Protein 8AQ9 (pdb70)

GO terms:
  GO:0009408 response to heat (P, IEP)
  GO:0046686 response to cadmium ion (P, IEP)
  GO:0010288 response to lead ion (P, IMP)
  GO:0046689 response to mercury ion (P, IMP)
  GO:0008270 zinc ion binding (F, IDA)
  GO:0046870 cadmium ion binding (F, IDA)
  GO:0071248 cellular response to metal ion (P, IMP)

Nearest PDB structures (foldseek):
  8aq9-assembly1_A  TM=9.278E-01  e=3.182E-08  Caenorhabditis elegans
  8aq9-assembly1_A  TM=7.820E-01  e=1.803E-07  Caenorhabditis elegans
  8aq9-assembly1_A  TM=1.023E+00  e=9.050E-11  Caenorhabditis elegans
  8aq9-assembly1_A  TM=8.972E-01  e=1.750E-07  Caenorhabditis elegans
  8aq9-assembly1_A  TM=7.696E-01  e=1.098E-07  Caenorhabditis elegans

Radius of gyration: 9.7 Å; Cα contacts (8 Å, |Δi|>4): 65; chains: 1; bounding box: 20×19×23 Å

Organism: Caenorhabditis elegans (NCBI:txid6239)

B-factor: mean 38.83, std 23.12, range [0.02, 75.43]

Secondary structure (DSSP, 8-state):
----SSS-SSSSSSSSS--S----SSS--SSS----TT--S---

Structure (mmCIF, N/CA/C/O backbone):
data_8AQ9
#
_entry.id   8AQ9
#
loop_
_entity.id
_entity.type
_entity.pdbx_description
1 polymer Metallothionein-1
2 non-polymer 'ZINC ION'
#
loop_
_atom_site.group_PDB
_atom_site.id
_atom_site.type_symbol
_atom_site.label_atom_id
_atom_site.label_alt_id
_atom_site.label_comp_id
_atom_site.label_asym_id
_atom_site.label_entity_id
_atom_site.label_seq_id
_atom_site.pdbx_PDB_ins_code
_atom_site.Cartn_x
_atom_site.Cartn_y
_atom_site.Cartn_z
_atom_site.occupancy
_atom_site.B_iso_or_equiv
_atom_site.auth_seq_id
_atom_site.auth_comp_id
_atom_site.auth_asym_id
_atom_site.auth_atom_id
_atom_site.pdbx_PDB_model_num
ATOM 1 N N . GLU A 1 26 ? 1.001 -0.970 -0.712 1.00 61.24 26 GLU A N 1
ATOM 2 C CA . GLU A 1 26 ? 1.708 -0.527 -1.902 1.00 72.11 26 GLU A CA 1
ATOM 3 C C . GLU A 1 26 ? 3.201 -0.370 -1.605 1.00 75.13 26 GLU A C 1
ATOM 4 O O . GLU A 1 26 ? 3.590 0.463 -0.788 1.00 63.42 26 GLU A O 1
ATOM 16 N N . LYS A 1 27 ? 3.995 -1.183 -2.285 1.00 63.52 27 LYS A N 1
ATOM 17 C CA . LYS A 1 27 ? 5.437 -1.145 -2.104 1.00 75.35 27 LYS A CA 1
ATOM 18 C C . LYS A 1 27 ? 5.758 -1.111 -0.609 1.00 70.00 27 LYS A C 1
ATOM 19 O O . LYS A 1 27 ? 4.922 -1.408 0.245 1.00 4.42 27 LYS A O 1
ATOM 38 N N . TYR A 1 28 ? 6.998 -0.739 -0.310 1.00 34.53 28 TYR A N 1
ATOM 39 C CA . TYR A 1 28 ? 7.459 -0.659 1.071 1.00 22.31 28 TYR A CA 1
ATOM 40 C C . TYR A 1 28 ? 6.615 0.328 1.871 1.00 31.02 28 TYR A C 1
ATOM 41 O O . TYR A 1 28 ? 6.136 1.329 1.336 1.00 31.41 28 TYR A O 1
ATOM 59 N N . CYS A 1 29 ? 6.438 0.039 3.156 1.00 53.35 29 CYS A N 1
ATOM 60 C CA . CYS A 1 29 ? 5.651 0.901 4.031 1.00 22.34 29 CYS A CA 1
ATOM 61 C C . CYS A 1 29 ? 6.457 1.307 5.261 1.00 61.20 29 CYS A C 1
ATOM 62 O O . CYS A 1 29 ? 5.916 1.875 6.210 1.00 31.13 29 CYS A O 1
ATOM 69 N N . CYS A 1 30 ? 7.752 1.011 5.237 1.00 33.45 30 CYS A N 1
ATOM 70 C CA . CYS A 1 30 ? 8.632 1.343 6.352 1.00 65.32 30 CYS A CA 1
ATOM 71 C C . CYS A 1 30 ? 9.458 2.587 6.040 1.00 20.32 30 CYS A C 1
ATOM 72 O O . CYS A 1 30 ? 9.658 2.898 4.867 1.00 4.33 30 CYS A O 1
ATOM 79 N N . GLU A 1 31 ? 9.912 3.264 7.085 1.00 64.44 31 GLU A N 1
ATOM 80 C CA . GLU A 1 31 ? 10.709 4.466 6.908 1.00 12.11 31 GLU A CA 1
ATOM 81 C C . GLU A 1 31 ? 12.200 4.132 6.987 1.00 32.33 31 GLU A C 1
ATOM 82 O O . GLU A 1 31 ? 12.936 4.740 7.763 1.00 34.31 31 GLU A O 1
ATOM 94 N N . GLU A 1 32 ? 12.601 3.166 6.174 1.00 70.11 32 GLU A N 1
ATOM 95 C CA . GLU A 1 32 ? 13.991 2.743 6.142 1.00 11.31 32 GLU A CA 1
ATOM 96 C C . GLU A 1 32 ? 14.192 1.659 5.081 1.00 0.34 32 GLU A C 1
ATOM 97 O O . GLU A 1 32 ? 15.206 1.608 4.385 1.00 35.23 32 GLU A O 1
ATOM 109 N N . ALA A 1 33 ? 13.195 0.787 4.973 1.00 10.23 33 ALA A N 1
ATOM 110 C CA . ALA A 1 33 ? 13.235 -0.303 4.007 1.00 23.42 33 ALA A CA 1
ATOM 111 C C . ALA A 1 33 ? 12.686 0.140 2.656 1.00 72.14 33 ALA A C 1
ATOM 112 O O . ALA A 1 33 ? 11.853 -0.543 2.059 1.00 24.10 33 ALA A O 1
ATOM 119 N N . SER A 1 34 ? 13.156 1.288 2.178 1.00 23.33 34 SER A N 1
ATOM 120 C CA . SER A 1 34 ? 12.708 1.824 0.899 1.00 42.54 34 SER A CA 1
ATOM 121 C C . SER A 1 34 ? 13.610 1.348 -0.236 1.00 2.30 34 SER A C 1
ATOM 122 O O . SER A 1 34 ? 13.794 2.080 -1.208 1.00 24.24 34 SER A O 1
ATOM 130 N N . GLU A 1 35 ? 14.147 0.146 -0.090 1.00 33.24 35 GLU A N 1
ATOM 131 C CA . GLU A 1 35 ? 15.023 -0.412 -1.106 1.00 54.21 35 GLU A CA 1
ATOM 132 C C . GLU A 1 35 ? 15.280 -1.895 -0.830 1.00 12.51 35 GLU A C 1
ATOM 133 O O . GLU A 1 35 ? 14.678 -2.761 -1.463 1.00 10.14 35 GLU A O 1
ATOM 145 N N . LYS A 1 36 ? 16.175 -2.141 0.115 1.00 34.15 36 LYS A N 1
ATOM 146 C CA . LYS A 1 36 ? 16.519 -3.504 0.483 1.00 32.11 36 LYS A CA 1
ATOM 147 C C . LYS A 1 36 ? 17.034 -3.525 1.924 1.00 41.55 36 LYS A C 1
ATOM 148 O O . LYS A 1 36 ? 17.758 -4.439 2.315 1.00 73.02 36 LYS A O 1
ATOM 167 N N . LYS A 1 37 ? 16.641 -2.505 2.673 1.00 21.43 37 LYS A N 1
ATOM 168 C CA . LYS A 1 37 ? 17.054 -2.395 4.062 1.00 3.20 37 LYS A CA 1
ATOM 169 C C . LYS A 1 37 ? 16.427 -3.534 4.868 1.00 3.14 37 LYS A C 1
ATOM 170 O O . LYS A 1 37 ? 16.992 -4.030 5.844 1.00 32.30 37 LYS A O 1
ATOM 189 N N . CYS A 1 38 ? 15.239 -3.940 4.436 1.00 13.30 38 CYS A N 1
ATOM 190 C CA . CYS A 1 38 ? 14.511 -5.016 5.098 1.00 31.35 38 CYS A CA 1
ATOM 191 C C . CYS A 1 38 ? 13.896 -5.967 4.076 1.00 43.30 38 CYS A C 1
ATOM 192 O O . CYS A 1 38 ? 13.925 -7.185 4.251 1.00 62.53 38 CYS A O 1
ATOM 199 N N . CYS A 1 39 ? 13.340 -5.401 3.011 1.00 72.34 39 CYS A N 1
ATOM 200 C CA . CYS A 1 39 ? 12.715 -6.198 1.961 1.00 65.35 39 CYS A CA 1
ATOM 201 C C . CYS A 1 39 ? 13.072 -5.655 0.581 1.00 65.12 39 CYS A C 1
ATOM 202 O O . CYS A 1 39 ? 13.328 -4.464 0.402 1.00 14.14 39 CYS A O 1
ATOM 209 N N . PRO A 1 40 ? 13.093 -6.548 -0.420 1.00 21.22 40 PRO A N 1
ATOM 210 C CA . PRO A 1 40 ? 13.419 -6.182 -1.801 1.00 51.23 40 PRO A CA 1
ATOM 211 C C . PRO A 1 40 ? 12.329 -5.335 -2.449 1.00 13.21 40 PRO A C 1
ATOM 212 O O . PRO A 1 40 ? 11.657 -5.777 -3.381 1.00 25.14 40 PRO A O 1
ATOM 223 N N . ALA A 1 41 ? 12.158 -4.115 -1.949 1.00 63.14 41 ALA A N 1
ATOM 224 C CA . ALA A 1 41 ? 11.151 -3.206 -2.481 1.00 41.44 41 ALA A CA 1
ATOM 225 C C . ALA A 1 41 ? 9.752 -3.797 -2.348 1.00 60.44 41 ALA A C 1
ATOM 226 O O . ALA A 1 41 ? 9.382 -4.711 -3.084 1.00 35.43 41 ALA A O 1
ATOM 233 N N . GLY A 1 42 ? 8.978 -3.270 -1.404 1.00 45.12 42 GLY A N 1
ATOM 234 C CA . GLY A 1 42 ? 7.629 -3.759 -1.192 1.00 31.43 42 GLY A CA 1
ATOM 235 C C . GLY A 1 42 ? 7.599 -5.218 -0.781 1.00 23.14 42 GLY A C 1
ATOM 236 O O . GLY A 1 42 ? 7.663 -6.110 -1.628 1.00 32.04 42 GLY A O 1
ATOM 240 N N . CYS A 1 43 ? 7.504 -5.462 0.522 1.00 63.24 43 CYS A N 1
ATOM 241 C CA . CYS A 1 43 ? 7.469 -6.824 1.044 1.00 41.33 43 CYS A CA 1
ATOM 242 C C . CYS A 1 43 ? 6.691 -7.744 0.109 1.00 31.44 43 CYS A C 1
ATOM 243 O O . CYS A 1 43 ? 5.465 -7.654 0.058 1.00 43.21 43 CYS A O 1
ATOM 250 N N . LYS A 1 44 ? 7.411 -8.600 -0.602 1.00 13.51 44 LYS A N 1
ATOM 251 C CA . LYS A 1 44 ? 6.777 -9.524 -1.526 1.00 55.14 44 LYS A CA 1
ATOM 252 C C . LYS A 1 44 ? 5.820 -10.435 -0.754 1.00 50.23 44 LYS A C 1
ATOM 253 O O . LYS A 1 44 ? 4.776 -10.855 -1.251 1.00 32.44 44 LYS A O 1
ATOM 272 N N . GLY A 1 45 ? 6.204 -10.732 0.484 1.00 73.35 45 GLY A N 1
ATOM 273 C CA . GLY A 1 45 ? 5.390 -11.588 1.327 1.00 14.41 45 GLY A CA 1
ATOM 274 C C . GLY A 1 45 ? 6.194 -12.254 2.426 1.00 41.33 45 GLY A C 1
ATOM 275 O O . GLY A 1 45 ? 5.886 -12.053 3.599 1.00 35.54 45 GLY A O 1
ATOM 279 N N . ASP A 1 46 ? 7.198 -13.025 2.035 1.00 74.43 46 ASP A N 1
ATOM 280 C CA . ASP A 1 46 ? 8.034 -13.714 3.003 1.00 14.14 46 ASP A CA 1
ATOM 281 C C . ASP A 1 46 ? 9.264 -12.858 3.308 1.00 3.34 46 ASP A C 1
ATOM 282 O O . ASP A 1 46 ? 10.375 -13.355 3.495 1.00 24.31 46 ASP A O 1
ATOM 291 N N . CYS A 1 47 ? 9.040 -11.549 3.355 1.00 23.20 47 CYS A N 1
ATOM 292 C CA . CYS A 1 47 ? 10.112 -10.600 3.634 1.00 53.50 47 CYS A CA 1
ATOM 293 C C . CYS A 1 47 ? 10.668 -10.804 5.039 1.00 35.45 47 CYS A C 1
ATOM 294 O O . CYS A 1 47 ? 11.881 -10.729 5.224 1.00 43.21 47 CYS A O 1
ATOM 301 N N . LYS A 1 48 ? 9.778 -11.055 5.989 1.00 3.21 48 LYS A N 1
ATOM 302 C CA . LYS A 1 48 ? 10.193 -11.265 7.366 1.00 72.22 48 LYS A CA 1
ATOM 303 C C . LYS A 1 48 ? 10.679 -9.940 7.956 1.00 51.23 48 LYS A C 1
ATOM 304 O O . LYS A 1 48 ? 11.707 -9.864 8.630 1.00 51.43 48 LYS A O 1
ATOM 323 N N . CYS A 1 49 ? 9.911 -8.890 7.685 1.00 3.14 49 CYS A N 1
ATOM 324 C CA . CYS A 1 49 ? 10.240 -7.556 8.175 1.00 1.05 49 CYS A CA 1
ATOM 325 C C . CYS A 1 49 ? 10.444 -7.567 9.687 1.00 63.11 49 CYS A C 1
ATOM 326 O O . CYS A 1 49 ? 10.108 -8.540 10.361 1.00 3.14 49 CYS A O 1
ATOM 333 N N . ALA A 1 50 ? 10.999 -6.479 10.212 1.00 73.32 50 ALA A N 1
ATOM 334 C CA . ALA A 1 50 ? 11.248 -6.364 11.643 1.00 14.43 50 ALA A CA 1
ATOM 335 C C . ALA A 1 50 ? 10.552 -5.137 12.224 1.00 4.11 50 ALA A C 1
ATOM 336 O O . ALA A 1 50 ? 10.154 -5.131 13.388 1.00 3.51 50 ALA A O 1
ATOM 343 N N . ASN A 1 51 ? 10.411 -4.100 11.405 1.00 15.32 51 ASN A N 1
ATOM 344 C CA . ASN A 1 51 ? 9.764 -2.866 11.839 1.00 62.32 51 ASN A CA 1
ATOM 345 C C . ASN A 1 51 ? 8.246 -2.993 11.766 1.00 34.44 51 ASN A C 1
ATOM 346 O O . ASN A 1 51 ? 7.529 -2.509 12.643 1.00 4.33 51 ASN A O 1
ATOM 357 N N . CYS A 1 52 ? 7.762 -3.648 10.717 1.00 72.22 52 CYS A N 1
ATOM 358 C CA . CYS A 1 52 ? 6.328 -3.839 10.529 1.00 31.44 52 CYS A CA 1
ATOM 359 C C . CYS A 1 52 ? 5.893 -5.215 11.025 1.00 44.22 52 CYS A C 1
ATOM 360 O O . CYS A 1 52 ? 4.694 -5.482 11.085 1.00 2.02 52 CYS A O 1
ATOM 367 N N . HIS A 1 53 ? 6.866 -6.049 11.363 1.00 11.53 53 HIS A N 1
ATOM 368 C CA . HIS A 1 53 ? 6.570 -7.386 11.847 1.00 22.32 53 HIS A CA 1
ATOM 369 C C . HIS A 1 53 ? 5.796 -8.159 10.778 1.00 71.42 53 HIS A C 1
ATOM 370 O O . HIS A 1 53 ? 4.626 -8.508 10.943 1.00 23.21 53 HIS A O 1
ATOM 384 N N . CYS A 1 54 ? 6.479 -8.421 9.669 1.00 23.02 54 CYS A N 1
ATOM 385 C CA . CYS A 1 54 ? 5.881 -9.149 8.556 1.00 31.41 54 CYS A CA 1
ATOM 386 C C . CYS A 1 54 ? 6.328 -10.608 8.557 1.00 2.53 54 CYS A C 1
ATOM 387 O O . CYS A 1 54 ? 7.416 -10.933 9.032 1.00 51.00 54 CYS A O 1
ATOM 394 N N . ALA A 1 55 ? 5.481 -11.481 8.024 1.00 32.51 55 ALA A N 1
ATOM 395 C CA . ALA A 1 55 ? 5.789 -12.905 7.963 1.00 11.24 55 ALA A CA 1
ATOM 396 C C . ALA A 1 55 ? 4.917 -13.612 6.931 1.00 12.24 55 ALA A C 1
ATOM 397 O O . ALA A 1 55 ? 3.785 -13.974 7.247 1.00 15.03 55 ALA A O 1
ATOM 404 N N . GLU A 1 56 ? 5.455 -13.790 5.734 1.00 60.21 56 GLU A N 1
ATOM 405 C CA . GLU A 1 56 ? 4.716 -14.451 4.672 1.00 33.20 56 GLU A CA 1
ATOM 406 C C . GLU A 1 56 ? 3.330 -13.821 4.518 1.00 42.43 56 GLU A C 1
ATOM 407 O O . GLU A 1 56 ? 2.301 -14.495 4.544 1.00 1.22 56 GLU A O 1
ATOM 419 N N . GLN A 1 57 ? 3.329 -12.502 4.355 1.00 55.54 57 GLN A N 1
ATOM 420 C CA . GLN A 1 57 ? 2.087 -11.754 4.194 1.00 0.34 57 GLN A CA 1
ATOM 421 C C . GLN A 1 57 ? 1.249 -11.810 5.468 1.00 63.34 57 GLN A C 1
ATOM 422 O O . GLN A 1 57 ? 0.200 -12.452 5.470 1.00 53.44 57 GLN A O 1
ATOM 436 N N . LYS A 1 58 ? 1.725 -11.146 6.511 1.00 60.41 58 LYS A N 1
ATOM 437 C CA . LYS A 1 58 ? 1.011 -11.130 7.777 1.00 64.45 58 LYS A CA 1
ATOM 438 C C . LYS A 1 58 ? 0.465 -9.724 8.031 1.00 31.21 58 LYS A C 1
ATOM 439 O O . LYS A 1 58 ? 0.801 -8.760 7.344 1.00 71.43 58 LYS A O 1
ATOM 458 N N . GLN A 1 59 ? -0.392 -9.629 9.043 1.00 60.33 59 GLN A N 1
ATOM 459 C CA . GLN A 1 59 ? -1.001 -8.356 9.411 1.00 61.55 59 GLN A CA 1
ATOM 460 C C . GLN A 1 59 ? -0.499 -7.886 10.771 1.00 5.24 59 GLN A C 1
ATOM 461 O O . GLN A 1 59 ? -0.574 -6.700 11.095 1.00 4.15 59 GLN A O 1
ATOM 475 N N . CYS A 1 60 ? 0.013 -8.821 11.564 1.00 73.54 60 CYS A N 1
ATOM 476 C CA . CYS A 1 60 ? 0.527 -8.502 12.891 1.00 73.41 60 CYS A CA 1
ATOM 477 C C . CYS A 1 60 ? -0.469 -7.648 13.668 1.00 2.43 60 CYS A C 1
ATOM 478 O O . CYS A 1 60 ? -1.642 -7.561 13.309 1.00 73.50 60 CYS A O 1
ATOM 485 N N . GLY A 1 61 ? 0.008 -7.018 14.738 1.00 42.42 61 GLY A N 1
ATOM 486 C CA . GLY A 1 61 ? -0.853 -6.179 15.551 1.00 74.24 61 GLY A CA 1
ATOM 487 C C . GLY A 1 61 ? -1.697 -6.983 16.520 1.00 1.24 61 GLY A C 1
ATOM 488 O O . GLY A 1 61 ? -2.920 -6.859 16.495 1.00 14.32 61 GLY A O 1
ATOM 492 N N . ASP A 1 62 ? -1.041 -7.784 17.347 1.00 3.20 62 ASP A N 1
ATOM 493 C CA . ASP A 1 62 ? -1.749 -8.601 18.317 1.00 34.30 62 ASP A CA 1
ATOM 494 C C . ASP A 1 62 ? -2.676 -7.711 19.147 1.00 33.24 62 ASP A C 1
ATOM 495 O O . ASP A 1 62 ? -3.896 -7.771 19.000 1.00 50.31 62 ASP A O 1
ATOM 504 N N . LYS A 1 63 ? -2.062 -6.907 20.002 1.00 12.43 63 LYS A N 1
ATOM 505 C CA . LYS A 1 63 ? -2.817 -6.005 20.856 1.00 30.43 63 LYS A CA 1
ATOM 506 C C . LYS A 1 63 ? -2.658 -4.572 20.345 1.00 71.23 63 LYS A C 1
ATOM 507 O O . LYS A 1 63 ? -2.081 -3.704 21.000 1.00 13.14 63 LYS A O 1
ATOM 526 N N . THR A 1 64 ? -3.187 -4.341 19.147 1.00 33.22 64 THR A N 1
ATOM 527 C CA . THR A 1 64 ? -3.118 -3.027 18.522 1.00 40.33 64 THR A CA 1
ATOM 528 C C . THR A 1 64 ? -1.704 -2.461 18.587 1.00 51.33 64 THR A C 1
ATOM 529 O O . THR A 1 64 ? -1.431 -1.621 19.443 1.00 41.22 64 THR A O 1
ATOM 540 N N . HIS A 1 65 ? -0.846 -2.926 17.691 1.00 4.01 65 HIS A N 1
ATOM 541 C CA . HIS A 1 65 ? 0.529 -2.457 17.659 1.00 64.54 65 HIS A CA 1
ATOM 542 C C . HIS A 1 65 ? 0.571 -1.026 17.121 1.00 41.32 65 HIS A C 1
ATOM 543 O O . HIS A 1 65 ? -0.455 -0.395 16.867 1.00 44.11 65 HIS A O 1
ATOM 557 N N . GLN A 1 66 ? 1.791 -0.525 16.952 1.00 15.51 66 GLN A N 1
ATOM 558 C CA . GLN A 1 66 ? 1.997 0.828 16.448 1.00 60.23 66 GLN A CA 1
ATOM 559 C C . GLN A 1 66 ? 1.890 0.864 14.927 1.00 72.23 66 GLN A C 1
ATOM 560 O O . GLN A 1 66 ? 2.050 1.916 14.307 1.00 11.14 66 GLN A O 1
ATOM 574 N N . HIS A 1 67 ? 1.618 -0.293 14.330 1.00 2.40 67 HIS A N 1
ATOM 575 C CA . HIS A 1 67 ? 1.489 -0.393 12.881 1.00 63.24 67 HIS A CA 1
ATOM 576 C C . HIS A 1 67 ? 0.521 0.658 12.347 1.00 43.50 67 HIS A C 1
ATOM 577 O O . HIS A 1 67 ? -0.675 0.616 12.634 1.00 4.32 67 HIS A O 1
ATOM 591 N N . GLN A 1 68 ? 1.047 1.600 11.570 1.00 3.13 68 GLN A N 1
ATOM 592 C CA . GLN A 1 68 ? 0.229 2.663 10.998 1.00 22.04 68 GLN A CA 1
ATOM 593 C C . GLN A 1 68 ? 0.153 2.535 9.481 1.00 64.24 68 GLN A C 1
ATOM 594 O O . GLN A 1 68 ? 1.051 2.977 8.765 1.00 54.23 68 GLN A O 1
ATOM 608 N N . GLY A 1 69 ? -0.925 1.925 8.996 1.00 44.50 69 GLY A N 1
ATOM 609 C CA . GLY A 1 69 ? -1.097 1.750 7.566 1.00 72.51 69 GLY A CA 1
ATOM 610 C C . GLY A 1 69 ? -2.554 1.788 7.149 1.00 60.43 69 GLY A C 1
ATOM 611 O O . GLY A 1 69 ? -3.379 2.305 7.900 1.00 22.03 69 GLY A O 1
ATOM 619 N N . GLU A 1 26 ? 1.325 0.000 0.000 1.00 11.00 26 GLU A N 2
ATOM 620 C CA . GLU A 1 26 ? 2.073 0.000 -1.246 1.00 3.05 26 GLU A CA 2
ATOM 621 C C . GLU A 1 26 ? 3.571 -0.137 -0.965 1.00 21.32 26 GLU A C 2
ATOM 622 O O . GLU A 1 26 ? 4.163 0.714 -0.303 1.00 52.21 26 GLU A O 2
ATOM 634 N N . LYS A 1 27 ? 4.141 -1.216 -1.482 1.00 2.40 27 LYS A N 2
ATOM 635 C CA . LYS A 1 27 ? 5.559 -1.475 -1.295 1.00 74.33 27 LYS A CA 2
ATOM 636 C C . LYS A 1 27 ? 5.923 -1.257 0.175 1.00 63.15 27 LYS A C 2
ATOM 637 O O . LYS A 1 27 ? 5.067 -1.196 1.057 1.00 23.45 27 LYS A O 2
ATOM 656 N N . TYR A 1 28 ? 7.224 -1.140 0.419 1.00 53.43 28 TYR A N 2
ATOM 657 C CA . TYR A 1 28 ? 7.732 -0.930 1.769 1.00 31.33 28 TYR A CA 2
ATOM 658 C C . TYR A 1 28 ? 7.070 0.281 2.419 1.00 41.44 28 TYR A C 2
ATOM 659 O O . TYR A 1 28 ? 6.882 1.317 1.779 1.00 10.01 28 TYR A O 2
ATOM 677 N N . CYS A 1 29 ? 6.720 0.144 3.693 1.00 61.24 29 CYS A N 2
ATOM 678 C CA . CYS A 1 29 ? 6.079 1.226 4.431 1.00 51.45 29 CYS A CA 2
ATOM 679 C C . CYS A 1 29 ? 6.913 1.626 5.643 1.00 10.23 29 CYS A C 2
ATOM 680 O O . CYS A 1 29 ? 6.412 2.261 6.572 1.00 54.11 29 CYS A O 2
ATOM 687 N N . CYS A 1 30 ? 8.187 1.249 5.629 1.00 54.42 30 CYS A N 2
ATOM 688 C CA . CYS A 1 30 ? 9.090 1.566 6.729 1.00 3.50 30 CYS A CA 2
ATOM 689 C C . CYS A 1 30 ? 9.971 2.762 6.382 1.00 42.14 30 CYS A C 2
ATOM 690 O O . CYS A 1 30 ? 10.206 3.015 5.201 1.00 74.52 30 CYS A O 2
ATOM 697 N N . GLU A 1 31 ? 10.433 3.465 7.405 1.00 23.03 31 GLU A N 2
ATOM 698 C CA . GLU A 1 31 ? 11.281 4.626 7.194 1.00 11.21 31 GLU A CA 2
ATOM 699 C C . GLU A 1 31 ? 12.755 4.237 7.318 1.00 23.30 31 GLU A C 2
ATOM 700 O O . GLU A 1 31 ? 13.489 4.817 8.117 1.00 61.22 31 GLU A O 2
ATOM 712 N N . GLU A 1 32 ? 13.145 3.257 6.516 1.00 40.13 32 GLU A N 2
ATOM 713 C CA . GLU A 1 32 ? 14.519 2.783 6.526 1.00 53.44 32 GLU A CA 2
ATOM 714 C C . GLU A 1 32 ? 14.713 1.696 5.467 1.00 33.43 32 GLU A C 2
ATOM 715 O O . GLU A 1 32 ? 15.754 1.594 4.819 1.00 10.24 32 GLU A O 2
ATOM 727 N N . ALA A 1 33 ? 13.677 0.878 5.306 1.00 44.13 33 ALA A N 2
ATOM 728 C CA . ALA A 1 33 ? 13.706 -0.208 4.334 1.00 22.22 33 ALA A CA 2
ATOM 729 C C . ALA A 1 33 ? 13.283 0.279 2.953 1.00 55.31 33 ALA A C 2
ATOM 730 O O . ALA A 1 33 ? 12.454 -0.346 2.291 1.00 45.15 33 ALA A O 2
ATOM 737 N N . SER A 1 34 ? 13.855 1.400 2.524 1.00 22.44 34 SER A N 2
ATOM 738 C CA . SER A 1 34 ? 13.533 1.974 1.223 1.00 21.51 34 SER A CA 2
ATOM 739 C C . SER A 1 34 ? 14.487 1.457 0.151 1.00 45.45 34 SER A C 2
ATOM 740 O O . SER A 1 34 ? 14.774 2.182 -0.801 1.00 50.12 34 SER A O 2
ATOM 748 N N . GLU A 1 35 ? 14.953 0.230 0.326 1.00 63.42 35 GLU A N 2
ATOM 749 C CA . GLU A 1 35 ? 15.870 -0.367 -0.631 1.00 54.13 35 GLU A CA 2
ATOM 750 C C . GLU A 1 35 ? 16.047 -1.858 -0.338 1.00 73.12 35 GLU A C 2
ATOM 751 O O . GLU A 1 35 ? 15.463 -2.701 -1.017 1.00 60.52 35 GLU A O 2
ATOM 763 N N . LYS A 1 36 ? 16.855 -2.138 0.674 1.00 52.32 36 LYS A N 2
ATOM 764 C CA . LYS A 1 36 ? 17.116 -3.513 1.065 1.00 1.51 36 LYS A CA 2
ATOM 765 C C . LYS A 1 36 ? 17.517 -3.551 2.541 1.00 13.32 36 LYS A C 2
ATOM 766 O O . LYS A 1 36 ? 18.169 -4.494 2.987 1.00 50.51 36 LYS A O 2
ATOM 785 N N . LYS A 1 37 ? 17.109 -2.514 3.259 1.00 63.21 37 LYS A N 2
ATOM 786 C CA . LYS A 1 37 ? 17.418 -2.417 4.676 1.00 74.44 37 LYS A CA 2
ATOM 787 C C . LYS A 1 37 ? 16.692 -3.535 5.428 1.00 4.34 37 LYS A C 2
ATOM 788 O O . LYS A 1 37 ? 17.170 -4.060 6.434 1.00 22.45 37 LYS A O 2
ATOM 807 N N . CYS A 1 38 ? 15.519 -3.888 4.915 1.00 2.21 38 CYS A N 2
ATOM 808 C CA . CYS A 1 38 ? 14.706 -4.937 5.518 1.00 35.43 38 CYS A CA 2
ATOM 809 C C . CYS A 1 38 ? 14.089 -5.831 4.447 1.00 52.42 38 CYS A C 2
ATOM 810 O O . CYS A 1 38 ? 14.052 -7.053 4.590 1.00 70.44 38 CYS A O 2
ATOM 817 N N . CYS A 1 39 ? 13.604 -5.212 3.376 1.00 65.23 39 CYS A N 2
ATOM 818 C CA . CYS A 1 39 ? 12.986 -5.951 2.280 1.00 24.14 39 CYS A CA 2
ATOM 819 C C . CYS A 1 39 ? 13.291 -5.292 0.939 1.00 4.33 39 CYS A C 2
ATOM 820 O O . CYS A 1 39 ? 13.543 -4.089 0.854 1.00 74.53 39 CYS A O 2
ATOM 827 N N . PRO A 1 40 ? 13.271 -6.096 -0.134 1.00 2.10 40 PRO A N 2
ATOM 828 C CA . PRO A 1 40 ? 13.544 -5.612 -1.491 1.00 25.54 40 PRO A CA 2
ATOM 829 C C . PRO A 1 40 ? 12.432 -4.714 -2.021 1.00 24.01 40 PRO A C 2
ATOM 830 O O . PRO A 1 40 ? 11.410 -4.522 -1.363 1.00 71.55 40 PRO A O 2
ATOM 841 N N . ALA A 1 41 ? 12.639 -4.166 -3.214 1.00 10.12 41 ALA A N 2
ATOM 842 C CA . ALA A 1 41 ? 11.652 -3.290 -3.833 1.00 44.31 41 ALA A CA 2
ATOM 843 C C . ALA A 1 41 ? 10.265 -3.923 -3.811 1.00 1.55 41 ALA A C 2
ATOM 844 O O . ALA A 1 41 ? 10.060 -5.010 -4.347 1.00 75.24 41 ALA A O 2
ATOM 851 N N . GLY A 1 42 ? 9.315 -3.234 -3.184 1.00 44.15 42 GLY A N 2
ATOM 852 C CA . GLY A 1 42 ? 7.960 -3.745 -3.103 1.00 73.21 42 GLY A CA 2
ATOM 853 C C . GLY A 1 42 ? 7.883 -5.070 -2.371 1.00 32.14 42 GLY A C 2
ATOM 854 O O . GLY A 1 42 ? 8.160 -6.123 -2.947 1.00 53.31 42 GLY A O 2
ATOM 858 N N . CYS A 1 43 ? 7.508 -5.019 -1.097 1.00 73.34 43 CYS A N 2
ATOM 859 C CA . CYS A 1 43 ? 7.398 -6.225 -0.284 1.00 73.10 43 CYS A CA 2
ATOM 860 C C . CYS A 1 43 ? 6.882 -7.396 -1.115 1.00 24.05 43 CYS A C 2
ATOM 861 O O . CYS A 1 43 ? 5.698 -7.426 -1.444 1.00 14.44 43 CYS A O 2
ATOM 868 N N . LYS A 1 44 ? 7.773 -8.324 -1.433 1.00 1.30 44 LYS A N 2
ATOM 869 C CA . LYS A 1 44 ? 7.396 -9.484 -2.223 1.00 11.51 44 LYS A CA 2
ATOM 870 C C . LYS A 1 44 ? 6.413 -10.342 -1.424 1.00 2.32 44 LYS A C 2
ATOM 871 O O . LYS A 1 44 ? 5.520 -10.990 -1.968 1.00 1.50 44 LYS A O 2
ATOM 890 N N . GLY A 1 45 ? 6.600 -10.331 -0.107 1.00 71.53 45 GLY A N 2
ATOM 891 C CA . GLY A 1 45 ? 5.739 -11.102 0.770 1.00 35.32 45 GLY A CA 2
ATOM 892 C C . GLY A 1 45 ? 6.482 -11.662 1.967 1.00 73.12 45 GLY A C 2
ATOM 893 O O . GLY A 1 45 ? 6.025 -11.480 3.094 1.00 32.03 45 GLY A O 2
ATOM 897 N N . ASP A 1 46 ? 7.598 -12.326 1.708 1.00 64.21 46 ASP A N 2
ATOM 898 C CA . ASP A 1 46 ? 8.389 -12.907 2.780 1.00 45.14 46 ASP A CA 2
ATOM 899 C C . ASP A 1 46 ? 9.452 -11.900 3.227 1.00 74.35 46 ASP A C 2
ATOM 900 O O . ASP A 1 46 ? 10.585 -12.251 3.557 1.00 61.24 46 ASP A O 2
ATOM 909 N N . CYS A 1 47 ? 9.057 -10.632 3.230 1.00 71.03 47 CYS A N 2
ATOM 910 C CA . CYS A 1 47 ? 9.954 -9.553 3.630 1.00 75.31 47 CYS A CA 2
ATOM 911 C C . CYS A 1 47 ? 10.581 -9.844 4.989 1.00 10.13 47 CYS A C 2
ATOM 912 O O . CYS A 1 47 ? 11.780 -9.625 5.158 1.00 34.24 47 CYS A O 2
ATOM 919 N N . LYS A 1 48 ? 9.767 -10.323 5.918 1.00 22.34 48 LYS A N 2
ATOM 920 C CA . LYS A 1 48 ? 10.254 -10.635 7.251 1.00 24.23 48 LYS A CA 2
ATOM 921 C C . LYS A 1 48 ? 10.594 -9.335 7.983 1.00 62.03 48 LYS A C 2
ATOM 922 O O . LYS A 1 48 ? 11.569 -9.242 8.730 1.00 60.23 48 LYS A O 2
ATOM 941 N N . CYS A 1 49 ? 9.762 -8.326 7.750 1.00 44.04 49 CYS A N 2
ATOM 942 C CA . CYS A 1 49 ? 9.951 -7.020 8.372 1.00 61.24 49 CYS A CA 2
ATOM 943 C C . CYS A 1 49 ? 10.054 -7.150 9.888 1.00 42.02 49 CYS A C 2
ATOM 944 O O . CYS A 1 49 ? 9.576 -8.122 10.471 1.00 32.04 49 CYS A O 2
ATOM 951 N N . ALA A 1 50 ? 10.683 -6.164 10.519 1.00 23.34 50 ALA A N 2
ATOM 952 C CA . ALA A 1 50 ? 10.849 -6.168 11.968 1.00 61.15 50 ALA A CA 2
ATOM 953 C C . ALA A 1 50 ? 10.145 -4.975 12.604 1.00 52.41 50 ALA A C 2
ATOM 954 O O . ALA A 1 50 ? 9.774 -5.014 13.776 1.00 10.32 50 ALA A O 2
ATOM 961 N N . ASN A 1 51 ? 9.965 -3.914 11.823 1.00 74.41 51 ASN A N 2
ATOM 962 C CA . ASN A 1 51 ? 9.306 -2.709 12.311 1.00 14.53 51 ASN A CA 2
ATOM 963 C C . ASN A 1 51 ? 7.794 -2.804 12.132 1.00 35.32 51 ASN A C 2
ATOM 964 O O . ASN A 1 51 ? 7.027 -2.367 12.992 1.00 44.45 51 ASN A O 2
ATOM 975 N N . CYS A 1 52 ? 7.372 -3.380 11.012 1.00 55.42 52 CYS A N 2
ATOM 976 C CA . CYS A 1 52 ? 5.951 -3.533 10.719 1.00 32.02 52 CYS A CA 2
ATOM 977 C C . CYS A 1 52 ? 5.466 -4.930 11.094 1.00 3.21 52 CYS A C 2
ATOM 978 O O . CYS A 1 52 ? 4.268 -5.194 11.012 1.00 53.31 52 CYS A O 2
ATOM 985 N N . HIS A 1 53 ? 6.397 -5.785 11.492 1.00 43.54 53 HIS A N 2
ATOM 986 C CA . HIS A 1 53 ? 6.052 -7.144 11.872 1.00 42.22 53 HIS A CA 2
ATOM 987 C C . HIS A 1 53 ? 5.380 -7.851 10.693 1.00 31.35 53 HIS A C 2
ATOM 988 O O . HIS A 1 53 ? 4.181 -8.133 10.699 1.00 11.22 53 HIS A O 2
ATOM 1002 N N . CYS A 1 54 ? 6.185 -8.134 9.675 1.00 32.24 54 CYS A N 2
ATOM 1003 C CA . CYS A 1 54 ? 5.695 -8.807 8.477 1.00 10.34 54 CYS A CA 2
ATOM 1004 C C . CYS A 1 54 ? 6.268 -10.216 8.372 1.00 23.22 54 CYS A C 2
ATOM 1005 O O . CYS A 1 54 ? 7.395 -10.472 8.796 1.00 12.15 54 CYS A O 2
ATOM 1012 N N . ALA A 1 55 ? 5.484 -11.127 7.805 1.00 24.55 55 ALA A N 2
ATOM 1013 C CA . ALA A 1 55 ? 5.914 -12.511 7.644 1.00 1.04 55 ALA A CA 2
ATOM 1014 C C . ALA A 1 55 ? 5.110 -13.212 6.555 1.00 34.43 55 ALA A C 2
ATOM 1015 O O . ALA A 1 55 ? 3.997 -13.662 6.824 1.00 13.14 55 ALA A O 2
ATOM 1022 N N . GLU A 1 56 ? 5.682 -13.290 5.363 1.00 51.42 56 GLU A N 2
ATOM 1023 C CA . GLU A 1 56 ? 5.008 -13.935 4.249 1.00 35.45 56 GLU A CA 2
ATOM 1024 C C . GLU A 1 56 ? 3.594 -13.374 4.087 1.00 15.15 56 GLU A C 2
ATOM 1025 O O . GLU A 1 56 ? 2.601 -14.102 4.076 1.00 1.53 56 GLU A O 2
ATOM 1037 N N . GLN A 1 57 ? 3.525 -12.053 3.961 1.00 12.43 57 GLN A N 2
ATOM 1038 C CA . GLN A 1 57 ? 2.248 -11.367 3.799 1.00 4.54 57 GLN A CA 2
ATOM 1039 C C . GLN A 1 57 ? 1.414 -11.461 5.073 1.00 43.12 57 GLN A C 2
ATOM 1040 O O . GLN A 1 57 ? 0.305 -11.991 5.028 1.00 43.10 57 GLN A O 2
ATOM 1054 N N . LYS A 1 58 ? 1.959 -10.951 6.168 1.00 72.31 58 LYS A N 2
ATOM 1055 C CA . LYS A 1 58 ? 1.256 -10.985 7.439 1.00 75.51 58 LYS A CA 2
ATOM 1056 C C . LYS A 1 58 ? 1.505 -9.676 8.190 1.00 22.34 58 LYS A C 2
ATOM 1057 O O . LYS A 1 58 ? 2.412 -8.907 7.875 1.00 42.24 58 LYS A O 2
ATOM 1076 N N . GLN A 1 59 ? 0.673 -9.440 9.200 1.00 62.54 59 GLN A N 2
ATOM 1077 C CA . GLN A 1 59 ? 0.781 -8.235 10.012 1.00 2.42 59 GLN A CA 2
ATOM 1078 C C . GLN A 1 59 ? 0.278 -8.487 11.430 1.00 44.32 59 GLN A C 2
ATOM 1079 O O . GLN A 1 59 ? -0.687 -9.224 11.635 1.00 64.03 59 GLN A O 2
ATOM 1093 N N . CYS A 1 60 ? 0.938 -7.871 12.404 1.00 3.33 60 CYS A N 2
ATOM 1094 C CA . CYS A 1 60 ? 0.559 -8.029 13.804 1.00 72.42 60 CYS A CA 2
ATOM 1095 C C . CYS A 1 60 ? -0.901 -7.642 14.019 1.00 44.13 60 CYS A C 2
ATOM 1096 O O . CYS A 1 60 ? -1.726 -8.474 14.391 1.00 32.41 60 CYS A O 2
ATOM 1103 N N . GLY A 1 61 ? -1.211 -6.371 13.783 1.00 51.34 61 GLY A N 2
ATOM 1104 C CA . GLY A 1 61 ? -2.571 -5.894 13.958 1.00 63.45 61 GLY A CA 2
ATOM 1105 C C . GLY A 1 61 ? -3.140 -6.252 15.316 1.00 1.42 61 GLY A C 2
ATOM 1106 O O . GLY A 1 61 ? -4.355 -6.402 15.436 1.00 41.02 61 GLY A O 2
ATOM 1110 N N . ASP A 1 62 ? -2.267 -6.382 16.304 1.00 2.42 62 ASP A N 2
ATOM 1111 C CA . ASP A 1 62 ? -2.702 -6.724 17.648 1.00 53.24 62 ASP A CA 2
ATOM 1112 C C . ASP A 1 62 ? -3.471 -5.544 18.246 1.00 41.01 62 ASP A C 2
ATOM 1113 O O . ASP A 1 62 ? -4.136 -5.687 19.270 1.00 32.55 62 ASP A O 2
ATOM 1122 N N . LYS A 1 63 ? -3.354 -4.404 17.581 1.00 63.23 63 LYS A N 2
ATOM 1123 C CA . LYS A 1 63 ? -4.029 -3.200 18.034 1.00 33.20 63 LYS A CA 2
ATOM 1124 C C . LYS A 1 63 ? -3.390 -2.723 19.339 1.00 1.44 63 LYS A C 2
ATOM 1125 O O . LYS A 1 63 ? -4.025 -2.655 20.392 1.00 0.14 63 LYS A O 2
ATOM 1144 N N . THR A 1 64 ? -2.106 -2.390 19.247 1.00 10.42 64 THR A N 2
ATOM 1145 C CA . THR A 1 64 ? -1.354 -1.917 20.403 1.00 53.22 64 THR A CA 2
ATOM 1146 C C . THR A 1 64 ? -0.081 -1.196 19.973 1.00 35.23 64 THR A C 2
ATOM 1147 O O . THR A 1 64 ? 0.208 -0.122 20.498 1.00 52.13 64 THR A O 2
ATOM 1158 N N . HIS A 1 65 ? 0.643 -1.794 19.039 1.00 30.41 65 HIS A N 2
ATOM 1159 C CA . HIS A 1 65 ? 1.876 -1.199 18.552 1.00 14.21 65 HIS A CA 2
ATOM 1160 C C . HIS A 1 65 ? 1.548 -0.071 17.571 1.00 22.21 65 HIS A C 2
ATOM 1161 O O . HIS A 1 65 ? 0.404 0.360 17.433 1.00 40.14 65 HIS A O 2
ATOM 1175 N N . GLN A 1 66 ? 2.587 0.399 16.889 1.00 65.11 66 GLN A N 2
ATOM 1176 C CA . GLN A 1 66 ? 2.438 1.475 15.916 1.00 65.30 66 GLN A CA 2
ATOM 1177 C C . GLN A 1 66 ? 2.034 0.923 14.553 1.00 51.53 66 GLN A C 2
ATOM 1178 O O . GLN A 1 66 ? 2.684 1.196 13.543 1.00 5.23 66 GLN A O 2
ATOM 1192 N N . HIS A 1 67 ? 0.956 0.146 14.530 1.00 12.23 67 HIS A N 2
ATOM 1193 C CA . HIS A 1 67 ? 0.464 -0.444 13.290 1.00 2.42 67 HIS A CA 2
ATOM 1194 C C . HIS A 1 67 ? -0.683 0.381 12.714 1.00 33.41 67 HIS A C 2
ATOM 1195 O O . HIS A 1 67 ? -1.801 -0.113 12.567 1.00 22.20 67 HIS A O 2
ATOM 1209 N N . GLN A 1 68 ? -0.398 1.638 12.391 1.00 14.13 68 GLN A N 2
ATOM 1210 C CA . GLN A 1 68 ? -1.408 2.530 11.833 1.00 4.30 68 GLN A CA 2
ATOM 1211 C C . GLN A 1 68 ? -2.039 1.924 10.584 1.00 12.12 68 GLN A C 2
ATOM 1212 O O . GLN A 1 68 ? -3.219 2.137 10.307 1.00 2.01 68 GLN A O 2
ATOM 1226 N N . GLY A 1 69 ? -1.245 1.167 9.833 1.00 40.32 69 GLY A N 2
ATOM 1227 C CA . GLY A 1 69 ? -1.744 0.542 8.622 1.00 51.41 69 GLY A CA 2
ATOM 1228 C C . GLY A 1 69 ? -1.900 -0.958 8.766 1.00 70.51 69 GLY A C 2
ATOM 1229 O O . GLY A 1 69 ? -2.804 -1.402 9.472 1.00 13.42 69 GLY A O 2
ATOM 1237 N N . GLU A 1 26 ? 3.634 1.630 -3.838 1.00 12.11 26 GLU A N 3
ATOM 1238 C CA . GLU A 1 26 ? 4.963 1.957 -4.327 1.00 33.14 26 GLU A CA 3
ATOM 1239 C C . GLU A 1 26 ? 5.988 0.961 -3.781 1.00 44.24 26 GLU A C 3
ATOM 1240 O O . GLU A 1 26 ? 5.627 0.003 -3.100 1.00 3.23 26 GLU A O 3
ATOM 1252 N N . LYS A 1 27 ? 7.247 1.222 -4.102 1.00 62.23 27 LYS A N 3
ATOM 1253 C CA . LYS A 1 27 ? 8.328 0.360 -3.653 1.00 52.43 27 LYS A CA 3
ATOM 1254 C C . LYS A 1 27 ? 8.354 0.338 -2.124 1.00 3.13 27 LYS A C 3
ATOM 1255 O O . LYS A 1 27 ? 7.405 0.737 -1.448 1.00 61.14 27 LYS A O 3
ATOM 1274 N N . TYR A 1 28 ? 9.472 -0.141 -1.589 1.00 13.05 28 TYR A N 3
ATOM 1275 C CA . TYR A 1 28 ? 9.650 -0.230 -0.144 1.00 63.02 28 TYR A CA 3
ATOM 1276 C C . TYR A 1 28 ? 9.166 1.042 0.544 1.00 13.32 28 TYR A C 3
ATOM 1277 O O . TYR A 1 28 ? 9.514 2.152 0.139 1.00 70.12 28 TYR A O 3
ATOM 1295 N N . CYS A 1 29 ? 8.361 0.873 1.587 1.00 21.33 29 CYS A N 3
ATOM 1296 C CA . CYS A 1 29 ? 7.827 2.007 2.334 1.00 63.44 29 CYS A CA 3
ATOM 1297 C C . CYS A 1 29 ? 8.382 2.033 3.754 1.00 64.50 29 CYS A C 3
ATOM 1298 O O . CYS A 1 29 ? 7.837 2.702 4.632 1.00 32.22 29 CYS A O 3
ATOM 1305 N N . CYS A 1 30 ? 9.468 1.299 3.972 1.00 2.25 30 CYS A N 3
ATOM 1306 C CA . CYS A 1 30 ? 10.096 1.236 5.287 1.00 22.15 30 CYS A CA 3
ATOM 1307 C C . CYS A 1 30 ? 11.385 2.051 5.314 1.00 23.51 30 CYS A C 3
ATOM 1308 O O . CYS A 1 30 ? 11.996 2.246 4.264 1.00 11.14 30 CYS A O 3
ATOM 1315 N N . GLU A 1 31 ? 11.766 2.504 6.499 1.00 21.14 31 GLU A N 3
ATOM 1316 C CA . GLU A 1 31 ? 12.977 3.293 6.645 1.00 44.21 31 GLU A CA 3
ATOM 1317 C C . GLU A 1 31 ? 14.147 2.399 7.060 1.00 21.25 31 GLU A C 3
ATOM 1318 O O . GLU A 1 31 ? 14.821 2.673 8.052 1.00 44.52 31 GLU A O 3
ATOM 1330 N N . GLU A 1 32 ? 14.352 1.347 6.282 1.00 72.25 32 GLU A N 3
ATOM 1331 C CA . GLU A 1 32 ? 15.428 0.410 6.556 1.00 4.43 32 GLU A CA 3
ATOM 1332 C C . GLU A 1 32 ? 15.471 -0.679 5.483 1.00 33.53 32 GLU A C 3
ATOM 1333 O O . GLU A 1 32 ? 16.531 -1.143 5.066 1.00 24.42 32 GLU A O 3
ATOM 1345 N N . ALA A 1 33 ? 14.283 -1.080 5.043 1.00 74.42 33 ALA A N 3
ATOM 1346 C CA . ALA A 1 33 ? 14.155 -2.110 4.019 1.00 21.54 33 ALA A CA 3
ATOM 1347 C C . ALA A 1 33 ? 14.216 -1.505 2.621 1.00 65.50 33 ALA A C 3
ATOM 1348 O O . ALA A 1 33 ? 13.378 -1.800 1.769 1.00 32.25 33 ALA A O 3
ATOM 1355 N N . SER A 1 34 ? 15.214 -0.658 2.391 1.00 1.42 34 SER A N 3
ATOM 1356 C CA . SER A 1 34 ? 15.382 -0.007 1.097 1.00 72.52 34 SER A CA 3
ATOM 1357 C C . SER A 1 34 ? 16.248 -0.856 0.171 1.00 74.23 34 SER A C 3
ATOM 1358 O O . SER A 1 34 ? 17.040 -0.302 -0.590 1.00 74.42 34 SER A O 3
ATOM 1366 N N . GLU A 1 35 ? 16.080 -2.168 0.254 1.00 13.25 35 GLU A N 3
ATOM 1367 C CA . GLU A 1 35 ? 16.850 -3.076 -0.579 1.00 13.41 35 GLU A CA 3
ATOM 1368 C C . GLU A 1 35 ? 16.442 -4.524 -0.304 1.00 35.24 35 GLU A C 3
ATOM 1369 O O . GLU A 1 35 ? 15.722 -5.131 -1.096 1.00 24.45 35 GLU A O 3
ATOM 1381 N N . LYS A 1 36 ? 16.918 -5.036 0.822 1.00 61.03 36 LYS A N 3
ATOM 1382 C CA . LYS A 1 36 ? 16.612 -6.402 1.211 1.00 12.13 36 LYS A CA 3
ATOM 1383 C C . LYS A 1 36 ? 16.804 -6.552 2.722 1.00 74.02 36 LYS A C 3
ATOM 1384 O O . LYS A 1 36 ? 17.049 -7.652 3.214 1.00 72.43 36 LYS A O 3
ATOM 1403 N N . LYS A 1 37 ? 16.685 -5.430 3.416 1.00 54.45 37 LYS A N 3
ATOM 1404 C CA . LYS A 1 37 ? 16.842 -5.422 4.860 1.00 32.31 37 LYS A CA 3
ATOM 1405 C C . LYS A 1 37 ? 15.700 -6.218 5.497 1.00 44.41 37 LYS A C 3
ATOM 1406 O O . LYS A 1 37 ? 15.853 -6.859 6.537 1.00 1.13 37 LYS A O 3
ATOM 1425 N N . CYS A 1 38 ? 14.545 -6.161 4.845 1.00 73.14 38 CYS A N 3
ATOM 1426 C CA . CYS A 1 38 ? 13.361 -6.865 5.325 1.00 73.15 38 CYS A CA 3
ATOM 1427 C C . CYS A 1 38 ? 12.574 -7.461 4.162 1.00 61.32 38 CYS A C 3
ATOM 1428 O O . CYS A 1 38 ? 12.093 -8.592 4.240 1.00 61.50 38 CYS A O 3
ATOM 1435 N N . CYS A 1 39 ? 12.446 -6.693 3.086 1.00 72.23 39 CYS A N 3
ATOM 1436 C CA . CYS A 1 39 ? 11.715 -7.145 1.907 1.00 51.41 39 CYS A CA 3
ATOM 1437 C C . CYS A 1 39 ? 12.181 -6.400 0.660 1.00 14.51 39 CYS A C 3
ATOM 1438 O O . CYS A 1 39 ? 12.743 -5.307 0.734 1.00 54.42 39 CYS A O 3
ATOM 1445 N N . PRO A 1 40 ? 11.944 -7.004 -0.514 1.00 12.14 40 PRO A N 3
ATOM 1446 C CA . PRO A 1 40 ? 12.332 -6.416 -1.799 1.00 61.12 40 PRO A CA 3
ATOM 1447 C C . PRO A 1 40 ? 11.498 -5.189 -2.151 1.00 72.11 40 PRO A C 3
ATOM 1448 O O . PRO A 1 40 ? 10.571 -4.829 -1.427 1.00 13.23 40 PRO A O 3
ATOM 1459 N N . ALA A 1 41 ? 11.833 -4.552 -3.268 1.00 3.30 41 ALA A N 3
ATOM 1460 C CA . ALA A 1 41 ? 11.113 -3.367 -3.717 1.00 1.41 41 ALA A CA 3
ATOM 1461 C C . ALA A 1 41 ? 9.610 -3.621 -3.761 1.00 23.24 41 ALA A C 3
ATOM 1462 O O . ALA A 1 41 ? 9.148 -4.556 -4.414 1.00 12.34 41 ALA A O 3
ATOM 1469 N N . GLY A 1 42 ? 8.852 -2.783 -3.060 1.00 31.41 42 GLY A N 3
ATOM 1470 C CA . GLY A 1 42 ? 7.409 -2.936 -3.032 1.00 10.43 42 GLY A CA 3
ATOM 1471 C C . GLY A 1 42 ? 6.977 -4.258 -2.429 1.00 2.31 42 GLY A C 3
ATOM 1472 O O . GLY A 1 42 ? 7.019 -5.294 -3.094 1.00 13.35 42 GLY A O 3
ATOM 1476 N N . CYS A 1 43 ? 6.563 -4.223 -1.167 1.00 63.42 43 CYS A N 3
ATOM 1477 C CA . CYS A 1 43 ? 6.124 -5.429 -0.473 1.00 63.25 43 CYS A CA 3
ATOM 1478 C C . CYS A 1 43 ? 5.377 -6.361 -1.422 1.00 41.33 43 CYS A C 3
ATOM 1479 O O . CYS A 1 43 ? 4.240 -6.064 -1.786 1.00 31.55 43 CYS A O 3
ATOM 1486 N N . LYS A 1 44 ? 6.025 -7.453 -1.800 1.00 31.12 44 LYS A N 3
ATOM 1487 C CA . LYS A 1 44 ? 5.412 -8.412 -2.703 1.00 50.13 44 LYS A CA 3
ATOM 1488 C C . LYS A 1 44 ? 4.277 -9.137 -1.977 1.00 51.23 44 LYS A C 3
ATOM 1489 O O . LYS A 1 44 ? 3.243 -9.474 -2.554 1.00 5.44 44 LYS A O 3
ATOM 1508 N N . GLY A 1 45 ? 4.495 -9.371 -0.687 1.00 34.23 45 GLY A N 3
ATOM 1509 C CA . GLY A 1 45 ? 3.500 -10.052 0.122 1.00 51.52 45 GLY A CA 3
ATOM 1510 C C . GLY A 1 45 ? 4.121 -10.879 1.230 1.00 75.12 45 GLY A C 3
ATOM 1511 O O . GLY A 1 45 ? 3.726 -10.726 2.385 1.00 50.33 45 GLY A O 3
ATOM 1515 N N . ASP A 1 46 ? 5.067 -11.732 0.867 1.00 23.12 46 ASP A N 3
ATOM 1516 C CA . ASP A 1 46 ? 5.729 -12.577 1.847 1.00 11.32 46 ASP A CA 3
ATOM 1517 C C . ASP A 1 46 ? 6.958 -11.848 2.395 1.00 32.21 46 ASP A C 3
ATOM 1518 O O . ASP A 1 46 ? 8.009 -12.439 2.646 1.00 34.54 46 ASP A O 3
ATOM 1527 N N . CYS A 1 47 ? 6.802 -10.542 2.576 1.00 54.42 47 CYS A N 3
ATOM 1528 C CA . CYS A 1 47 ? 7.881 -9.707 3.091 1.00 12.41 47 CYS A CA 3
ATOM 1529 C C . CYS A 1 47 ? 8.456 -10.294 4.376 1.00 44.42 47 CYS A C 3
ATOM 1530 O O . CYS A 1 47 ? 9.675 -10.420 4.487 1.00 11.21 47 CYS A O 3
ATOM 1537 N N . LYS A 1 48 ? 7.578 -10.634 5.308 1.00 65.23 48 LYS A N 3
ATOM 1538 C CA . LYS A 1 48 ? 8.012 -11.202 6.573 1.00 3.30 48 LYS A CA 3
ATOM 1539 C C . LYS A 1 48 ? 8.729 -10.125 7.391 1.00 61.33 48 LYS A C 3
ATOM 1540 O O . LYS A 1 48 ? 9.620 -10.402 8.195 1.00 71.01 48 LYS A O 3
ATOM 1559 N N . CYS A 1 49 ? 8.318 -8.883 7.166 1.00 53.53 49 CYS A N 3
ATOM 1560 C CA . CYS A 1 49 ? 8.903 -7.745 7.866 1.00 11.23 49 CYS A CA 3
ATOM 1561 C C . CYS A 1 49 ? 8.810 -7.930 9.377 1.00 33.23 49 CYS A C 3
ATOM 1562 O O . CYS A 1 49 ? 7.987 -8.702 9.868 1.00 31.53 49 CYS A O 3
ATOM 1569 N N . ALA A 1 50 ? 9.660 -7.218 10.109 1.00 11.32 50 ALA A N 3
ATOM 1570 C CA . ALA A 1 50 ? 9.673 -7.303 11.564 1.00 23.42 50 ALA A CA 3
ATOM 1571 C C . ALA A 1 50 ? 9.325 -5.960 12.196 1.00 21.15 50 ALA A C 3
ATOM 1572 O O . ALA A 1 50 ? 8.946 -5.893 13.365 1.00 75.33 50 ALA A O 3
ATOM 1579 N N . ASN A 1 51 ? 9.458 -4.892 11.417 1.00 71.14 51 ASN A N 3
ATOM 1580 C CA . ASN A 1 51 ? 9.158 -3.550 11.901 1.00 3.34 51 ASN A CA 3
ATOM 1581 C C . ASN A 1 51 ? 7.670 -3.242 11.765 1.00 2.34 51 ASN A C 3
ATOM 1582 O O . ASN A 1 51 ? 7.073 -2.615 12.642 1.00 71.25 51 ASN A O 3
ATOM 1593 N N . CYS A 1 52 ? 7.078 -3.686 10.663 1.00 63.45 52 CYS A N 3
ATOM 1594 C CA . CYS A 1 52 ? 5.660 -3.458 10.411 1.00 33.31 52 CYS A CA 3
ATOM 1595 C C . CYS A 1 52 ? 4.847 -4.715 10.705 1.00 54.10 52 CYS A C 3
ATOM 1596 O O . CYS A 1 52 ? 3.621 -4.675 10.609 1.00 70.35 52 CYS A O 3
ATOM 1603 N N . HIS A 1 53 ? 5.538 -5.791 11.052 1.00 53.25 53 HIS A N 3
ATOM 1604 C CA . HIS A 1 53 ? 4.869 -7.045 11.353 1.00 72.03 53 HIS A CA 3
ATOM 1605 C C . HIS A 1 53 ? 4.115 -7.535 10.115 1.00 54.42 53 HIS A C 3
ATOM 1606 O O . HIS A 1 53 ? 2.889 -7.650 10.101 1.00 55.02 53 HIS A O 3
ATOM 1620 N N . CYS A 1 54 ? 4.881 -7.822 9.068 1.00 15.03 54 CYS A N 3
ATOM 1621 C CA . CYS A 1 54 ? 4.312 -8.300 7.813 1.00 51.01 54 CYS A CA 3
ATOM 1622 C C . CYS A 1 54 ? 4.492 -9.808 7.674 1.00 71.11 54 CYS A C 3
ATOM 1623 O O . CYS A 1 54 ? 5.442 -10.381 8.206 1.00 60.52 54 CYS A O 3
ATOM 1630 N N . ALA A 1 55 ? 3.572 -10.445 6.957 1.00 50.13 55 ALA A N 3
ATOM 1631 C CA . ALA A 1 55 ? 3.629 -11.886 6.748 1.00 62.35 55 ALA A CA 3
ATOM 1632 C C . ALA A 1 55 ? 2.608 -12.331 5.706 1.00 43.13 55 ALA A C 3
ATOM 1633 O O . ALA A 1 55 ? 1.437 -12.496 6.043 1.00 1.22 55 ALA A O 3
ATOM 1640 N N . GLU A 1 56 ? 3.068 -12.512 4.476 1.00 33.33 56 GLU A N 3
ATOM 1641 C CA . GLU A 1 56 ? 2.185 -12.935 3.402 1.00 11.23 56 GLU A CA 3
ATOM 1642 C C . GLU A 1 56 ? 0.935 -12.053 3.365 1.00 61.05 56 GLU A C 3
ATOM 1643 O O . GLU A 1 56 ? -0.198 -12.526 3.439 1.00 74.33 56 GLU A O 3
ATOM 1655 N N . GLN A 1 57 ? 1.170 -10.750 3.247 1.00 62.25 57 GLN A N 3
ATOM 1656 C CA . GLN A 1 57 ? 0.083 -9.780 3.197 1.00 1.31 57 GLN A CA 3
ATOM 1657 C C . GLN A 1 57 ? -0.652 -9.717 4.532 1.00 60.21 57 GLN A C 3
ATOM 1658 O O . GLN A 1 57 ? -1.808 -10.132 4.603 1.00 64.43 57 GLN A O 3
ATOM 1672 N N . LYS A 1 58 ? 0.025 -9.206 5.549 1.00 25.14 58 LYS A N 3
ATOM 1673 C CA . LYS A 1 58 ? -0.574 -9.097 6.868 1.00 31.35 58 LYS A CA 3
ATOM 1674 C C . LYS A 1 58 ? -0.584 -7.629 7.300 1.00 71.41 58 LYS A C 3
ATOM 1675 O O . LYS A 1 58 ? -0.045 -6.750 6.629 1.00 12.32 58 LYS A O 3
ATOM 1694 N N . GLN A 1 59 ? -1.215 -7.385 8.444 1.00 5.41 59 GLN A N 3
ATOM 1695 C CA . GLN A 1 59 ? -1.311 -6.036 8.989 1.00 54.52 59 GLN A CA 3
ATOM 1696 C C . GLN A 1 59 ? -0.594 -5.937 10.331 1.00 64.42 59 GLN A C 3
ATOM 1697 O O . GLN A 1 59 ? -0.262 -4.844 10.790 1.00 14.32 59 GLN A O 3
ATOM 1711 N N . CYS A 1 60 ? -0.357 -7.086 10.955 1.00 63.04 60 CYS A N 3
ATOM 1712 C CA . CYS A 1 60 ? 0.321 -7.129 12.245 1.00 22.54 60 CYS A CA 3
ATOM 1713 C C . CYS A 1 60 ? 0.450 -8.565 12.744 1.00 62.23 60 CYS A C 3
ATOM 1714 O O . CYS A 1 60 ? -0.285 -9.452 12.311 1.00 44.23 60 CYS A O 3
ATOM 1721 N N . GLY A 1 61 ? 1.391 -8.787 13.656 1.00 24.33 61 GLY A N 3
ATOM 1722 C CA . GLY A 1 61 ? 1.601 -10.118 14.197 1.00 1.52 61 GLY A CA 3
ATOM 1723 C C . GLY A 1 61 ? 0.760 -10.381 15.430 1.00 22.15 61 GLY A C 3
ATOM 1724 O O . GLY A 1 61 ? 0.260 -11.494 15.587 1.00 14.45 61 GLY A O 3
ATOM 1728 N N . ASP A 1 62 ? 0.621 -9.370 16.275 1.00 41.31 62 ASP A N 3
ATOM 1729 C CA . ASP A 1 62 ? -0.162 -9.512 17.490 1.00 13.24 62 ASP A CA 3
ATOM 1730 C C . ASP A 1 62 ? -1.651 -9.460 17.141 1.00 31.44 62 ASP A C 3
ATOM 1731 O O . ASP A 1 62 ? -2.354 -10.464 17.254 1.00 2.43 62 ASP A O 3
ATOM 1740 N N . LYS A 1 63 ? -2.088 -8.281 16.724 1.00 20.23 63 LYS A N 3
ATOM 1741 C CA . LYS A 1 63 ? -3.480 -8.086 16.358 1.00 55.20 63 LYS A CA 3
ATOM 1742 C C . LYS A 1 63 ? -3.659 -6.681 15.780 1.00 42.43 63 LYS A C 3
ATOM 1743 O O . LYS A 1 63 ? -4.133 -6.490 14.659 1.00 5.30 63 LYS A O 3
ATOM 1762 N N . THR A 1 64 ? -3.265 -5.691 16.576 1.00 75.31 64 THR A N 3
ATOM 1763 C CA . THR A 1 64 ? -3.371 -4.296 16.170 1.00 12.51 64 THR A CA 3
ATOM 1764 C C . THR A 1 64 ? -2.604 -3.386 17.123 1.00 33.13 64 THR A C 3
ATOM 1765 O O . THR A 1 64 ? -3.122 -3.059 18.190 1.00 21.42 64 THR A O 3
ATOM 1776 N N . HIS A 1 65 ? -1.401 -3.001 16.724 1.00 52.23 65 HIS A N 3
ATOM 1777 C CA . HIS A 1 65 ? -0.580 -2.133 17.551 1.00 54.22 65 HIS A CA 3
ATOM 1778 C C . HIS A 1 65 ? -0.731 -0.684 17.081 1.00 23.34 65 HIS A C 3
ATOM 1779 O O . HIS A 1 65 ? -1.471 0.113 17.656 1.00 11.30 65 HIS A O 3
ATOM 1793 N N . GLN A 1 66 ? -0.006 -0.361 16.015 1.00 24.44 66 GLN A N 3
ATOM 1794 C CA . GLN A 1 66 ? -0.039 0.981 15.447 1.00 11.15 66 GLN A CA 3
ATOM 1795 C C . GLN A 1 66 ? 0.405 0.966 13.989 1.00 40.35 66 GLN A C 3
ATOM 1796 O O . GLN A 1 66 ? 0.850 1.982 13.454 1.00 42.41 66 GLN A O 3
ATOM 1810 N N . HIS A 1 67 ? 0.282 -0.193 13.349 1.00 15.42 67 HIS A N 3
ATOM 1811 C CA . HIS A 1 67 ? 0.670 -0.340 11.951 1.00 2.41 67 HIS A CA 3
ATOM 1812 C C . HIS A 1 67 ? -0.355 0.315 11.030 1.00 33.23 67 HIS A C 3
ATOM 1813 O O . HIS A 1 67 ? -1.135 -0.370 10.369 1.00 62.31 67 HIS A O 3
ATOM 1827 N N . GLN A 1 68 ? -0.348 1.643 10.994 1.00 14.44 68 GLN A N 3
ATOM 1828 C CA . GLN A 1 68 ? -1.279 2.389 10.156 1.00 54.22 68 GLN A CA 3
ATOM 1829 C C . GLN A 1 68 ? -0.762 2.490 8.725 1.00 52.13 68 GLN A C 3
ATOM 1830 O O . GLN A 1 68 ? 0.443 2.585 8.495 1.00 73.14 68 GLN A O 3
ATOM 1844 N N . GLY A 1 69 ? -1.682 2.468 7.765 1.00 53.50 69 GLY A N 3
ATOM 1845 C CA . GLY A 1 69 ? -1.299 2.558 6.368 1.00 33.20 69 GLY A CA 3
ATOM 1846 C C . GLY A 1 69 ? -1.472 3.956 5.808 1.00 72.53 69 GLY A C 3
ATOM 1847 O O . GLY A 1 69 ? -2.394 4.657 6.221 1.00 32.23 69 GLY A O 3
ATOM 1855 N N . GLU A 1 26 ? 1.816 3.369 -1.418 1.00 61.13 26 GLU A N 4
ATOM 1856 C CA . GLU A 1 26 ? 2.660 3.143 -2.579 1.00 61.13 26 GLU A CA 4
ATOM 1857 C C . GLU A 1 26 ? 3.974 2.481 -2.160 1.00 2.15 26 GLU A C 4
ATOM 1858 O O . GLU A 1 26 ? 4.662 2.972 -1.266 1.00 25.52 26 GLU A O 4
ATOM 1870 N N . LYS A 1 27 ? 4.283 1.377 -2.824 1.00 53.43 27 LYS A N 4
ATOM 1871 C CA . LYS A 1 27 ? 5.502 0.643 -2.531 1.00 50.43 27 LYS A CA 4
ATOM 1872 C C . LYS A 1 27 ? 5.673 0.531 -1.015 1.00 52.40 27 LYS A C 4
ATOM 1873 O O . LYS A 1 27 ? 4.731 0.692 -0.238 1.00 70.14 27 LYS A O 4
ATOM 1892 N N . TYR A 1 28 ? 6.906 0.250 -0.608 1.00 53.23 28 TYR A N 4
ATOM 1893 C CA . TYR A 1 28 ? 7.230 0.108 0.806 1.00 1.41 28 TYR A CA 4
ATOM 1894 C C . TYR A 1 28 ? 6.706 1.296 1.607 1.00 3.51 28 TYR A C 4
ATOM 1895 O O . TYR A 1 28 ? 6.816 2.446 1.178 1.00 72.43 28 TYR A O 4
ATOM 1913 N N . CYS A 1 29 ? 6.138 1.011 2.773 1.00 33.30 29 CYS A N 4
ATOM 1914 C CA . CYS A 1 29 ? 5.596 2.055 3.636 1.00 70.32 29 CYS A CA 4
ATOM 1915 C C . CYS A 1 29 ? 6.366 2.128 4.950 1.00 21.43 29 CYS A C 4
ATOM 1916 O O . CYS A 1 29 ? 5.918 2.757 5.910 1.00 61.14 29 CYS A O 4
ATOM 1923 N N . CYS A 1 30 ? 7.525 1.479 4.988 1.00 52.24 30 CYS A N 4
ATOM 1924 C CA . CYS A 1 30 ? 8.357 1.468 6.186 1.00 54.32 30 CYS A CA 4
ATOM 1925 C C . CYS A 1 30 ? 9.442 2.537 6.104 1.00 33.01 30 CYS A C 4
ATOM 1926 O O . CYS A 1 30 ? 9.827 2.920 5.001 1.00 44.42 30 CYS A O 4
ATOM 1933 N N . GLU A 1 31 ? 9.904 2.991 7.260 1.00 72.40 31 GLU A N 4
ATOM 1934 C CA . GLU A 1 31 ? 10.937 4.011 7.304 1.00 24.12 31 GLU A CA 4
ATOM 1935 C C . GLU A 1 31 ? 12.319 3.363 7.414 1.00 31.45 31 GLU A C 4
ATOM 1936 O O . GLU A 1 31 ? 13.278 4.005 7.838 1.00 1.53 31 GLU A O 4
ATOM 1948 N N . GLU A 1 32 ? 12.376 2.097 7.026 1.00 44.43 32 GLU A N 4
ATOM 1949 C CA . GLU A 1 32 ? 13.624 1.355 7.076 1.00 45.04 32 GLU A CA 4
ATOM 1950 C C . GLU A 1 32 ? 13.571 0.162 6.119 1.00 20.23 32 GLU A C 4
ATOM 1951 O O . GLU A 1 32 ? 14.267 -0.839 6.286 1.00 61.22 32 GLU A O 4
ATOM 1963 N N . ALA A 1 33 ? 12.722 0.292 5.106 1.00 54.14 33 ALA A N 4
ATOM 1964 C CA . ALA A 1 33 ? 12.557 -0.757 4.107 1.00 21.12 33 ALA A CA 4
ATOM 1965 C C . ALA A 1 33 ? 12.568 -0.179 2.696 1.00 1.12 33 ALA A C 4
ATOM 1966 O O . ALA A 1 33 ? 11.822 -0.627 1.825 1.00 25.55 33 ALA A O 4
ATOM 1973 N N . SER A 1 34 ? 13.418 0.820 2.477 1.00 33.54 34 SER A N 4
ATOM 1974 C CA . SER A 1 34 ? 13.522 1.462 1.173 1.00 42.33 34 SER A CA 4
ATOM 1975 C C . SER A 1 34 ? 14.572 0.771 0.309 1.00 65.51 34 SER A C 4
ATOM 1976 O O . SER A 1 34 ? 15.157 1.414 -0.561 1.00 52.14 34 SER A O 4
ATOM 1984 N N . GLU A 1 35 ? 14.787 -0.512 0.565 1.00 13.52 35 GLU A N 4
ATOM 1985 C CA . GLU A 1 35 ? 15.764 -1.273 -0.194 1.00 30.44 35 GLU A CA 4
ATOM 1986 C C . GLU A 1 35 ? 15.517 -2.774 -0.022 1.00 53.43 35 GLU A C 4
ATOM 1987 O O . GLU A 1 35 ? 14.866 -3.398 -0.858 1.00 73.42 35 GLU A O 4
ATOM 1999 N N . LYS A 1 36 ? 16.050 -3.308 1.067 1.00 74.24 36 LYS A N 4
ATOM 2000 C CA . LYS A 1 36 ? 15.895 -4.723 1.358 1.00 31.21 36 LYS A CA 4
ATOM 2001 C C . LYS A 1 36 ? 16.234 -4.977 2.828 1.00 0.44 36 LYS A C 4
ATOM 2002 O O . LYS A 1 36 ? 16.649 -6.076 3.193 1.00 44.51 36 LYS A O 4
ATOM 2021 N N . LYS A 1 37 ? 16.044 -3.941 3.633 1.00 23.42 37 LYS A N 4
ATOM 2022 C CA . LYS A 1 37 ? 16.325 -4.038 5.056 1.00 70.04 37 LYS A CA 4
ATOM 2023 C C . LYS A 1 37 ? 15.283 -4.943 5.716 1.00 12.54 37 LYS A C 4
ATOM 2024 O O . LYS A 1 37 ? 15.565 -5.682 6.660 1.00 61.43 37 LYS A O 4
ATOM 2043 N N . CYS A 1 38 ? 14.063 -4.866 5.196 1.00 31.34 38 CYS A N 4
ATOM 2044 C CA . CYS A 1 38 ? 12.959 -5.665 5.716 1.00 32.43 38 CYS A CA 4
ATOM 2045 C C . CYS A 1 38 ? 12.212 -6.363 4.584 1.00 50.31 38 CYS A C 4
ATOM 2046 O O . CYS A 1 38 ? 11.819 -7.523 4.708 1.00 23.42 38 CYS A O 4
ATOM 2053 N N . CYS A 1 39 ? 12.018 -5.647 3.482 1.00 61.24 39 CYS A N 4
ATOM 2054 C CA . CYS A 1 39 ? 11.316 -6.196 2.327 1.00 34.53 39 CYS A CA 4
ATOM 2055 C C . CYS A 1 39 ? 11.713 -5.464 1.050 1.00 61.01 39 CYS A C 4
ATOM 2056 O O . CYS A 1 39 ? 12.192 -4.330 1.079 1.00 61.24 39 CYS A O 4
ATOM 2063 N N . PRO A 1 40 ? 11.512 -6.126 -0.099 1.00 61.21 40 PRO A N 4
ATOM 2064 C CA . PRO A 1 40 ? 11.844 -5.558 -1.409 1.00 12.41 40 PRO A CA 4
ATOM 2065 C C . PRO A 1 40 ? 10.917 -4.410 -1.794 1.00 53.12 40 PRO A C 4
ATOM 2066 O O . PRO A 1 40 ? 9.998 -4.066 -1.051 1.00 50.35 40 PRO A O 4
ATOM 2077 N N . ALA A 1 41 ? 11.164 -3.822 -2.960 1.00 53.31 41 ALA A N 4
ATOM 2078 C CA . ALA A 1 41 ? 10.349 -2.714 -3.445 1.00 21.42 41 ALA A CA 4
ATOM 2079 C C . ALA A 1 41 ? 8.864 -3.057 -3.383 1.00 45.12 41 ALA A C 4
ATOM 2080 O O . ALA A 1 41 ? 8.405 -3.990 -4.040 1.00 30.20 41 ALA A O 4
ATOM 2087 N N . GLY A 1 42 ? 8.118 -2.295 -2.589 1.00 24.34 42 GLY A N 4
ATOM 2088 C CA . GLY A 1 42 ? 6.693 -2.535 -2.456 1.00 23.15 42 GLY A CA 4
ATOM 2089 C C . GLY A 1 42 ? 6.388 -3.886 -1.840 1.00 33.04 42 GLY A C 4
ATOM 2090 O O . GLY A 1 42 ? 6.405 -4.907 -2.527 1.00 73.55 42 GLY A O 4
ATOM 2094 N N . CYS A 1 43 ? 6.109 -3.893 -0.541 1.00 4.32 43 CYS A N 4
ATOM 2095 C CA . CYS A 1 43 ? 5.801 -5.129 0.169 1.00 61.43 43 CYS A CA 4
ATOM 2096 C C . CYS A 1 43 ? 4.983 -6.071 -0.710 1.00 5.24 43 CYS A C 4
ATOM 2097 O O . CYS A 1 43 ? 3.803 -5.810 -0.936 1.00 50.21 43 CYS A O 4
ATOM 2104 N N . LYS A 1 44 ? 5.621 -7.132 -1.181 1.00 21.21 44 LYS A N 4
ATOM 2105 C CA . LYS A 1 44 ? 4.943 -8.097 -2.030 1.00 11.20 44 LYS A CA 4
ATOM 2106 C C . LYS A 1 44 ? 3.947 -8.898 -1.189 1.00 72.13 44 LYS A C 4
ATOM 2107 O O . LYS A 1 44 ? 2.902 -9.343 -1.663 1.00 43.00 44 LYS A O 4
ATOM 2126 N N . GLY A 1 45 ? 4.297 -9.073 0.081 1.00 21.44 45 GLY A N 4
ATOM 2127 C CA . GLY A 1 45 ? 3.443 -9.815 0.991 1.00 64.34 45 GLY A CA 4
ATOM 2128 C C . GLY A 1 45 ? 4.230 -10.733 1.905 1.00 32.42 45 GLY A C 4
ATOM 2129 O O . GLY A 1 45 ? 3.911 -10.814 3.091 1.00 62.25 45 GLY A O 4
ATOM 2133 N N . ASP A 1 46 ? 5.229 -11.402 1.349 1.00 22.44 46 ASP A N 4
ATOM 2134 C CA . ASP A 1 46 ? 6.048 -12.312 2.133 1.00 42.22 46 ASP A CA 4
ATOM 2135 C C . ASP A 1 46 ? 7.276 -11.564 2.656 1.00 41.34 46 ASP A C 4
ATOM 2136 O O . ASP A 1 46 ? 8.381 -12.102 2.740 1.00 51.51 46 ASP A O 4
ATOM 2145 N N . CYS A 1 47 ? 7.057 -10.302 3.007 1.00 11.32 47 CYS A N 4
ATOM 2146 C CA . CYS A 1 47 ? 8.127 -9.455 3.524 1.00 75.11 47 CYS A CA 4
ATOM 2147 C C . CYS A 1 47 ? 8.856 -10.142 4.674 1.00 40.12 47 CYS A C 4
ATOM 2148 O O . CYS A 1 47 ? 10.084 -10.213 4.651 1.00 32.12 47 CYS A O 4
ATOM 2155 N N . LYS A 1 48 ? 8.094 -10.626 5.644 1.00 41.41 48 LYS A N 4
ATOM 2156 C CA . LYS A 1 48 ? 8.680 -11.299 6.791 1.00 50.34 48 LYS A CA 4
ATOM 2157 C C . LYS A 1 48 ? 9.436 -10.278 7.644 1.00 32.31 48 LYS A C 4
ATOM 2158 O O . LYS A 1 48 ? 10.403 -10.596 8.337 1.00 31.24 48 LYS A O 4
ATOM 2177 N N . CYS A 1 49 ? 8.970 -9.036 7.578 1.00 61.13 49 CYS A N 4
ATOM 2178 C CA . CYS A 1 49 ? 9.583 -7.948 8.332 1.00 34.54 49 CYS A CA 4
ATOM 2179 C C . CYS A 1 49 ? 9.197 -8.025 9.806 1.00 2.11 49 CYS A C 4
ATOM 2180 O O . CYS A 1 49 ? 8.238 -8.703 10.173 1.00 70.03 49 CYS A O 4
ATOM 2187 N N . ALA A 1 50 ? 9.953 -7.326 10.647 1.00 54.10 50 ALA A N 4
ATOM 2188 C CA . ALA A 1 50 ? 9.690 -7.314 12.081 1.00 71.23 50 ALA A CA 4
ATOM 2189 C C . ALA A 1 50 ? 9.441 -5.896 12.582 1.00 51.44 50 ALA A C 4
ATOM 2190 O O . ALA A 1 50 ? 9.076 -5.691 13.739 1.00 61.15 50 ALA A O 4
ATOM 2197 N N . ASN A 1 51 ? 9.641 -4.919 11.703 1.00 43.12 51 ASN A N 4
ATOM 2198 C CA . ASN A 1 51 ? 9.439 -3.519 12.057 1.00 4.40 51 ASN A CA 4
ATOM 2199 C C . ASN A 1 51 ? 7.961 -3.148 11.988 1.00 2.30 51 ASN A C 4
ATOM 2200 O O . ASN A 1 51 ? 7.459 -2.400 12.828 1.00 55.34 51 ASN A O 4
ATOM 2211 N N . CYS A 1 52 ? 7.271 -3.676 10.984 1.00 52.35 52 CYS A N 4
ATOM 2212 C CA . CYS A 1 52 ? 5.850 -3.400 10.804 1.00 33.24 52 CYS A CA 4
ATOM 2213 C C . CYS A 1 52 ? 5.010 -4.625 11.152 1.00 24.32 52 CYS A C 4
ATOM 2214 O O . CYS A 1 52 ? 3.784 -4.553 11.088 1.00 21.11 52 CYS A O 4
ATOM 2221 N N . HIS A 1 53 ? 5.681 -5.712 11.507 1.00 14.42 53 HIS A N 4
ATOM 2222 C CA . HIS A 1 53 ? 4.986 -6.938 11.859 1.00 75.45 53 HIS A CA 4
ATOM 2223 C C . HIS A 1 53 ? 4.231 -7.469 10.637 1.00 3.55 53 HIS A C 4
ATOM 2224 O O . HIS A 1 53 ? 3.018 -7.307 10.499 1.00 21.42 53 HIS A O 4
ATOM 2238 N N . CYS A 1 54 ? 4.982 -8.109 9.749 1.00 62.33 54 CYS A N 4
ATOM 2239 C CA . CYS A 1 54 ? 4.412 -8.673 8.530 1.00 34.03 54 CYS A CA 4
ATOM 2240 C C . CYS A 1 54 ? 4.893 -10.105 8.317 1.00 55.55 54 CYS A C 4
ATOM 2241 O O . CYS A 1 54 ? 5.951 -10.494 8.809 1.00 33.41 54 CYS A O 4
ATOM 2248 N N . ALA A 1 55 ? 4.107 -10.883 7.580 1.00 71.40 55 ALA A N 4
ATOM 2249 C CA . ALA A 1 55 ? 4.453 -12.272 7.301 1.00 53.42 55 ALA A CA 4
ATOM 2250 C C . ALA A 1 55 ? 3.486 -12.886 6.294 1.00 21.32 55 ALA A C 4
ATOM 2251 O O . ALA A 1 55 ? 2.436 -13.385 6.696 1.00 61.41 55 ALA A O 4
ATOM 2258 N N . GLU A 1 56 ? 3.856 -12.837 5.023 1.00 74.32 56 GLU A N 4
ATOM 2259 C CA . GLU A 1 56 ? 3.013 -13.391 3.977 1.00 71.33 56 GLU A CA 4
ATOM 2260 C C . GLU A 1 56 ? 1.588 -12.848 4.100 1.00 72.22 56 GLU A C 4
ATOM 2261 O O . GLU A 1 56 ? 0.608 -13.592 4.131 1.00 12.10 56 GLU A O 4
ATOM 2273 N N . GLN A 1 57 ? 1.495 -11.524 4.169 1.00 22.24 57 GLN A N 4
ATOM 2274 C CA . GLN A 1 57 ? 0.206 -10.854 4.290 1.00 33.31 57 GLN A CA 4
ATOM 2275 C C . GLN A 1 57 ? -0.453 -11.178 5.627 1.00 3.21 57 GLN A C 4
ATOM 2276 O O . GLN A 1 57 ? -1.476 -11.861 5.645 1.00 43.42 57 GLN A O 4
ATOM 2290 N N . LYS A 1 58 ? 0.141 -10.687 6.705 1.00 14.13 58 LYS A N 4
ATOM 2291 C CA . LYS A 1 58 ? -0.398 -10.931 8.033 1.00 62.54 58 LYS A CA 4
ATOM 2292 C C . LYS A 1 58 ? -0.690 -9.593 8.714 1.00 31.22 58 LYS A C 4
ATOM 2293 O O . LYS A 1 58 ? -0.297 -8.525 8.247 1.00 1.31 58 LYS A O 4
ATOM 2312 N N . GLN A 1 59 ? -1.395 -9.677 9.838 1.00 24.30 59 GLN A N 4
ATOM 2313 C CA . GLN A 1 59 ? -1.755 -8.490 10.604 1.00 23.00 59 GLN A CA 4
ATOM 2314 C C . GLN A 1 59 ? -0.640 -8.108 11.572 1.00 42.21 59 GLN A C 4
ATOM 2315 O O . GLN A 1 59 ? 0.357 -8.820 11.698 1.00 31.14 59 GLN A O 4
ATOM 2329 N N . CYS A 1 60 ? -0.814 -6.980 12.252 1.00 74.21 60 CYS A N 4
ATOM 2330 C CA . CYS A 1 60 ? 0.178 -6.502 13.208 1.00 21.41 60 CYS A CA 4
ATOM 2331 C C . CYS A 1 60 ? 0.362 -7.502 14.346 1.00 41.43 60 CYS A C 4
ATOM 2332 O O . CYS A 1 60 ? -0.520 -8.314 14.621 1.00 41.11 60 CYS A O 4
ATOM 2339 N N . GLY A 1 61 ? 1.516 -7.436 15.003 1.00 21.50 61 GLY A N 4
ATOM 2340 C CA . GLY A 1 61 ? 1.796 -8.342 16.102 1.00 60.00 61 GLY A CA 4
ATOM 2341 C C . GLY A 1 61 ? 0.694 -8.349 17.143 1.00 72.15 61 GLY A C 4
ATOM 2342 O O . GLY A 1 61 ? -0.111 -9.279 17.156 1.00 23.45 61 GLY A O 4
ATOM 2346 N N . ASP A 1 62 ? 0.675 -7.328 17.986 1.00 13.32 62 ASP A N 4
ATOM 2347 C CA . ASP A 1 62 ? -0.337 -7.234 19.025 1.00 0.01 62 ASP A CA 4
ATOM 2348 C C . ASP A 1 62 ? -1.714 -7.072 18.377 1.00 5.43 62 ASP A C 4
ATOM 2349 O O . ASP A 1 62 ? -2.512 -8.007 18.366 1.00 53.24 62 ASP A O 4
ATOM 2358 N N . LYS A 1 63 ? -1.949 -5.877 17.854 1.00 64.31 63 LYS A N 4
ATOM 2359 C CA . LYS A 1 63 ? -3.215 -5.580 17.206 1.00 62.32 63 LYS A CA 4
ATOM 2360 C C . LYS A 1 63 ? -3.169 -4.162 16.633 1.00 72.42 63 LYS A C 4
ATOM 2361 O O . LYS A 1 63 ? -3.427 -3.925 15.452 1.00 34.52 63 LYS A O 4
ATOM 2380 N N . THR A 1 64 ? -2.832 -3.215 17.503 1.00 63.42 64 THR A N 4
ATOM 2381 C CA . THR A 1 64 ? -2.745 -1.814 17.112 1.00 61.13 64 THR A CA 4
ATOM 2382 C C . THR A 1 64 ? -1.510 -1.152 17.711 1.00 43.41 64 THR A C 4
ATOM 2383 O O . THR A 1 64 ? -1.599 -0.585 18.799 1.00 51.42 64 THR A O 4
ATOM 2394 N N . HIS A 1 65 ? -0.396 -1.235 16.997 1.00 35.14 65 HIS A N 4
ATOM 2395 C CA . HIS A 1 65 ? 0.842 -0.640 17.470 1.00 12.41 65 HIS A CA 4
ATOM 2396 C C . HIS A 1 65 ? 1.091 0.678 16.734 1.00 1.31 65 HIS A C 4
ATOM 2397 O O . HIS A 1 65 ? 2.189 1.234 16.747 1.00 40.12 65 HIS A O 4
ATOM 2411 N N . GLN A 1 66 ? 0.038 1.168 16.088 1.00 42.33 66 GLN A N 4
ATOM 2412 C CA . GLN A 1 66 ? 0.116 2.417 15.338 1.00 33.41 66 GLN A CA 4
ATOM 2413 C C . GLN A 1 66 ? 1.090 2.291 14.171 1.00 0.54 66 GLN A C 4
ATOM 2414 O O . GLN A 1 66 ? 1.668 3.282 13.722 1.00 14.15 66 GLN A O 4
ATOM 2428 N N . HIS A 1 67 ? 1.269 1.067 13.685 1.00 54.54 67 HIS A N 4
ATOM 2429 C CA . HIS A 1 67 ? 2.173 0.813 12.569 1.00 24.23 67 HIS A CA 4
ATOM 2430 C C . HIS A 1 67 ? 1.878 1.753 11.405 1.00 44.33 67 HIS A C 4
ATOM 2431 O O . HIS A 1 67 ? 0.906 1.564 10.674 1.00 3.52 67 HIS A O 4
ATOM 2445 N N . GLN A 1 68 ? 2.723 2.766 11.239 1.00 24.23 68 GLN A N 4
ATOM 2446 C CA . GLN A 1 68 ? 2.551 3.736 10.164 1.00 24.14 68 GLN A CA 4
ATOM 2447 C C . GLN A 1 68 ? 2.429 3.037 8.815 1.00 71.35 68 GLN A C 4
ATOM 2448 O O . GLN A 1 68 ? 1.673 3.470 7.946 1.00 34.32 68 GLN A O 4
ATOM 2462 N N . GLY A 1 69 ? 3.179 1.952 8.645 1.00 43.11 69 GLY A N 4
ATOM 2463 C CA . GLY A 1 69 ? 3.140 1.211 7.398 1.00 63.30 69 GLY A CA 4
ATOM 2464 C C . GLY A 1 69 ? 3.591 -0.227 7.564 1.00 33.10 69 GLY A C 4
ATOM 2465 O O . GLY A 1 69 ? 4.728 -0.542 7.218 1.00 61.23 69 GLY A O 4
ATOM 2473 N N . GLU A 1 26 ? 1.722 0.095 -2.902 1.00 64.43 26 GLU A N 5
ATOM 2474 C CA . GLU A 1 26 ? 2.674 0.480 -3.930 1.00 43.22 26 GLU A CA 5
ATOM 2475 C C . GLU A 1 26 ? 4.106 0.321 -3.415 1.00 30.24 26 GLU A C 5
ATOM 2476 O O . GLU A 1 26 ? 4.564 1.111 -2.591 1.00 24.01 26 GLU A O 5
ATOM 2488 N N . LYS A 1 27 ? 4.772 -0.706 -3.921 1.00 24.33 27 LYS A N 5
ATOM 2489 C CA . LYS A 1 27 ? 6.143 -0.979 -3.522 1.00 34.44 27 LYS A CA 5
ATOM 2490 C C . LYS A 1 27 ? 6.253 -0.889 -1.998 1.00 42.43 27 LYS A C 5
ATOM 2491 O O . LYS A 1 27 ? 5.261 -0.914 -1.269 1.00 44.32 27 LYS A O 5
ATOM 2510 N N . TYR A 1 28 ? 7.492 -0.782 -1.531 1.00 11.32 28 TYR A N 5
ATOM 2511 C CA . TYR A 1 28 ? 7.764 -0.688 -0.101 1.00 71.04 28 TYR A CA 5
ATOM 2512 C C . TYR A 1 28 ? 6.902 0.391 0.548 1.00 71.44 28 TYR A C 5
ATOM 2513 O O . TYR A 1 28 ? 6.619 1.424 -0.060 1.00 3.02 28 TYR A O 5
ATOM 2531 N N . CYS A 1 29 ? 6.488 0.142 1.785 1.00 0.32 29 CYS A N 5
ATOM 2532 C CA . CYS A 1 29 ? 5.658 1.091 2.519 1.00 52.35 29 CYS A CA 5
ATOM 2533 C C . CYS A 1 29 ? 6.321 1.492 3.832 1.00 42.40 29 CYS A C 5
ATOM 2534 O O . CYS A 1 29 ? 5.698 2.124 4.686 1.00 30.33 29 CYS A O 5
ATOM 2541 N N . CYS A 1 30 ? 7.587 1.121 3.987 1.00 60.32 30 CYS A N 5
ATOM 2542 C CA . CYS A 1 30 ? 8.335 1.440 5.198 1.00 71.42 30 CYS A CA 5
ATOM 2543 C C . CYS A 1 30 ? 9.264 2.627 4.966 1.00 30.13 30 CYS A C 5
ATOM 2544 O O . CYS A 1 30 ? 9.655 2.872 3.826 1.00 23.13 30 CYS A O 5
ATOM 2551 N N . GLU A 1 31 ? 9.592 3.331 6.040 1.00 73.12 31 GLU A N 5
ATOM 2552 C CA . GLU A 1 31 ? 10.469 4.485 5.939 1.00 63.51 31 GLU A CA 5
ATOM 2553 C C . GLU A 1 31 ? 11.913 4.082 6.246 1.00 61.41 31 GLU A C 5
ATOM 2554 O O . GLU A 1 31 ? 12.564 4.690 7.093 1.00 3.34 31 GLU A O 5
ATOM 2566 N N . GLU A 1 32 ? 12.371 3.058 5.540 1.00 50.21 32 GLU A N 5
ATOM 2567 C CA . GLU A 1 32 ? 13.726 2.567 5.726 1.00 34.14 32 GLU A CA 5
ATOM 2568 C C . GLU A 1 32 ? 14.005 1.404 4.772 1.00 35.10 32 GLU A C 5
ATOM 2569 O O . GLU A 1 32 ? 15.104 1.244 4.243 1.00 71.42 32 GLU A O 5
ATOM 2581 N N . ALA A 1 33 ? 12.975 0.590 4.563 1.00 62.31 33 ALA A N 5
ATOM 2582 C CA . ALA A 1 33 ? 13.081 -0.564 3.678 1.00 51.42 33 ALA A CA 5
ATOM 2583 C C . ALA A 1 33 ? 12.774 -0.178 2.235 1.00 62.03 33 ALA A C 5
ATOM 2584 O O . ALA A 1 33 ? 11.998 -0.849 1.555 1.00 40.15 33 ALA A O 5
ATOM 2591 N N . SER A 1 34 ? 13.388 0.907 1.774 1.00 51.23 34 SER A N 5
ATOM 2592 C CA . SER A 1 34 ? 13.177 1.385 0.412 1.00 34.42 34 SER A CA 5
ATOM 2593 C C . SER A 1 34 ? 14.192 0.766 -0.544 1.00 74.11 34 SER A C 5
ATOM 2594 O O . SER A 1 34 ? 14.616 1.432 -1.487 1.00 72.02 34 SER A O 5
ATOM 2602 N N . GLU A 1 35 ? 14.555 -0.481 -0.283 1.00 34.30 35 GLU A N 5
ATOM 2603 C CA . GLU A 1 35 ? 15.515 -1.173 -1.125 1.00 64.15 35 GLU A CA 5
ATOM 2604 C C . GLU A 1 35 ? 15.521 -2.669 -0.806 1.00 23.34 35 GLU A C 5
ATOM 2605 O O . GLU A 1 35 ? 14.924 -3.465 -1.529 1.00 14.41 35 GLU A O 5
ATOM 2617 N N . LYS A 1 36 ? 16.203 -3.007 0.279 1.00 63.42 36 LYS A N 5
ATOM 2618 C CA . LYS A 1 36 ? 16.295 -4.394 0.703 1.00 32.03 36 LYS A CA 5
ATOM 2619 C C . LYS A 1 36 ? 16.586 -4.445 2.204 1.00 34.25 36 LYS A C 5
ATOM 2620 O O . LYS A 1 36 ? 17.127 -5.431 2.702 1.00 34.33 36 LYS A O 5
ATOM 2639 N N . LYS A 1 37 ? 16.214 -3.370 2.884 1.00 74.32 37 LYS A N 5
ATOM 2640 C CA . LYS A 1 37 ? 16.428 -3.280 4.318 1.00 33.22 37 LYS A CA 5
ATOM 2641 C C . LYS A 1 37 ? 15.493 -4.259 5.032 1.00 54.25 37 LYS A C 5
ATOM 2642 O O . LYS A 1 37 ? 15.813 -4.821 6.080 1.00 54.32 37 LYS A O 5
ATOM 2661 N N . CYS A 1 38 ? 14.321 -4.451 4.436 1.00 61.33 38 CYS A N 5
ATOM 2662 C CA . CYS A 1 38 ? 13.320 -5.354 4.992 1.00 34.20 38 CYS A CA 5
ATOM 2663 C C . CYS A 1 38 ? 12.753 -6.270 3.912 1.00 51.54 38 CYS A C 5
ATOM 2664 O O . CYS A 1 38 ? 12.539 -7.460 4.142 1.00 33.24 38 CYS A O 5
ATOM 2671 N N . CYS A 1 39 ? 12.511 -5.706 2.733 1.00 11.24 39 CYS A N 5
ATOM 2672 C CA . CYS A 1 39 ? 11.966 -6.471 1.617 1.00 1.23 39 CYS A CA 5
ATOM 2673 C C . CYS A 1 39 ? 12.664 -6.100 0.313 1.00 74.45 39 CYS A C 5
ATOM 2674 O O . CYS A 1 39 ? 13.078 -4.960 0.103 1.00 14.02 39 CYS A O 5
ATOM 2681 N N . PRO A 1 40 ? 12.799 -7.086 -0.587 1.00 24.43 40 PRO A N 5
ATOM 2682 C CA . PRO A 1 40 ? 13.448 -6.889 -1.886 1.00 50.44 40 PRO A CA 5
ATOM 2683 C C . PRO A 1 40 ? 12.617 -6.017 -2.822 1.00 44.10 40 PRO A C 5
ATOM 2684 O O . PRO A 1 40 ? 12.152 -6.477 -3.864 1.00 34.00 40 PRO A O 5
ATOM 2695 N N . ALA A 1 41 ? 12.436 -4.756 -2.443 1.00 42.13 41 ALA A N 5
ATOM 2696 C CA . ALA A 1 41 ? 11.664 -3.819 -3.250 1.00 72.42 41 ALA A CA 5
ATOM 2697 C C . ALA A 1 41 ? 10.212 -4.270 -3.375 1.00 2.42 41 ALA A C 5
ATOM 2698 O O . ALA A 1 41 ? 9.918 -5.282 -4.009 1.00 42.34 41 ALA A O 5
ATOM 2705 N N . GLY A 1 42 ? 9.307 -3.511 -2.764 1.00 3.42 42 GLY A N 5
ATOM 2706 C CA . GLY A 1 42 ? 7.897 -3.849 -2.818 1.00 1.30 42 GLY A CA 5
ATOM 2707 C C . GLY A 1 42 ? 7.603 -5.208 -2.214 1.00 41.34 42 GLY A C 5
ATOM 2708 O O . GLY A 1 42 ? 7.753 -6.235 -2.878 1.00 3.43 42 GLY A O 5
ATOM 2712 N N . CYS A 1 43 ? 7.185 -5.215 -0.954 1.00 31.33 43 CYS A N 5
ATOM 2713 C CA . CYS A 1 43 ? 6.872 -6.459 -0.260 1.00 35.35 43 CYS A CA 5
ATOM 2714 C C . CYS A 1 43 ? 6.203 -7.454 -1.202 1.00 70.53 43 CYS A C 5
ATOM 2715 O O . CYS A 1 43 ? 5.044 -7.256 -1.565 1.00 5.32 43 CYS A O 5
ATOM 2722 N N . LYS A 1 44 ? 6.939 -8.491 -1.576 1.00 33.02 44 LYS A N 5
ATOM 2723 C CA . LYS A 1 44 ? 6.406 -9.502 -2.474 1.00 24.05 44 LYS A CA 5
ATOM 2724 C C . LYS A 1 44 ? 5.271 -10.253 -1.774 1.00 5.52 44 LYS A C 5
ATOM 2725 O O . LYS A 1 44 ? 4.238 -10.568 -2.361 1.00 53.04 44 LYS A O 5
ATOM 2744 N N . GLY A 1 45 ? 5.490 -10.534 -0.493 1.00 12.44 45 GLY A N 5
ATOM 2745 C CA . GLY A 1 45 ? 4.495 -11.243 0.291 1.00 3.32 45 GLY A CA 5
ATOM 2746 C C . GLY A 1 45 ? 5.098 -11.951 1.488 1.00 13.14 45 GLY A C 5
ATOM 2747 O O . GLY A 1 45 ? 4.673 -11.692 2.613 1.00 33.44 45 GLY A O 5
ATOM 2751 N N . ASP A 1 46 ? 6.063 -12.822 1.233 1.00 52.35 46 ASP A N 5
ATOM 2752 C CA . ASP A 1 46 ? 6.710 -13.559 2.305 1.00 54.41 46 ASP A CA 5
ATOM 2753 C C . ASP A 1 46 ? 7.944 -12.787 2.775 1.00 23.35 46 ASP A C 5
ATOM 2754 O O . ASP A 1 46 ? 8.989 -13.358 3.090 1.00 64.00 46 ASP A O 5
ATOM 2763 N N . CYS A 1 47 ? 7.800 -11.468 2.817 1.00 53.41 47 CYS A N 5
ATOM 2764 C CA . CYS A 1 47 ? 8.886 -10.592 3.244 1.00 71.45 47 CYS A CA 5
ATOM 2765 C C . CYS A 1 47 ? 9.457 -11.048 4.582 1.00 10.35 47 CYS A C 5
ATOM 2766 O O . CYS A 1 47 ? 10.676 -11.138 4.718 1.00 42.13 47 CYS A O 5
ATOM 2773 N N . LYS A 1 48 ? 8.574 -11.320 5.532 1.00 4.14 48 LYS A N 5
ATOM 2774 C CA . LYS A 1 48 ? 9.004 -11.760 6.849 1.00 74.42 48 LYS A CA 5
ATOM 2775 C C . LYS A 1 48 ? 9.691 -10.600 7.571 1.00 15.24 48 LYS A C 5
ATOM 2776 O O . LYS A 1 48 ? 10.593 -10.783 8.389 1.00 10.03 48 LYS A O 5
ATOM 2795 N N . CYS A 1 49 ? 9.240 -9.393 7.249 1.00 1.50 49 CYS A N 5
ATOM 2796 C CA . CYS A 1 49 ? 9.793 -8.184 7.851 1.00 60.33 49 CYS A CA 5
ATOM 2797 C C . CYS A 1 49 ? 9.625 -8.206 9.366 1.00 13.35 49 CYS A C 5
ATOM 2798 O O . CYS A 1 49 ? 8.804 -8.952 9.899 1.00 12.22 49 CYS A O 5
ATOM 2805 N N . ALA A 1 50 ? 10.409 -7.383 10.055 1.00 30.24 50 ALA A N 5
ATOM 2806 C CA . ALA A 1 50 ? 10.347 -7.307 11.510 1.00 75.53 50 ALA A CA 5
ATOM 2807 C C . ALA A 1 50 ? 9.925 -5.916 11.969 1.00 0.13 50 ALA A C 5
ATOM 2808 O O . ALA A 1 50 ? 9.447 -5.740 13.089 1.00 74.40 50 ALA A O 5
ATOM 2815 N N . ASN A 1 51 ? 10.107 -4.929 11.097 1.00 31.44 51 ASN A N 5
ATOM 2816 C CA . ASN A 1 51 ? 9.746 -3.552 11.415 1.00 23.51 51 ASN A CA 5
ATOM 2817 C C . ASN A 1 51 ? 8.269 -3.297 11.130 1.00 24.31 51 ASN A C 5
ATOM 2818 O O . ASN A 1 51 ? 7.591 -2.606 11.890 1.00 15.41 51 ASN A O 5
ATOM 2829 N N . CYS A 1 52 ? 7.779 -3.860 10.032 1.00 72.43 52 CYS A N 5
ATOM 2830 C CA . CYS A 1 52 ? 6.382 -3.694 9.646 1.00 70.13 52 CYS A CA 5
ATOM 2831 C C . CYS A 1 52 ? 5.556 -4.908 10.059 1.00 15.50 52 CYS A C 5
ATOM 2832 O O . CYS A 1 52 ? 4.338 -4.895 9.884 1.00 1.10 52 CYS A O 5
ATOM 2839 N N . HIS A 1 53 ? 6.227 -5.918 10.591 1.00 73.51 53 HIS A N 5
ATOM 2840 C CA . HIS A 1 53 ? 5.544 -7.127 11.020 1.00 33.10 53 HIS A CA 5
ATOM 2841 C C . HIS A 1 53 ? 4.833 -7.767 9.825 1.00 1.54 53 HIS A C 5
ATOM 2842 O O . HIS A 1 53 ? 3.607 -7.868 9.773 1.00 32.35 53 HIS A O 5
ATOM 2856 N N . CYS A 1 54 ? 5.637 -8.198 8.860 1.00 74.22 54 CYS A N 5
ATOM 2857 C CA . CYS A 1 54 ? 5.112 -8.831 7.654 1.00 3.35 54 CYS A CA 5
ATOM 2858 C C . CYS A 1 54 ? 5.239 -10.348 7.738 1.00 72.32 54 CYS A C 5
ATOM 2859 O O . CYS A 1 54 ? 6.144 -10.871 8.388 1.00 54.10 54 CYS A O 5
ATOM 2866 N N . ALA A 1 55 ? 4.324 -11.050 7.076 1.00 25.34 55 ALA A N 5
ATOM 2867 C CA . ALA A 1 55 ? 4.334 -12.508 7.075 1.00 11.14 55 ALA A CA 5
ATOM 2868 C C . ALA A 1 55 ? 3.393 -13.062 6.011 1.00 63.22 55 ALA A C 5
ATOM 2869 O O . ALA A 1 55 ? 2.208 -13.240 6.289 1.00 64.33 55 ALA A O 5
ATOM 2876 N N . GLU A 1 56 ? 3.934 -13.319 4.829 1.00 72.32 56 GLU A N 5
ATOM 2877 C CA . GLU A 1 56 ? 3.132 -13.849 3.739 1.00 64.52 56 GLU A CA 5
ATOM 2878 C C . GLU A 1 56 ? 1.875 -13.000 3.542 1.00 21.15 56 GLU A C 5
ATOM 2879 O O . GLU A 1 56 ? 0.749 -13.497 3.528 1.00 43.24 56 GLU A O 5
ATOM 2891 N N . GLN A 1 57 ? 2.095 -11.698 3.391 1.00 32.01 57 GLN A N 5
ATOM 2892 C CA . GLN A 1 57 ? 0.999 -10.757 3.195 1.00 53.40 57 GLN A CA 5
ATOM 2893 C C . GLN A 1 57 ? 0.167 -10.617 4.466 1.00 44.51 57 GLN A C 5
ATOM 2894 O O . GLN A 1 57 ? -0.983 -11.052 4.484 1.00 62.02 57 GLN A O 5
ATOM 2908 N N . LYS A 1 58 ? 0.760 -10.019 5.490 1.00 73.35 58 LYS A N 5
ATOM 2909 C CA . LYS A 1 58 ? 0.064 -9.831 6.751 1.00 32.11 58 LYS A CA 5
ATOM 2910 C C . LYS A 1 58 ? -0.088 -8.334 7.026 1.00 10.34 58 LYS A C 5
ATOM 2911 O O . LYS A 1 58 ? 0.292 -7.482 6.223 1.00 33.04 58 LYS A O 5
ATOM 2930 N N . GLN A 1 59 ? -0.656 -8.031 8.189 1.00 34.21 59 GLN A N 5
ATOM 2931 C CA . GLN A 1 59 ? -0.872 -6.648 8.597 1.00 42.15 59 GLN A CA 5
ATOM 2932 C C . GLN A 1 59 ? -0.108 -6.333 9.879 1.00 55.22 59 GLN A C 5
ATOM 2933 O O . GLN A 1 59 ? 0.219 -5.177 10.150 1.00 52.22 59 GLN A O 5
ATOM 2947 N N . CYS A 1 60 ? 0.172 -7.367 10.664 1.00 75.12 60 CYS A N 5
ATOM 2948 C CA . CYS A 1 60 ? 0.896 -7.200 11.919 1.00 73.41 60 CYS A CA 5
ATOM 2949 C C . CYS A 1 60 ? 1.039 -8.534 12.645 1.00 45.00 60 CYS A C 5
ATOM 2950 O O . CYS A 1 60 ? 0.275 -9.468 12.406 1.00 2.03 60 CYS A O 5
ATOM 2957 N N . GLY A 1 61 ? 2.027 -8.616 13.532 1.00 15.32 61 GLY A N 5
ATOM 2958 C CA . GLY A 1 61 ? 2.254 -9.840 14.278 1.00 10.52 61 GLY A CA 5
ATOM 2959 C C . GLY A 1 61 ? 1.371 -9.942 15.506 1.00 24.43 61 GLY A C 5
ATOM 2960 O O . GLY A 1 61 ? 0.840 -11.019 15.773 1.00 31.13 61 GLY A O 5
ATOM 2964 N N . ASP A 1 62 ? 1.232 -8.838 16.225 1.00 62.11 62 ASP A N 5
ATOM 2965 C CA . ASP A 1 62 ? 0.410 -8.824 17.423 1.00 5.33 62 ASP A CA 5
ATOM 2966 C C . ASP A 1 62 ? -1.066 -8.774 17.024 1.00 64.13 62 ASP A C 5
ATOM 2967 O O . ASP A 1 62 ? -1.945 -9.007 17.852 1.00 63.01 62 ASP A O 5
ATOM 2976 N N . LYS A 1 63 ? -1.292 -8.469 15.754 1.00 31.24 63 LYS A N 5
ATOM 2977 C CA . LYS A 1 63 ? -2.647 -8.386 15.235 1.00 64.10 63 LYS A CA 5
ATOM 2978 C C . LYS A 1 63 ? -3.361 -7.194 15.875 1.00 74.22 63 LYS A C 5
ATOM 2979 O O . LYS A 1 63 ? -4.589 -7.135 15.957 1.00 43.52 63 LYS A O 5
ATOM 2998 N N . THR A 1 64 ? -2.559 -6.237 16.331 1.00 14.10 64 THR A N 5
ATOM 2999 C CA . THR A 1 64 ? -3.087 -5.037 16.968 1.00 20.24 64 THR A CA 5
ATOM 3000 C C . THR A 1 64 ? -1.963 -4.094 17.380 1.00 3.32 64 THR A C 5
ATOM 3001 O O . THR A 1 64 ? -1.375 -4.286 18.443 1.00 24.42 64 THR A O 5
ATOM 3012 N N . HIS A 1 65 ? -1.691 -3.105 16.541 1.00 34.00 65 HIS A N 5
ATOM 3013 C CA . HIS A 1 65 ? -0.640 -2.145 16.831 1.00 53.52 65 HIS A CA 5
ATOM 3014 C C . HIS A 1 65 ? -1.014 -0.782 16.244 1.00 14.24 65 HIS A C 5
ATOM 3015 O O . HIS A 1 65 ? -2.117 -0.570 15.741 1.00 50.32 65 HIS A O 5
ATOM 3029 N N . GLN A 1 66 ? -0.063 0.143 16.322 1.00 12.23 66 GLN A N 5
ATOM 3030 C CA . GLN A 1 66 ? -0.267 1.493 15.808 1.00 23.54 66 GLN A CA 5
ATOM 3031 C C . GLN A 1 66 ? 0.275 1.622 14.388 1.00 34.44 66 GLN A C 5
ATOM 3032 O O . GLN A 1 66 ? 0.610 2.718 13.938 1.00 22.40 66 GLN A O 5
ATOM 3046 N N . HIS A 1 67 ? 0.357 0.495 13.687 1.00 5.32 67 HIS A N 5
ATOM 3047 C CA . HIS A 1 67 ? 0.858 0.483 12.317 1.00 22.33 67 HIS A CA 5
ATOM 3048 C C . HIS A 1 67 ? 0.125 1.511 11.461 1.00 34.32 67 HIS A C 5
ATOM 3049 O O . HIS A 1 67 ? 0.749 2.316 10.772 1.00 63.05 67 HIS A O 5
ATOM 3063 N N . GLN A 1 68 ? -1.203 1.476 11.511 1.00 71.31 68 GLN A N 5
ATOM 3064 C CA . GLN A 1 68 ? -2.021 2.404 10.738 1.00 23.35 68 GLN A CA 5
ATOM 3065 C C . GLN A 1 68 ? -1.661 2.343 9.258 1.00 41.44 68 GLN A C 5
ATOM 3066 O O . GLN A 1 68 ? -0.817 3.102 8.782 1.00 14.21 68 GLN A O 5
ATOM 3080 N N . GLY A 1 69 ? -2.307 1.435 8.533 1.00 22.40 69 GLY A N 5
ATOM 3081 C CA . GLY A 1 69 ? -2.041 1.292 7.114 1.00 64.24 69 GLY A CA 5
ATOM 3082 C C . GLY A 1 69 ? -0.977 0.251 6.825 1.00 72.20 69 GLY A C 5
ATOM 3083 O O . GLY A 1 69 ? 0.195 0.499 7.102 1.00 1.43 69 GLY A O 5
ATOM 3091 N N . GLU A 1 26 ? 0.091 -3.130 -3.027 1.00 41.35 26 GLU A N 6
ATOM 3092 C CA . GLU A 1 26 ? 1.037 -2.239 -3.678 1.00 23.21 26 GLU A CA 6
ATOM 3093 C C . GLU A 1 26 ? 2.462 -2.546 -3.211 1.00 53.41 26 GLU A C 6
ATOM 3094 O O . GLU A 1 26 ? 2.680 -3.488 -2.451 1.00 5.30 26 GLU A O 6
ATOM 3106 N N . LYS A 1 27 ? 3.394 -1.732 -3.686 1.00 33.25 27 LYS A N 6
ATOM 3107 C CA . LYS A 1 27 ? 4.791 -1.905 -3.326 1.00 40.52 27 LYS A CA 6
ATOM 3108 C C . LYS A 1 27 ? 4.945 -1.763 -1.810 1.00 54.15 27 LYS A C 6
ATOM 3109 O O . LYS A 1 27 ? 3.979 -1.821 -1.048 1.00 43.13 27 LYS A O 6
ATOM 3128 N N . TYR A 1 28 ? 6.190 -1.574 -1.388 1.00 35.34 28 TYR A N 6
ATOM 3129 C CA . TYR A 1 28 ? 6.501 -1.424 0.029 1.00 40.52 28 TYR A CA 6
ATOM 3130 C C . TYR A 1 28 ? 5.502 -0.493 0.710 1.00 4.12 28 TYR A C 6
ATOM 3131 O O . TYR A 1 28 ? 5.224 0.603 0.221 1.00 23.30 28 TYR A O 6
ATOM 3149 N N . CYS A 1 29 ? 4.967 -0.937 1.842 1.00 62.01 29 CYS A N 6
ATOM 3150 C CA . CYS A 1 29 ? 3.999 -0.145 2.592 1.00 31.12 29 CYS A CA 6
ATOM 3151 C C . CYS A 1 29 ? 4.567 0.268 3.946 1.00 32.11 29 CYS A C 6
ATOM 3152 O O . CYS A 1 29 ? 3.825 0.658 4.849 1.00 60.52 29 CYS A O 6
ATOM 3159 N N . CYS A 1 30 ? 5.885 0.179 4.081 1.00 62.43 30 CYS A N 6
ATOM 3160 C CA . CYS A 1 30 ? 6.553 0.541 5.326 1.00 70.21 30 CYS A CA 6
ATOM 3161 C C . CYS A 1 30 ? 7.296 1.865 5.179 1.00 33.15 30 CYS A C 6
ATOM 3162 O O . CYS A 1 30 ? 7.644 2.240 4.061 1.00 75.43 30 CYS A O 6
ATOM 3169 N N . GLU A 1 31 ? 7.518 2.537 6.299 1.00 5.31 31 GLU A N 6
ATOM 3170 C CA . GLU A 1 31 ? 8.216 3.812 6.280 1.00 13.04 31 GLU A CA 6
ATOM 3171 C C . GLU A 1 31 ? 9.701 3.609 6.587 1.00 12.33 31 GLU A C 6
ATOM 3172 O O . GLU A 1 31 ? 10.240 4.233 7.500 1.00 45.22 31 GLU A O 6
ATOM 3184 N N . GLU A 1 32 ? 10.319 2.735 5.808 1.00 64.41 32 GLU A N 6
ATOM 3185 C CA . GLU A 1 32 ? 11.732 2.442 5.985 1.00 34.10 32 GLU A CA 6
ATOM 3186 C C . GLU A 1 32 ? 12.202 1.437 4.931 1.00 13.32 32 GLU A C 6
ATOM 3187 O O . GLU A 1 32 ? 13.315 1.509 4.412 1.00 1.40 32 GLU A O 6
ATOM 3199 N N . ALA A 1 33 ? 11.321 0.491 4.625 1.00 75.21 33 ALA A N 6
ATOM 3200 C CA . ALA A 1 33 ? 11.618 -0.539 3.637 1.00 30.23 33 ALA A CA 6
ATOM 3201 C C . ALA A 1 33 ? 11.266 -0.068 2.230 1.00 24.31 33 ALA A C 6
ATOM 3202 O O . ALA A 1 33 ? 10.609 -0.782 1.473 1.00 50.24 33 ALA A O 6
ATOM 3209 N N . SER A 1 34 ? 11.708 1.138 1.887 1.00 61.51 34 SER A N 6
ATOM 3210 C CA . SER A 1 34 ? 11.436 1.706 0.572 1.00 70.42 34 SER A CA 6
ATOM 3211 C C . SER A 1 34 ? 12.553 1.363 -0.410 1.00 35.43 34 SER A C 6
ATOM 3212 O O . SER A 1 34 ? 12.847 2.166 -1.293 1.00 3.52 34 SER A O 6
ATOM 3220 N N . GLU A 1 35 ? 13.142 0.189 -0.236 1.00 4.12 35 GLU A N 6
ATOM 3221 C CA . GLU A 1 35 ? 14.219 -0.244 -1.110 1.00 71.32 35 GLU A CA 6
ATOM 3222 C C . GLU A 1 35 ? 14.557 -1.713 -0.848 1.00 73.42 35 GLU A C 6
ATOM 3223 O O . GLU A 1 35 ? 14.154 -2.592 -1.609 1.00 44.14 35 GLU A O 6
ATOM 3235 N N . LYS A 1 36 ? 15.292 -1.935 0.231 1.00 4.12 36 LYS A N 6
ATOM 3236 C CA . LYS A 1 36 ? 15.689 -3.282 0.603 1.00 31.41 36 LYS A CA 6
ATOM 3237 C C . LYS A 1 36 ? 15.964 -3.332 2.107 1.00 12.34 36 LYS A C 6
ATOM 3238 O O . LYS A 1 36 ? 16.703 -4.195 2.579 1.00 13.51 36 LYS A O 6
ATOM 3257 N N . LYS A 1 37 ? 15.354 -2.395 2.819 1.00 43.11 37 LYS A N 6
ATOM 3258 C CA . LYS A 1 37 ? 15.524 -2.321 4.260 1.00 1.41 37 LYS A CA 6
ATOM 3259 C C . LYS A 1 37 ? 14.864 -3.538 4.910 1.00 22.24 37 LYS A C 6
ATOM 3260 O O . LYS A 1 37 ? 15.295 -4.035 5.952 1.00 71.22 37 LYS A O 6
ATOM 3279 N N . CYS A 1 38 ? 13.802 -4.011 4.269 1.00 54.55 38 CYS A N 6
ATOM 3280 C CA . CYS A 1 38 ? 13.062 -5.167 4.762 1.00 53.20 38 CYS A CA 6
ATOM 3281 C C . CYS A 1 38 ? 12.732 -6.127 3.624 1.00 74.10 38 CYS A C 6
ATOM 3282 O O . CYS A 1 38 ? 12.835 -7.345 3.777 1.00 54.15 38 CYS A O 6
ATOM 3289 N N . CYS A 1 39 ? 12.333 -5.572 2.485 1.00 4.40 39 CYS A N 6
ATOM 3290 C CA . CYS A 1 39 ? 11.985 -6.379 1.321 1.00 23.02 39 CYS A CA 6
ATOM 3291 C C . CYS A 1 39 ? 12.588 -5.789 0.050 1.00 33.03 39 CYS A C 6
ATOM 3292 O O . CYS A 1 39 ? 12.701 -4.573 -0.106 1.00 71.10 39 CYS A O 6
ATOM 3299 N N . PRO A 1 40 ? 12.986 -6.669 -0.880 1.00 72.41 40 PRO A N 6
ATOM 3300 C CA . PRO A 1 40 ? 13.585 -6.259 -2.154 1.00 12.25 40 PRO A CA 6
ATOM 3301 C C . PRO A 1 40 ? 12.576 -5.588 -3.079 1.00 73.02 40 PRO A C 6
ATOM 3302 O O . PRO A 1 40 ? 12.191 -6.150 -4.104 1.00 55.22 40 PRO A O 6
ATOM 3313 N N . ALA A 1 41 ? 12.152 -4.383 -2.711 1.00 73.43 41 ALA A N 6
ATOM 3314 C CA . ALA A 1 41 ? 11.189 -3.635 -3.510 1.00 62.35 41 ALA A CA 6
ATOM 3315 C C . ALA A 1 41 ? 9.845 -4.354 -3.566 1.00 65.02 41 ALA A C 6
ATOM 3316 O O . ALA A 1 41 ? 9.743 -5.459 -4.096 1.00 62.52 41 ALA A O 6
ATOM 3323 N N . GLY A 1 42 ? 8.816 -3.718 -3.014 1.00 60.44 42 GLY A N 6
ATOM 3324 C CA . GLY A 1 42 ? 7.492 -4.313 -3.011 1.00 63.15 42 GLY A CA 6
ATOM 3325 C C . GLY A 1 42 ? 7.460 -5.654 -2.305 1.00 5.31 42 GLY A C 6
ATOM 3326 O O . GLY A 1 42 ? 7.798 -6.682 -2.894 1.00 13.52 42 GLY A O 6
ATOM 3330 N N . CYS A 1 43 ? 7.056 -5.644 -1.040 1.00 22.24 43 CYS A N 6
ATOM 3331 C CA . CYS A 1 43 ? 6.984 -6.869 -0.251 1.00 22.03 43 CYS A CA 6
ATOM 3332 C C . CYS A 1 43 ? 6.516 -8.041 -1.107 1.00 52.33 43 CYS A C 6
ATOM 3333 O O . CYS A 1 43 ? 5.338 -8.099 -1.456 1.00 14.22 43 CYS A O 6
ATOM 3340 N N . LYS A 1 44 ? 7.438 -8.938 -1.426 1.00 14.43 44 LYS A N 6
ATOM 3341 C CA . LYS A 1 44 ? 7.106 -10.095 -2.239 1.00 42.04 44 LYS A CA 6
ATOM 3342 C C . LYS A 1 44 ? 6.148 -11.001 -1.464 1.00 12.24 44 LYS A C 6
ATOM 3343 O O . LYS A 1 44 ? 5.244 -11.624 -2.020 1.00 3.34 44 LYS A O 6
ATOM 3362 N N . GLY A 1 45 ? 6.367 -11.060 -0.153 1.00 65.35 45 GLY A N 6
ATOM 3363 C CA . GLY A 1 45 ? 5.532 -11.882 0.702 1.00 30.42 45 GLY A CA 6
ATOM 3364 C C . GLY A 1 45 ? 6.293 -12.450 1.883 1.00 25.34 45 GLY A C 6
ATOM 3365 O O . GLY A 1 45 ? 5.831 -12.315 3.015 1.00 31.11 45 GLY A O 6
ATOM 3369 N N . ASP A 1 46 ? 7.432 -13.069 1.607 1.00 73.40 46 ASP A N 6
ATOM 3370 C CA . ASP A 1 46 ? 8.242 -13.653 2.663 1.00 72.03 46 ASP A CA 6
ATOM 3371 C C . ASP A 1 46 ? 9.274 -12.627 3.134 1.00 42.22 46 ASP A C 6
ATOM 3372 O O . ASP A 1 46 ? 10.422 -12.950 3.443 1.00 34.32 46 ASP A O 6
ATOM 3381 N N . CYS A 1 47 ? 8.838 -11.373 3.182 1.00 60.13 47 CYS A N 6
ATOM 3382 C CA . CYS A 1 47 ? 9.702 -10.279 3.610 1.00 42.33 47 CYS A CA 6
ATOM 3383 C C . CYS A 1 47 ? 10.229 -10.522 5.020 1.00 10.42 47 CYS A C 6
ATOM 3384 O O . CYS A 1 47 ? 11.424 -10.349 5.255 1.00 61.43 47 CYS A O 6
ATOM 3391 N N . LYS A 1 48 ? 9.336 -10.911 5.919 1.00 44.52 48 LYS A N 6
ATOM 3392 C CA . LYS A 1 48 ? 9.724 -11.170 7.295 1.00 10.20 48 LYS A CA 6
ATOM 3393 C C . LYS A 1 48 ? 10.080 -9.848 7.978 1.00 45.24 48 LYS A C 6
ATOM 3394 O O . LYS A 1 48 ? 10.946 -9.777 8.851 1.00 34.14 48 LYS A O 6
ATOM 3413 N N . CYS A 1 49 ? 9.389 -8.794 7.557 1.00 65.45 49 CYS A N 6
ATOM 3414 C CA . CYS A 1 49 ? 9.613 -7.463 8.109 1.00 51.13 49 CYS A CA 6
ATOM 3415 C C . CYS A 1 49 ? 9.455 -7.470 9.626 1.00 43.02 49 CYS A C 6
ATOM 3416 O O . CYS A 1 49 ? 8.935 -8.425 10.201 1.00 32.12 49 CYS A O 6
ATOM 3423 N N . ALA A 1 50 ? 9.910 -6.399 10.268 1.00 41.13 50 ALA A N 6
ATOM 3424 C CA . ALA A 1 50 ? 9.819 -6.281 11.718 1.00 63.53 50 ALA A CA 6
ATOM 3425 C C . ALA A 1 50 ? 9.019 -5.047 12.120 1.00 61.24 50 ALA A C 6
ATOM 3426 O O . ALA A 1 50 ? 8.407 -5.013 13.186 1.00 2.12 50 ALA A O 6
ATOM 3433 N N . ASN A 1 51 ? 9.029 -4.035 11.258 1.00 2.13 51 ASN A N 6
ATOM 3434 C CA . ASN A 1 51 ? 8.305 -2.797 11.525 1.00 71.42 51 ASN A CA 6
ATOM 3435 C C . ASN A 1 51 ? 6.845 -2.919 11.098 1.00 1.23 51 ASN A C 6
ATOM 3436 O O . ASN A 1 51 ? 5.947 -2.407 11.769 1.00 63.35 51 ASN A O 6
ATOM 3447 N N . CYS A 1 52 ? 6.616 -3.599 9.981 1.00 71.14 52 CYS A N 6
ATOM 3448 C CA . CYS A 1 52 ? 5.265 -3.788 9.464 1.00 51.00 52 CYS A CA 6
ATOM 3449 C C . CYS A 1 52 ? 4.703 -5.140 9.892 1.00 1.44 52 CYS A C 6
ATOM 3450 O O . CYS A 1 52 ? 3.535 -5.418 9.627 1.00 53.42 52 CYS A O 6
ATOM 3457 N N . HIS A 1 53 ? 5.537 -5.942 10.537 1.00 4.12 53 HIS A N 6
ATOM 3458 C CA . HIS A 1 53 ? 5.112 -7.255 10.992 1.00 41.14 53 HIS A CA 6
ATOM 3459 C C . HIS A 1 53 ? 4.657 -8.090 9.793 1.00 32.13 53 HIS A C 6
ATOM 3460 O O . HIS A 1 53 ? 3.474 -8.382 9.613 1.00 30.42 53 HIS A O 6
ATOM 3474 N N . CYS A 1 54 ? 5.629 -8.470 8.972 1.00 23.23 54 CYS A N 6
ATOM 3475 C CA . CYS A 1 54 ? 5.357 -9.271 7.784 1.00 42.13 54 CYS A CA 6
ATOM 3476 C C . CYS A 1 54 ? 5.872 -10.696 7.958 1.00 2.25 54 CYS A C 6
ATOM 3477 O O . CYS A 1 54 ? 6.843 -10.932 8.676 1.00 5.33 54 CYS A O 6
ATOM 3484 N N . ALA A 1 55 ? 5.213 -11.643 7.298 1.00 3.44 55 ALA A N 6
ATOM 3485 C CA . ALA A 1 55 ? 5.605 -13.044 7.381 1.00 75.45 55 ALA A CA 6
ATOM 3486 C C . ALA A 1 55 ? 4.876 -13.880 6.334 1.00 53.04 55 ALA A C 6
ATOM 3487 O O . ALA A 1 55 ? 3.778 -14.364 6.607 1.00 5.24 55 ALA A O 6
ATOM 3494 N N . GLU A 1 56 ? 5.493 -14.029 5.171 1.00 73.33 56 GLU A N 6
ATOM 3495 C CA . GLU A 1 56 ? 4.892 -14.805 4.099 1.00 53.42 56 GLU A CA 6
ATOM 3496 C C . GLU A 1 56 ? 3.453 -14.344 3.853 1.00 65.33 56 GLU A C 6
ATOM 3497 O O . GLU A 1 56 ? 2.510 -15.135 3.837 1.00 3.43 56 GLU A O 6
ATOM 3509 N N . GLN A 1 57 ? 3.307 -13.038 3.659 1.00 2.52 57 GLN A N 6
ATOM 3510 C CA . GLN A 1 57 ? 1.998 -12.444 3.413 1.00 63.14 57 GLN A CA 6
ATOM 3511 C C . GLN A 1 57 ? 1.123 -12.519 4.659 1.00 20.23 57 GLN A C 6
ATOM 3512 O O . GLN A 1 57 ? 0.139 -13.258 4.661 1.00 43.45 57 GLN A O 6
ATOM 3526 N N . LYS A 1 58 ? 1.495 -11.763 5.682 1.00 52.35 58 LYS A N 6
ATOM 3527 C CA . LYS A 1 58 ? 0.736 -11.754 6.921 1.00 63.01 58 LYS A CA 6
ATOM 3528 C C . LYS A 1 58 ? 0.218 -10.339 7.187 1.00 70.24 58 LYS A C 6
ATOM 3529 O O . LYS A 1 58 ? 0.588 -9.374 6.519 1.00 4.25 58 LYS A O 6
ATOM 3548 N N . GLN A 1 59 ? -0.654 -10.239 8.184 1.00 13.23 59 GLN A N 6
ATOM 3549 C CA . GLN A 1 59 ? -1.240 -8.957 8.560 1.00 31.52 59 GLN A CA 6
ATOM 3550 C C . GLN A 1 59 ? -1.199 -8.763 10.072 1.00 3.42 59 GLN A C 6
ATOM 3551 O O . GLN A 1 59 ? -0.631 -9.580 10.798 1.00 50.11 59 GLN A O 6
ATOM 3565 N N . CYS A 1 60 ? -1.803 -7.676 10.540 1.00 23.13 60 CYS A N 6
ATOM 3566 C CA . CYS A 1 60 ? -1.834 -7.373 11.967 1.00 61.22 60 CYS A CA 6
ATOM 3567 C C . CYS A 1 60 ? -2.954 -6.390 12.289 1.00 34.05 60 CYS A C 6
ATOM 3568 O O . CYS A 1 60 ? -4.025 -6.783 12.751 1.00 2.24 60 CYS A O 6
ATOM 3575 N N . GLY A 1 61 ? -2.699 -5.108 12.044 1.00 33.31 61 GLY A N 6
ATOM 3576 C CA . GLY A 1 61 ? -3.695 -4.088 12.316 1.00 31.43 61 GLY A CA 6
ATOM 3577 C C . GLY A 1 61 ? -4.300 -4.223 13.700 1.00 45.22 61 GLY A C 6
ATOM 3578 O O . GLY A 1 61 ? -5.435 -3.794 13.902 1.00 44.02 61 GLY A O 6
ATOM 3582 N N . ASP A 1 62 ? -3.544 -4.809 14.617 1.00 15.13 62 ASP A N 6
ATOM 3583 C CA . ASP A 1 62 ? -4.025 -4.992 15.976 1.00 3.25 62 ASP A CA 6
ATOM 3584 C C . ASP A 1 62 ? -3.662 -3.762 16.811 1.00 44.21 62 ASP A C 6
ATOM 3585 O O . ASP A 1 62 ? -2.549 -3.247 16.713 1.00 63.23 62 ASP A O 6
ATOM 3594 N N . LYS A 1 63 ? -4.622 -3.326 17.613 1.00 23.22 63 LYS A N 6
ATOM 3595 C CA . LYS A 1 63 ? -4.417 -2.166 18.464 1.00 31.31 63 LYS A CA 6
ATOM 3596 C C . LYS A 1 63 ? -3.264 -2.445 19.430 1.00 2.01 63 LYS A C 6
ATOM 3597 O O . LYS A 1 63 ? -2.595 -1.539 19.929 1.00 65.25 63 LYS A O 6
ATOM 3616 N N . THR A 1 64 ? -3.044 -3.731 19.686 1.00 3.12 64 THR A N 6
ATOM 3617 C CA . THR A 1 64 ? -1.982 -4.160 20.587 1.00 4.14 64 THR A CA 6
ATOM 3618 C C . THR A 1 64 ? -0.652 -3.514 20.216 1.00 24.04 64 THR A C 6
ATOM 3619 O O . THR A 1 64 ? 0.183 -3.306 21.096 1.00 34.52 64 THR A O 6
ATOM 3630 N N . HIS A 1 65 ? -0.484 -3.213 18.937 1.00 23.01 65 HIS A N 6
ATOM 3631 C CA . HIS A 1 65 ? 0.744 -2.594 18.469 1.00 44.50 65 HIS A CA 6
ATOM 3632 C C . HIS A 1 65 ? 0.514 -1.097 18.252 1.00 11.43 65 HIS A C 6
ATOM 3633 O O . HIS A 1 65 ? -0.532 -0.543 18.591 1.00 44.34 65 HIS A O 6
ATOM 3647 N N . GLN A 1 66 ? 1.523 -0.451 17.676 1.00 15.20 66 GLN A N 6
ATOM 3648 C CA . GLN A 1 66 ? 1.456 0.980 17.403 1.00 62.04 66 GLN A CA 6
ATOM 3649 C C . GLN A 1 66 ? 1.042 1.239 15.958 1.00 44.52 66 GLN A C 6
ATOM 3650 O O . GLN A 1 66 ? 1.300 2.312 15.411 1.00 52.24 66 GLN A O 6
ATOM 3664 N N . HIS A 1 67 ? 0.400 0.250 15.345 1.00 41.45 67 HIS A N 6
ATOM 3665 C CA . HIS A 1 67 ? -0.050 0.372 13.962 1.00 3.04 67 HIS A CA 6
ATOM 3666 C C . HIS A 1 67 ? -0.965 1.581 13.793 1.00 30.13 67 HIS A C 6
ATOM 3667 O O . HIS A 1 67 ? -2.106 1.575 14.253 1.00 15.03 67 HIS A O 6
ATOM 3681 N N . GLN A 1 68 ? -0.456 2.615 13.132 1.00 64.02 68 GLN A N 6
ATOM 3682 C CA . GLN A 1 68 ? -1.228 3.831 12.904 1.00 24.12 68 GLN A CA 6
ATOM 3683 C C . GLN A 1 68 ? -0.883 4.449 11.553 1.00 11.44 68 GLN A C 6
ATOM 3684 O O . GLN A 1 68 ? 0.260 4.834 11.309 1.00 73.55 68 GLN A O 6
ATOM 3698 N N . GLY A 1 69 ? -1.880 4.542 10.679 1.00 54.33 69 GLY A N 6
ATOM 3699 C CA . GLY A 1 69 ? -1.662 5.115 9.363 1.00 33.41 69 GLY A CA 6
ATOM 3700 C C . GLY A 1 69 ? -1.458 4.056 8.297 1.00 11.41 69 GLY A C 6
ATOM 3701 O O . GLY A 1 69 ? -2.352 3.239 8.086 1.00 33.41 69 GLY A O 6
ATOM 3709 N N . GLU A 1 26 ? 1.537 -3.649 -2.940 1.00 34.42 26 GLU A N 7
ATOM 3710 C CA . GLU A 1 26 ? 2.452 -2.736 -3.602 1.00 41.12 26 GLU A CA 7
ATOM 3711 C C . GLU A 1 26 ? 3.881 -2.962 -3.104 1.00 12.23 26 GLU A C 7
ATOM 3712 O O . GLU A 1 26 ? 4.129 -3.867 -2.309 1.00 72.30 26 GLU A O 7
ATOM 3724 N N . LYS A 1 27 ? 4.783 -2.123 -3.591 1.00 1.10 27 LYS A N 7
ATOM 3725 C CA . LYS A 1 27 ? 6.181 -2.220 -3.205 1.00 14.32 27 LYS A CA 7
ATOM 3726 C C . LYS A 1 27 ? 6.302 -2.023 -1.692 1.00 60.04 27 LYS A C 7
ATOM 3727 O O . LYS A 1 27 ? 5.328 -2.101 -0.944 1.00 13.14 27 LYS A O 7
ATOM 3746 N N . TYR A 1 28 ? 7.530 -1.764 -1.257 1.00 31.22 28 TYR A N 7
ATOM 3747 C CA . TYR A 1 28 ? 7.810 -1.554 0.159 1.00 64.44 28 TYR A CA 7
ATOM 3748 C C . TYR A 1 28 ? 6.758 -0.651 0.794 1.00 1.04 28 TYR A C 7
ATOM 3749 O O . TYR A 1 28 ? 6.443 0.418 0.270 1.00 3.24 28 TYR A O 7
ATOM 3767 N N . CYS A 1 29 ? 6.219 -1.089 1.927 1.00 53.54 29 CYS A N 7
ATOM 3768 C CA . CYS A 1 29 ? 5.201 -0.321 2.636 1.00 42.43 29 CYS A CA 7
ATOM 3769 C C . CYS A 1 29 ? 5.730 0.174 3.978 1.00 64.01 29 CYS A C 7
ATOM 3770 O O . CYS A 1 29 ? 4.958 0.542 4.863 1.00 13.34 29 CYS A O 7
ATOM 3777 N N . CYS A 1 30 ? 7.051 0.178 4.122 1.00 71.11 30 CYS A N 7
ATOM 3778 C CA . CYS A 1 30 ? 7.684 0.625 5.358 1.00 71.13 30 CYS A CA 7
ATOM 3779 C C . CYS A 1 30 ? 8.347 1.985 5.168 1.00 43.03 30 CYS A C 7
ATOM 3780 O O . CYS A 1 30 ? 8.694 2.334 4.040 1.00 33.21 30 CYS A O 7
ATOM 3787 N N . GLU A 1 31 ? 8.507 2.716 6.261 1.00 33.23 31 GLU A N 7
ATOM 3788 C CA . GLU A 1 31 ? 9.125 4.029 6.200 1.00 2.22 31 GLU A CA 7
ATOM 3789 C C . GLU A 1 31 ? 10.613 3.932 6.544 1.00 32.15 31 GLU A C 7
ATOM 3790 O O . GLU A 1 31 ? 11.095 4.631 7.434 1.00 13.22 31 GLU A O 7
ATOM 3802 N N . GLU A 1 32 ? 11.299 3.059 5.822 1.00 70.14 32 GLU A N 7
ATOM 3803 C CA . GLU A 1 32 ? 12.722 2.861 6.039 1.00 11.14 32 GLU A CA 7
ATOM 3804 C C . GLU A 1 32 ? 13.269 1.821 5.059 1.00 4.55 32 GLU A C 7
ATOM 3805 O O . GLU A 1 32 ? 14.392 1.919 4.565 1.00 70.12 32 GLU A O 7
ATOM 3817 N N . ALA A 1 33 ? 12.444 0.816 4.789 1.00 61.45 33 ALA A N 7
ATOM 3818 C CA . ALA A 1 33 ? 12.819 -0.254 3.872 1.00 74.11 33 ALA A CA 7
ATOM 3819 C C . ALA A 1 33 ? 12.481 0.114 2.431 1.00 15.02 33 ALA A C 7
ATOM 3820 O O . ALA A 1 33 ? 11.885 -0.678 1.702 1.00 72.35 33 ALA A O 7
ATOM 3827 N N . SER A 1 34 ? 12.864 1.321 2.028 1.00 10.22 34 SER A N 7
ATOM 3828 C CA . SER A 1 34 ? 12.597 1.796 0.675 1.00 22.05 34 SER A CA 7
ATOM 3829 C C . SER A 1 34 ? 13.756 1.457 -0.258 1.00 35.33 34 SER A C 7
ATOM 3830 O O . SER A 1 34 ? 14.042 2.231 -1.169 1.00 63.14 34 SER A O 7
ATOM 3838 N N . GLU A 1 35 ? 14.389 0.319 -0.012 1.00 74.03 35 GLU A N 7
ATOM 3839 C CA . GLU A 1 35 ? 15.508 -0.107 -0.835 1.00 74.43 35 GLU A CA 7
ATOM 3840 C C . GLU A 1 35 ? 15.822 -1.583 -0.581 1.00 32.02 35 GLU A C 7
ATOM 3841 O O . GLU A 1 35 ? 15.429 -2.449 -1.362 1.00 5.52 35 GLU A O 7
ATOM 3853 N N . LYS A 1 36 ? 16.526 -1.825 0.515 1.00 44.41 36 LYS A N 7
ATOM 3854 C CA . LYS A 1 36 ? 16.898 -3.181 0.882 1.00 13.40 36 LYS A CA 7
ATOM 3855 C C . LYS A 1 36 ? 17.128 -3.250 2.393 1.00 60.30 36 LYS A C 7
ATOM 3856 O O . LYS A 1 36 ? 17.844 -4.126 2.876 1.00 64.04 36 LYS A O 7
ATOM 3875 N N . LYS A 1 37 ? 16.507 -2.316 3.098 1.00 42.23 37 LYS A N 7
ATOM 3876 C CA . LYS A 1 37 ? 16.635 -2.260 4.544 1.00 65.10 37 LYS A CA 7
ATOM 3877 C C . LYS A 1 37 ? 15.901 -3.451 5.163 1.00 14.30 37 LYS A C 7
ATOM 3878 O O . LYS A 1 37 ? 16.284 -3.984 6.205 1.00 71.11 37 LYS A O 7
ATOM 3897 N N . CYS A 1 38 ? 14.828 -3.858 4.494 1.00 71.03 38 CYS A N 7
ATOM 3898 C CA . CYS A 1 38 ? 14.019 -4.981 4.955 1.00 5.03 38 CYS A CA 7
ATOM 3899 C C . CYS A 1 38 ? 13.669 -5.910 3.798 1.00 74.31 38 CYS A C 7
ATOM 3900 O O . CYS A 1 38 ? 13.706 -7.133 3.938 1.00 61.44 38 CYS A O 7
ATOM 3907 N N . CYS A 1 39 ? 13.327 -5.322 2.657 1.00 74.40 39 CYS A N 7
ATOM 3908 C CA . CYS A 1 39 ? 12.966 -6.098 1.475 1.00 2.23 39 CYS A CA 7
ATOM 3909 C C . CYS A 1 39 ? 13.733 -5.610 0.250 1.00 15.22 39 CYS A C 7
ATOM 3910 O O . CYS A 1 39 ? 13.932 -4.412 0.049 1.00 51.32 39 CYS A O 7
ATOM 3917 N N . PRO A 1 40 ? 14.175 -6.559 -0.588 1.00 52.11 40 PRO A N 7
ATOM 3918 C CA . PRO A 1 40 ? 14.928 -6.250 -1.807 1.00 54.24 40 PRO A CA 7
ATOM 3919 C C . PRO A 1 40 ? 14.062 -5.578 -2.868 1.00 64.02 40 PRO A C 7
ATOM 3920 O O . PRO A 1 40 ? 13.731 -6.183 -3.887 1.00 64.42 40 PRO A O 7
ATOM 3931 N N . ALA A 1 41 ? 13.700 -4.323 -2.622 1.00 31.30 41 ALA A N 7
ATOM 3932 C CA . ALA A 1 41 ? 12.875 -3.569 -3.558 1.00 3.24 41 ALA A CA 7
ATOM 3933 C C . ALA A 1 41 ? 11.506 -4.217 -3.729 1.00 32.33 41 ALA A C 7
ATOM 3934 O O . ALA A 1 41 ? 11.386 -5.290 -4.318 1.00 74.41 41 ALA A O 7
ATOM 3941 N N . GLY A 1 42 ? 10.475 -3.558 -3.208 1.00 73.34 42 GLY A N 7
ATOM 3942 C CA . GLY A 1 42 ? 9.127 -4.087 -3.314 1.00 2.23 42 GLY A CA 7
ATOM 3943 C C . GLY A 1 42 ? 8.994 -5.463 -2.692 1.00 13.42 42 GLY A C 7
ATOM 3944 O O . GLY A 1 42 ? 9.291 -6.472 -3.332 1.00 23.03 42 GLY A O 7
ATOM 3948 N N . CYS A 1 43 ? 8.547 -5.504 -1.441 1.00 41.15 43 CYS A N 7
ATOM 3949 C CA . CYS A 1 43 ? 8.377 -6.767 -0.732 1.00 4.25 43 CYS A CA 7
ATOM 3950 C C . CYS A 1 43 ? 7.869 -7.855 -1.672 1.00 14.24 43 CYS A C 7
ATOM 3951 O O . CYS A 1 43 ? 6.704 -7.814 -2.065 1.00 61.24 43 CYS A O 7
ATOM 3958 N N . LYS A 1 44 ? 8.742 -8.792 -2.008 1.00 23.30 44 LYS A N 7
ATOM 3959 C CA . LYS A 1 44 ? 8.369 -9.878 -2.899 1.00 44.43 44 LYS A CA 7
ATOM 3960 C C . LYS A 1 44 ? 7.260 -10.707 -2.250 1.00 30.14 44 LYS A C 7
ATOM 3961 O O . LYS A 1 44 ? 6.232 -11.009 -2.854 1.00 31.31 44 LYS A O 7
ATOM 3980 N N . GLY A 1 45 ? 7.494 -11.071 -0.992 1.00 73.44 45 GLY A N 7
ATOM 3981 C CA . GLY A 1 45 ? 6.524 -11.861 -0.257 1.00 31.55 45 GLY A CA 7
ATOM 3982 C C . GLY A 1 45 ? 7.121 -12.513 0.975 1.00 44.20 45 GLY A C 7
ATOM 3983 O O . GLY A 1 45 ? 6.563 -12.365 2.061 1.00 3.11 45 GLY A O 7
ATOM 3987 N N . ASP A 1 46 ? 8.230 -13.215 0.790 1.00 12.32 46 ASP A N 7
ATOM 3988 C CA . ASP A 1 46 ? 8.886 -13.883 1.901 1.00 44.10 46 ASP A CA 7
ATOM 3989 C C . ASP A 1 46 ? 9.951 -12.956 2.491 1.00 41.12 46 ASP A C 7
ATOM 3990 O O . ASP A 1 46 ? 11.029 -13.382 2.907 1.00 31.04 46 ASP A O 7
ATOM 3999 N N . CYS A 1 47 ? 9.623 -11.669 2.517 1.00 51.02 47 CYS A N 7
ATOM 4000 C CA . CYS A 1 47 ? 10.531 -10.659 3.048 1.00 3.11 47 CYS A CA 7
ATOM 4001 C C . CYS A 1 47 ? 10.943 -10.996 4.477 1.00 24.03 47 CYS A C 7
ATOM 4002 O O . CYS A 1 47 ? 12.120 -10.866 4.811 1.00 21.33 47 CYS A O 7
ATOM 4009 N N . LYS A 1 48 ? 9.977 -11.415 5.281 1.00 21.20 48 LYS A N 7
ATOM 4010 C CA . LYS A 1 48 ? 10.253 -11.763 6.665 1.00 73.34 48 LYS A CA 7
ATOM 4011 C C . LYS A 1 48 ? 10.588 -10.493 7.449 1.00 51.05 48 LYS A C 7
ATOM 4012 O O . LYS A 1 48 ? 11.373 -10.500 8.397 1.00 2.13 4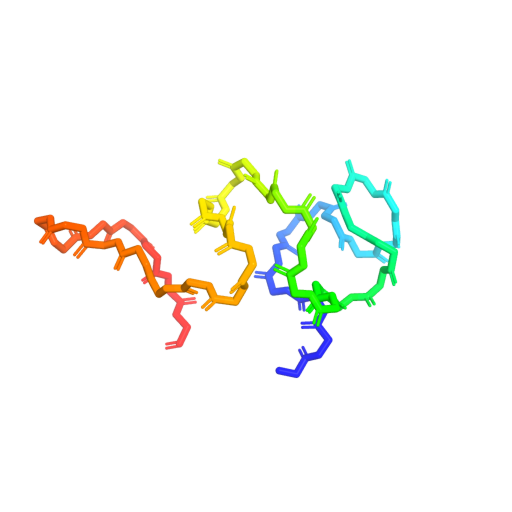8 LYS A O 7
ATOM 4031 N N . CYS A 1 49 ? 9.971 -9.395 7.028 1.00 14.50 49 CYS A N 7
ATOM 4032 C CA . CYS A 1 49 ? 10.185 -8.103 7.671 1.00 24.02 49 CYS A CA 7
ATOM 4033 C C . CYS A 1 49 ? 9.896 -8.186 9.166 1.00 5.45 49 CYS A C 7
ATOM 4034 O O . CYS A 1 49 ? 9.131 -9.039 9.615 1.00 43.23 49 CYS A O 7
ATOM 4041 N N . ALA A 1 50 ? 10.515 -7.294 9.933 1.00 4.05 50 ALA A N 7
ATOM 4042 C CA . ALA A 1 50 ? 10.324 -7.266 11.378 1.00 5.33 50 ALA A CA 7
ATOM 4043 C C . ALA A 1 50 ? 9.706 -5.945 11.825 1.00 62.14 50 ALA A C 7
ATOM 4044 O O . ALA A 1 50 ? 9.104 -5.861 12.894 1.00 71.20 50 ALA A O 7
ATOM 4051 N N . ASN A 1 51 ? 9.860 -4.916 10.998 1.00 3.32 51 ASN A N 7
ATOM 4052 C CA . ASN A 1 51 ? 9.318 -3.598 11.309 1.00 32.11 51 ASN A CA 7
ATOM 4053 C C . ASN A 1 51 ? 7.857 -3.496 10.880 1.00 23.12 51 ASN A C 7
ATOM 4054 O O . ASN A 1 51 ? 7.033 -2.909 11.582 1.00 1.22 51 ASN A O 7
ATOM 4065 N N . CYS A 1 52 ? 7.544 -4.072 9.725 1.00 44.23 52 CYS A N 7
ATOM 4066 C CA . CYS A 1 52 ? 6.183 -4.046 9.202 1.00 40.15 52 CYS A CA 7
ATOM 4067 C C . CYS A 1 52 ? 5.450 -5.343 9.528 1.00 65.35 52 CYS A C 7
ATOM 4068 O O . CYS A 1 52 ? 4.258 -5.449 9.244 1.00 22.22 52 CYS A O 7
ATOM 4075 N N . HIS A 1 53 ? 6.171 -6.292 10.108 1.00 40.41 53 HIS A N 7
ATOM 4076 C CA . HIS A 1 53 ? 5.579 -7.570 10.463 1.00 73.25 53 HIS A CA 7
ATOM 4077 C C . HIS A 1 53 ? 5.147 -8.306 9.192 1.00 13.43 53 HIS A C 7
ATOM 4078 O O . HIS A 1 53 ? 3.960 -8.482 8.912 1.00 45.35 53 HIS A O 7
ATOM 4092 N N . CYS A 1 54 ? 6.143 -8.734 8.425 1.00 1.14 54 CYS A N 7
ATOM 4093 C CA . CYS A 1 54 ? 5.895 -9.452 7.180 1.00 4.21 54 CYS A CA 7
ATOM 4094 C C . CYS A 1 54 ? 6.379 -10.895 7.279 1.00 32.00 54 CYS A C 7
ATOM 4095 O O . CYS A 1 54 ? 7.305 -11.200 8.030 1.00 51.30 54 CYS A O 7
ATOM 4102 N N . ALA A 1 55 ? 5.744 -11.780 6.517 1.00 1.30 55 ALA A N 7
ATOM 4103 C CA . ALA A 1 55 ? 6.110 -13.191 6.519 1.00 54.24 55 ALA A CA 7
ATOM 4104 C C . ALA A 1 55 ? 5.381 -13.948 5.414 1.00 55.12 55 ALA A C 7
ATOM 4105 O O . ALA A 1 55 ? 4.252 -14.387 5.629 1.00 30.11 55 ALA A O 7
ATOM 4112 N N . GLU A 1 56 ? 6.032 -14.082 4.268 1.00 21.30 56 GLU A N 7
ATOM 4113 C CA . GLU A 1 56 ? 5.434 -14.785 3.145 1.00 5.41 56 GLU A CA 7
ATOM 4114 C C . GLU A 1 56 ? 4.038 -14.230 2.855 1.00 63.34 56 GLU A C 7
ATOM 4115 O O . GLU A 1 56 ? 3.050 -14.960 2.780 1.00 23.10 56 GLU A O 7
ATOM 4127 N N . GLN A 1 57 ? 3.980 -12.913 2.691 1.00 11.43 57 GLN A N 7
ATOM 4128 C CA . GLN A 1 57 ? 2.721 -12.233 2.409 1.00 32.41 57 GLN A CA 7
ATOM 4129 C C . GLN A 1 57 ? 1.783 -12.305 3.610 1.00 52.25 57 GLN A C 7
ATOM 4130 O O . GLN A 1 57 ? 0.765 -12.991 3.538 1.00 75.03 57 GLN A O 7
ATOM 4144 N N . LYS A 1 58 ? 2.141 -11.603 4.675 1.00 64.23 58 LYS A N 7
ATOM 4145 C CA . LYS A 1 58 ? 1.325 -11.597 5.876 1.00 15.24 58 LYS A CA 7
ATOM 4146 C C . LYS A 1 58 ? 0.865 -10.167 6.167 1.00 15.15 58 LYS A C 7
ATOM 4147 O O . LYS A 1 58 ? 1.343 -9.197 5.581 1.00 2.43 58 LYS A O 7
ATOM 4166 N N . GLN A 1 59 ? -0.083 -10.059 7.094 1.00 63.24 59 GLN A N 7
ATOM 4167 C CA . GLN A 1 59 ? -0.627 -8.763 7.482 1.00 25.32 59 GLN A CA 7
ATOM 4168 C C . GLN A 1 59 ? -0.669 -8.624 9.000 1.00 32.04 59 GLN A C 7
ATOM 4169 O O . GLN A 1 59 ? -0.176 -9.488 9.727 1.00 41.42 59 GLN A O 7
ATOM 4183 N N . CYS A 1 60 ? -1.261 -7.533 9.473 1.00 41.43 60 CYS A N 7
ATOM 4184 C CA . CYS A 1 60 ? -1.367 -7.280 10.905 1.00 1.54 60 CYS A CA 7
ATOM 4185 C C . CYS A 1 60 ? -2.452 -6.248 11.196 1.00 2.24 60 CYS A C 7
ATOM 4186 O O . CYS A 1 60 ? -3.571 -6.597 11.570 1.00 62.13 60 CYS A O 7
ATOM 4193 N N . GLY A 1 61 ? -2.112 -4.974 11.024 1.00 5.04 61 GLY A N 7
ATOM 4194 C CA . GLY A 1 61 ? -3.067 -3.911 11.275 1.00 41.32 61 GLY A CA 7
ATOM 4195 C C . GLY A 1 61 ? -3.772 -4.067 12.607 1.00 12.04 61 GLY A C 7
ATOM 4196 O O . GLY A 1 61 ? -4.895 -3.585 12.751 1.00 4.41 61 GLY A O 7
ATOM 4200 N N . ASP A 1 62 ? -3.114 -4.730 13.547 1.00 75.20 62 ASP A N 7
ATOM 4201 C CA . ASP A 1 62 ? -3.697 -4.941 14.861 1.00 0.34 62 ASP A CA 7
ATOM 4202 C C . ASP A 1 62 ? -3.334 -3.764 15.770 1.00 73.04 62 ASP A C 7
ATOM 4203 O O . ASP A 1 62 ? -2.194 -3.302 15.768 1.00 31.51 62 ASP A O 7
ATOM 4212 N N . LYS A 1 63 ? -4.326 -3.312 16.524 1.00 63.35 63 LYS A N 7
ATOM 4213 C CA . LYS A 1 63 ? -4.125 -2.198 17.435 1.00 74.34 63 LYS A CA 7
ATOM 4214 C C . LYS A 1 63 ? -3.050 -2.569 18.458 1.00 41.22 63 LYS A C 7
ATOM 4215 O O . LYS A 1 63 ? -2.371 -1.716 19.031 1.00 63.12 63 LYS A O 7
ATOM 4234 N N . THR A 1 64 ? -2.908 -3.872 18.677 1.00 72.52 64 THR A N 7
ATOM 4235 C CA . THR A 1 64 ? -1.927 -4.386 19.624 1.00 63.12 64 THR A CA 7
ATOM 4236 C C . THR A 1 64 ? -0.546 -3.797 19.359 1.00 50.33 64 THR A C 7
ATOM 4237 O O . THR A 1 64 ? 0.243 -3.668 20.294 1.00 71.14 64 THR A O 7
ATOM 4248 N N . HIS A 1 65 ? -0.287 -3.455 18.105 1.00 5.33 65 HIS A N 7
ATOM 4249 C CA . HIS A 1 65 ? 0.997 -2.882 17.736 1.00 21.42 65 HIS A CA 7
ATOM 4250 C C . HIS A 1 65 ? 0.852 -1.370 17.557 1.00 41.20 65 HIS A C 7
ATOM 4251 O O . HIS A 1 65 ? -0.195 -0.780 17.821 1.00 10.22 65 HIS A O 7
ATOM 4265 N N . GLN A 1 66 ? 1.936 -0.752 17.098 1.00 30.32 66 GLN A N 7
ATOM 4266 C CA . GLN A 1 66 ? 1.957 0.688 16.875 1.00 53.43 66 GLN A CA 7
ATOM 4267 C C . GLN A 1 66 ? 1.658 1.017 15.416 1.00 44.24 66 GLN A C 7
ATOM 4268 O O . GLN A 1 66 ? 2.016 2.088 14.924 1.00 1.21 66 GLN A O 7
ATOM 4282 N N . HIS A 1 67 ? 1.001 0.089 14.727 1.00 3.13 67 HIS A N 7
ATOM 4283 C CA . HIS A 1 67 ? 0.655 0.281 13.323 1.00 34.35 67 HIS A CA 7
ATOM 4284 C C . HIS A 1 67 ? -0.187 1.540 13.139 1.00 61.13 67 HIS A C 7
ATOM 4285 O O . HIS A 1 67 ? 0.277 2.530 12.573 1.00 23.45 67 HIS A O 7
ATOM 4299 N N . GLN A 1 68 ? -1.426 1.494 13.618 1.00 24.33 68 GLN A N 7
ATOM 4300 C CA . GLN A 1 68 ? -2.331 2.631 13.504 1.00 34.41 68 GLN A CA 7
ATOM 4301 C C . GLN A 1 68 ? -2.530 3.024 12.044 1.00 61.10 68 GLN A C 7
ATOM 4302 O O . GLN A 1 68 ? -1.957 2.413 11.143 1.00 50.13 68 GLN A O 7
ATOM 4316 N N . GLY A 1 69 ? -3.346 4.049 11.818 1.00 73.22 69 GLY A N 7
ATOM 4317 C CA . GLY A 1 69 ? -3.606 4.506 10.465 1.00 32.41 69 GLY A CA 7
ATOM 4318 C C . GLY A 1 69 ? -2.791 5.730 10.100 1.00 42.20 69 GLY A C 7
ATOM 4319 O O . GLY A 1 69 ? -1.568 5.630 10.009 1.00 12.30 69 GLY A O 7
ATOM 4327 N N . GLU A 1 26 ? 1.758 -1.203 -3.773 1.00 11.22 26 GLU A N 8
ATOM 4328 C CA . GLU A 1 26 ? 2.716 -1.538 -4.813 1.00 53.50 26 GLU A CA 8
ATOM 4329 C C . GLU A 1 26 ? 4.144 -1.403 -4.282 1.00 64.03 26 GLU A C 8
ATOM 4330 O O . GLU A 1 26 ? 4.444 -0.484 -3.521 1.00 73.31 26 GLU A O 8
ATOM 4342 N N . LYS A 1 27 ? 4.989 -2.332 -4.705 1.00 73.51 27 LYS A N 8
ATOM 4343 C CA . LYS A 1 27 ? 6.379 -2.329 -4.282 1.00 33.22 27 LYS A CA 8
ATOM 4344 C C . LYS A 1 27 ? 6.446 -2.105 -2.770 1.00 24.02 27 LYS A C 8
ATOM 4345 O O . LYS A 1 27 ? 5.463 -2.250 -2.044 1.00 14.32 27 LYS A O 8
ATOM 4364 N N . TYR A 1 28 ? 7.639 -1.746 -2.308 1.00 40.35 28 TYR A N 8
ATOM 4365 C CA . TYR A 1 28 ? 7.867 -1.497 -0.890 1.00 34.21 28 TYR A CA 8
ATOM 4366 C C . TYR A 1 28 ? 6.832 -0.523 -0.334 1.00 73.55 28 TYR A C 8
ATOM 4367 O O . TYR A 1 28 ? 6.324 0.338 -1.054 1.00 64.20 28 TYR A O 8
ATOM 4385 N N . CYS A 1 29 ? 6.524 -0.666 0.950 1.00 63.42 29 CYS A N 8
ATOM 4386 C CA . CYS A 1 29 ? 5.550 0.200 1.604 1.00 72.22 29 CYS A CA 8
ATOM 4387 C C . CYS A 1 29 ? 6.133 0.814 2.872 1.00 1.01 29 CYS A C 8
ATOM 4388 O O . CYS A 1 29 ? 5.422 1.456 3.646 1.00 4.23 29 CYS A O 8
ATOM 4395 N N . CYS A 1 30 ? 7.429 0.611 3.079 1.00 44.40 30 CYS A N 8
ATOM 4396 C CA . CYS A 1 30 ? 8.108 1.143 4.255 1.00 3.34 30 CYS A CA 8
ATOM 4397 C C . CYS A 1 30 ? 8.862 2.425 3.915 1.00 15.22 30 CYS A C 8
ATOM 4398 O O . CYS A 1 30 ? 9.219 2.624 2.755 1.00 34.00 30 CYS A O 8
ATOM 4405 N N . GLU A 1 31 ? 9.083 3.258 4.922 1.00 73.04 31 GLU A N 8
ATOM 4406 C CA . GLU A 1 31 ? 9.789 4.511 4.715 1.00 63.31 31 GLU A CA 8
ATOM 4407 C C . GLU A 1 31 ? 11.275 4.343 5.042 1.00 74.44 31 GLU A C 8
ATOM 4408 O O . GLU A 1 31 ? 11.829 5.103 5.834 1.00 65.33 31 GLU A O 8
ATOM 4420 N N . GLU A 1 32 ? 11.876 3.342 4.415 1.00 40.21 32 GLU A N 8
ATOM 4421 C CA . GLU A 1 32 ? 13.286 3.065 4.629 1.00 22.40 32 GLU A CA 8
ATOM 4422 C C . GLU A 1 32 ? 13.736 1.895 3.752 1.00 61.24 32 GLU A C 8
ATOM 4423 O O . GLU A 1 32 ? 14.844 1.869 3.217 1.00 40.14 32 GLU A O 8
ATOM 4435 N N . ALA A 1 33 ? 12.844 0.919 3.615 1.00 10.23 33 ALA A N 8
ATOM 4436 C CA . ALA A 1 33 ? 13.122 -0.263 2.809 1.00 12.11 33 ALA A CA 8
ATOM 4437 C C . ALA A 1 33 ? 12.745 -0.033 1.349 1.00 2.15 33 ALA A C 8
ATOM 4438 O O . ALA A 1 33 ? 12.074 -0.861 0.734 1.00 50.02 33 ALA A O 8
ATOM 4445 N N . SER A 1 34 ? 13.181 1.097 0.802 1.00 70.04 34 SER A N 8
ATOM 4446 C CA . SER A 1 34 ? 12.885 1.438 -0.585 1.00 64.10 34 SER A CA 8
ATOM 4447 C C . SER A 1 34 ? 13.982 0.928 -1.515 1.00 73.14 34 SER A C 8
ATOM 4448 O O . SER A 1 34 ? 14.249 1.560 -2.536 1.00 41.20 34 SER A O 8
ATOM 4456 N N . GLU A 1 35 ? 14.585 -0.192 -1.147 1.00 24.41 35 GLU A N 8
ATOM 4457 C CA . GLU A 1 35 ? 15.645 -0.772 -1.955 1.00 20.23 35 GLU A CA 8
ATOM 4458 C C . GLU A 1 35 ? 16.034 -2.148 -1.411 1.00 61.53 35 GLU A C 8
ATOM 4459 O O . GLU A 1 35 ? 15.635 -3.173 -1.963 1.00 23.01 35 GLU A O 8
ATOM 4471 N N . LYS A 1 36 ? 16.808 -2.128 -0.336 1.00 42.32 36 LYS A N 8
ATOM 4472 C CA . LYS A 1 36 ? 17.256 -3.361 0.288 1.00 74.32 36 LYS A CA 8
ATOM 4473 C C . LYS A 1 36 ? 17.598 -3.091 1.754 1.00 1.13 36 LYS A C 8
ATOM 4474 O O . LYS A 1 36 ? 18.378 -3.825 2.359 1.00 61.12 36 LYS A O 8
ATOM 4493 N N . LYS A 1 37 ? 16.998 -2.035 2.284 1.00 61.01 37 LYS A N 8
ATOM 4494 C CA . LYS A 1 37 ? 17.230 -1.659 3.668 1.00 12.50 37 LYS A CA 8
ATOM 4495 C C . LYS A 1 37 ? 16.680 -2.751 4.588 1.00 43.41 37 LYS A C 8
ATOM 4496 O O . LYS A 1 37 ? 17.197 -3.008 5.676 1.00 14.12 37 LYS A O 8
ATOM 4515 N N . CYS A 1 38 ? 15.614 -3.392 4.123 1.00 14.44 38 CYS A N 8
ATOM 4516 C CA . CYS A 1 38 ? 14.972 -4.459 4.883 1.00 0.20 38 CYS A CA 8
ATOM 4517 C C . CYS A 1 38 ? 14.463 -5.556 3.955 1.00 74.44 38 CYS A C 8
ATOM 4518 O O . CYS A 1 38 ? 14.594 -6.745 4.251 1.00 1.41 38 CYS A O 8
ATOM 4525 N N . CYS A 1 39 ? 13.880 -5.151 2.832 1.00 51.11 39 CYS A N 8
ATOM 4526 C CA . CYS A 1 39 ? 13.348 -6.100 1.861 1.00 71.24 39 CYS A CA 8
ATOM 4527 C C . CYS A 1 39 ? 13.304 -5.484 0.466 1.00 21.10 39 CYS A C 8
ATOM 4528 O O . CYS A 1 39 ? 13.310 -4.264 0.299 1.00 61.30 39 CYS A O 8
ATOM 4535 N N . PRO A 1 40 ? 13.261 -6.346 -0.561 1.00 14.12 40 PRO A N 8
ATOM 4536 C CA . PRO A 1 40 ? 13.216 -5.909 -1.959 1.00 63.35 40 PRO A CA 8
ATOM 4537 C C . PRO A 1 40 ? 11.886 -5.259 -2.322 1.00 14.43 40 PRO A C 8
ATOM 4538 O O . PRO A 1 40 ? 10.953 -5.242 -1.519 1.00 2.02 40 PRO A O 8
ATOM 4549 N N . ALA A 1 41 ? 11.805 -4.724 -3.536 1.00 33.12 41 ALA A N 8
ATOM 4550 C CA . ALA A 1 41 ? 10.587 -4.075 -4.005 1.00 0.52 41 ALA A CA 8
ATOM 4551 C C . ALA A 1 41 ? 9.368 -4.962 -3.776 1.00 2.13 41 ALA A C 8
ATOM 4552 O O . ALA A 1 41 ? 9.315 -6.095 -4.251 1.00 62.30 41 ALA A O 8
ATOM 4559 N N . GLY A 1 42 ? 8.390 -4.438 -3.043 1.00 71.40 42 GLY A N 8
ATOM 4560 C CA . GLY A 1 42 ? 7.185 -5.197 -2.763 1.00 61.50 42 GLY A CA 8
ATOM 4561 C C . GLY A 1 42 ? 7.463 -6.446 -1.949 1.00 55.12 42 GLY A C 8
ATOM 4562 O O . GLY A 1 42 ? 7.913 -7.458 -2.487 1.00 74.31 42 GLY A O 8
ATOM 4566 N N . CYS A 1 43 ? 7.196 -6.374 -0.650 1.00 35.50 43 CYS A N 8
ATOM 4567 C CA . CYS A 1 43 ? 7.422 -7.507 0.240 1.00 33.45 43 CYS A CA 8
ATOM 4568 C C . CYS A 1 43 ? 7.113 -8.824 -0.465 1.00 53.32 43 CYS A C 8
ATOM 4569 O O . CYS A 1 43 ? 5.941 -9.132 -0.678 1.00 62.25 43 CYS A O 8
ATOM 4576 N N . LYS A 1 44 ? 8.158 -9.562 -0.810 1.00 14.23 44 LYS A N 8
ATOM 4577 C CA . LYS A 1 44 ? 7.984 -10.835 -1.489 1.00 13.42 44 LYS A CA 8
ATOM 4578 C C . LYS A 1 44 ? 7.364 -11.844 -0.520 1.00 52.14 44 LYS A C 8
ATOM 4579 O O . LYS A 1 44 ? 6.577 -12.712 -0.897 1.00 1.51 44 LYS A O 8
ATOM 4598 N N . GLY A 1 45 ? 7.740 -11.710 0.748 1.00 53.40 45 GLY A N 8
ATOM 4599 C CA . GLY A 1 45 ? 7.228 -12.601 1.772 1.00 75.41 45 GLY A CA 8
ATOM 4600 C C . GLY A 1 45 ? 8.192 -12.770 2.929 1.00 20.30 45 GLY A C 8
ATOM 4601 O O . GLY A 1 45 ? 7.783 -12.609 4.078 1.00 43.22 45 GLY A O 8
ATOM 4605 N N . ASP A 1 46 ? 9.439 -13.090 2.614 1.00 53.50 46 ASP A N 8
ATOM 4606 C CA . ASP A 1 46 ? 10.446 -13.278 3.644 1.00 1.20 46 ASP A CA 8
ATOM 4607 C C . ASP A 1 46 ? 11.183 -11.957 3.878 1.00 31.40 46 ASP A C 8
ATOM 4608 O O . ASP A 1 46 ? 12.390 -11.918 4.117 1.00 4.52 46 ASP A O 8
ATOM 4617 N N . CYS A 1 47 ? 10.424 -10.870 3.803 1.00 33.03 47 CYS A N 8
ATOM 4618 C CA . CYS A 1 47 ? 10.978 -9.535 4.002 1.00 72.42 47 CYS A CA 8
ATOM 4619 C C . CYS A 1 47 ? 11.577 -9.397 5.398 1.00 73.53 47 CYS A C 8
ATOM 4620 O O . CYS A 1 47 ? 12.676 -8.862 5.531 1.00 11.22 47 CYS A O 8
ATOM 4627 N N . LYS A 1 48 ? 10.849 -9.877 6.396 1.00 2.40 48 LYS A N 8
ATOM 4628 C CA . LYS A 1 48 ? 11.319 -9.799 7.769 1.00 52.51 48 LYS A CA 8
ATOM 4629 C C . LYS A 1 48 ? 11.267 -8.343 8.239 1.00 65.41 48 LYS A C 8
ATOM 4630 O O . LYS A 1 48 ? 12.134 -7.863 8.970 1.00 45.01 48 LYS A O 8
ATOM 4649 N N . CYS A 1 49 ? 10.224 -7.648 7.800 1.00 22.20 49 CYS A N 8
ATOM 4650 C CA . CYS A 1 49 ? 10.033 -6.247 8.159 1.00 21.42 49 CYS A CA 8
ATOM 4651 C C . CYS A 1 49 ? 9.903 -6.087 9.670 1.00 15.43 49 CYS A C 8
ATOM 4652 O O . CYS A 1 49 ? 9.611 -7.046 10.384 1.00 63.13 49 CYS A O 8
ATOM 4659 N N . ALA A 1 50 ? 10.122 -4.867 10.151 1.00 34.34 50 ALA A N 8
ATOM 4660 C CA . ALA A 1 50 ? 10.028 -4.581 11.578 1.00 41.45 50 ALA A CA 8
ATOM 4661 C C . ALA A 1 50 ? 8.959 -3.529 11.857 1.00 24.42 50 ALA A C 8
ATOM 4662 O O . ALA A 1 50 ? 8.448 -3.432 12.972 1.00 61.11 50 ALA A O 8
ATOM 4669 N N . ASN A 1 51 ? 8.627 -2.744 10.838 1.00 61.13 51 ASN A N 8
ATOM 4670 C CA . ASN A 1 51 ? 7.620 -1.699 10.975 1.00 54.30 51 ASN A CA 8
ATOM 4671 C C . ASN A 1 51 ? 6.218 -2.262 10.757 1.00 44.41 51 ASN A C 8
ATOM 4672 O O . ASN A 1 51 ? 5.273 -1.889 11.454 1.00 65.43 51 ASN A O 8
ATOM 4683 N N . CYS A 1 52 ? 6.092 -3.160 9.787 1.00 43.04 52 CYS A N 8
ATOM 4684 C CA . CYS A 1 52 ? 4.806 -3.775 9.476 1.00 5.32 52 CYS A CA 8
ATOM 4685 C C . CYS A 1 52 ? 4.685 -5.145 10.136 1.00 44.42 52 CYS A C 8
ATOM 4686 O O . CYS A 1 52 ? 3.618 -5.753 10.069 1.00 44.11 52 CYS A O 8
ATOM 4693 N N . HIS A 1 53 ? 5.769 -5.596 10.750 1.00 2.41 53 HIS A N 8
ATOM 4694 C CA . HIS A 1 53 ? 5.771 -6.889 11.412 1.00 74.21 53 HIS A CA 8
ATOM 4695 C C . HIS A 1 53 ? 5.589 -7.997 10.373 1.00 64.43 53 HIS A C 8
ATOM 4696 O O . HIS A 1 53 ? 4.613 -8.748 10.383 1.00 62.31 53 HIS A O 8
ATOM 4710 N N . CYS A 1 54 ? 6.559 -8.083 9.469 1.00 70.31 54 CYS A N 8
ATOM 4711 C CA . CYS A 1 54 ? 6.532 -9.087 8.411 1.00 33.53 54 CYS A CA 8
ATOM 4712 C C . CYS A 1 54 ? 7.525 -10.208 8.700 1.00 31.31 54 CYS A C 8
ATOM 4713 O O . CYS A 1 54 ? 8.570 -9.983 9.309 1.00 23.21 54 CYS A O 8
ATOM 4720 N N . ALA A 1 55 ? 7.190 -11.417 8.260 1.00 12.21 55 ALA A N 8
ATOM 4721 C CA . ALA A 1 55 ? 8.052 -12.573 8.471 1.00 41.20 55 ALA A CA 8
ATOM 4722 C C . ALA A 1 55 ? 7.572 -13.771 7.659 1.00 21.22 55 ALA A C 8
ATOM 4723 O O . ALA A 1 55 ? 6.716 -14.516 8.135 1.00 64.04 55 ALA A O 8
ATOM 4730 N N . GLU A 1 56 ? 8.126 -13.929 6.466 1.00 75.31 56 GLU A N 8
ATOM 4731 C CA . GLU A 1 56 ? 7.744 -15.036 5.605 1.00 44.12 56 GLU A CA 8
ATOM 4732 C C . GLU A 1 56 ? 6.222 -15.097 5.461 1.00 44.31 56 GLU A C 8
ATOM 4733 O O . GLU A 1 56 ? 5.587 -16.127 5.686 1.00 44.43 56 GLU A O 8
ATOM 4745 N N . GLN A 1 57 ? 5.649 -13.961 5.078 1.00 15.40 57 GLN A N 8
ATOM 4746 C CA . GLN A 1 57 ? 4.205 -13.857 4.897 1.00 64.53 57 GLN A CA 8
ATOM 4747 C C . GLN A 1 57 ? 3.480 -13.958 6.235 1.00 42.44 57 GLN A C 8
ATOM 4748 O O . GLN A 1 57 ? 2.797 -14.952 6.476 1.00 4.22 57 GLN A O 8
ATOM 4762 N N . LYS A 1 58 ? 3.642 -12.938 7.065 1.00 33.33 58 LYS A N 8
ATOM 4763 C CA . LYS A 1 58 ? 2.998 -12.925 8.368 1.00 25.42 58 LYS A CA 8
ATOM 4764 C C . LYS A 1 58 ? 1.900 -11.860 8.379 1.00 22.23 58 LYS A C 8
ATOM 4765 O O . LYS A 1 58 ? 1.691 -11.130 7.411 1.00 21.01 58 LYS A O 8
ATOM 4784 N N . GLN A 1 59 ? 1.199 -11.788 9.506 1.00 32.40 59 GLN A N 8
ATOM 4785 C CA . GLN A 1 59 ? 0.117 -10.825 9.672 1.00 42.31 59 GLN A CA 8
ATOM 4786 C C . GLN A 1 59 ? 0.272 -10.053 10.978 1.00 14.40 59 GLN A C 8
ATOM 4787 O O . GLN A 1 59 ? 1.189 -10.311 11.759 1.00 74.14 59 GLN A O 8
ATOM 4801 N N . CYS A 1 60 ? -0.630 -9.105 11.209 1.00 2.21 60 CYS A N 8
ATOM 4802 C CA . CYS A 1 60 ? -0.593 -8.294 12.421 1.00 50.31 60 CYS A CA 8
ATOM 4803 C C . CYS A 1 60 ? -1.816 -7.387 12.505 1.00 14.25 60 CYS A C 8
ATOM 4804 O O . CYS A 1 60 ? -2.747 -7.507 11.710 1.00 32.12 60 CYS A O 8
ATOM 4811 N N . GLY A 1 61 ? -1.808 -6.479 13.477 1.00 21.11 61 GLY A N 8
ATOM 4812 C CA . GLY A 1 61 ? -2.923 -5.566 13.649 1.00 22.11 61 GLY A CA 8
ATOM 4813 C C . GLY A 1 61 ? -3.544 -5.663 15.028 1.00 20.04 61 GLY A C 8
ATOM 4814 O O . GLY A 1 61 ? -4.547 -4.997 15.282 1.00 64.02 61 GLY A O 8
ATOM 4818 N N . ASP A 1 62 ? -2.949 -6.480 15.885 1.00 14.04 62 ASP A N 8
ATOM 4819 C CA . ASP A 1 62 ? -3.461 -6.651 17.235 1.00 72.05 62 ASP A CA 8
ATOM 4820 C C . ASP A 1 62 ? -3.427 -5.306 17.963 1.00 51.24 62 ASP A C 8
ATOM 4821 O O . ASP A 1 62 ? -2.817 -4.351 17.483 1.00 74.43 62 ASP A O 8
ATOM 4830 N N . LYS A 1 63 ? -4.090 -5.273 19.110 1.00 44.05 63 LYS A N 8
ATOM 4831 C CA . LYS A 1 63 ? -4.143 -4.061 19.909 1.00 42.54 63 LYS A CA 8
ATOM 4832 C C . LYS A 1 63 ? -2.799 -3.858 20.611 1.00 65.33 63 LYS A C 8
ATOM 4833 O O . LYS A 1 63 ? -2.374 -2.739 20.902 1.00 75.30 63 LYS A O 8
ATOM 4852 N N . THR A 1 64 ? -2.131 -4.976 20.879 1.00 61.31 64 THR A N 8
ATOM 4853 C CA . THR A 1 64 ? -0.835 -4.952 21.546 1.00 52.43 64 THR A CA 8
ATOM 4854 C C . THR A 1 64 ? 0.121 -3.987 20.854 1.00 52.32 64 THR A C 8
ATOM 4855 O O . THR A 1 64 ? 0.981 -3.412 21.519 1.00 42.22 64 THR A O 8
ATOM 4866 N N . HIS A 1 65 ? -0.048 -3.831 19.549 1.00 44.21 65 HIS A N 8
ATOM 4867 C CA . HIS A 1 65 ? 0.805 -2.936 18.786 1.00 45.41 65 HIS A CA 8
ATOM 4868 C C . HIS A 1 65 ? 0.103 -1.589 18.603 1.00 54.04 65 HIS A C 8
ATOM 4869 O O . HIS A 1 65 ? -1.023 -1.375 19.052 1.00 3.13 65 HIS A O 8
ATOM 4883 N N . GLN A 1 66 ? 0.798 -0.680 17.926 1.00 33.22 66 GLN A N 8
ATOM 4884 C CA . GLN A 1 66 ? 0.265 0.652 17.669 1.00 53.42 66 GLN A CA 8
ATOM 4885 C C . GLN A 1 66 ? -0.511 0.684 16.356 1.00 14.03 66 GLN A C 8
ATOM 4886 O O . GLN A 1 66 ? -0.871 1.753 15.861 1.00 33.25 66 GLN A O 8
ATOM 4900 N N . HIS A 1 67 ? -0.766 -0.494 15.796 1.00 30.44 67 HIS A N 8
ATOM 4901 C CA . HIS A 1 67 ? -1.500 -0.602 14.541 1.00 51.54 67 HIS A CA 8
ATOM 4902 C C . HIS A 1 67 ? -2.831 0.139 14.625 1.00 53.25 67 HIS A C 8
ATOM 4903 O O . HIS A 1 67 ? -3.561 0.012 15.607 1.00 0.44 67 HIS A O 8
ATOM 4917 N N . GLN A 1 68 ? -3.139 0.912 13.588 1.00 14.11 68 GLN A N 8
ATOM 4918 C CA . GLN A 1 68 ? -4.382 1.674 13.547 1.00 70.25 68 GLN A CA 8
ATOM 4919 C C . GLN A 1 68 ? -4.985 1.656 12.146 1.00 44.44 68 GLN A C 8
ATOM 4920 O O . GLN A 1 68 ? -4.441 2.254 11.218 1.00 53.32 68 GLN A O 8
ATOM 4934 N N . GLY A 1 69 ? -6.112 0.966 12.000 1.00 65.23 69 GLY A N 8
ATOM 4935 C CA . GLY A 1 69 ? -6.769 0.883 10.709 1.00 60.14 69 GLY A CA 8
ATOM 4936 C C . GLY A 1 69 ? -7.914 1.867 10.577 1.00 51.31 69 GLY A C 8
ATOM 4937 O O . GLY A 1 69 ? -8.562 1.896 9.532 1.00 72.31 69 GLY A O 8
ATOM 4945 N N . GLU A 1 26 ? 0.865 -0.816 -2.029 1.00 31.41 26 GLU A N 9
ATOM 4946 C CA . GLU A 1 26 ? 1.740 -1.116 -3.149 1.00 65.11 26 GLU A CA 9
ATOM 4947 C C . GLU A 1 26 ? 3.203 -0.915 -2.748 1.00 43.32 26 GLU A C 9
ATOM 4948 O O . GLU A 1 26 ? 3.520 -0.014 -1.973 1.00 33.04 26 GLU A O 9
ATOM 4960 N N . LYS A 1 27 ? 4.056 -1.768 -3.295 1.00 23.51 27 LYS A N 9
ATOM 4961 C CA . LYS A 1 27 ? 5.478 -1.696 -3.004 1.00 1.41 27 LYS A CA 9
ATOM 4962 C C . LYS A 1 27 ? 5.678 -1.537 -1.495 1.00 60.53 27 LYS A C 9
ATOM 4963 O O . LYS A 1 27 ? 4.779 -1.777 -0.689 1.00 71.10 27 LYS A O 9
ATOM 4982 N N . TYR A 1 28 ? 6.887 -1.125 -1.129 1.00 74.34 28 TYR A N 9
ATOM 4983 C CA . TYR A 1 28 ? 7.235 -0.929 0.273 1.00 40.53 28 TYR A CA 9
ATOM 4984 C C . TYR A 1 28 ? 6.323 0.109 0.920 1.00 31.23 28 TYR A C 9
ATOM 4985 O O . TYR A 1 28 ? 5.895 1.066 0.274 1.00 45.03 28 TYR A O 9
ATOM 5003 N N . CYS A 1 29 ? 6.030 -0.088 2.201 1.00 74.33 29 CYS A N 9
ATOM 5004 C CA . CYS A 1 29 ? 5.168 0.829 2.938 1.00 41.31 29 CYS A CA 9
ATOM 5005 C C . CYS A 1 29 ? 5.866 1.340 4.194 1.00 44.21 29 CYS A C 9
ATOM 5006 O O . CYS A 1 29 ? 5.242 1.965 5.052 1.00 4.24 29 CYS A O 9
ATOM 5013 N N . CYS A 1 30 ? 7.163 1.069 4.295 1.00 13.13 30 CYS A N 9
ATOM 5014 C CA . CYS A 1 30 ? 7.946 1.499 5.448 1.00 11.32 30 CYS A CA 9
ATOM 5015 C C . CYS A 1 30 ? 8.777 2.733 5.111 1.00 11.02 30 CYS A C 9
ATOM 5016 O O . CYS A 1 30 ? 9.068 2.961 3.938 1.00 60.10 30 CYS A O 9
ATOM 5023 N N . GLU A 1 31 ? 9.135 3.494 6.135 1.00 42.13 31 GLU A N 9
ATOM 5024 C CA . GLU A 1 31 ? 9.927 4.696 5.933 1.00 73.12 31 GLU A CA 9
ATOM 5025 C C . GLU A 1 31 ? 11.410 4.398 6.159 1.00 44.51 31 GLU A C 9
ATOM 5026 O O . GLU A 1 31 ? 12.070 5.075 6.947 1.00 53.13 31 GLU A O 9
ATOM 5038 N N . GLU A 1 32 ? 11.892 3.386 5.454 1.00 63.33 32 GLU A N 9
ATOM 5039 C CA . GLU A 1 32 ? 13.286 2.990 5.568 1.00 50.53 32 GLU A CA 9
ATOM 5040 C C . GLU A 1 32 ? 13.589 1.833 4.614 1.00 21.12 32 GLU A C 9
ATOM 5041 O O . GLU A 1 32 ? 14.658 1.748 4.011 1.00 63.32 32 GLU A O 9
ATOM 5053 N N . ALA A 1 33 ? 12.616 0.937 4.491 1.00 35.33 33 ALA A N 9
ATOM 5054 C CA . ALA A 1 33 ? 12.751 -0.223 3.619 1.00 74.20 33 ALA A CA 9
ATOM 5055 C C . ALA A 1 33 ? 12.313 0.106 2.196 1.00 54.11 33 ALA A C 9
ATOM 5056 O O . ALA A 1 33 ? 11.541 -0.635 1.587 1.00 42.34 33 ALA A O 9
ATOM 5063 N N . SER A 1 34 ? 12.809 1.222 1.672 1.00 3.32 34 SER A N 9
ATOM 5064 C CA . SER A 1 34 ? 12.465 1.652 0.322 1.00 43.02 34 SER A CA 9
ATOM 5065 C C . SER A 1 34 ? 13.462 1.102 -0.694 1.00 21.12 34 SER A C 9
ATOM 5066 O O . SER A 1 34 ? 13.731 1.764 -1.695 1.00 54.00 34 SER A O 9
ATOM 5074 N N . GLU A 1 35 ? 13.983 -0.084 -0.417 1.00 33.52 35 GLU A N 9
ATOM 5075 C CA . GLU A 1 35 ? 14.943 -0.708 -1.312 1.00 2.44 35 GLU A CA 9
ATOM 5076 C C . GLU A 1 35 ? 15.186 -2.161 -0.901 1.00 21.24 35 GLU A C 9
ATOM 5077 O O . GLU A 1 35 ? 14.646 -3.082 -1.512 1.00 41.45 35 GLU A O 9
ATOM 5089 N N . LYS A 1 36 ? 15.999 -2.322 0.133 1.00 20.51 36 LYS A N 9
ATOM 5090 C CA . LYS A 1 36 ? 16.320 -3.649 0.633 1.00 0.51 36 LYS A CA 9
ATOM 5091 C C . LYS A 1 36 ? 16.721 -3.550 2.106 1.00 32.14 36 LYS A C 9
ATOM 5092 O O . LYS A 1 36 ? 17.423 -4.419 2.622 1.00 53.22 36 LYS A O 9
ATOM 5111 N N . LYS A 1 37 ? 16.257 -2.484 2.743 1.00 64.53 37 LYS A N 9
ATOM 5112 C CA . LYS A 1 37 ? 16.559 -2.261 4.147 1.00 73.34 37 LYS A CA 9
ATOM 5113 C C . LYS A 1 37 ? 15.874 -3.340 4.988 1.00 1.14 37 LYS A C 9
ATOM 5114 O O . LYS A 1 37 ? 16.361 -3.752 6.042 1.00 14.33 37 LYS A O 9
ATOM 5133 N N . CYS A 1 38 ? 14.726 -3.791 4.496 1.00 33.25 38 CYS A N 9
ATOM 5134 C CA . CYS A 1 38 ? 13.952 -4.820 5.182 1.00 13.14 38 CYS A CA 9
ATOM 5135 C C . CYS A 1 38 ? 13.429 -5.857 4.194 1.00 40.25 38 CYS A C 9
ATOM 5136 O O . CYS A 1 38 ? 13.452 -7.057 4.468 1.00 75.32 38 CYS A O 9
ATOM 5143 N N . CYS A 1 39 ? 12.958 -5.386 3.044 1.00 13.35 39 CYS A N 9
ATOM 5144 C CA . CYS A 1 39 ? 12.426 -6.272 2.015 1.00 24.21 39 CYS A CA 9
ATOM 5145 C C . CYS A 1 39 ? 12.904 -5.846 0.631 1.00 44.11 39 CYS A C 9
ATOM 5146 O O . CYS A 1 39 ? 13.162 -4.670 0.371 1.00 61.42 39 CYS A O 9
ATOM 5153 N N . PRO A 1 40 ? 13.028 -6.823 -0.280 1.00 20.15 40 PRO A N 9
ATOM 5154 C CA . PRO A 1 40 ? 13.477 -6.574 -1.652 1.00 42.35 40 PRO A CA 9
ATOM 5155 C C . PRO A 1 40 ? 12.443 -5.808 -2.471 1.00 31.23 40 PRO A C 9
ATOM 5156 O O . PRO A 1 40 ? 11.858 -6.347 -3.409 1.00 73.34 40 PRO A O 9
ATOM 5167 N N . ALA A 1 41 ? 12.223 -4.549 -2.109 1.00 10.45 41 ALA A N 9
ATOM 5168 C CA . ALA A 1 41 ? 11.261 -3.709 -2.811 1.00 40.51 41 ALA A CA 9
ATOM 5169 C C . ALA A 1 41 ? 9.861 -4.309 -2.751 1.00 34.14 41 ALA A C 9
ATOM 5170 O O . ALA A 1 41 ? 9.564 -5.286 -3.436 1.00 74.33 41 ALA A O 9
ATOM 5177 N N . GLY A 1 42 ? 9.003 -3.718 -1.924 1.00 40.43 42 GLY A N 9
ATOM 5178 C CA . GLY A 1 42 ? 7.644 -4.209 -1.789 1.00 42.12 42 GLY A CA 9
ATOM 5179 C C . GLY A 1 42 ? 7.590 -5.621 -1.240 1.00 1.43 42 GLY A C 9
ATOM 5180 O O . GLY A 1 42 ? 7.737 -6.590 -1.985 1.00 74.11 42 GLY A O 9
ATOM 5184 N N . CYS A 1 43 ? 7.381 -5.737 0.067 1.00 71.42 43 CYS A N 9
ATOM 5185 C CA . CYS A 1 43 ? 7.310 -7.042 0.716 1.00 4.43 43 CYS A CA 9
ATOM 5186 C C . CYS A 1 43 ? 6.622 -8.061 -0.185 1.00 64.52 43 CYS A C 9
ATOM 5187 O O . CYS A 1 43 ? 5.406 -7.994 -0.352 1.00 14.22 43 CYS A O 9
ATOM 5194 N N . LYS A 1 44 ? 7.407 -8.973 -0.742 1.00 14.21 44 LYS A N 9
ATOM 5195 C CA . LYS A 1 44 ? 6.861 -9.993 -1.621 1.00 22.32 44 LYS A CA 9
ATOM 5196 C C . LYS A 1 44 ? 5.864 -10.852 -0.841 1.00 14.12 44 LYS A C 9
ATOM 5197 O O . LYS A 1 44 ? 4.855 -11.321 -1.367 1.00 24.54 44 LYS A O 9
ATOM 5216 N N . GLY A 1 45 ? 6.171 -11.048 0.438 1.00 15.01 45 GLY A N 9
ATOM 5217 C CA . GLY A 1 45 ? 5.310 -11.844 1.294 1.00 62.02 45 GLY A CA 9
ATOM 5218 C C . GLY A 1 45 ? 6.047 -12.410 2.491 1.00 23.41 45 GLY A C 9
ATOM 5219 O O . GLY A 1 45 ? 5.641 -12.150 3.623 1.00 60.04 45 GLY 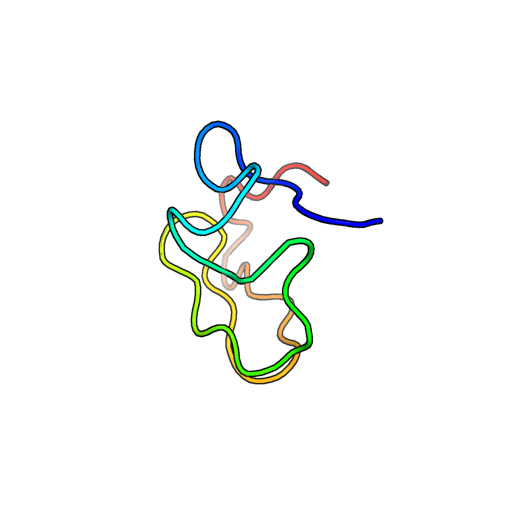A O 9
ATOM 5223 N N . ASP A 1 46 ? 7.103 -13.166 2.228 1.00 21.54 46 ASP A N 9
ATOM 5224 C CA . ASP A 1 46 ? 7.882 -13.762 3.300 1.00 24.14 46 ASP A CA 9
ATOM 5225 C C . ASP A 1 46 ? 9.051 -12.839 3.649 1.00 4.42 46 ASP A C 9
ATOM 5226 O O . ASP A 1 46 ? 10.161 -13.277 3.955 1.00 72.41 46 ASP A O 9
ATOM 5235 N N . CYS A 1 47 ? 8.776 -11.540 3.596 1.00 21.23 47 CYS A N 9
ATOM 5236 C CA . CYS A 1 47 ? 9.785 -10.532 3.901 1.00 40.34 47 CYS A CA 9
ATOM 5237 C C . CYS A 1 47 ? 10.223 -10.623 5.359 1.00 71.43 47 CYS A C 9
ATOM 5238 O O . CYS A 1 47 ? 11.415 -10.509 5.638 1.00 64.03 47 CYS A O 9
ATOM 5245 N N . LYS A 1 48 ? 9.260 -10.824 6.247 1.00 43.22 48 LYS A N 9
ATOM 5246 C CA . LYS A 1 48 ? 9.560 -10.926 7.665 1.00 52.01 48 LYS A CA 9
ATOM 5247 C C . LYS A 1 48 ? 9.958 -9.548 8.198 1.00 23.42 48 LYS A C 9
ATOM 5248 O O . LYS A 1 48 ? 10.918 -9.394 8.955 1.00 72.13 48 LYS A O 9
ATOM 5267 N N . CYS A 1 49 ? 9.194 -8.544 7.784 1.00 44.30 49 CYS A N 9
ATOM 5268 C CA . CYS A 1 49 ? 9.445 -7.169 8.203 1.00 22.33 49 CYS A CA 9
ATOM 5269 C C . CYS A 1 49 ? 9.505 -7.067 9.724 1.00 65.12 49 CYS A C 9
ATOM 5270 O O . CYS A 1 49 ? 9.035 -7.955 10.435 1.00 52.44 49 CYS A O 9
ATOM 5277 N N . ALA A 1 50 ? 10.089 -5.979 10.216 1.00 65.51 50 ALA A N 9
ATOM 5278 C CA . ALA A 1 50 ? 10.211 -5.761 11.652 1.00 62.11 50 ALA A CA 9
ATOM 5279 C C . ALA A 1 50 ? 9.503 -4.478 12.074 1.00 20.32 50 ALA A C 9
ATOM 5280 O O . ALA A 1 50 ? 9.098 -4.332 13.227 1.00 64.33 50 ALA A O 9
ATOM 5287 N N . ASN A 1 51 ? 9.357 -3.551 11.133 1.00 5.02 51 ASN A N 9
ATOM 5288 C CA . ASN A 1 51 ? 8.699 -2.279 11.409 1.00 71.31 51 ASN A CA 9
ATOM 5289 C C . ASN A 1 51 ? 7.194 -2.385 11.179 1.00 3.22 51 ASN A C 9
ATOM 5290 O O . ASN A 1 51 ? 6.400 -1.830 11.939 1.00 34.34 51 ASN A O 9
ATOM 5301 N N . CYS A 1 52 ? 6.811 -3.100 10.127 1.00 11.15 52 CYS A N 9
ATOM 5302 C CA . CYS A 1 52 ? 5.401 -3.278 9.797 1.00 24.40 52 CYS A CA 9
ATOM 5303 C C . CYS A 1 52 ? 4.884 -4.612 10.326 1.00 14.12 52 CYS A C 9
ATOM 5304 O O . CYS A 1 52 ? 3.708 -4.920 10.136 1.00 40.41 52 CYS A O 9
ATOM 5311 N N . HIS A 1 53 ? 5.762 -5.366 10.970 1.00 20.23 53 HIS A N 9
ATOM 5312 C CA . HIS A 1 53 ? 5.381 -6.658 11.516 1.00 3.23 53 HIS A CA 9
ATOM 5313 C C . HIS A 1 53 ? 4.756 -7.516 10.415 1.00 32.32 53 HIS A C 9
ATOM 5314 O O . HIS A 1 53 ? 3.550 -7.764 10.387 1.00 73.13 53 HIS A O 9
ATOM 5328 N N . CYS A 1 54 ? 5.609 -7.968 9.503 1.00 40.33 54 CYS A N 9
ATOM 5329 C CA . CYS A 1 54 ? 5.168 -8.799 8.388 1.00 32.24 54 CYS A CA 9
ATOM 5330 C C . CYS A 1 54 ? 5.691 -10.224 8.533 1.00 30.51 54 CYS A C 9
ATOM 5331 O O . CYS A 1 54 ? 6.727 -10.456 9.156 1.00 14.23 54 CYS A O 9
ATOM 5338 N N . ALA A 1 55 ? 4.967 -11.177 7.954 1.00 13.34 55 ALA A N 9
ATOM 5339 C CA . ALA A 1 55 ? 5.358 -12.579 8.019 1.00 72.44 55 ALA A CA 9
ATOM 5340 C C . ALA A 1 55 ? 4.559 -13.418 7.027 1.00 50.04 55 ALA A C 9
ATOM 5341 O O . ALA A 1 55 ? 3.428 -13.794 7.330 1.00 13.52 55 ALA A O 9
ATOM 5348 N N . GLU A 1 56 ? 5.156 -13.690 5.876 1.00 43.23 56 GLU A N 9
ATOM 5349 C CA . GLU A 1 56 ? 4.490 -14.480 4.855 1.00 73.41 56 GLU A CA 9
ATOM 5350 C C . GLU A 1 56 ? 3.092 -13.923 4.580 1.00 14.44 56 GLU A C 9
ATOM 5351 O O . GLU A 1 56 ? 2.083 -14.621 4.669 1.00 34.52 56 GLU A O 9
ATOM 5363 N N . GLN A 1 57 ? 3.056 -12.638 4.242 1.00 12.33 57 GLN A N 9
ATOM 5364 C CA . GLN A 1 57 ? 1.798 -11.960 3.950 1.00 3.13 57 GLN A CA 9
ATOM 5365 C C . GLN A 1 57 ? 0.959 -11.802 5.214 1.00 51.23 57 GLN A C 9
ATOM 5366 O O . GLN A 1 57 ? -0.086 -12.440 5.326 1.00 74.42 57 GLN A O 9
ATOM 5380 N N . LYS A 1 58 ? 1.428 -10.965 6.127 1.00 43.40 58 LYS A N 9
ATOM 5381 C CA . LYS A 1 58 ? 0.713 -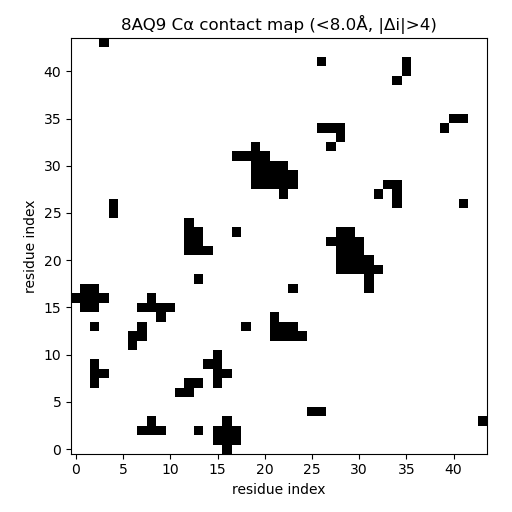10.735 7.371 1.00 74.44 58 LYS A CA 9
ATOM 5382 C C . LYS A 1 58 ? 0.405 -9.243 7.510 1.00 65.04 58 LYS A C 9
ATOM 5383 O O . LYS A 1 58 ? 0.779 -8.421 6.674 1.00 53.53 58 LYS A O 9
ATOM 5402 N N . GLN A 1 59 ? -0.289 -8.911 8.593 1.00 3.03 59 GLN A N 9
ATOM 5403 C CA . GLN A 1 59 ? -0.661 -7.528 8.868 1.00 65.03 59 GLN A CA 9
ATOM 5404 C C . GLN A 1 59 ? -0.041 -7.047 10.176 1.00 73.12 59 GLN A C 9
ATOM 5405 O O . GLN A 1 59 ? 0.035 -5.845 10.433 1.00 40.14 59 GLN A O 9
ATOM 5419 N N . CYS A 1 60 ? 0.399 -7.992 10.999 1.00 71.33 60 CYS A N 9
ATOM 5420 C CA . CYS A 1 60 ? 1.011 -7.665 12.282 1.00 52.23 60 CYS A CA 9
ATOM 5421 C C . CYS A 1 60 ? 1.438 -8.930 13.019 1.00 13.21 60 CYS A C 9
ATOM 5422 O O . CYS A 1 60 ? 0.980 -10.028 12.705 1.00 4.12 60 CYS A O 9
ATOM 5429 N N . GLY A 1 61 ? 2.319 -8.767 14.001 1.00 25.40 61 GLY A N 9
ATOM 5430 C CA . GLY A 1 61 ? 2.795 -9.905 14.767 1.00 41.24 61 GLY A CA 9
ATOM 5431 C C . GLY A 1 61 ? 2.350 -9.856 16.215 1.00 40.22 61 GLY A C 9
ATOM 5432 O O . GLY A 1 61 ? 2.233 -10.908 16.841 1.00 10.12 61 GLY A O 9
ATOM 5436 N N . ASP A 1 62 ? 2.114 -8.653 16.717 1.00 11.14 62 ASP A N 9
ATOM 5437 C CA . ASP A 1 62 ? 1.684 -8.489 18.096 1.00 41.13 62 ASP A CA 9
ATOM 5438 C C . ASP A 1 62 ? 0.257 -9.019 18.247 1.00 53.42 62 ASP A C 9
ATOM 5439 O O . ASP A 1 62 ? 0.040 -10.063 18.859 1.00 60.31 62 ASP A O 9
ATOM 5448 N N . LYS A 1 63 ? -0.680 -8.274 17.678 1.00 10.24 63 LYS A N 9
ATOM 5449 C CA . LYS A 1 63 ? -2.081 -8.655 17.742 1.00 24.41 63 LYS A CA 9
ATOM 5450 C C . LYS A 1 63 ? -2.908 -7.683 16.899 1.00 35.23 63 LYS A C 9
ATOM 5451 O O . LYS A 1 63 ? -3.741 -8.073 16.080 1.00 71.21 63 LYS A O 9
ATOM 5470 N N . THR A 1 64 ? -2.660 -6.396 17.120 1.00 43.12 64 THR A N 9
ATOM 5471 C CA . THR A 1 64 ? -3.367 -5.346 16.397 1.00 25.11 64 THR A CA 9
ATOM 5472 C C . THR A 1 64 ? -2.754 -3.978 16.676 1.00 30.41 64 THR A C 9
ATOM 5473 O O . THR A 1 64 ? -2.975 -3.429 17.754 1.00 0.31 64 THR A O 9
ATOM 5484 N N . HIS A 1 65 ? -2.007 -3.464 15.711 1.00 42.24 65 HIS A N 9
ATOM 5485 C CA . HIS A 1 65 ? -1.373 -2.165 15.866 1.00 73.31 65 HIS A CA 9
ATOM 5486 C C . HIS A 1 65 ? -1.899 -1.206 14.796 1.00 72.51 65 HIS A C 9
ATOM 5487 O O . HIS A 1 65 ? -2.806 -1.523 14.027 1.00 54.41 65 HIS A O 9
ATOM 5501 N N . GLN A 1 66 ? -1.304 -0.019 14.765 1.00 43.32 66 GLN A N 9
ATOM 5502 C CA . GLN A 1 66 ? -1.693 1.005 13.802 1.00 3.34 66 GLN A CA 9
ATOM 5503 C C . GLN A 1 66 ? -0.823 0.935 12.552 1.00 40.25 66 GLN A C 9
ATOM 5504 O O . GLN A 1 66 ? -0.456 1.962 11.979 1.00 14.23 66 GLN A O 9
ATOM 5518 N N . HIS A 1 67 ? -0.495 -0.283 12.132 1.00 55.11 67 HIS A N 9
ATOM 5519 C CA . HIS A 1 67 ? 0.332 -0.487 10.948 1.00 54.00 67 HIS A CA 9
ATOM 5520 C C . HIS A 1 67 ? -0.287 0.192 9.730 1.00 43.23 67 HIS A C 9
ATOM 5521 O O . HIS A 1 67 ? 0.415 0.545 8.782 1.00 31.02 67 HIS A O 9
ATOM 5535 N N . GLN A 1 68 ? -1.603 0.371 9.762 1.00 34.34 68 GLN A N 9
ATOM 5536 C CA . GLN A 1 68 ? -2.315 1.006 8.660 1.00 52.12 68 GLN A CA 9
ATOM 5537 C C . GLN A 1 68 ? -2.345 0.097 7.436 1.00 53.15 68 GLN A C 9
ATOM 5538 O O . GLN A 1 68 ? -3.390 -0.444 7.077 1.00 33.34 68 GLN A O 9
ATOM 5552 N N . GLY A 1 69 ? -1.191 -0.066 6.797 1.00 45.54 69 GLY A N 9
ATOM 5553 C CA . GLY A 1 69 ? -1.107 -0.909 5.619 1.00 61.22 69 GLY A CA 9
ATOM 5554 C C . GLY A 1 69 ? -1.984 -0.413 4.487 1.00 72.13 69 GLY A C 9
ATOM 5555 O O . GLY A 1 69 ? -2.358 0.759 4.488 1.00 31.31 69 GLY A O 9
ATOM 5563 N N . GLU A 1 26 ? 1.855 -3.820 -0.828 1.00 31.42 26 GLU A N 10
ATOM 5564 C CA . GLU A 1 26 ? 2.552 -3.279 -1.982 1.00 0.42 26 GLU A CA 10
ATOM 5565 C C . GLU A 1 26 ? 4.009 -2.975 -1.627 1.00 40.33 26 GLU A C 10
ATOM 5566 O O . GLU A 1 26 ? 4.298 -1.967 -0.983 1.00 73.50 26 GLU A O 10
ATOM 5578 N N . LYS A 1 27 ? 4.889 -3.864 -2.064 1.00 32.14 27 LYS A N 10
ATOM 5579 C CA . LYS A 1 27 ? 6.309 -3.704 -1.800 1.00 53.44 27 LYS A CA 10
ATOM 5580 C C . LYS A 1 27 ? 6.509 -3.289 -0.341 1.00 72.32 27 LYS A C 10
ATOM 5581 O O . LYS A 1 27 ? 5.636 -3.457 0.511 1.00 70.53 27 LYS A O 10
ATOM 5600 N N . TYR A 1 28 ? 7.687 -2.739 -0.070 1.00 63.44 28 TYR A N 10
ATOM 5601 C CA . TYR A 1 28 ? 8.032 -2.294 1.275 1.00 52.14 28 TYR A CA 10
ATOM 5602 C C . TYR A 1 28 ? 7.036 -1.251 1.775 1.00 65.42 28 TYR A C 10
ATOM 5603 O O . TYR A 1 28 ? 6.532 -0.437 1.001 1.00 75.32 28 TYR A O 10
ATOM 5621 N N . CYS A 1 29 ? 6.760 -1.283 3.074 1.00 50.24 29 CYS A N 10
ATOM 5622 C CA . CYS A 1 29 ? 5.825 -0.341 3.679 1.00 31.23 29 CYS A CA 10
ATOM 5623 C C . CYS A 1 29 ? 6.485 0.420 4.824 1.00 1.22 29 CYS A C 10
ATOM 5624 O O . CYS A 1 29 ? 5.814 1.110 5.592 1.00 11.34 29 CYS A O 10
ATOM 5631 N N . CYS A 1 30 ? 7.802 0.289 4.933 1.00 64.30 30 CYS A N 10
ATOM 5632 C CA . CYS A 1 30 ? 8.554 0.962 5.986 1.00 14.52 30 CYS A CA 10
ATOM 5633 C C . CYS A 1 30 ? 9.260 2.201 5.443 1.00 31.54 30 CYS A C 10
ATOM 5634 O O . CYS A 1 30 ? 9.533 2.261 4.246 1.00 53.55 30 CYS A O 10
ATOM 5641 N N . GLU A 1 31 ? 9.536 3.150 6.325 1.00 10.02 31 GLU A N 10
ATOM 5642 C CA . GLU A 1 31 ? 10.205 4.375 5.921 1.00 25.23 31 GLU A CA 10
ATOM 5643 C C . GLU A 1 31 ? 11.712 4.259 6.160 1.00 44.43 31 GLU A C 10
ATOM 5644 O O . GLU A 1 31 ? 12.301 5.091 6.848 1.00 11.55 31 GLU A O 10
ATOM 5656 N N . GLU A 1 32 ? 12.294 3.221 5.577 1.00 53.30 32 GLU A N 10
ATOM 5657 C CA . GLU A 1 32 ? 13.721 2.986 5.717 1.00 13.44 32 GLU A CA 10
ATOM 5658 C C . GLU A 1 32 ? 14.137 1.751 4.917 1.00 73.33 32 GLU A C 10
ATOM 5659 O O . GLU A 1 32 ? 15.210 1.693 4.317 1.00 74.02 32 GLU A O 10
ATOM 5671 N N . ALA A 1 33 ? 13.256 0.756 4.921 1.00 34.22 33 ALA A N 10
ATOM 5672 C CA . ALA A 1 33 ? 13.504 -0.488 4.203 1.00 25.13 33 ALA A CA 10
ATOM 5673 C C . ALA A 1 33 ? 13.047 -0.385 2.752 1.00 31.52 33 ALA A C 10
ATOM 5674 O O . ALA A 1 33 ? 12.360 -1.271 2.244 1.00 74.10 33 ALA A O 10
ATOM 5681 N N . SER A 1 34 ? 13.432 0.701 2.091 1.00 41.14 34 SER A N 10
ATOM 5682 C CA . SER A 1 34 ? 13.057 0.922 0.699 1.00 63.53 34 SER A CA 10
ATOM 5683 C C . SER A 1 34 ? 14.135 0.395 -0.244 1.00 43.40 34 SER A C 10
ATOM 5684 O O . SER A 1 34 ? 14.318 0.955 -1.324 1.00 53.20 34 SER A O 10
ATOM 5692 N N . GLU A 1 35 ? 14.818 -0.658 0.180 1.00 3.42 35 GLU A N 10
ATOM 5693 C CA . GLU A 1 35 ? 15.869 -1.245 -0.633 1.00 64.11 35 GLU A CA 10
ATOM 5694 C C . GLU A 1 35 ? 16.154 -2.678 -0.178 1.00 43.13 35 GLU A C 10
ATOM 5695 O O . GLU A 1 35 ? 15.677 -3.633 -0.788 1.00 74.14 35 GLU A O 10
ATOM 5707 N N . LYS A 1 36 ? 16.931 -2.782 0.890 1.00 65.44 36 LYS A N 10
ATOM 5708 C CA . LYS A 1 36 ? 17.286 -4.083 1.433 1.00 13.42 36 LYS A CA 10
ATOM 5709 C C . LYS A 1 36 ? 17.595 -3.940 2.925 1.00 43.23 36 LYS A C 10
ATOM 5710 O O . LYS A 1 36 ? 18.299 -4.769 3.498 1.00 25.33 36 LYS A O 10
ATOM 5729 N N . LYS A 1 37 ? 17.054 -2.882 3.510 1.00 12.22 37 LYS A N 10
ATOM 5730 C CA . LYS A 1 37 ? 17.263 -2.620 4.924 1.00 44.31 37 LYS A CA 10
ATOM 5731 C C . LYS A 1 37 ? 16.511 -3.665 5.749 1.00 32.41 37 LYS A C 10
ATOM 5732 O O . LYS A 1 37 ? 16.927 -4.059 6.839 1.00 32.14 37 LYS A O 10
ATOM 5751 N N . CYS A 1 38 ? 15.385 -4.109 5.201 1.00 63.21 38 CYS A N 10
ATOM 5752 C CA . CYS A 1 38 ? 14.554 -5.107 5.864 1.00 75.41 38 CYS A CA 10
ATOM 5753 C C . CYS A 1 38 ? 14.060 -6.152 4.868 1.00 22.23 38 CYS A C 10
ATOM 5754 O O . CYS A 1 38 ? 14.042 -7.347 5.165 1.00 21.34 38 CYS A O 10
ATOM 5761 N N . CYS A 1 39 ? 13.660 -5.694 3.688 1.00 53.23 39 CYS A N 10
ATOM 5762 C CA . CYS A 1 39 ? 13.163 -6.589 2.648 1.00 3.24 39 CYS A CA 10
ATOM 5763 C C . CYS A 1 39 ? 13.920 -6.377 1.341 1.00 24.14 39 CYS A C 10
ATOM 5764 O O . CYS A 1 39 ? 14.233 -5.252 0.951 1.00 14.25 39 CYS A O 10
ATOM 5771 N N . PRO A 1 40 ? 14.225 -7.484 0.648 1.00 60.02 40 PRO A N 10
ATOM 5772 C CA . PRO A 1 40 ? 14.951 -7.446 -0.625 1.00 54.24 40 PRO A CA 10
ATOM 5773 C C . PRO A 1 40 ? 14.113 -6.852 -1.752 1.00 54.15 40 PRO A C 10
ATOM 5774 O O . PRO A 1 40 ? 13.636 -7.572 -2.630 1.00 12.55 40 PRO A O 10
ATOM 5785 N N . ALA A 1 41 ? 13.938 -5.535 -1.723 1.00 14.22 41 ALA A N 10
ATOM 5786 C CA . ALA A 1 41 ? 13.159 -4.844 -2.744 1.00 23.44 41 ALA A CA 10
ATOM 5787 C C . ALA A 1 41 ? 11.730 -5.375 -2.797 1.00 5.44 41 ALA A C 10
ATOM 5788 O O . ALA A 1 41 ? 11.471 -6.430 -3.373 1.00 33.02 41 ALA A O 10
ATOM 5795 N N . GLY A 1 42 ? 10.807 -4.635 -2.191 1.00 15.14 42 GLY A N 10
ATOM 5796 C CA . GLY A 1 42 ? 9.415 -5.048 -2.180 1.00 43.21 42 GLY A CA 10
ATOM 5797 C C . GLY A 1 42 ? 9.209 -6.373 -1.474 1.00 63.44 42 GLY A C 10
ATOM 5798 O O . GLY A 1 42 ? 9.350 -7.436 -2.081 1.00 54.24 42 GLY A O 10
ATOM 5802 N N . CYS A 1 43 ? 8.877 -6.312 -0.190 1.00 25.44 43 CYS A N 10
ATOM 5803 C CA . CYS A 1 43 ? 8.654 -7.518 0.601 1.00 43.05 43 CYS A CA 10
ATOM 5804 C C . CYS A 1 43 ? 7.980 -8.600 -0.237 1.00 0.21 43 CYS A C 10
ATOM 5805 O O . CYS A 1 43 ? 6.794 -8.477 -0.537 1.00 54.34 43 CYS A O 10
ATOM 5812 N N . LYS A 1 44 ? 8.742 -9.624 -0.593 1.00 11.43 44 LYS A N 10
ATOM 5813 C CA . LYS A 1 44 ? 8.207 -10.712 -1.393 1.00 31.23 44 LYS A CA 10
ATOM 5814 C C . LYS A 1 44 ? 7.012 -11.333 -0.667 1.00 32.42 44 LYS A C 10
ATOM 5815 O O . LYS A 1 44 ? 6.049 -11.800 -1.275 1.00 2.44 44 LYS A O 10
ATOM 5834 N N . GLY A 1 45 ? 7.096 -11.329 0.660 1.00 2.12 45 GLY A N 10
ATOM 5835 C CA . GLY A 1 45 ? 6.031 -11.887 1.473 1.00 25.21 45 GLY A CA 10
ATOM 5836 C C . GLY A 1 45 ? 6.543 -12.477 2.773 1.00 55.42 45 GLY A C 10
ATOM 5837 O O . GLY A 1 45 ? 6.012 -12.143 3.831 1.00 33.21 45 GLY A O 10
ATOM 5841 N N . ASP A 1 46 ? 7.549 -13.332 2.675 1.00 23.20 46 ASP A N 10
ATOM 5842 C CA . ASP A 1 46 ? 8.116 -13.959 3.857 1.00 5.21 46 ASP A CA 10
ATOM 5843 C C . ASP A 1 46 ? 9.264 -13.096 4.386 1.00 53.52 46 ASP A C 10
ATOM 5844 O O . ASP A 1 46 ? 10.290 -13.590 4.855 1.00 54.12 46 ASP A O 10
ATOM 5853 N N . CYS A 1 47 ? 9.066 -11.785 4.299 1.00 0.12 47 CYS A N 10
ATOM 5854 C CA . CYS A 1 47 ? 10.067 -10.829 4.760 1.00 15.31 47 CYS A CA 10
ATOM 5855 C C . CYS A 1 47 ? 10.489 -11.133 6.194 1.00 45.35 47 CYS A C 10
ATOM 5856 O O . CYS A 1 47 ? 11.687 -11.204 6.466 1.00 71.02 47 CYS A O 10
ATOM 5863 N N . LYS A 1 48 ? 9.509 -11.302 7.069 1.00 45.20 48 LYS A N 10
ATOM 5864 C CA . LYS A 1 48 ? 9.794 -11.594 8.464 1.00 71.14 48 LYS A CA 10
ATOM 5865 C C . LYS A 1 48 ? 10.404 -10.357 9.125 1.00 15.35 48 LYS A C 10
ATOM 5866 O O . LYS A 1 48 ? 11.247 -10.443 10.019 1.00 34.31 48 LYS A O 10
ATOM 5885 N N . CYS A 1 49 ? 9.955 -9.195 8.664 1.00 41.32 49 CYS A N 10
ATOM 5886 C CA . CYS A 1 49 ? 10.439 -7.924 9.192 1.00 62.13 49 CYS A CA 10
ATOM 5887 C C . CYS A 1 49 ? 10.279 -7.869 10.708 1.00 43.25 49 CYS A C 10
ATOM 5888 O O . CYS A 1 49 ? 9.584 -8.694 11.299 1.00 72.23 49 CYS A O 10
ATOM 5895 N N . ALA A 1 50 ? 10.929 -6.891 11.331 1.00 63.43 50 ALA A N 10
ATOM 5896 C CA . ALA A 1 50 ? 10.859 -6.728 12.777 1.00 20.34 50 ALA A CA 10
ATOM 5897 C C . ALA A 1 50 ? 10.317 -5.352 13.149 1.00 32.30 50 ALA A C 10
ATOM 5898 O O . ALA A 1 50 ? 9.710 -5.179 14.205 1.00 53.43 50 ALA A O 10
ATOM 5905 N N . ASN A 1 51 ? 10.541 -4.377 12.274 1.00 21.04 51 ASN A N 10
ATOM 5906 C CA . ASN A 1 51 ? 10.076 -3.015 12.512 1.00 73.41 51 ASN A CA 10
ATOM 5907 C C . ASN A 1 51 ? 8.629 -2.848 12.057 1.00 42.33 51 ASN A C 10
ATOM 5908 O O . ASN A 1 51 ? 7.835 -2.174 12.714 1.00 1.21 51 ASN A O 10
ATOM 5919 N N . CYS A 1 52 ? 8.294 -3.465 10.929 1.00 24.23 52 CYS A N 10
ATOM 5920 C CA . CYS A 1 52 ? 6.943 -3.385 10.386 1.00 43.54 52 CYS A CA 10
ATOM 5921 C C . CYS A 1 52 ? 6.127 -4.613 10.773 1.00 62.53 52 CYS A C 10
ATOM 5922 O O . CYS A 1 52 ? 4.936 -4.665 10.470 1.00 61.21 52 CYS A O 10
ATOM 5929 N N . HIS A 1 53 ? 6.778 -5.566 11.425 1.00 52.23 53 HIS A N 10
ATOM 5930 C CA . HIS A 1 53 ? 6.102 -6.783 11.842 1.00 3.42 53 HIS A CA 10
ATOM 5931 C C . HIS A 1 53 ? 5.479 -7.468 10.624 1.00 3.42 53 HIS A C 10
ATOM 5932 O O . HIS A 1 53 ? 4.288 -7.339 10.341 1.00 15.35 53 HIS A O 10
ATOM 5946 N N . CYS A 1 54 ? 6.318 -8.204 9.904 1.00 23.14 54 CYS A N 10
ATOM 5947 C CA . CYS A 1 54 ? 5.878 -8.920 8.712 1.00 13.03 54 CYS A CA 10
ATOM 5948 C C . CYS A 1 54 ? 6.029 -10.426 8.896 1.00 63.53 54 CYS A C 10
ATOM 5949 O O . CYS A 1 54 ? 6.870 -10.886 9.667 1.00 24.33 54 CYS A O 10
ATOM 5956 N N . ALA A 1 55 ? 5.208 -11.190 8.182 1.00 1.21 55 ALA A N 10
ATOM 5957 C CA . ALA A 1 55 ? 5.251 -12.644 8.266 1.00 61.42 55 ALA A CA 10
ATOM 5958 C C . ALA A 1 55 ? 4.419 -13.283 7.159 1.00 42.23 55 ALA A C 10
ATOM 5959 O O . ALA A 1 55 ? 3.212 -13.445 7.331 1.00 61.04 55 ALA A O 10
ATOM 5966 N N . GLU A 1 56 ? 5.073 -13.627 6.059 1.00 5.51 56 GLU A N 10
ATOM 5967 C CA . GLU A 1 56 ? 4.383 -14.242 4.939 1.00 73.12 56 GLU A CA 10
ATOM 5968 C C . GLU A 1 56 ? 3.144 -13.425 4.565 1.00 30.43 56 GLU A C 10
ATOM 5969 O O . GLU A 1 56 ? 2.025 -13.934 4.495 1.00 4.45 56 GLU A O 10
ATOM 5981 N N . GLN A 1 57 ? 3.371 -12.138 4.325 1.00 23.03 57 GLN A N 10
ATOM 5982 C CA . GLN A 1 57 ? 2.293 -11.228 3.958 1.00 11.22 57 GLN A CA 10
ATOM 5983 C C . GLN A 1 57 ? 1.355 -10.992 5.137 1.00 11.53 57 GLN A C 10
ATOM 5984 O O . GLN A 1 57 ? 0.211 -11.441 5.096 1.00 53.03 57 GLN A O 10
ATOM 5998 N N . LYS A 1 58 ? 1.853 -10.300 6.152 1.00 40.24 58 LYS A N 10
ATOM 5999 C CA . LYS A 1 58 ? 1.050 -10.014 7.329 1.00 63.33 58 LYS A CA 10
ATOM 6000 C C . LYS A 1 58 ? 0.885 -8.500 7.473 1.00 25.13 58 LYS A C 10
ATOM 6001 O O . LYS A 1 58 ? 1.353 -7.713 6.651 1.00 13.42 58 LYS A O 10
ATOM 6020 N N . GLN A 1 59 ? 0.205 -8.109 8.546 1.00 60.11 59 GLN A N 10
ATOM 6021 C CA . GLN A 1 59 ? -0.038 -6.698 8.824 1.00 65.43 59 GLN A CA 10
ATOM 6022 C C . GLN A 1 59 ? 0.599 -6.287 10.147 1.00 35.15 59 GLN A C 10
ATOM 6023 O O . GLN A 1 59 ? 0.867 -5.107 10.378 1.00 31.42 59 GLN A O 10
ATOM 6037 N N . CYS A 1 60 ? 0.837 -7.266 11.013 1.00 34.10 60 CYS A N 10
ATOM 6038 C CA . CYS A 1 60 ? 1.440 -7.006 12.315 1.00 4.50 60 CYS A CA 10
ATOM 6039 C C . CYS A 1 60 ? 1.584 -8.296 13.116 1.00 40.33 60 CYS A C 10
ATOM 6040 O O . CYS A 1 60 ? 0.914 -9.289 12.837 1.00 21.21 60 CYS A O 10
ATOM 6047 N N . GLY A 1 61 ? 2.465 -8.273 14.112 1.00 74.22 61 GLY A N 10
ATOM 6048 C CA . GLY A 1 61 ? 2.682 -9.447 14.936 1.00 31.44 61 GLY A CA 10
ATOM 6049 C C . GLY A 1 61 ? 1.745 -9.501 16.127 1.00 25.02 61 GLY A C 10
ATOM 6050 O O . GLY A 1 61 ? 1.267 -10.583 16.464 1.00 11.34 61 GLY A O 10
ATOM 6054 N N . ASP A 1 62 ? 1.503 -8.350 16.737 1.00 23.35 62 ASP A N 10
ATOM 6055 C CA . ASP A 1 62 ? 0.622 -8.286 17.891 1.00 50.21 62 ASP A CA 10
ATOM 6056 C C . ASP A 1 62 ? -0.831 -8.397 17.424 1.00 22.31 62 ASP A C 10
ATOM 6057 O O . ASP A 1 62 ? -1.498 -9.396 17.692 1.00 43.43 62 ASP A O 10
ATOM 6066 N N . LYS A 1 63 ? -1.279 -7.359 16.734 1.00 5.43 63 LYS A N 10
ATOM 6067 C CA . LYS A 1 63 ? -2.640 -7.327 16.228 1.00 71.33 63 LYS A CA 10
ATOM 6068 C C . LYS A 1 63 ? -2.831 -6.076 15.369 1.00 55.41 63 LYS A C 10
ATOM 6069 O O . LYS A 1 63 ? -3.225 -6.136 14.204 1.00 51.25 63 LYS A O 10
ATOM 6088 N N . THR A 1 64 ? -2.542 -4.928 15.975 1.00 23.53 64 THR A N 10
ATOM 6089 C CA . THR A 1 64 ? -2.674 -3.648 15.292 1.00 64.01 64 THR A CA 10
ATOM 6090 C C . THR A 1 64 ? -2.024 -2.527 16.095 1.00 53.32 64 THR A C 10
ATOM 6091 O O . THR A 1 64 ? -2.642 -2.021 17.030 1.00 13.41 64 THR A O 10
ATOM 6102 N N . HIS A 1 65 ? -0.806 -2.166 15.718 1.00 75.24 65 HIS A N 10
ATOM 6103 C CA . HIS A 1 65 ? -0.091 -1.108 16.410 1.00 52.31 65 HIS A CA 10
ATOM 6104 C C . HIS A 1 65 ? -0.255 0.207 15.645 1.00 2.54 65 HIS A C 10
ATOM 6105 O O . HIS A 1 65 ? -1.070 1.063 15.988 1.00 11.20 65 HIS A O 10
ATOM 6119 N N . GLN A 1 66 ? 0.546 0.349 14.594 1.00 74.02 66 GLN A N 10
ATOM 6120 C CA . GLN A 1 66 ? 0.511 1.547 13.763 1.00 15.05 66 GLN A CA 10
ATOM 6121 C C . GLN A 1 66 ? 1.111 1.274 12.388 1.00 11.13 66 GLN A C 10
ATOM 6122 O O . GLN A 1 66 ? 1.575 2.190 11.709 1.00 5.43 66 GLN A O 10
ATOM 6136 N N . HIS A 1 67 ? 1.099 0.008 11.983 1.00 14.03 67 HIS A N 10
ATOM 6137 C CA . HIS A 1 67 ? 1.642 -0.386 10.688 1.00 10.42 67 HIS A CA 10
ATOM 6138 C C . HIS A 1 67 ? 0.696 0.011 9.559 1.00 71.12 67 HIS A C 10
ATOM 6139 O O . HIS A 1 67 ? -0.524 -0.069 9.702 1.00 23.32 67 HIS A O 10
ATOM 6153 N N . GLN A 1 68 ? 1.267 0.439 8.438 1.00 42.22 68 GLN A N 10
ATOM 6154 C CA . GLN A 1 68 ? 0.474 0.850 7.285 1.00 31.52 68 GLN A CA 10
ATOM 6155 C C . GLN A 1 68 ? -0.232 -0.347 6.657 1.00 73.24 68 GLN A C 10
ATOM 6156 O O . GLN A 1 68 ? 0.296 -0.985 5.747 1.00 22.21 68 GLN A O 10
ATOM 6170 N N . GLY A 1 69 ? -1.431 -0.647 7.148 1.00 1.44 69 GLY A N 10
ATOM 6171 C CA . GLY A 1 69 ? -2.190 -1.767 6.623 1.00 3.51 69 GLY A CA 10
ATOM 6172 C C . GLY A 1 69 ? -3.686 -1.536 6.693 1.00 73.42 69 GLY A C 10
ATOM 6173 O O . GLY A 1 69 ? -4.299 -1.883 7.702 1.00 51.25 69 GLY A O 10
ATOM 6181 N N . GLU A 1 26 ? 1.156 -0.352 -3.315 1.00 74.32 26 GLU A N 11
ATOM 6182 C CA . GLU A 1 26 ? 2.140 -0.372 -4.384 1.00 22.53 26 GLU A CA 11
ATOM 6183 C C . GLU A 1 26 ? 3.555 -0.327 -3.803 1.00 31.32 26 GLU A C 11
ATOM 6184 O O . GLU A 1 26 ? 3.816 0.408 -2.852 1.00 42.11 26 GLU A O 11
ATOM 6196 N N . LYS A 1 27 ? 4.431 -1.123 -4.399 1.00 34.01 27 LYS A N 11
ATOM 6197 C CA . LYS A 1 27 ? 5.812 -1.183 -3.953 1.00 21.15 27 LYS A CA 11
ATOM 6198 C C . LYS A 1 27 ? 5.847 -1.246 -2.424 1.00 45.03 27 LYS A C 11
ATOM 6199 O O . LYS A 1 27 ? 4.865 -1.581 -1.762 1.00 1.52 27 LYS A O 11
ATOM 6218 N N . TYR A 1 28 ? 7.011 -0.914 -1.876 1.00 32.24 28 TYR A N 11
ATOM 6219 C CA . TYR A 1 28 ? 7.205 -0.926 -0.431 1.00 24.54 28 TYR A CA 11
ATOM 6220 C C . TYR A 1 28 ? 6.175 -0.043 0.266 1.00 75.24 28 TYR A C 11
ATOM 6221 O O . TYR A 1 28 ? 5.728 0.963 -0.287 1.00 4.00 28 TYR A O 11
ATOM 6239 N N . CYS A 1 29 ? 5.801 -0.427 1.481 1.00 4.23 29 CYS A N 11
ATOM 6240 C CA . CYS A 1 29 ? 4.823 0.329 2.255 1.00 52.21 29 CYS A CA 11
ATOM 6241 C C . CYS A 1 29 ? 5.371 0.675 3.636 1.00 72.33 29 CYS A C 11
ATOM 6242 O O . CYS A 1 29 ? 4.640 1.157 4.502 1.00 72.22 29 CYS A O 11
ATOM 6249 N N . CYS A 1 30 ? 6.660 0.424 3.834 1.00 31.34 30 CYS A N 11
ATOM 6250 C CA . CYS A 1 30 ? 7.306 0.706 5.111 1.00 31.24 30 CYS A CA 11
ATOM 6251 C C . CYS A 1 30 ? 8.097 2.008 5.044 1.00 23.15 30 CYS A C 11
ATOM 6252 O O . CYS A 1 30 ? 8.503 2.411 3.955 1.00 34.23 30 CYS A O 11
ATOM 6259 N N . GLU A 1 31 ? 8.296 2.631 6.197 1.00 45.04 31 GLU A N 11
ATOM 6260 C CA . GLU A 1 31 ? 9.036 3.881 6.254 1.00 74.35 31 GLU A CA 11
ATOM 6261 C C . GLU A 1 31 ? 10.505 3.614 6.584 1.00 23.54 31 GLU A C 11
ATOM 6262 O O . GLU A 1 31 ? 11.049 4.192 7.524 1.00 51.21 31 GLU A O 11
ATOM 6274 N N . GLU A 1 32 ? 11.107 2.737 5.794 1.00 32.40 32 GLU A N 11
ATOM 6275 C CA . GLU A 1 32 ? 12.503 2.386 5.991 1.00 30.33 32 GLU A CA 11
ATOM 6276 C C . GLU A 1 32 ? 12.958 1.395 4.918 1.00 42.34 32 GLU A C 11
ATOM 6277 O O . GLU A 1 32 ? 14.082 1.444 4.419 1.00 3.34 32 GLU A O 11
ATOM 6289 N N . ALA A 1 33 ? 12.052 0.488 4.570 1.00 73.20 33 ALA A N 11
ATOM 6290 C CA . ALA A 1 33 ? 12.332 -0.524 3.559 1.00 43.11 33 ALA A CA 11
ATOM 6291 C C . ALA A 1 33 ? 12.010 -0.007 2.161 1.00 43.11 33 ALA A C 11
ATOM 6292 O O . ALA A 1 33 ? 11.344 -0.683 1.377 1.00 43.12 33 ALA A O 11
ATOM 6299 N N . SER A 1 34 ? 12.487 1.196 1.855 1.00 33.24 34 SER A N 11
ATOM 6300 C CA . SER A 1 34 ? 12.245 1.805 0.553 1.00 44.31 34 SER A CA 11
ATOM 6301 C C . SER A 1 34 ? 13.364 1.458 -0.425 1.00 11.10 34 SER A C 11
ATOM 6302 O O . SER A 1 34 ? 13.692 2.277 -1.282 1.00 12.41 34 SER A O 11
ATOM 6310 N N . GLU A 1 35 ? 13.919 0.264 -0.277 1.00 55.11 35 GLU A N 11
ATOM 6311 C CA . GLU A 1 35 ? 14.993 -0.175 -1.151 1.00 21.41 35 GLU A CA 11
ATOM 6312 C C . GLU A 1 35 ? 15.321 -1.647 -0.890 1.00 42.12 35 GLU A C 11
ATOM 6313 O O . GLU A 1 35 ? 14.923 -2.521 -1.659 1.00 11.13 35 GLU A O 11
ATOM 6325 N N . LYS A 1 36 ? 16.044 -1.875 0.196 1.00 30.44 36 LYS A N 11
ATOM 6326 C CA . LYS A 1 36 ? 16.430 -3.226 0.568 1.00 60.10 36 LYS A CA 11
ATOM 6327 C C . LYS A 1 36 ? 16.690 -3.281 2.075 1.00 64.23 36 LYS A C 11
ATOM 6328 O O . LYS A 1 36 ? 17.416 -4.152 2.551 1.00 21.44 36 LYS A O 11
ATOM 6347 N N . LYS A 1 37 ? 16.084 -2.340 2.782 1.00 13.35 37 LYS A N 11
ATOM 6348 C CA . LYS A 1 37 ? 16.241 -2.270 4.225 1.00 32.03 37 LYS A CA 11
ATOM 6349 C C . LYS A 1 37 ? 15.590 -3.498 4.865 1.00 72.13 37 LYS A C 11
ATOM 6350 O O . LYS A 1 37 ? 16.020 -3.998 5.905 1.00 43.31 37 LYS A O 11
ATOM 6369 N N . CYS A 1 38 ? 14.535 -3.977 4.215 1.00 53.52 38 CYS A N 11
ATOM 6370 C CA . CYS A 1 38 ? 13.804 -5.143 4.697 1.00 12.03 38 CYS A CA 11
ATOM 6371 C C . CYS A 1 38 ? 13.460 -6.084 3.547 1.00 44.51 38 CYS A C 11
ATOM 6372 O O . CYS A 1 38 ? 13.570 -7.304 3.675 1.00 2.54 38 CYS A O 11
ATOM 6379 N N . CYS A 1 39 ? 13.043 -5.509 2.424 1.00 0.24 39 CYS A N 11
ATOM 6380 C CA . CYS A 1 39 ? 12.681 -6.296 1.251 1.00 34.12 39 CYS A CA 11
ATOM 6381 C C . CYS A 1 39 ? 13.171 -5.624 -0.027 1.00 72.02 39 CYS A C 11
ATOM 6382 O O . CYS A 1 39 ? 13.286 -4.401 -0.110 1.00 75.01 39 CYS A O 11
ATOM 6389 N N . PRO A 1 40 ? 13.469 -6.441 -1.048 1.00 51.25 40 PRO A N 11
ATOM 6390 C CA . PRO A 1 40 ? 13.953 -5.948 -2.341 1.00 50.53 40 PRO A CA 11
ATOM 6391 C C . PRO A 1 40 ? 12.872 -5.207 -3.121 1.00 32.11 40 PRO A C 11
ATOM 6392 O O . PRO A 1 40 ? 12.415 -5.675 -4.163 1.00 53.34 40 PRO A O 11
ATOM 6403 N N . ALA A 1 41 ? 12.467 -4.049 -2.609 1.00 24.31 41 ALA A N 11
ATOM 6404 C CA . ALA A 1 41 ? 11.442 -3.243 -3.259 1.00 34.11 41 ALA A CA 11
ATOM 6405 C C . ALA A 1 41 ? 10.101 -3.970 -3.275 1.00 50.42 41 ALA A C 11
ATOM 6406 O O . ALA A 1 41 ? 9.970 -5.038 -3.872 1.00 13.53 41 ALA A O 11
ATOM 6413 N N . GLY A 1 42 ? 9.107 -3.383 -2.615 1.00 30.01 42 GLY A N 11
ATOM 6414 C CA . GLY A 1 42 ? 7.789 -3.990 -2.566 1.00 5.54 42 GLY A CA 11
ATOM 6415 C C . GLY A 1 42 ? 7.806 -5.361 -1.920 1.00 43.02 42 GLY A C 11
ATOM 6416 O O . GLY A 1 42 ? 8.142 -6.354 -2.566 1.00 61.42 42 GLY A O 11
ATOM 6420 N N . CYS A 1 43 ? 7.445 -5.416 -0.643 1.00 62.31 43 CYS A N 11
ATOM 6421 C CA . CYS A 1 43 ? 7.423 -6.677 0.091 1.00 14.51 43 CYS A CA 11
ATOM 6422 C C . CYS A 1 43 ? 6.954 -7.819 -0.804 1.00 12.10 43 CYS A C 11
ATOM 6423 O O . CYS A 1 43 ? 5.768 -7.885 -1.124 1.00 61.24 43 CYS A O 11
ATOM 6430 N N . LYS A 1 44 ? 7.884 -8.683 -1.185 1.00 55.50 44 LYS A N 11
ATOM 6431 C CA . LYS A 1 44 ? 7.553 -9.810 -2.040 1.00 54.31 44 LYS A CA 11
ATOM 6432 C C . LYS A 1 44 ? 6.676 -10.794 -1.263 1.00 25.13 44 LYS A C 11
ATOM 6433 O O . LYS A 1 44 ? 5.693 -11.333 -1.769 1.00 23.42 44 LYS A O 11
ATOM 6452 N N . GLY A 1 45 ? 7.059 -11.018 -0.009 1.00 51.20 45 GLY A N 11
ATOM 6453 C CA . GLY A 1 45 ? 6.317 -11.930 0.841 1.00 20.33 45 GLY A CA 11
ATOM 6454 C C . GLY A 1 45 ? 7.152 -12.462 1.989 1.00 63.11 45 GLY A C 11
ATOM 6455 O O . GLY A 1 45 ? 6.725 -12.360 3.138 1.00 64.11 45 GLY A O 11
ATOM 6459 N N . ASP A 1 46 ? 8.312 -13.015 1.666 1.00 42.14 46 ASP A N 11
ATOM 6460 C CA . ASP A 1 46 ? 9.192 -13.559 2.686 1.00 42.11 46 ASP A CA 11
ATOM 6461 C C . ASP A 1 46 ? 10.182 -12.479 3.128 1.00 32.13 46 ASP A C 11
ATOM 6462 O O . ASP A 1 46 ? 11.358 -12.738 3.386 1.00 32.24 46 ASP A O 11
ATOM 6471 N N . CYS A 1 47 ? 9.676 -11.254 3.211 1.00 52.34 47 CYS A N 11
ATOM 6472 C CA . CYS A 1 47 ? 10.492 -10.115 3.618 1.00 72.34 47 CYS A CA 11
ATOM 6473 C C . CYS A 1 47 ? 11.101 -10.348 4.996 1.00 33.25 47 CYS A C 11
ATOM 6474 O O . CYS A 1 47 ? 12.294 -10.109 5.176 1.00 71.41 47 CYS A O 11
ATOM 6481 N N . LYS A 1 48 ? 10.278 -10.803 5.930 1.00 53.40 48 LYS A N 11
ATOM 6482 C CA . LYS A 1 48 ? 10.747 -11.059 7.281 1.00 70.41 48 LYS A CA 11
ATOM 6483 C C . LYS A 1 48 ? 11.055 -9.729 7.971 1.00 43.03 48 LYS A C 11
ATOM 6484 O O . LYS A 1 48 ? 11.945 -9.623 8.815 1.00 3.24 48 LYS A O 11
ATOM 6503 N N . CYS A 1 49 ? 10.294 -8.709 7.589 1.00 22.43 49 CYS A N 11
ATOM 6504 C CA . CYS A 1 49 ? 10.465 -7.375 8.153 1.00 33.04 49 CYS A CA 11
ATOM 6505 C C . CYS A 1 49 ? 10.351 -7.409 9.674 1.00 60.01 49 CYS A C 11
ATOM 6506 O O . CYS A 1 49 ? 9.900 -8.398 10.251 1.00 64.34 49 CYS A O 11
ATOM 6513 N N . ALA A 1 50 ? 10.764 -6.322 10.317 1.00 24.14 50 ALA A N 11
ATOM 6514 C CA . ALA A 1 50 ? 10.709 -6.227 11.771 1.00 73.41 50 ALA A CA 11
ATOM 6515 C C . ALA A 1 50 ? 9.861 -5.039 12.211 1.00 5.55 50 ALA A C 11
ATOM 6516 O O . ALA A 1 50 ? 9.279 -5.047 13.295 1.00 5.02 50 ALA A O 11
ATOM 6523 N N . ASN A 1 51 ? 9.798 -4.017 11.364 1.00 54.22 51 ASN A N 11
ATOM 6524 C CA . ASN A 1 51 ? 9.022 -2.819 11.667 1.00 21.51 51 ASN A CA 11
ATOM 6525 C C . ASN A 1 51 ? 7.558 -3.008 11.282 1.00 51.32 51 ASN A C 11
ATOM 6526 O O . ASN A 1 51 ? 6.657 -2.546 11.983 1.00 33.21 51 ASN A O 11
ATOM 6537 N N . CYS A 1 52 ? 7.329 -3.688 10.164 1.00 32.23 52 CYS A N 11
ATOM 6538 C CA . CYS A 1 52 ? 5.974 -3.938 9.685 1.00 11.22 52 CYS A CA 11
ATOM 6539 C C . CYS A 1 52 ? 5.490 -5.319 10.116 1.00 4.54 52 CYS A C 11
ATOM 6540 O O . CYS A 1 52 ? 4.329 -5.649 9.885 1.00 74.35 52 CYS A O 11
ATOM 6547 N N . HIS A 1 53 ? 6.382 -6.086 10.726 1.00 32.10 53 HIS A N 11
ATOM 6548 C CA . HIS A 1 53 ? 6.034 -7.422 11.179 1.00 33.14 53 HIS A CA 11
ATOM 6549 C C . HIS A 1 53 ? 5.601 -8.273 9.984 1.00 72.11 53 HIS A C 11
ATOM 6550 O O . HIS A 1 53 ? 4.440 -8.661 9.845 1.00 41.32 53 HIS A O 11
ATOM 6564 N N . CYS A 1 54 ? 6.567 -8.557 9.118 1.00 62.01 54 CYS A N 11
ATOM 6565 C CA . CYS A 1 54 ? 6.314 -9.358 7.926 1.00 63.43 54 CYS A CA 11
ATOM 6566 C C . CYS A 1 54 ? 6.907 -10.756 8.074 1.00 11.12 54 CYS A C 11
ATOM 6567 O O . CYS A 1 54 ? 7.920 -10.943 8.747 1.00 45.15 54 CYS A O 11
ATOM 6574 N N . ALA A 1 55 ? 6.266 -11.735 7.443 1.00 4.32 55 ALA A N 11
ATOM 6575 C CA . ALA A 1 55 ? 6.730 -13.115 7.505 1.00 62.22 55 ALA A CA 11
ATOM 6576 C C . ALA A 1 55 ? 6.002 -13.985 6.486 1.00 52.01 55 ALA A C 11
ATOM 6577 O O . ALA A 1 55 ? 4.945 -14.528 6.805 1.00 62.24 55 ALA A O 11
ATOM 6584 N N . GLU A 1 56 ? 6.574 -14.097 5.296 1.00 0.32 56 GLU A N 11
ATOM 6585 C CA . GLU A 1 56 ? 5.969 -14.899 4.247 1.00 32.30 56 GLU A CA 11
ATOM 6586 C C . GLU A 1 56 ? 4.499 -14.515 4.066 1.00 31.41 56 GLU A C 11
ATOM 6587 O O . GLU A 1 56 ? 3.599 -15.355 4.085 1.00 43.03 56 GLU A O 11
ATOM 6599 N N . GLN A 1 57 ? 4.275 -13.217 3.889 1.00 20.23 57 GLN A N 11
ATOM 6600 C CA . GLN A 1 57 ? 2.927 -12.693 3.703 1.00 30.44 57 GLN A CA 11
ATOM 6601 C C . GLN A 1 57 ? 2.115 -12.813 4.989 1.00 54.34 57 GLN A C 11
ATOM 6602 O O . GLN A 1 57 ? 1.173 -13.603 5.035 1.00 64.35 57 GLN A O 11
ATOM 6616 N N . LYS A 1 58 ? 2.491 -12.035 5.993 1.00 51.22 58 LYS A N 11
ATOM 6617 C CA . LYS A 1 58 ? 1.790 -12.064 7.265 1.00 22.15 58 LYS A CA 11
ATOM 6618 C C . LYS A 1 58 ? 1.193 -10.684 7.546 1.00 3.40 58 LYS A C 11
ATOM 6619 O O . LYS A 1 58 ? 1.503 -9.693 6.884 1.00 32.41 58 LYS A O 11
ATOM 6638 N N . GLN A 1 59 ? 0.324 -10.641 8.550 1.00 30.15 59 GLN A N 11
ATOM 6639 C CA . GLN A 1 59 ? -0.332 -9.399 8.941 1.00 43.55 59 GLN A CA 11
ATOM 6640 C C . GLN A 1 59 ? -0.238 -9.183 10.447 1.00 24.14 59 GLN A C 11
ATOM 6641 O O . GLN A 1 59 ? 0.402 -9.961 11.157 1.00 50.23 59 GLN A O 11
ATOM 6655 N N . CYS A 1 60 ? -0.878 -8.124 10.930 1.00 43.25 60 CYS A N 11
ATOM 6656 C CA . CYS A 1 60 ? -0.865 -7.805 12.353 1.00 72.31 60 CYS A CA 11
ATOM 6657 C C . CYS A 1 60 ? -2.000 -6.850 12.706 1.00 13.23 60 CYS A C 11
ATOM 6658 O O . CYS A 1 60 ? -3.048 -7.269 13.196 1.00 12.51 60 CYS A O 11
ATOM 6665 N N . GLY A 1 61 ? -1.783 -5.562 12.455 1.00 21.15 61 GLY A N 11
ATOM 6666 C CA . GLY A 1 61 ? -2.796 -4.567 12.755 1.00 3.20 61 GLY A CA 11
ATOM 6667 C C . GLY A 1 61 ? -3.372 -4.727 14.148 1.00 71.23 61 GLY A C 11
ATOM 6668 O O . GLY A 1 61 ? -4.514 -4.330 14.372 1.00 34.14 61 GLY A O 11
ATOM 6672 N N . ASP A 1 62 ? -2.586 -5.300 15.048 1.00 40.54 62 ASP A N 11
ATOM 6673 C CA . ASP A 1 62 ? -3.037 -5.505 16.413 1.00 15.24 62 ASP A CA 11
ATOM 6674 C C . ASP A 1 62 ? -2.657 -4.289 17.260 1.00 4.30 62 ASP A C 11
ATOM 6675 O O . ASP A 1 62 ? -1.550 -3.766 17.139 1.00 3.05 62 ASP A O 11
ATOM 6684 N N . LYS A 1 63 ? -3.595 -3.874 18.098 1.00 52.41 63 LYS A N 11
ATOM 6685 C CA . LYS A 1 63 ? -3.372 -2.729 18.964 1.00 1.24 63 LYS A CA 11
ATOM 6686 C C . LYS A 1 63 ? -2.194 -3.022 19.896 1.00 34.13 63 LYS A C 11
ATOM 6687 O O . LYS A 1 63 ? -1.526 -2.123 20.409 1.00 70.44 63 LYS A O 11
ATOM 6706 N N . THR A 1 64 ? -1.952 -4.312 20.107 1.00 35.31 64 THR A N 11
ATOM 6707 C CA . THR A 1 64 ? -0.866 -4.755 20.971 1.00 3.14 64 THR A CA 11
ATOM 6708 C C . THR A 1 64 ? 0.449 -4.084 20.589 1.00 32.12 64 THR A C 11
ATOM 6709 O O . THR A 1 64 ? 1.305 -3.902 21.453 1.00 12.15 64 THR A O 11
ATOM 6720 N N . HIS A 1 65 ? 0.580 -3.735 19.318 1.00 55.40 65 HIS A N 11
ATOM 6721 C CA . HIS A 1 65 ? 1.790 -3.087 18.840 1.00 33.44 65 HIS A CA 11
ATOM 6722 C C . HIS A 1 65 ? 1.538 -1.588 18.673 1.00 11.54 65 HIS A C 11
ATOM 6723 O O . HIS A 1 65 ? 0.510 -1.050 19.085 1.00 43.43 65 HIS A O 11
ATOM 6737 N N . GLN A 1 66 ? 2.507 -0.921 18.055 1.00 5.25 66 GLN A N 11
ATOM 6738 C CA . GLN A 1 66 ? 2.417 0.515 17.821 1.00 53.52 66 GLN A CA 11
ATOM 6739 C C . GLN A 1 66 ? 1.923 0.806 16.407 1.00 23.12 66 GLN A C 11
ATOM 6740 O O . GLN A 1 66 ? 2.126 1.900 15.880 1.00 5.22 66 GLN A O 11
ATOM 6754 N N . HIS A 1 67 ? 1.274 -0.181 15.798 1.00 63.14 67 HIS A N 11
ATOM 6755 C CA . HIS A 1 67 ? 0.751 -0.031 14.444 1.00 25.22 67 HIS A CA 11
ATOM 6756 C C . HIS A 1 67 ? -0.211 1.150 14.361 1.00 32.45 67 HIS A C 11
ATOM 6757 O O . HIS A 1 67 ? -0.592 1.724 15.381 1.00 5.02 67 HIS A O 11
ATOM 6771 N N . GLN A 1 68 ? -0.600 1.506 13.141 1.00 21.44 68 GLN A N 11
ATOM 6772 C CA . GLN A 1 68 ? -1.517 2.619 12.927 1.00 62.23 68 GLN A CA 11
ATOM 6773 C C . GLN A 1 68 ? -2.931 2.115 12.658 1.00 40.25 68 GLN A C 11
ATOM 6774 O O . GLN A 1 68 ? -3.431 2.208 11.537 1.00 20.13 68 GLN A O 11
ATOM 6788 N N . GLY A 1 69 ? -3.571 1.581 13.693 1.00 30.14 69 GLY A N 11
ATOM 6789 C CA . GLY A 1 69 ? -4.921 1.070 13.548 1.00 75.14 69 GLY A CA 11
ATOM 6790 C C . GLY A 1 69 ? -5.969 2.057 14.023 1.00 73.32 69 GLY A C 11
ATOM 6791 O O . GLY A 1 69 ? -6.708 2.591 13.197 1.00 64.45 69 GLY A O 11
ATOM 6799 N N . GLU A 1 26 ? 2.141 0.730 -0.523 1.00 73.25 26 GLU A N 12
ATOM 6800 C CA . GLU A 1 26 ? 2.838 0.472 -1.772 1.00 1.40 26 GLU A CA 12
ATOM 6801 C C . GLU A 1 26 ? 4.343 0.350 -1.524 1.00 31.31 26 GLU A C 12
ATOM 6802 O O . GLU A 1 26 ? 4.886 1.010 -0.64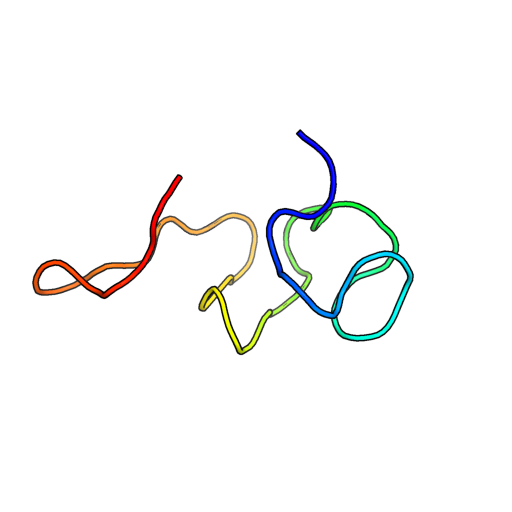0 1.00 13.34 26 GLU A O 12
ATOM 6814 N N . LYS A 1 27 ? 4.974 -0.500 -2.320 1.00 63.23 27 LYS A N 12
ATOM 6815 C CA . LYS A 1 27 ? 6.406 -0.718 -2.198 1.00 53.12 27 LYS A CA 12
ATOM 6816 C C . LYS A 1 27 ? 6.765 -0.905 -0.723 1.00 12.13 27 LYS A C 12
ATOM 6817 O O . LYS A 1 27 ? 5.912 -1.156 0.130 1.00 45.42 27 LYS A O 12
ATOM 6836 N N . TYR A 1 28 ? 8.056 -0.776 -0.438 1.00 71.35 28 TYR A N 12
ATOM 6837 C CA . TYR A 1 28 ? 8.558 -0.928 0.922 1.00 32.30 28 TYR A CA 12
ATOM 6838 C C . TYR A 1 28 ? 7.918 0.095 1.856 1.00 24.40 28 TYR A C 12
ATOM 6839 O O . TYR A 1 28 ? 7.551 1.192 1.435 1.00 43.22 28 TYR A O 12
ATOM 6857 N N . CYS A 1 29 ? 7.789 -0.273 3.126 1.00 62.32 29 CYS A N 12
ATOM 6858 C CA . CYS A 1 29 ? 7.194 0.611 4.121 1.00 0.24 29 CYS A CA 12
ATOM 6859 C C . CYS A 1 29 ? 8.095 0.736 5.346 1.00 41.04 29 CYS A C 12
ATOM 6860 O O . CYS A 1 29 ? 7.691 1.282 6.373 1.00 41.31 29 CYS A O 12
ATOM 6867 N N . CYS A 1 30 ? 9.316 0.225 5.230 1.00 52.34 30 CYS A N 12
ATOM 6868 C CA . CYS A 1 30 ? 10.274 0.277 6.328 1.00 10.31 30 CYS A CA 12
ATOM 6869 C C . CYS A 1 30 ? 11.342 1.334 6.068 1.00 2.52 30 CYS A C 12
ATOM 6870 O O . CYS A 1 30 ? 11.559 1.700 4.914 1.00 2.21 30 CYS A O 12
ATOM 6877 N N . GLU A 1 31 ? 11.978 1.798 7.134 1.00 14.14 31 GLU A N 12
ATOM 6878 C CA . GLU A 1 31 ? 13.014 2.809 7.007 1.00 34.14 31 GLU A CA 12
ATOM 6879 C C . GLU A 1 31 ? 14.396 2.153 6.990 1.00 11.13 31 GLU A C 12
ATOM 6880 O O . GLU A 1 31 ? 15.283 2.546 7.747 1.00 74.11 31 GLU A O 12
ATOM 6892 N N . GLU A 1 32 ? 14.536 1.165 6.119 1.00 61.01 32 GLU A N 12
ATOM 6893 C CA . GLU A 1 32 ? 15.795 0.451 5.993 1.00 24.14 32 GLU A CA 12
ATOM 6894 C C . GLU A 1 32 ? 15.705 -0.593 4.878 1.00 11.23 32 GLU A C 12
ATOM 6895 O O . GLU A 1 32 ? 16.650 -0.828 4.126 1.00 3.35 32 GLU A O 12
ATOM 6907 N N . ALA A 1 33 ? 14.536 -1.218 4.788 1.00 32.41 33 ALA A N 12
ATOM 6908 C CA . ALA A 1 33 ? 14.291 -2.238 3.776 1.00 64.41 33 ALA A CA 12
ATOM 6909 C C . ALA A 1 33 ? 13.789 -1.615 2.478 1.00 10.22 33 ALA A C 12
ATOM 6910 O O . ALA A 1 33 ? 12.800 -2.069 1.902 1.00 1.55 33 ALA A O 12
ATOM 6917 N N . SER A 1 34 ? 14.476 -0.572 2.023 1.00 1.14 34 SER A N 12
ATOM 6918 C CA . SER A 1 34 ? 14.096 0.117 0.796 1.00 44.05 34 SER A CA 12
ATOM 6919 C C . SER A 1 34 ? 14.801 -0.495 -0.411 1.00 65.11 34 SER A C 12
ATOM 6920 O O . SER A 1 34 ? 15.152 0.233 -1.338 1.00 52.15 34 SER A O 12
ATOM 6928 N N . GLU A 1 35 ? 14.992 -1.806 -0.373 1.00 11.41 35 GLU A N 12
ATOM 6929 C CA . GLU A 1 35 ? 15.653 -2.498 -1.466 1.00 71.11 35 GLU A CA 12
ATOM 6930 C C . GLU A 1 35 ? 15.430 -4.007 -1.351 1.00 32.34 35 GLU A C 12
ATOM 6931 O O . GLU A 1 35 ? 14.573 -4.566 -2.034 1.00 12.33 35 GLU A O 12
ATOM 6943 N N . LYS A 1 36 ? 16.216 -4.625 -0.481 1.00 10.40 36 LYS A N 12
ATOM 6944 C CA . LYS A 1 36 ? 16.115 -6.058 -0.267 1.00 60.33 36 LYS A CA 12
ATOM 6945 C C . LYS A 1 36 ? 16.648 -6.401 1.125 1.00 1.24 36 LYS A C 12
ATOM 6946 O O . LYS A 1 36 ? 17.065 -7.531 1.374 1.00 60.02 36 LYS A O 12
ATOM 6965 N N . LYS A 1 37 ? 16.617 -5.404 1.997 1.00 3.25 37 LYS A N 12
ATOM 6966 C CA . LYS A 1 37 ? 17.092 -5.585 3.359 1.00 61.23 37 LYS A CA 12
ATOM 6967 C C . LYS A 1 37 ? 16.130 -6.506 4.111 1.00 32.24 37 LYS A C 12
ATOM 6968 O O . LYS A 1 37 ? 16.518 -7.279 4.988 1.00 21.22 37 LYS A O 12
ATOM 6987 N N . CYS A 1 38 ? 14.856 -6.406 3.747 1.00 4.01 38 CYS A N 12
ATOM 6988 C CA . CYS A 1 38 ? 13.817 -7.216 4.371 1.00 35.42 38 CYS A CA 12
ATOM 6989 C C . CYS A 1 38 ? 12.855 -7.767 3.324 1.00 74.34 38 CYS A C 12
ATOM 6990 O O . CYS A 1 38 ? 12.438 -8.924 3.396 1.00 32.03 38 CYS A O 12
ATOM 6997 N N . CYS A 1 39 ? 12.505 -6.932 2.352 1.00 50.12 39 CYS A N 12
ATOM 6998 C CA . CYS A 1 39 ? 11.589 -7.334 1.290 1.00 65.40 39 CYS A CA 12
ATOM 6999 C C . CYS A 1 39 ? 11.989 -6.705 -0.040 1.00 43.43 39 CYS A C 12
ATOM 7000 O O . CYS A 1 39 ? 12.305 -5.517 -0.123 1.00 72.42 39 CYS A O 12
ATOM 7007 N N . PRO A 1 40 ? 11.978 -7.517 -1.107 1.00 71.42 40 PRO A N 12
ATOM 7008 C CA . PRO A 1 40 ? 12.338 -7.062 -2.453 1.00 51.12 40 PRO A CA 12
ATOM 7009 C C . PRO A 1 40 ? 11.299 -6.114 -3.042 1.00 15.13 40 PRO A C 12
ATOM 7010 O O . PRO A 1 40 ? 10.621 -6.447 -4.014 1.00 0.34 40 PRO A O 12
ATOM 7021 N N . ALA A 1 41 ? 11.178 -4.932 -2.447 1.00 4.34 41 ALA A N 12
ATOM 7022 C CA . ALA A 1 41 ? 10.223 -3.935 -2.914 1.00 2.21 41 ALA A CA 12
ATOM 7023 C C . ALA A 1 41 ? 8.789 -4.424 -2.739 1.00 5.21 41 ALA A C 12
ATOM 7024 O O . ALA A 1 41 ? 8.407 -5.462 -3.277 1.00 42.34 41 ALA A O 12
ATOM 7031 N N . GLY A 1 42 ? 8.000 -3.669 -1.981 1.00 53.21 42 GLY A N 12
ATOM 7032 C CA . GLY A 1 42 ? 6.617 -4.043 -1.748 1.00 50.31 42 GLY A CA 12
ATOM 7033 C C . GLY A 1 42 ? 6.488 -5.386 -1.058 1.00 20.01 42 GLY A C 12
ATOM 7034 O O . GLY A 1 42 ? 6.595 -6.433 -1.698 1.00 4.03 42 GLY A O 12
ATOM 7038 N N . CYS A 1 43 ? 6.259 -5.358 0.250 1.00 11.42 43 CYS A N 12
ATOM 7039 C CA . CYS A 1 43 ? 6.118 -6.583 1.029 1.00 72.14 43 CYS A CA 12
ATOM 7040 C C . CYS A 1 43 ? 5.401 -7.660 0.221 1.00 34.34 43 CYS A C 12
ATOM 7041 O O . CYS A 1 43 ? 4.196 -7.546 0.001 1.00 11.31 43 CYS A O 12
ATOM 7048 N N . LYS A 1 44 ? 6.147 -8.671 -0.198 1.00 44.14 44 LYS A N 12
ATOM 7049 C CA . LYS A 1 44 ? 5.572 -9.754 -0.977 1.00 54.14 44 LYS A CA 12
ATOM 7050 C C . LYS A 1 44 ? 4.674 -10.604 -0.076 1.00 25.14 44 LYS A C 12
ATOM 7051 O O . LYS A 1 44 ? 3.469 -10.731 -0.287 1.00 1.23 44 LYS A O 12
ATOM 7070 N N . GLY A 1 45 ? 5.296 -11.189 0.944 1.00 33.21 45 GLY A N 12
ATOM 7071 C CA . GLY A 1 45 ? 4.564 -12.025 1.878 1.00 14.51 45 GLY A CA 12
ATOM 7072 C C . GLY A 1 45 ? 5.442 -12.555 2.994 1.00 43.34 45 GLY A C 12
ATOM 7073 O O . GLY A 1 45 ? 5.167 -12.271 4.159 1.00 65.34 45 GLY A O 12
ATOM 7077 N N . ASP A 1 46 ? 6.470 -13.306 2.626 1.00 33.35 46 ASP A N 12
ATOM 7078 C CA . ASP A 1 46 ? 7.376 -13.868 3.613 1.00 22.43 46 ASP A CA 12
ATOM 7079 C C . ASP A 1 46 ? 8.551 -12.911 3.824 1.00 63.35 46 ASP A C 12
ATOM 7080 O O . ASP A 1 46 ? 9.703 -13.318 3.986 1.00 14.52 46 ASP A O 12
ATOM 7089 N N . CYS A 1 47 ? 8.233 -11.622 3.816 1.00 2.35 47 CYS A N 12
ATOM 7090 C CA . CYS A 1 47 ? 9.242 -10.584 4.003 1.00 35.41 47 CYS A CA 12
ATOM 7091 C C . CYS A 1 47 ? 9.849 -10.662 5.400 1.00 43.12 47 CYS A C 12
ATOM 7092 O O . CYS A 1 47 ? 11.070 -10.588 5.530 1.00 2.32 47 CYS A O 12
ATOM 7099 N N . LYS A 1 48 ? 8.995 -10.806 6.402 1.00 31.31 48 LYS A N 12
ATOM 7100 C CA . LYS A 1 48 ? 9.460 -10.890 7.776 1.00 3.10 48 LYS A CA 12
ATOM 7101 C C . LYS A 1 48 ? 9.966 -9.517 8.223 1.00 15.33 48 LYS A C 12
ATOM 7102 O O . LYS A 1 48 ? 11.020 -9.380 8.845 1.00 61.04 48 LYS A O 12
ATOM 7121 N N . CYS A 1 49 ? 9.184 -8.495 7.891 1.00 32.41 49 CYS A N 12
ATOM 7122 C CA . CYS A 1 49 ? 9.528 -7.123 8.245 1.00 54.33 49 CYS A CA 12
ATOM 7123 C C . CYS A 1 49 ? 9.733 -6.984 9.750 1.00 71.14 49 CYS A C 12
ATOM 7124 O O . CYS A 1 49 ? 9.613 -7.956 10.495 1.00 73.14 49 CYS A O 12
ATOM 7131 N N . ALA A 1 50 ? 10.045 -5.769 10.190 1.00 71.44 50 ALA A N 12
ATOM 7132 C CA . ALA A 1 50 ? 10.267 -5.503 11.605 1.00 32.54 50 ALA A CA 12
ATOM 7133 C C . ALA A 1 50 ? 9.435 -4.316 12.078 1.00 74.21 50 ALA A C 12
ATOM 7134 O O . ALA A 1 50 ? 8.923 -4.311 13.196 1.00 35.25 50 ALA A O 12
ATOM 7141 N N . ASN A 1 51 ? 9.305 -3.311 11.218 1.00 13.02 51 ASN A N 12
ATOM 7142 C CA . ASN A 1 51 ? 8.535 -2.117 11.549 1.00 3.00 51 ASN A CA 12
ATOM 7143 C C . ASN A 1 51 ? 7.066 -2.298 11.182 1.00 15.01 51 ASN A C 12
ATOM 7144 O O . ASN A 1 51 ? 6.174 -1.965 11.964 1.00 4.03 51 ASN A O 12
ATOM 7155 N N . CYS A 1 52 ? 6.820 -2.828 9.989 1.00 44.31 52 CYS A N 12
ATOM 7156 C CA . CYS A 1 52 ? 5.459 -3.053 9.518 1.00 74.24 52 CYS A CA 12
ATOM 7157 C C . CYS A 1 52 ? 4.858 -4.297 10.165 1.00 63.14 52 CYS A C 12
ATOM 7158 O O . CYS A 1 52 ? 3.648 -4.497 10.076 1.00 31.51 52 CYS A O 12
ATOM 7165 N N . HIS A 1 53 ? 5.707 -5.097 10.793 1.00 64.24 53 HIS A N 12
ATOM 7166 C CA . HIS A 1 53 ? 5.248 -6.312 11.444 1.00 25.13 53 HIS A CA 12
ATOM 7167 C C . HIS A 1 53 ? 4.656 -7.261 10.401 1.00 35.42 53 HIS A C 12
ATOM 7168 O O . HIS A 1 53 ? 3.456 -7.542 10.381 1.00 44.12 53 HIS A O 12
ATOM 7182 N N . CYS A 1 54 ? 5.529 -7.753 9.529 1.00 34.02 54 CYS A N 12
ATOM 7183 C CA . CYS A 1 54 ? 5.119 -8.671 8.472 1.00 24.54 54 CYS A CA 12
ATOM 7184 C C . CYS A 1 54 ? 5.610 -10.086 8.762 1.00 70.33 54 CYS A C 12
ATOM 7185 O O . CYS A 1 54 ? 6.634 -10.277 9.416 1.00 23.04 54 CYS A O 12
ATOM 7192 N N . ALA A 1 55 ? 4.871 -11.075 8.270 1.00 34.44 55 ALA A N 12
ATOM 7193 C CA . ALA A 1 55 ? 5.230 -12.473 8.476 1.00 45.12 55 ALA A CA 12
ATOM 7194 C C . ALA A 1 55 ? 4.376 -13.393 7.610 1.00 11.33 55 ALA A C 12
ATOM 7195 O O . ALA A 1 55 ? 3.276 -13.757 8.024 1.00 63.44 55 ALA A O 12
ATOM 7202 N N . GLU A 1 56 ? 4.892 -13.743 6.442 1.00 63.23 56 GLU A N 12
ATOM 7203 C CA . GLU A 1 56 ? 4.167 -14.616 5.534 1.00 14.22 56 GLU A CA 12
ATOM 7204 C C . GLU A 1 56 ? 2.739 -14.103 5.333 1.00 43.14 56 GLU A C 12
ATOM 7205 O O . GLU A 1 56 ? 1.757 -14.817 5.531 1.00 53.23 56 GLU A O 12
ATOM 7217 N N . GLN A 1 57 ? 2.648 -12.839 4.931 1.00 31.21 57 GLN A N 12
ATOM 7218 C CA . GLN A 1 57 ? 1.356 -12.205 4.696 1.00 44.44 57 GLN A CA 12
ATOM 7219 C C . GLN A 1 57 ? 0.607 -11.993 6.007 1.00 74.13 57 GLN A C 12
ATOM 7220 O O . GLN A 1 57 ? -0.410 -12.648 6.231 1.00 30.21 57 GLN A O 12
ATOM 7234 N N . LYS A 1 58 ? 1.118 -11.094 6.834 1.00 11.25 58 LYS A N 12
ATOM 7235 C CA . LYS A 1 58 ? 0.488 -10.810 8.113 1.00 51.33 58 LYS A CA 12
ATOM 7236 C C . LYS A 1 58 ? -0.041 -9.374 8.108 1.00 75.25 58 LYS A C 12
ATOM 7237 O O . LYS A 1 58 ? 0.078 -8.640 7.127 1.00 14.55 58 LYS A O 12
ATOM 7256 N N . GLN A 1 59 ? -0.633 -8.990 9.234 1.00 52.32 59 GLN A N 12
ATOM 7257 C CA . GLN A 1 59 ? -1.190 -7.651 9.385 1.00 0.40 59 GLN A CA 12
ATOM 7258 C C . GLN A 1 59 ? -0.491 -6.894 10.510 1.00 71.21 59 GLN A C 12
ATOM 7259 O O . GLN A 1 59 ? -0.412 -5.665 10.489 1.00 64.31 59 GLN A O 12
ATOM 7273 N N . CYS A 1 60 ? 0.013 -7.635 11.490 1.00 23.40 60 CYS A N 12
ATOM 7274 C CA . CYS A 1 60 ? 0.705 -7.034 12.625 1.00 71.21 60 CYS A CA 12
ATOM 7275 C C . CYS A 1 60 ? 1.134 -8.101 13.627 1.00 13.33 60 CYS A C 12
ATOM 7276 O O . CYS A 1 60 ? 0.578 -9.198 13.658 1.00 13.31 60 CYS A O 12
ATOM 7283 N N . GLY A 1 61 ? 2.128 -7.771 14.446 1.00 44.23 61 GLY A N 12
ATOM 7284 C CA . GLY A 1 61 ? 2.617 -8.712 15.437 1.00 15.41 61 GLY A CA 12
ATOM 7285 C C . GLY A 1 61 ? 1.788 -8.699 16.706 1.00 12.52 61 GLY A C 12
ATOM 7286 O O . GLY A 1 61 ? 1.506 -9.766 17.249 1.00 64.03 61 GLY A O 12
ATOM 7290 N N . ASP A 1 62 ? 1.417 -7.508 17.154 1.00 35.23 62 ASP A N 12
ATOM 7291 C CA . ASP A 1 62 ? 0.621 -7.378 18.363 1.00 23.44 62 ASP A CA 12
ATOM 7292 C C . ASP A 1 62 ? -0.828 -7.765 18.060 1.00 44.23 62 ASP A C 12
ATOM 7293 O O . ASP A 1 62 ? -1.311 -8.794 18.530 1.00 50.43 62 ASP A O 12
ATOM 7302 N N . LYS A 1 63 ? -1.480 -6.919 17.276 1.00 60.35 63 LYS A N 12
ATOM 7303 C CA . LYS A 1 63 ? -2.864 -7.159 16.903 1.00 21.45 63 LYS A CA 12
ATOM 7304 C C . LYS A 1 63 ? -3.319 -6.077 15.922 1.00 63.51 63 LYS A C 12
ATOM 7305 O O . LYS A 1 63 ? -3.792 -6.352 14.819 1.00 71.33 63 LYS A O 12
ATOM 7324 N N . THR A 1 64 ? -3.163 -4.829 16.351 1.00 54.42 64 THR A N 12
ATOM 7325 C CA . THR A 1 64 ? -3.550 -3.686 15.533 1.00 62.03 64 THR A CA 12
ATOM 7326 C C . THR A 1 64 ? -2.947 -2.394 16.073 1.00 62.33 64 THR A C 12
ATOM 7327 O O . THR A 1 64 ? -3.497 -1.820 17.011 1.00 25.14 64 THR A O 12
ATOM 7338 N N . HIS A 1 65 ? -1.843 -1.969 15.476 1.00 70.33 65 HIS A N 12
ATOM 7339 C CA . HIS A 1 65 ? -1.182 -0.749 15.906 1.00 23.12 65 HIS A CA 12
ATOM 7340 C C . HIS A 1 65 ? -1.602 0.410 15.000 1.00 61.54 65 HIS A C 12
ATOM 7341 O O . HIS A 1 65 ? -2.470 1.215 15.333 1.00 54.45 65 HIS A O 12
ATOM 7355 N N . GLN A 1 66 ? -0.960 0.474 13.837 1.00 15.24 66 GLN A N 12
ATOM 7356 C CA . GLN A 1 66 ? -1.247 1.522 12.864 1.00 34.43 66 GLN A CA 12
ATOM 7357 C C . GLN A 1 66 ? -0.765 1.120 11.474 1.00 13.12 66 GLN A C 12
ATOM 7358 O O . GLN A 1 66 ? -0.497 1.974 10.628 1.00 21.23 66 GLN A O 12
ATOM 7372 N N . HIS A 1 67 ? -0.657 -0.185 11.245 1.00 51.23 67 HIS A N 12
ATOM 7373 C CA . HIS A 1 67 ? -0.207 -0.700 9.956 1.00 11.33 67 HIS A CA 12
ATOM 7374 C C . HIS A 1 67 ? -1.319 -0.607 8.916 1.00 72.01 67 HIS A C 12
ATOM 7375 O O . HIS A 1 67 ? -1.968 -1.603 8.598 1.00 32.21 67 HIS A O 12
ATOM 7389 N N . GLN A 1 68 ? -1.533 0.595 8.391 1.00 40.03 68 GLN A N 12
ATOM 7390 C CA . GLN A 1 68 ? -2.568 0.817 7.388 1.00 63.25 68 GLN A CA 12
ATOM 7391 C C . GLN A 1 68 ? -3.946 0.473 7.942 1.00 12.23 68 GLN A C 12
ATOM 7392 O O . GLN A 1 68 ? -4.485 -0.600 7.674 1.00 44.10 68 GLN A O 12
ATOM 7406 N N . GLY A 1 69 ? -4.513 1.393 8.718 1.00 24.53 69 GLY A N 12
ATOM 7407 C CA . GLY A 1 69 ? -5.823 1.168 9.299 1.00 34.30 69 GLY A CA 12
ATOM 7408 C C . GLY A 1 69 ? -5.780 1.083 10.812 1.00 74.21 69 GLY A C 12
ATOM 7409 O O . GLY A 1 69 ? -4.695 1.161 11.386 1.00 52.45 69 GLY A O 12
ATOM 7417 N N . GLU A 1 26 ? 0.690 -2.170 -2.228 1.00 33.53 26 GLU A N 13
ATOM 7418 C CA . GLU A 1 26 ? 1.454 -1.323 -3.127 1.00 71.03 26 GLU A CA 13
ATOM 7419 C C . GLU A 1 26 ? 2.909 -1.232 -2.663 1.00 31.11 26 GLU A C 13
ATOM 7420 O O . GLU A 1 26 ? 3.252 -0.377 -1.848 1.00 51.22 26 GLU A O 13
ATOM 7432 N N . LYS A 1 27 ? 3.725 -2.126 -3.201 1.00 44.23 27 LYS A N 13
ATOM 7433 C CA . LYS A 1 27 ? 5.136 -2.157 -2.852 1.00 74.23 27 LYS A CA 13
ATOM 7434 C C . LYS A 1 27 ? 5.285 -2.004 -1.337 1.00 41.04 27 LYS A C 13
ATOM 7435 O O . LYS A 1 27 ? 4.351 -2.219 -0.564 1.00 43.22 27 LYS A O 13
ATOM 7454 N N . TYR A 1 28 ? 6.490 -1.625 -0.928 1.00 5.32 28 TYR A N 13
ATOM 7455 C CA . TYR A 1 28 ? 6.793 -1.437 0.486 1.00 2.01 28 TYR A CA 13
ATOM 7456 C C . TYR A 1 28 ? 5.761 -0.529 1.148 1.00 21.34 28 TYR A C 13
ATOM 7457 O O . TYR A 1 28 ? 5.267 0.418 0.536 1.00 42.22 28 TYR A O 13
ATOM 7475 N N . CYS A 1 29 ? 5.441 -0.826 2.403 1.00 50.30 29 CYS A N 13
ATOM 7476 C CA . CYS A 1 29 ? 4.468 -0.037 3.150 1.00 35.33 29 CYS A CA 13
ATOM 7477 C C . CYS A 1 29 ? 5.084 0.516 4.431 1.00 20.41 29 CYS A C 13
ATOM 7478 O O . CYS A 1 29 ? 4.378 1.023 5.303 1.00 14.01 29 CYS A O 13
ATOM 7485 N N . CYS A 1 30 ? 6.404 0.413 4.538 1.00 30.43 30 CYS A N 13
ATOM 7486 C CA . CYS A 1 30 ? 7.116 0.900 5.714 1.00 10.33 30 CYS A CA 13
ATOM 7487 C C . CYS A 1 30 ? 7.776 2.246 5.431 1.00 13.02 30 CYS A C 13
ATOM 7488 O O . CYS A 1 30 ? 8.071 2.540 4.274 1.00 53.41 30 CYS A O 13
ATOM 7495 N N . GLU A 1 31 ? 7.989 3.025 6.481 1.00 11.13 31 GLU A N 13
ATOM 7496 C CA . GLU A 1 31 ? 8.609 4.330 6.331 1.00 5.42 31 GLU A CA 13
ATOM 7497 C C . GLU A 1 31 ? 10.115 4.235 6.585 1.00 22.44 31 GLU A C 13
ATOM 7498 O O . GLU A 1 31 ? 10.657 4.971 7.408 1.00 45.22 31 GLU A O 13
ATOM 7510 N N . GLU A 1 32 ? 10.748 3.321 5.864 1.00 31.12 32 GLU A N 13
ATOM 7511 C CA . GLU A 1 32 ? 12.180 3.119 6.001 1.00 3.33 32 GLU A CA 13
ATOM 7512 C C . GLU A 1 32 ? 12.658 2.033 5.036 1.00 63.11 32 GLU A C 13
ATOM 7513 O O . GLU A 1 32 ? 13.747 2.100 4.465 1.00 14.03 32 GLU A O 13
ATOM 7525 N N . ALA A 1 33 ? 11.813 1.022 4.865 1.00 71.20 33 ALA A N 13
ATOM 7526 C CA . ALA A 1 33 ? 12.122 -0.091 3.975 1.00 2.42 33 ALA A CA 13
ATOM 7527 C C . ALA A 1 33 ? 11.690 0.214 2.545 1.00 71.11 33 ALA A C 13
ATOM 7528 O O . ALA A 1 33 ? 11.041 -0.606 1.895 1.00 43.34 33 ALA A O 13
ATOM 7535 N N . SER A 1 34 ? 12.053 1.398 2.061 1.00 33.52 34 SER A N 13
ATOM 7536 C CA . SER A 1 34 ? 11.698 1.812 0.709 1.00 60.12 34 SER A CA 13
ATOM 7537 C C . SER A 1 34 ? 12.779 1.402 -0.286 1.00 64.32 34 SER A C 13
ATOM 7538 O O . SER A 1 34 ? 13.027 2.133 -1.243 1.00 43.53 34 SER A O 13
ATOM 7546 N N . GLU A 1 35 ? 13.392 0.253 -0.041 1.00 64.03 35 GLU A N 13
ATOM 7547 C CA . GLU A 1 35 ? 14.439 -0.239 -0.921 1.00 24.04 35 GLU A CA 13
ATOM 7548 C C . GLU A 1 35 ? 14.766 -1.698 -0.593 1.00 53.52 35 GLU A C 13
ATOM 7549 O O . GLU A 1 35 ? 14.316 -2.609 -1.287 1.00 3.43 35 GLU A O 13
ATOM 7561 N N . LYS A 1 36 ? 15.545 -1.873 0.464 1.00 60.33 36 LYS A N 13
ATOM 7562 C CA . LYS A 1 36 ? 15.937 -3.206 0.891 1.00 13.44 36 LYS A CA 13
ATOM 7563 C C . LYS A 1 36 ? 16.294 -3.175 2.379 1.00 51.42 36 LYS A C 13
ATOM 7564 O O . LYS A 1 36 ? 17.048 -4.020 2.857 1.00 4.15 36 LYS A O 13
ATOM 7583 N N . LYS A 1 37 ? 15.735 -2.191 3.068 1.00 31.15 37 LYS A N 13
ATOM 7584 C CA . LYS A 1 37 ? 15.985 -2.039 4.492 1.00 50.23 37 LYS A CA 13
ATOM 7585 C C . LYS A 1 37 ? 15.311 -3.185 5.249 1.00 0.31 37 LYS A C 13
ATOM 7586 O O . LYS A 1 37 ? 15.788 -3.653 6.283 1.00 2.15 37 LYS A O 13
ATOM 7605 N N . CYS A 1 38 ? 14.183 -3.629 4.707 1.00 54.20 38 CYS A N 13
ATOM 7606 C CA . CYS A 1 38 ? 13.421 -4.717 5.310 1.00 0.22 38 CYS A CA 13
ATOM 7607 C C . CYS A 1 38 ? 12.990 -5.730 4.254 1.00 3.43 38 CYS A C 13
ATOM 7608 O O . CYS A 1 38 ? 13.048 -6.939 4.480 1.00 72.01 38 CYS A O 13
ATOM 7615 N N . CYS A 1 39 ? 12.558 -5.228 3.103 1.00 54.01 39 CYS A N 13
ATOM 7616 C CA . CYS A 1 39 ? 12.114 -6.089 2.012 1.00 23.12 39 CYS A CA 13
ATOM 7617 C C . CYS A 1 39 ? 12.726 -5.646 0.687 1.00 74.21 39 CYS A C 13
ATOM 7618 O O . CYS A 1 39 ? 12.888 -4.456 0.417 1.00 25.12 39 CYS A O 13
ATOM 7625 N N . PRO A 1 40 ? 13.074 -6.626 -0.161 1.00 2.53 40 PRO A N 13
ATOM 7626 C CA . PRO A 1 40 ? 13.674 -6.361 -1.472 1.00 24.22 40 PRO A CA 13
ATOM 7627 C C . PRO A 1 40 ? 12.683 -5.736 -2.447 1.00 44.25 40 PRO A C 13
ATOM 7628 O O . PRO A 1 40 ? 12.289 -6.360 -3.432 1.00 23.10 40 PRO A O 13
ATOM 7639 N N . ALA A 1 41 ? 12.285 -4.499 -2.168 1.00 30.23 41 ALA A N 13
ATOM 7640 C CA . ALA A 1 41 ? 11.342 -3.789 -3.022 1.00 50.34 41 ALA A CA 13
ATOM 7641 C C . ALA A 1 41 ? 9.992 -4.498 -3.059 1.00 45.12 41 ALA A C 13
ATOM 7642 O O . ALA A 1 41 ? 9.872 -5.596 -3.600 1.00 21.43 41 ALA A O 13
ATOM 7649 N N . GLY A 1 42 ? 8.979 -3.862 -2.480 1.00 13.14 42 GLY A N 13
ATOM 7650 C CA . GLY A 1 42 ? 7.651 -4.448 -2.457 1.00 2.12 42 GLY A CA 13
ATOM 7651 C C . GLY A 1 42 ? 7.625 -5.797 -1.766 1.00 13.34 42 GLY A C 13
ATOM 7652 O O . GLY A 1 42 ? 7.936 -6.820 -2.375 1.00 63.44 42 GLY A O 13
ATOM 7656 N N . CYS A 1 43 ? 7.254 -5.799 -0.490 1.00 53.31 43 CYS A N 13
ATOM 7657 C CA . CYS A 1 43 ? 7.190 -7.032 0.286 1.00 63.22 43 CYS A CA 13
ATOM 7658 C C . CYS A 1 43 ? 6.692 -8.190 -0.573 1.00 52.22 43 CYS A C 13
ATOM 7659 O O . CYS A 1 43 ? 5.507 -8.230 -0.901 1.00 10.30 43 CYS A O 13
ATOM 7666 N N . LYS A 1 44 ? 7.596 -9.095 -0.916 1.00 63.03 44 LYS A N 13
ATOM 7667 C CA . LYS A 1 44 ? 7.236 -10.240 -1.735 1.00 31.44 44 LYS A CA 13
ATOM 7668 C C . LYS A 1 44 ? 6.214 -11.097 -0.984 1.00 1.31 44 LYS A C 13
ATOM 7669 O O . LYS A 1 44 ? 5.179 -11.495 -1.516 1.00 51.44 44 LYS A O 13
ATOM 7688 N N . GLY A 1 45 ? 6.531 -11.374 0.277 1.00 4.43 45 GLY A N 13
ATOM 7689 C CA . GLY A 1 45 ? 5.651 -12.177 1.105 1.00 74.35 45 GLY A CA 13
ATOM 7690 C C . GLY A 1 45 ? 6.337 -12.689 2.355 1.00 21.42 45 GLY A C 13
ATOM 7691 O O . GLY A 1 45 ? 5.866 -12.407 3.456 1.00 53.35 45 GLY A O 13
ATOM 7695 N N . ASP A 1 46 ? 7.423 -13.425 2.171 1.00 63.43 46 ASP A N 13
ATOM 7696 C CA . ASP A 1 46 ? 8.159 -13.969 3.299 1.00 23.33 46 ASP A CA 13
ATOM 7697 C C . ASP A 1 46 ? 9.272 -12.996 3.694 1.00 50.03 46 ASP A C 13
ATOM 7698 O O . ASP A 1 46 ? 10.381 -13.387 4.059 1.00 3.44 46 ASP A O 13
ATOM 7707 N N . CYS A 1 47 ? 8.949 -11.710 3.611 1.00 74.31 47 CYS A N 13
ATOM 7708 C CA . CYS A 1 47 ? 9.900 -10.659 3.952 1.00 44.00 47 CYS A CA 13
ATOM 7709 C C . CYS A 1 47 ? 10.495 -10.892 5.337 1.00 62.41 47 CYS A C 13
ATOM 7710 O O . CYS A 1 47 ? 11.705 -10.747 5.505 1.00 60.30 47 CYS A O 13
ATOM 7717 N N . LYS A 1 48 ? 9.642 -11.243 6.288 1.00 62.30 48 LYS A N 13
ATOM 7718 C CA . LYS A 1 48 ? 10.096 -11.490 7.646 1.00 13.13 48 LYS A CA 13
ATOM 7719 C C . LYS A 1 48 ? 10.533 -10.168 8.281 1.00 31.43 48 LYS A C 13
ATOM 7720 O O . LYS A 1 48 ? 11.438 -10.113 9.114 1.00 4.22 48 LYS A O 13
ATOM 7739 N N . CYS A 1 49 ? 9.865 -9.098 7.866 1.00 35.14 49 CYS A N 13
ATOM 7740 C CA . CYS A 1 49 ? 10.163 -7.765 8.377 1.00 44.32 49 CYS A CA 13
ATOM 7741 C C . CYS A 1 49 ? 10.105 -7.740 9.901 1.00 64.33 49 CYS A C 13
ATOM 7742 O O . CYS A 1 49 ? 9.489 -8.605 10.522 1.00 24.52 49 CYS A O 13
ATOM 7749 N N . ALA A 1 50 ? 10.753 -6.744 10.496 1.00 14.04 50 ALA A N 13
ATOM 7750 C CA . ALA A 1 50 ? 10.774 -6.607 11.947 1.00 3.43 50 ALA A CA 13
ATOM 7751 C C . ALA A 1 50 ? 10.106 -5.308 12.386 1.00 71.11 50 ALA A C 13
ATOM 7752 O O . ALA A 1 50 ? 9.636 -5.192 13.517 1.00 60.31 50 ALA A O 13
ATOM 7759 N N . ASN A 1 51 ? 10.068 -4.333 11.483 1.00 32.32 51 ASN A N 13
ATOM 7760 C CA . ASN A 1 51 ? 9.458 -3.042 11.778 1.00 13.12 51 ASN A CA 13
ATOM 7761 C C . ASN A 1 51 ? 7.945 -3.099 11.590 1.00 72.34 51 ASN A C 13
ATOM 7762 O O . ASN A 1 51 ? 7.189 -2.521 12.372 1.00 61.13 51 ASN A O 13
ATOM 7773 N N . CYS A 1 52 ? 7.510 -3.800 10.548 1.00 23.12 52 CYS A N 13
ATOM 7774 C CA . CYS A 1 52 ? 6.087 -3.933 10.256 1.00 24.23 52 CYS A CA 13
ATOM 7775 C C . CYS A 1 52 ? 5.552 -5.269 10.761 1.00 74.24 52 CYS A C 13
ATOM 7776 O O . CYS A 1 52 ? 4.344 -5.497 10.697 1.00 45.33 52 CYS A O 13
ATOM 7783 N N . HIS A 1 53 ? 6.450 -6.115 11.244 1.00 40.42 53 HIS A N 13
ATOM 7784 C CA . HIS A 1 53 ? 6.055 -7.418 11.751 1.00 52.23 53 HIS A CA 13
ATOM 7785 C C . HIS A 1 53 ? 5.382 -8.220 10.635 1.00 15.31 53 HIS A C 13
ATOM 7786 O O . HIS A 1 53 ? 4.193 -8.539 10.687 1.00 62.22 53 HIS A O 13
ATOM 7800 N N . CYS A 1 54 ? 6.173 -8.540 9.618 1.00 43.23 54 CYS A N 13
ATOM 7801 C CA . CYS A 1 54 ? 5.681 -9.302 8.476 1.00 73.21 54 CYS A CA 13
ATOM 7802 C C . CYS A 1 54 ? 6.093 -10.767 8.581 1.00 3.32 54 CYS A C 13
ATOM 7803 O O . CYS A 1 54 ? 7.120 -11.091 9.177 1.00 31.40 54 CYS A O 13
ATOM 7810 N N . ALA A 1 55 ? 5.285 -11.647 8.000 1.00 70.01 55 ALA A N 13
ATOM 7811 C CA . ALA A 1 55 ? 5.566 -13.077 8.028 1.00 21.00 55 ALA A CA 13
ATOM 7812 C C . ALA A 1 55 ? 4.753 -13.817 6.972 1.00 74.32 55 ALA A C 13
ATOM 7813 O O . ALA A 1 55 ? 3.608 -14.181 7.239 1.00 4.13 55 ALA A O 13
ATOM 7820 N N . GLU A 1 56 ? 5.352 -14.022 5.808 1.00 2.42 56 GLU A N 13
ATOM 7821 C CA . GLU A 1 56 ? 4.672 -14.716 4.728 1.00 44.23 56 GLU A CA 13
ATOM 7822 C C . GLU A 1 56 ? 3.300 -14.088 4.474 1.00 64.02 56 GLU A C 13
ATOM 7823 O O . GLU A 1 56 ? 2.269 -14.760 4.460 1.00 3.31 56 GLU A O 13
ATOM 7835 N N . GLN A 1 57 ? 3.312 -12.774 4.272 1.00 64.54 57 GLN A N 13
ATOM 7836 C CA . GLN A 1 57 ? 2.085 -12.030 4.017 1.00 73.13 57 GLN A CA 13
ATOM 7837 C C . GLN A 1 57 ? 1.195 -12.007 5.255 1.00 4.55 57 GLN A C 13
ATOM 7838 O O . GLN A 1 57 ? 0.137 -12.634 5.249 1.00 43.21 57 GLN A O 13
ATOM 7852 N N . LYS A 1 58 ? 1.638 -11.292 6.280 1.00 71.31 58 LYS A N 13
ATOM 7853 C CA . LYS A 1 58 ? 0.874 -11.198 7.512 1.00 31.12 58 LYS A CA 13
ATOM 7854 C C . LYS A 1 58 ? 0.694 -9.725 7.884 1.00 14.02 58 LYS A C 13
ATOM 7855 O O . LYS A 1 58 ? 1.288 -8.826 7.290 1.00 1.24 58 LYS A O 13
ATOM 7874 N N . GLN A 1 59 ? -0.147 -9.498 8.888 1.00 20.04 59 GLN A N 13
ATOM 7875 C CA . GLN A 1 59 ? -0.425 -8.147 9.360 1.00 15.22 59 GLN A CA 13
ATOM 7876 C C . GLN A 1 59 ? -0.135 -8.021 10.852 1.00 14.42 59 GLN A C 13
ATOM 7877 O O . GLN A 1 59 ? -0.256 -6.939 11.429 1.00 55.14 59 GLN A O 13
ATOM 7891 N N . CYS A 1 60 ? 0.247 -9.132 11.471 1.00 2.33 60 CYS A N 13
ATOM 7892 C CA . CYS A 1 60 ? 0.554 -9.146 12.897 1.00 14.33 60 CYS A CA 13
ATOM 7893 C C . CYS A 1 60 ? -0.675 -8.774 13.721 1.00 32.50 60 CYS A C 13
ATOM 7894 O O . CYS A 1 60 ? -1.433 -9.643 14.151 1.00 62.32 60 CYS A O 13
ATOM 7901 N N . GLY A 1 61 ? -0.866 -7.477 13.939 1.00 44.42 61 GLY A N 13
ATOM 7902 C CA . GLY A 1 61 ? -2.003 -7.013 14.712 1.00 22.21 61 GLY A CA 13
ATOM 7903 C C . GLY A 1 61 ? -2.121 -7.717 16.049 1.00 25.52 61 GLY A C 13
ATOM 7904 O O . GLY A 1 61 ? -3.195 -8.227 16.365 1.00 4.23 61 GLY A O 13
ATOM 7908 N N . ASP A 1 62 ? -1.030 -7.737 16.802 1.00 54.01 62 ASP A N 13
ATOM 7909 C CA . ASP A 1 62 ? -1.030 -8.386 18.102 1.00 61.32 62 ASP A CA 13
ATOM 7910 C C . ASP A 1 62 ? -2.186 -7.839 18.941 1.00 52.21 62 ASP A C 13
ATOM 7911 O O . ASP A 1 62 ? -2.775 -8.564 19.741 1.00 74.33 62 ASP A O 13
ATOM 7920 N N . LYS A 1 63 ? -2.476 -6.563 18.730 1.00 73.41 63 LYS A N 13
ATOM 7921 C CA . LYS A 1 63 ? -3.552 -5.910 19.457 1.00 64.31 63 LYS A CA 13
ATOM 7922 C C . LYS A 1 63 ? -3.903 -4.593 18.764 1.00 53.54 63 LYS A C 13
ATOM 7923 O O . LYS A 1 63 ? -5.068 -4.260 18.544 1.00 54.40 63 LYS A O 13
ATOM 7942 N N . THR A 1 64 ? -2.861 -3.843 18.420 1.00 4.53 64 THR A N 13
ATOM 7943 C CA . THR A 1 64 ? -3.030 -2.558 17.753 1.00 3.00 64 THR A CA 13
ATOM 7944 C C . THR A 1 64 ? -1.682 -1.910 17.457 1.00 22.33 64 THR A C 13
ATOM 7945 O O . THR A 1 64 ? -1.198 -1.129 18.274 1.00 3.34 64 THR A O 13
ATOM 7956 N N . HIS A 1 65 ? -1.111 -2.244 16.309 1.00 54.01 65 HIS A N 13
ATOM 7957 C CA . HIS A 1 65 ? 0.174 -1.688 15.922 1.00 10.42 65 HIS A CA 13
ATOM 7958 C C . HIS A 1 65 ? -0.002 -0.797 14.690 1.00 22.34 65 HIS A C 13
ATOM 7959 O O . HIS A 1 65 ? -1.025 -0.825 14.007 1.00 62.31 65 HIS A O 13
ATOM 7973 N N . GLN A 1 66 ? 1.028 -0.001 14.422 1.00 53.22 66 GLN A N 13
ATOM 7974 C CA . GLN A 1 66 ? 1.013 0.908 13.281 1.00 33.24 66 GLN A CA 13
ATOM 7975 C C . GLN A 1 66 ? 1.287 0.156 11.983 1.00 53.21 66 GLN A C 13
ATOM 7976 O O . GLN A 1 66 ? 2.251 0.449 11.276 1.00 42.25 66 GLN A O 13
ATOM 7990 N N . HIS A 1 67 ? 0.432 -0.815 11.675 1.00 4.32 67 HIS A N 13
ATOM 7991 C CA . HIS A 1 67 ? 0.583 -1.609 10.461 1.00 55.31 67 HIS A CA 13
ATOM 7992 C C . HIS A 1 67 ? -0.307 -1.069 9.345 1.00 15.04 67 HIS A C 13
ATOM 7993 O O . HIS A 1 67 ? -1.370 -1.623 9.064 1.00 3.03 67 HIS A O 13
ATOM 8007 N N . GLN A 1 68 ? 0.134 0.015 8.715 1.00 33.20 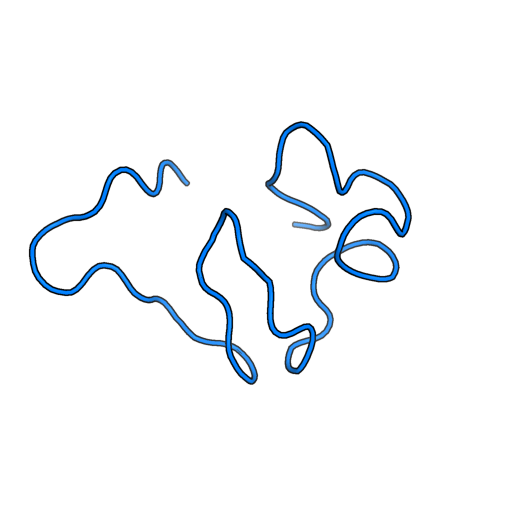68 GLN A N 13
ATOM 8008 C CA . GLN A 1 68 ? -0.624 0.629 7.632 1.00 53.44 68 GLN A CA 13
ATOM 8009 C C . GLN A 1 68 ? -2.027 1.009 8.096 1.00 44.34 68 GLN A C 13
ATOM 8010 O O . GLN A 1 68 ? -3.021 0.496 7.584 1.00 1.20 68 GLN A O 13
ATOM 8024 N N . GLY A 1 69 ? -2.098 1.912 9.069 1.00 14.20 69 GLY A N 13
ATOM 8025 C CA . GLY A 1 69 ? -3.384 2.345 9.586 1.00 5.00 69 GLY A CA 13
ATOM 8026 C C . GLY A 1 69 ? -3.456 3.847 9.775 1.00 12.23 69 GLY A C 13
ATOM 8027 O O . GLY A 1 69 ? -2.893 4.581 8.964 1.00 35.12 69 GLY A O 13
ATOM 8035 N N . GLU A 1 26 ? 5.237 1.969 -5.459 1.00 23.45 26 GLU A N 14
ATOM 8036 C CA . GLU A 1 26 ? 6.415 2.663 -5.949 1.00 44.34 26 GLU A CA 14
ATOM 8037 C C . GLU A 1 26 ? 7.603 2.420 -5.016 1.00 32.42 26 GLU A C 14
ATOM 8038 O O . GLU A 1 26 ? 7.580 2.831 -3.857 1.00 24.02 26 GLU A O 14
ATOM 8050 N N . LYS A 1 27 ? 8.612 1.752 -5.556 1.00 34.43 27 LYS A N 14
ATOM 8051 C CA . LYS A 1 27 ? 9.806 1.448 -4.785 1.00 52.24 27 LYS A CA 14
ATOM 8052 C C . LYS A 1 27 ? 9.399 0.908 -3.413 1.00 13.20 27 LYS A C 14
ATOM 8053 O O . LYS A 1 27 ? 8.259 0.504 -3.183 1.00 32.54 27 LYS A O 14
ATOM 8072 N N . TYR A 1 28 ? 10.363 0.911 -2.500 1.00 24.11 28 TYR A N 14
ATOM 8073 C CA . TYR A 1 28 ? 10.134 0.425 -1.144 1.00 40.53 28 TYR A CA 14
ATOM 8074 C C . TYR A 1 28 ? 9.093 1.281 -0.428 1.00 62.31 28 TYR A C 14
ATOM 8075 O O . TYR A 1 28 ? 8.941 2.468 -0.720 1.00 62.52 28 TYR A O 14
ATOM 8093 N N . CYS A 1 29 ? 8.380 0.669 0.511 1.00 52.41 29 CYS A N 14
ATOM 8094 C CA . CYS A 1 29 ? 7.352 1.373 1.270 1.00 4.31 29 CYS A CA 14
ATOM 8095 C C . CYS A 1 29 ? 7.499 1.102 2.764 1.00 54.21 29 CYS A C 14
ATOM 8096 O O . CYS A 1 29 ? 6.594 1.390 3.549 1.00 72.54 29 CYS A O 14
ATOM 8103 N N . CYS A 1 30 ? 8.642 0.547 3.150 1.00 72.43 30 CYS A N 14
ATOM 8104 C CA . CYS A 1 30 ? 8.906 0.234 4.550 1.00 72.13 30 CYS A CA 14
ATOM 8105 C C . CYS A 1 30 ? 9.904 1.220 5.148 1.00 22.40 30 CYS A C 14
ATOM 8106 O O . CYS A 1 30 ? 10.707 1.787 4.409 1.00 63.33 30 CYS A O 14
ATOM 8113 N N . GLU A 1 31 ? 9.833 1.401 6.458 1.00 13.44 31 GLU A N 14
ATOM 8114 C CA . GLU A 1 31 ? 10.733 2.318 7.137 1.00 52.30 31 GLU A CA 14
ATOM 8115 C C . GLU A 1 31 ? 11.928 1.558 7.715 1.00 1.22 31 GLU A C 14
ATOM 8116 O O . GLU A 1 31 ? 12.171 1.600 8.920 1.00 34.44 31 GLU A O 14
ATOM 8128 N N . GLU A 1 32 ? 12.644 0.882 6.829 1.00 75.34 32 GLU A N 14
ATOM 8129 C CA . GLU A 1 32 ? 13.808 0.113 7.236 1.00 53.41 32 GLU A CA 14
ATOM 8130 C C . GLU A 1 32 ? 14.505 -0.483 6.011 1.00 0.25 32 GLU A C 14
ATOM 8131 O O . GLU A 1 32 ? 15.731 -0.555 5.930 1.00 72.51 32 GLU A O 14
ATOM 8143 N N . ALA A 1 33 ? 13.689 -0.911 5.054 1.00 64.24 33 ALA A N 14
ATOM 8144 C CA . ALA A 1 33 ? 14.200 -1.503 3.823 1.00 3.42 33 ALA A CA 14
ATOM 8145 C C . ALA A 1 33 ? 15.011 -0.489 3.022 1.00 32.33 33 ALA A C 14
ATOM 8146 O O . ALA A 1 33 ? 16.241 -0.530 3.016 1.00 1.21 33 ALA A O 14
ATOM 8153 N N . SER A 1 34 ? 14.313 0.419 2.347 1.00 63.50 34 SER A N 14
ATOM 8154 C CA . SER A 1 34 ? 14.969 1.440 1.539 1.00 74.04 34 SER A CA 14
ATOM 8155 C C . SER A 1 34 ? 15.753 0.806 0.393 1.00 13.25 34 SER A C 14
ATOM 8156 O O . SER A 1 34 ? 16.560 1.489 -0.235 1.00 61.22 34 SER A O 14
ATOM 8164 N N . GLU A 1 35 ? 15.501 -0.472 0.151 1.00 52.33 35 GLU A N 14
ATOM 8165 C CA . GLU A 1 35 ? 16.188 -1.180 -0.916 1.00 33.44 35 GLU A CA 14
ATOM 8166 C C . GLU A 1 35 ? 15.755 -2.648 -0.942 1.00 41.23 35 GLU A C 14
ATOM 8167 O O . GLU A 1 35 ? 14.946 -3.045 -1.779 1.00 15.20 35 GLU A O 14
ATOM 8179 N N . LYS A 1 36 ? 16.314 -3.413 -0.017 1.00 21.34 36 LYS A N 14
ATOM 8180 C CA . LYS A 1 36 ? 15.996 -4.828 0.076 1.00 22.15 36 LYS A CA 14
ATOM 8181 C C . LYS A 1 36 ? 16.442 -5.358 1.441 1.00 52.21 36 LYS A C 14
ATOM 8182 O O . LYS A 1 36 ? 16.751 -6.540 1.581 1.00 42.01 36 LYS A O 14
ATOM 8201 N N . LYS A 1 37 ? 16.460 -4.457 2.412 1.00 23.14 37 LYS A N 14
ATOM 8202 C CA . LYS A 1 37 ? 16.863 -4.819 3.761 1.00 51.12 37 LYS A CA 14
ATOM 8203 C C . LYS A 1 37 ? 15.859 -5.820 4.337 1.00 41.40 37 LYS A C 14
ATOM 8204 O O . LYS A 1 37 ? 16.184 -6.661 5.176 1.00 45.42 37 LYS A O 14
ATOM 8223 N N . CYS A 1 38 ? 14.622 -5.709 3.865 1.00 65.22 38 CYS A N 14
ATOM 8224 C CA . CYS A 1 38 ? 13.550 -6.590 4.316 1.00 45.34 38 CYS A CA 14
ATOM 8225 C C . CYS A 1 38 ? 12.719 -7.082 3.136 1.00 60.14 38 CYS A C 14
ATOM 8226 O O . CYS A 1 38 ? 12.367 -8.260 3.060 1.00 15.23 38 CYS A O 14
ATOM 8233 N N . CYS A 1 39 ? 12.408 -6.174 2.218 1.00 52.51 39 CYS A N 14
ATOM 8234 C CA . CYS A 1 39 ? 11.615 -6.515 1.042 1.00 0.21 39 CYS A CA 14
ATOM 8235 C C . CYS A 1 39 ? 12.115 -5.764 -0.187 1.00 40.55 39 CYS A C 14
ATOM 8236 O O . CYS A 1 39 ? 12.372 -4.560 -0.148 1.00 73.02 39 CYS A O 14
ATOM 8243 N N . PRO A 1 40 ? 12.259 -6.489 -1.307 1.00 12.15 40 PRO A N 14
ATOM 8244 C CA . PRO A 1 40 ? 12.730 -5.912 -2.569 1.00 4.12 40 PRO A CA 14
ATOM 8245 C C . PRO A 1 40 ? 11.707 -4.970 -3.194 1.00 31.11 40 PRO A C 14
ATOM 8246 O O . PRO A 1 40 ? 11.133 -5.268 -4.241 1.00 64.30 40 PRO A O 14
ATOM 8257 N N . ALA A 1 41 ? 11.483 -3.832 -2.545 1.00 61.10 41 ALA A N 14
ATOM 8258 C CA . ALA A 1 41 ? 10.530 -2.846 -3.039 1.00 44.31 41 ALA A CA 14
ATOM 8259 C C . ALA A 1 41 ? 9.110 -3.401 -3.029 1.00 2.35 41 ALA A C 14
ATOM 8260 O O . ALA A 1 41 ? 8.816 -4.393 -3.693 1.00 63.42 41 ALA A O 14
ATOM 8267 N N . GLY A 1 42 ? 8.232 -2.753 -2.268 1.00 61.24 42 GLY A N 14
ATOM 8268 C CA . GLY A 1 42 ? 6.853 -3.198 -2.185 1.00 41.31 42 GLY A CA 14
ATOM 8269 C C . GLY A 1 42 ? 6.731 -4.611 -1.651 1.00 12.14 42 GLY A C 14
ATOM 8270 O O . GLY A 1 42 ? 6.917 -5.579 -2.389 1.00 23.14 42 GLY A O 14
ATOM 8274 N N . CYS A 1 43 ? 6.418 -4.730 -0.365 1.00 65.31 43 CYS A N 14
ATOM 8275 C CA . CYS A 1 43 ? 6.274 -6.036 0.269 1.00 60.24 43 CYS A CA 14
ATOM 8276 C C . CYS A 1 43 ? 5.650 -7.042 -0.694 1.00 2.50 43 CYS A C 14
ATOM 8277 O O . CYS A 1 43 ? 4.455 -6.950 -0.969 1.00 32.11 43 CYS A O 14
ATOM 8284 N N . LYS A 1 44 ? 6.464 -7.967 -1.181 1.00 34.23 44 LYS A N 14
ATOM 8285 C CA . LYS A 1 44 ? 5.980 -8.976 -2.108 1.00 13.01 44 LYS A CA 14
ATOM 8286 C C . LYS A 1 44 ? 5.001 -9.902 -1.382 1.00 41.35 44 LYS A C 14
ATOM 8287 O O . LYS A 1 44 ? 3.850 -10.075 -1.780 1.00 13.33 44 LYS A O 14
ATOM 8306 N N . GLY A 1 45 ? 5.490 -10.498 -0.299 1.00 72.33 45 GLY A N 14
ATOM 8307 C CA . GLY A 1 45 ? 4.668 -11.403 0.484 1.00 45.03 45 GLY A CA 14
ATOM 8308 C C . GLY A 1 45 ? 5.435 -12.042 1.624 1.00 24.23 45 GLY A C 14
ATOM 8309 O O . GLY A 1 45 ? 5.085 -11.818 2.782 1.00 75.03 45 GLY A O 14
ATOM 8313 N N . ASP A 1 46 ? 6.455 -12.818 1.286 1.00 75.20 46 ASP A N 14
ATOM 8314 C CA . ASP A 1 46 ? 7.258 -13.483 2.298 1.00 14.44 46 ASP A CA 14
ATOM 8315 C C . ASP A 1 46 ? 8.452 -12.597 2.658 1.00 64.04 46 ASP A C 14
ATOM 8316 O O . ASP A 1 46 ? 9.571 -13.066 2.871 1.00 1.23 46 ASP A O 14
ATOM 8325 N N . CYS A 1 47 ? 8.189 -11.297 2.720 1.00 53.42 47 CYS A N 14
ATOM 8326 C CA . CYS A 1 47 ? 9.222 -10.322 3.049 1.00 4.35 47 CYS A CA 14
ATOM 8327 C C . CYS A 1 47 ? 9.711 -10.511 4.482 1.00 40.21 47 CYS A C 14
ATOM 8328 O O . CYS A 1 47 ? 10.916 -10.447 4.720 1.00 10.55 47 CYS A O 14
ATOM 8335 N N . LYS A 1 48 ? 8.776 -10.736 5.394 1.00 44.44 48 LYS A N 14
ATOM 8336 C CA . LYS A 1 48 ? 9.125 -10.929 6.791 1.00 40.11 48 LYS A CA 14
ATOM 8337 C C . LYS A 1 48 ? 9.600 -9.600 7.382 1.00 31.11 48 LYS A C 14
ATOM 8338 O O . LYS A 1 48 ? 10.499 -9.544 8.222 1.00 50.20 48 LYS A O 14
ATOM 8357 N N . CYS A 1 49 ? 8.971 -8.524 6.922 1.00 64.34 49 CYS A N 14
ATOM 8358 C CA . CYS A 1 49 ? 9.310 -7.184 7.386 1.00 14.34 49 CYS A CA 14
ATOM 8359 C C . CYS A 1 49 ? 9.243 -7.103 8.908 1.00 2.10 49 CYS A C 14
ATOM 8360 O O . CYS A 1 49 ? 8.630 -7.949 9.558 1.00 14.42 49 CYS A O 14
ATOM 8367 N N . ALA A 1 50 ? 9.881 -6.081 9.470 1.00 54.25 50 ALA A N 14
ATOM 8368 C CA . ALA A 1 50 ? 9.894 -5.889 10.914 1.00 33.44 50 ALA A CA 14
ATOM 8369 C C . ALA A 1 50 ? 9.240 -4.567 11.299 1.00 53.41 50 ALA A C 14
ATOM 8370 O O . ALA A 1 50 ? 8.859 -4.364 12.451 1.00 51.51 50 ALA A O 14
ATOM 8377 N N . ASN A 1 51 ? 9.113 -3.670 10.326 1.00 3.54 51 ASN A N 14
ATOM 8378 C CA . ASN A 1 51 ? 8.506 -2.365 10.564 1.00 2.11 51 ASN A CA 14
ATOM 8379 C C . ASN A 1 51 ? 6.986 -2.447 10.470 1.00 33.43 51 ASN A C 14
ATOM 8380 O O . ASN A 1 51 ? 6.270 -1.816 11.250 1.00 64.45 51 ASN A O 14
ATOM 8391 N N . CYS A 1 52 ? 6.499 -3.229 9.513 1.00 62.01 52 CYS A N 14
ATOM 8392 C CA . CYS A 1 52 ? 5.063 -3.394 9.317 1.00 62.33 52 CYS A CA 14
ATOM 8393 C C . CYS A 1 52 ? 4.594 -4.746 9.846 1.00 2.42 52 CYS A C 14
ATOM 8394 O O . CYS A 1 52 ? 3.397 -5.025 9.806 1.00 61.50 52 CYS A O 14
ATOM 8401 N N . HIS A 1 53 ? 5.536 -5.545 10.324 1.00 22.30 53 HIS A N 14
ATOM 8402 C CA . HIS A 1 53 ? 5.206 -6.858 10.853 1.00 1.33 53 HIS A CA 14
ATOM 8403 C C . HIS A 1 53 ? 4.615 -7.726 9.741 1.00 41.13 53 HIS A C 14
ATOM 8404 O O . HIS A 1 53 ? 3.548 -8.326 9.878 1.00 3.21 53 HIS A O 14
ATOM 8418 N N . CYS A 1 54 ? 5.337 -7.780 8.627 1.00 4.33 54 CYS A N 14
ATOM 8419 C CA . CYS A 1 54 ? 4.909 -8.564 7.475 1.00 74.32 54 CYS A CA 14
ATOM 8420 C C . CYS A 1 54 ? 5.335 -10.022 7.620 1.00 15.43 54 CYS A C 14
ATOM 8421 O O . CYS A 1 54 ? 6.341 -10.323 8.260 1.00 22.45 54 CYS A O 14
ATOM 8428 N N . ALA A 1 55 ? 4.560 -10.921 7.023 1.00 20.51 55 ALA A N 14
ATOM 8429 C CA . ALA A 1 55 ? 4.857 -12.347 7.086 1.00 62.12 55 ALA A CA 14
ATOM 8430 C C . ALA A 1 55 ? 4.002 -13.130 6.096 1.00 73.31 55 ALA A C 14
ATOM 8431 O O . ALA A 1 55 ? 2.855 -13.446 6.410 1.00 51.44 55 ALA A O 14
ATOM 8438 N N . GLU A 1 56 ? 4.570 -13.423 4.935 1.00 34.33 56 GLU A N 14
ATOM 8439 C CA . GLU A 1 56 ? 3.848 -14.166 3.915 1.00 4.54 56 GLU A CA 14
ATOM 8440 C C . GLU A 1 56 ? 2.473 -13.539 3.675 1.00 4.33 56 GLU A C 14
ATOM 8441 O O . GLU A 1 56 ? 1.435 -14.193 3.765 1.00 12.33 56 GLU A O 14
ATOM 8453 N N . GLN A 1 57 ? 2.492 -12.246 3.365 1.00 34.44 57 GLN A N 14
ATOM 8454 C CA . GLN A 1 57 ? 1.262 -11.506 3.108 1.00 2.31 57 GLN A CA 14
ATOM 8455 C C . GLN A 1 57 ? 0.439 -11.357 4.384 1.00 44.44 57 GLN A C 14
ATOM 8456 O O . GLN A 1 57 ? -0.627 -11.961 4.486 1.00 52.31 57 GLN A O 14
ATOM 8470 N N . LYS A 1 58 ? 0.946 -10.565 5.317 1.00 22.14 58 LYS A N 14
ATOM 8471 C CA . LYS A 1 58 ? 0.249 -10.349 6.574 1.00 3.20 58 LYS A CA 14
ATOM 8472 C C . LYS A 1 58 ? 0.082 -8.846 6.807 1.00 0.03 58 LYS A C 14
ATOM 8473 O O . LYS A 1 58 ? 0.682 -8.011 6.131 1.00 24.13 58 LYS A O 14
ATOM 8492 N N . GLN A 1 59 ? -0.754 -8.519 7.787 1.00 33.43 59 GLN A N 14
ATOM 8493 C CA . GLN A 1 59 ? -1.021 -7.128 8.132 1.00 45.34 59 GLN A CA 14
ATOM 8494 C C . GLN A 1 59 ? -0.354 -6.757 9.452 1.00 12.43 59 GLN A C 14
ATOM 8495 O O . GLN A 1 59 ? -0.187 -5.577 9.764 1.00 3.03 59 GLN A O 14
ATOM 8509 N N . CYS A 1 60 ? 0.023 -7.770 10.224 1.00 42.21 60 CYS A N 14
ATOM 8510 C CA . CYS A 1 60 ? 0.671 -7.550 11.512 1.00 14.14 60 CYS A CA 14
ATOM 8511 C C . CYS A 1 60 ? 0.984 -8.876 12.197 1.00 62.43 60 CYS A C 14
ATOM 8512 O O . CYS A 1 60 ? 0.398 -9.908 11.872 1.00 70.01 60 CYS A O 14
ATOM 8519 N N . GLY A 1 61 ? 1.915 -8.841 13.146 1.00 71.42 61 GLY A N 14
ATOM 8520 C CA . GLY A 1 61 ? 2.292 -10.047 13.860 1.00 72.32 61 GLY A CA 14
ATOM 8521 C C . GLY A 1 61 ? 1.344 -10.367 14.998 1.00 33.33 61 GLY A C 14
ATOM 8522 O O . GLY A 1 61 ? 1.005 -11.535 15.185 1.00 12.24 61 GLY A O 14
ATOM 8526 N N . ASP A 1 62 ? 0.937 -9.341 15.732 1.00 64.34 62 ASP A N 14
ATOM 8527 C CA . ASP A 1 62 ? 0.029 -9.533 16.849 1.00 20.54 62 ASP A CA 14
ATOM 8528 C C . ASP A 1 62 ? -1.355 -9.910 16.317 1.00 12.12 62 ASP A C 14
ATOM 8529 O O . ASP A 1 62 ? -1.768 -11.065 16.413 1.00 11.51 62 ASP A O 14
ATOM 8538 N N . LYS A 1 63 ? -2.034 -8.913 15.768 1.00 62.42 63 LYS A N 14
ATOM 8539 C CA . LYS A 1 63 ? -3.363 -9.125 15.220 1.00 21.43 63 LYS A CA 14
ATOM 8540 C C . LYS A 1 63 ? -3.881 -7.813 14.628 1.00 32.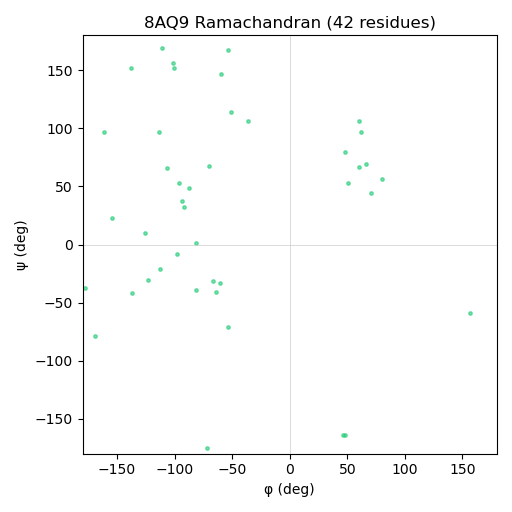23 63 LYS A C 14
ATOM 8541 O O . LYS A 1 63 ? -4.129 -7.690 13.428 1.00 10.23 63 LYS A O 14
ATOM 8560 N N . THR A 1 64 ? -4.041 -6.826 15.504 1.00 32.04 64 THR A N 14
ATOM 8561 C CA . THR A 1 64 ? -4.528 -5.514 15.097 1.00 34.22 64 THR A CA 14
ATOM 8562 C C . THR A 1 64 ? -3.704 -4.400 15.732 1.00 62.22 64 THR A C 14
ATOM 8563 O O . THR A 1 64 ? -4.061 -3.926 16.809 1.00 55.32 64 THR A O 14
ATOM 8574 N N . HIS A 1 65 ? -2.631 -4.011 15.059 1.00 2.54 65 HIS A N 14
ATOM 8575 C CA . HIS A 1 65 ? -1.771 -2.956 15.568 1.00 2.34 65 HIS A CA 14
ATOM 8576 C C . HIS A 1 65 ? -2.141 -1.627 14.906 1.00 60.22 65 HIS A C 14
ATOM 8577 O O . HIS A 1 65 ? -3.106 -1.523 14.150 1.00 52.05 65 HIS A O 14
ATOM 8591 N N . GLN A 1 66 ? -1.345 -0.607 15.210 1.00 60.14 66 GLN A N 14
ATOM 8592 C CA . GLN A 1 66 ? -1.567 0.725 14.659 1.00 65.43 66 GLN A CA 14
ATOM 8593 C C . GLN A 1 66 ? -0.728 0.941 13.403 1.00 75.51 66 GLN A C 14
ATOM 8594 O O . GLN A 1 66 ? -0.409 2.075 13.045 1.00 65.41 66 GLN A O 14
ATOM 8608 N N . HIS A 1 67 ? -0.375 -0.155 12.737 1.00 13.35 67 HIS A N 14
ATOM 8609 C CA . HIS A 1 67 ? 0.426 -0.085 11.521 1.00 40.23 67 HIS A CA 14
ATOM 8610 C C . HIS A 1 67 ? -0.189 0.889 10.520 1.00 33.21 67 HIS A C 14
ATOM 8611 O O . HIS A 1 67 ? 0.445 1.864 10.120 1.00 41.50 67 HIS A O 14
ATOM 8625 N N . GLN A 1 68 ? -1.427 0.616 10.120 1.00 31.44 68 GLN A N 14
ATOM 8626 C CA . GLN A 1 68 ? -2.126 1.467 9.165 1.00 14.15 68 GLN A CA 14
ATOM 8627 C C . GLN A 1 68 ? -3.176 2.323 9.866 1.00 33.04 68 GLN A C 14
ATOM 8628 O O . GLN A 1 68 ? -4.130 1.804 10.444 1.00 30.44 68 GLN A O 14
ATOM 8642 N N . GLY A 1 69 ? -2.993 3.639 9.811 1.00 74.10 69 GLY A N 14
ATOM 8643 C CA . GLY A 1 69 ? -3.933 4.546 10.445 1.00 65.41 69 GLY A CA 14
ATOM 8644 C C . GLY A 1 69 ? -3.919 5.926 9.818 1.00 74.42 69 GLY A C 14
ATOM 8645 O O . GLY A 1 69 ? -2.851 6.400 9.437 1.00 45.12 69 GLY A O 14
ATOM 8653 N N . GLU A 1 26 ? -0.358 -1.970 -0.083 1.00 33.13 26 GLU A N 15
ATOM 8654 C CA . GLU A 1 26 ? 0.441 -2.268 -1.259 1.00 41.40 26 GLU A CA 15
ATOM 8655 C C . GLU A 1 26 ? 1.905 -1.897 -1.013 1.00 62.53 26 GLU A C 15
ATOM 8656 O O . GLU A 1 26 ? 2.202 -1.043 -0.180 1.00 14.22 26 GLU A O 15
ATOM 8668 N N . LYS A 1 27 ? 2.782 -2.559 -1.754 1.00 60.21 27 LYS A N 15
ATOM 8669 C CA . LYS A 1 27 ? 4.208 -2.310 -1.627 1.00 70.40 27 LYS A CA 15
ATOM 8670 C C . LYS A 1 27 ? 4.577 -2.227 -0.144 1.00 54.05 27 LYS A C 15
ATOM 8671 O O . LYS A 1 27 ? 3.848 -2.684 0.736 1.00 34.12 27 LYS A O 15
ATOM 8690 N N . TYR A 1 28 ? 5.734 -1.628 0.113 1.00 30.34 28 TYR A N 15
ATOM 8691 C CA . TYR A 1 28 ? 6.227 -1.472 1.477 1.00 73.32 28 TYR A CA 15
ATOM 8692 C C . TYR A 1 28 ? 5.272 -0.620 2.307 1.00 35.31 28 TYR A C 15
ATOM 8693 O O . TYR A 1 28 ? 4.756 0.394 1.835 1.00 71.53 28 TYR A O 15
ATOM 8711 N N . CYS A 1 29 ? 5.041 -1.039 3.546 1.00 23.04 29 CYS A N 15
ATOM 8712 C CA . CYS A 1 29 ? 4.148 -0.315 4.444 1.00 21.54 29 CYS A CA 15
ATOM 8713 C C . CYS A 1 29 ? 4.906 0.208 5.660 1.00 44.43 29 CYS A C 15
ATOM 8714 O O . CYS A 1 29 ? 4.302 0.610 6.655 1.00 23.42 29 CYS A O 15
ATOM 8721 N N . CYS A 1 30 ? 6.232 0.200 5.572 1.00 53.41 30 CYS A N 15
ATOM 8722 C CA . CYS A 1 30 ? 7.073 0.673 6.666 1.00 63.34 30 CYS A CA 15
ATOM 8723 C C . CYS A 1 30 ? 7.590 2.080 6.386 1.00 53.24 30 CYS A C 15
ATOM 8724 O O . CYS A 1 30 ? 7.690 2.464 5.221 1.00 11.44 30 CYS A O 15
ATOM 8731 N N . GLU A 1 31 ? 7.901 2.811 7.446 1.00 22.43 31 GLU A N 15
ATOM 8732 C CA . GLU A 1 31 ? 8.401 4.167 7.300 1.00 24.02 31 GLU A CA 15
ATOM 8733 C C . GLU A 1 31 ? 9.931 4.172 7.309 1.00 43.32 31 GLU A C 15
ATOM 8734 O O . GLU A 1 31 ? 10.550 5.196 7.596 1.00 24.42 31 GLU A O 15
ATOM 8746 N N . GLU A 1 32 ? 10.497 3.017 6.990 1.00 1.42 32 GLU A N 15
ATOM 8747 C CA . GLU A 1 32 ? 11.943 2.876 6.958 1.00 51.25 32 GLU A CA 15
ATOM 8748 C C . GLU A 1 32 ? 12.338 1.647 6.136 1.00 32.04 32 GLU A C 15
ATOM 8749 O O . GLU A 1 32 ? 13.394 1.046 6.328 1.00 4.24 32 GLU A O 15
ATOM 8761 N N . ALA A 1 33 ? 11.457 1.284 5.209 1.00 3.33 33 ALA A N 15
ATOM 8762 C CA . ALA A 1 33 ? 11.689 0.135 4.344 1.00 62.42 33 ALA A CA 15
ATOM 8763 C C . ALA A 1 33 ? 11.263 0.432 2.910 1.00 5.11 33 ALA A C 15
ATOM 8764 O O . ALA A 1 33 ? 10.714 -0.430 2.224 1.00 1.21 33 ALA A O 15
ATOM 8771 N N . SER A 1 34 ? 11.520 1.658 2.464 1.00 70.54 34 SER A N 15
ATOM 8772 C CA . SER A 1 34 ? 11.159 2.070 1.112 1.00 31.14 34 SER A CA 15
ATOM 8773 C C . SER A 1 34 ? 12.320 1.846 0.148 1.00 55.03 34 SER A C 15
ATOM 8774 O O . SER A 1 34 ? 12.463 2.605 -0.810 1.00 22.04 34 SER A O 15
ATOM 8782 N N . GLU A 1 35 ? 13.113 0.820 0.418 1.00 42.13 35 GLU A N 15
ATOM 8783 C CA . GLU A 1 35 ? 14.251 0.510 -0.431 1.00 52.25 35 GLU A CA 15
ATOM 8784 C C . GLU A 1 35 ? 14.627 -0.967 -0.297 1.00 54.13 35 GLU A C 15
ATOM 8785 O O . GLU A 1 35 ? 14.208 -1.793 -1.106 1.00 61.45 35 GLU A O 15
ATOM 8797 N N . LYS A 1 36 ? 15.412 -1.254 0.730 1.00 12.24 36 LYS A N 15
ATOM 8798 C CA . LYS A 1 36 ? 15.849 -2.617 0.981 1.00 53.11 36 LYS A CA 15
ATOM 8799 C C . LYS A 1 36 ? 16.258 -2.755 2.449 1.00 70.14 36 LYS A C 15
ATOM 8800 O O . LYS A 1 36 ? 17.052 -3.628 2.796 1.00 73.22 36 LYS A O 15
ATOM 8819 N N . LYS A 1 37 ? 15.698 -1.880 3.271 1.00 73.31 37 LYS A N 15
ATOM 8820 C CA . LYS A 1 37 ? 15.994 -1.894 4.693 1.00 4.33 37 LYS A CA 15
ATOM 8821 C C . LYS A 1 37 ? 15.363 -3.134 5.330 1.00 44.32 37 LYS A C 15
ATOM 8822 O O . LYS A 1 37 ? 15.889 -3.721 6.276 1.00 3.54 37 LYS A O 15
ATOM 8841 N N . CYS A 1 38 ? 14.216 -3.522 4.785 1.00 14.33 38 CYS A N 15
ATOM 8842 C CA . CYS A 1 38 ? 13.490 -4.686 5.280 1.00 72.20 38 CYS A CA 15
ATOM 8843 C C . CYS A 1 38 ? 13.016 -5.562 4.125 1.00 35.31 38 CYS A C 15
ATOM 8844 O O . CYS A 1 38 ? 13.087 -6.790 4.194 1.00 44.11 38 CYS A O 15
ATOM 8851 N N . CYS A 1 39 ? 12.530 -4.924 3.066 1.00 31.12 39 CYS A N 15
ATOM 8852 C CA . CYS A 1 39 ? 12.041 -5.645 1.896 1.00 31.45 39 CYS A CA 15
ATOM 8853 C C . CYS A 1 39 ? 12.645 -5.078 0.616 1.00 13.21 39 CYS A C 15
ATOM 8854 O O . CYS A 1 39 ? 12.813 -3.868 0.463 1.00 0.22 39 CYS A O 15
ATOM 8861 N N . PRO A 1 40 ? 12.981 -5.971 -0.327 1.00 14.14 40 PRO A N 15
ATOM 8862 C CA . PRO A 1 40 ? 13.572 -5.582 -1.610 1.00 63.43 40 PRO A CA 15
ATOM 8863 C C . PRO A 1 40 ? 12.578 -4.859 -2.512 1.00 12.45 40 PRO A C 15
ATOM 8864 O O . PRO A 1 40 ? 12.111 -5.412 -3.507 1.00 32.05 40 PRO A O 15
ATOM 8875 N N . ALA A 1 41 ? 12.258 -3.618 -2.157 1.00 25.34 41 ALA A N 15
ATOM 8876 C CA . ALA A 1 41 ? 11.321 -2.818 -2.935 1.00 63.31 41 ALA A CA 15
ATOM 8877 C C . ALA A 1 41 ? 9.943 -3.470 -2.973 1.00 50.51 41 ALA A C 15
ATOM 8878 O O . ALA A 1 41 ? 9.745 -4.489 -3.633 1.00 23.03 41 ALA A O 15
ATOM 8885 N N . GLY A 1 42 ? 8.992 -2.874 -2.260 1.00 51.40 42 GLY A N 15
ATOM 8886 C CA . GLY A 1 42 ? 7.644 -3.411 -2.225 1.00 42.35 42 GLY A CA 15
ATOM 8887 C C . GLY A 1 42 ? 7.602 -4.840 -1.723 1.00 24.13 42 GLY A C 15
ATOM 8888 O O . GLY A 1 42 ? 7.814 -5.781 -2.489 1.00 23.14 42 GLY A O 15
ATOM 8892 N N . CYS A 1 43 ? 7.331 -5.004 -0.433 1.00 35.01 43 CYS A N 15
ATOM 8893 C CA . CYS A 1 43 ? 7.264 -6.330 0.172 1.00 4.41 43 CYS A CA 15
ATOM 8894 C C . CYS A 1 43 ? 6.654 -7.339 -0.795 1.00 11.20 43 CYS A C 15
ATOM 8895 O O . CYS A 1 43 ? 5.446 -7.299 -1.024 1.00 42.43 43 CYS A O 15
ATOM 8902 N N . LYS A 1 44 ? 7.492 -8.211 -1.336 1.00 11.01 44 LYS A N 15
ATOM 8903 C CA . LYS A 1 44 ? 7.023 -9.218 -2.273 1.00 14.42 44 LYS A CA 15
ATOM 8904 C C . LYS A 1 44 ? 5.917 -10.045 -1.614 1.00 63.40 44 LYS A C 15
ATOM 8905 O O . L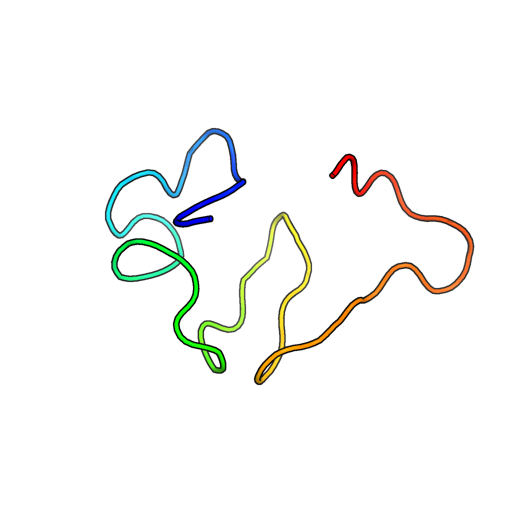YS A 1 44 ? 4.953 -10.470 -2.249 1.00 63.43 44 LYS A O 15
ATOM 8924 N N . GLY A 1 45 ? 6.080 -10.266 -0.313 1.00 23.30 45 GLY A N 15
ATOM 8925 C CA . GLY A 1 45 ? 5.106 -11.038 0.436 1.00 13.43 45 GLY A CA 15
ATOM 8926 C C . GLY A 1 45 ? 5.743 -11.871 1.530 1.00 21.30 45 GLY A C 15
ATOM 8927 O O . GLY A 1 45 ? 5.340 -11.752 2.686 1.00 4.41 45 GLY A O 15
ATOM 8931 N N . ASP A 1 46 ? 6.713 -12.692 1.154 1.00 33.44 46 ASP A N 15
ATOM 8932 C CA . ASP A 1 46 ? 7.392 -13.540 2.120 1.00 40.40 46 ASP A CA 15
ATOM 8933 C C . ASP A 1 46 ? 8.635 -12.816 2.641 1.00 24.10 46 ASP A C 15
ATOM 8934 O O . ASP A 1 46 ? 9.689 -13.412 2.869 1.00 1.53 46 ASP A O 15
ATOM 8943 N N . CYS A 1 47 ? 8.488 -11.509 2.825 1.00 3.12 47 CYS A N 15
ATOM 8944 C CA . CYS A 1 47 ? 9.582 -10.678 3.317 1.00 32.20 47 CYS A CA 15
ATOM 8945 C C . CYS A 1 47 ? 10.125 -11.219 4.635 1.00 22.44 47 CYS A C 15
ATOM 8946 O O . CYS A 1 47 ? 11.341 -11.248 4.819 1.00 62.31 47 CYS A O 15
ATOM 8953 N N . LYS A 1 48 ? 9.224 -11.630 5.515 1.00 75.11 48 LYS A N 15
ATOM 8954 C CA . LYS A 1 48 ? 9.626 -12.163 6.806 1.00 74.15 48 LYS A CA 15
ATOM 8955 C C . LYS A 1 48 ? 10.207 -11.035 7.660 1.00 40.33 48 LYS A C 15
ATOM 8956 O O . LYS A 1 48 ? 11.112 -11.231 8.471 1.00 5.02 48 LYS A O 15
ATOM 8975 N N . CYS A 1 49 ? 9.663 -9.840 7.458 1.00 73.14 49 CYS A N 15
ATOM 8976 C CA . CYS A 1 49 ? 10.108 -8.662 8.194 1.00 61.40 49 CYS A CA 15
ATOM 8977 C C . CYS A 1 49 ? 10.056 -8.910 9.698 1.00 10.21 49 CYS A C 15
ATOM 8978 O O . CYS A 1 49 ? 9.344 -9.798 10.167 1.00 44.32 49 CYS A O 15
ATOM 8985 N N . ALA A 1 50 ? 10.816 -8.119 10.449 1.00 32.42 50 ALA A N 15
ATOM 8986 C CA . ALA A 1 50 ? 10.856 -8.252 11.900 1.00 31.42 50 ALA A CA 15
ATOM 8987 C C . ALA A 1 50 ? 10.425 -6.958 12.582 1.00 23.21 50 ALA A C 15
ATOM 8988 O O . ALA A 1 50 ? 9.940 -6.973 13.712 1.00 21.15 50 ALA A O 15
ATOM 8995 N N . ASN A 1 51 ? 10.607 -5.840 11.887 1.00 10.24 51 ASN A N 15
ATOM 8996 C CA . ASN A 1 51 ? 10.238 -4.536 12.427 1.00 21.23 51 ASN A CA 15
ATOM 8997 C C . ASN A 1 51 ? 8.760 -4.246 12.186 1.00 32.12 51 ASN A C 15
ATOM 8998 O O . ASN A 1 51 ? 8.080 -3.682 13.044 1.00 55.20 51 ASN A O 15
ATOM 9009 N N . CYS A 1 52 ? 8.270 -4.636 11.015 1.00 74.11 52 CYS A N 15
ATOM 9010 C CA . CYS A 1 52 ? 6.872 -4.418 10.660 1.00 14.03 52 CYS A CA 15
ATOM 9011 C C . CYS A 1 52 ? 6.043 -5.671 10.921 1.00 34.33 52 CYS A C 15
ATOM 9012 O O . CYS A 1 52 ? 4.816 -5.607 10.855 1.00 0.42 52 CYS A O 15
ATOM 9019 N N . HIS A 1 53 ? 6.722 -6.772 11.207 1.00 34.52 53 HIS A N 15
ATOM 9020 C CA . HIS A 1 53 ? 6.037 -8.026 11.472 1.00 31.43 53 HIS A CA 15
ATOM 9021 C C . HIS A 1 53 ? 5.260 -8.460 10.228 1.00 53.33 53 HIS A C 15
ATOM 9022 O O . HIS A 1 53 ? 4.053 -8.244 10.104 1.00 64.13 53 HIS A O 15
ATOM 9036 N N . CYS A 1 54 ? 5.983 -9.080 9.302 1.00 32.33 54 CYS A N 15
ATOM 9037 C CA . CYS A 1 54 ? 5.388 -9.555 8.058 1.00 52.52 54 CYS A CA 15
ATOM 9038 C C . CYS A 1 54 ? 5.624 -11.050 7.878 1.00 60.53 54 CYS A C 15
ATOM 9039 O O . CYS A 1 54 ? 6.622 -11.593 8.351 1.00 43.31 54 CYS A O 15
ATOM 9046 N N . ALA A 1 55 ? 4.698 -11.712 7.192 1.00 72.12 55 ALA A N 15
ATOM 9047 C CA . ALA A 1 55 ? 4.805 -13.145 6.949 1.00 63.41 55 ALA A CA 15
ATOM 9048 C C . ALA A 1 55 ? 3.929 -13.571 5.775 1.00 5.53 55 ALA A C 15
ATOM 9049 O O . ALA A 1 55 ? 2.735 -13.792 5.966 1.00 74.15 55 ALA A O 15
ATOM 9056 N N . GLU A 1 56 ? 4.534 -13.673 4.601 1.00 61.41 56 GLU A N 15
ATOM 9057 C CA . GLU A 1 56 ? 3.798 -14.070 3.412 1.00 22.25 56 GLU A CA 15
ATOM 9058 C C . GLU A 1 56 ? 2.527 -13.231 3.270 1.00 0.43 56 GLU A C 15
ATOM 9059 O O . GLU A 1 56 ? 1.415 -13.746 3.162 1.00 33.05 56 GLU A O 15
ATOM 9071 N N . GLN A 1 57 ? 2.719 -11.916 3.273 1.00 42.55 57 GLN A N 15
ATOM 9072 C CA . GLN A 1 57 ? 1.607 -10.981 3.146 1.00 30.21 57 GLN A CA 15
ATOM 9073 C C . GLN A 1 57 ? 0.697 -11.050 4.368 1.00 52.10 57 GLN A C 15
ATOM 9074 O O . GLN A 1 57 ? -0.453 -11.467 4.239 1.00 30.33 57 GLN A O 15
ATOM 9088 N N . LYS A 1 58 ? 1.224 -10.644 5.514 1.00 40.03 58 LYS A N 15
ATOM 9089 C CA . LYS A 1 58 ? 0.450 -10.665 6.743 1.00 33.30 58 LYS A CA 15
ATOM 9090 C C . LYS A 1 58 ? 0.777 -9.420 7.569 1.00 42.43 58 LYS A C 15
ATOM 9091 O O . LYS A 1 58 ? 1.772 -8.731 7.343 1.00 70.34 58 LYS A O 15
ATOM 9110 N N . GLN A 1 59 ? -0.089 -9.144 8.538 1.00 34.52 59 GLN A N 15
ATOM 9111 C CA . GLN A 1 59 ? 0.084 -7.990 9.412 1.00 54.13 59 GLN A CA 15
ATOM 9112 C C . GLN A 1 59 ? -0.144 -8.372 10.871 1.00 72.05 59 GLN A C 15
ATOM 9113 O O . GLN A 1 59 ? -1.077 -9.110 11.191 1.00 41.23 59 GLN A O 15
ATOM 9127 N N . CYS A 1 60 ? 0.713 -7.866 11.750 1.00 21.20 60 CYS A N 15
ATOM 9128 C CA . CYS A 1 60 ? 0.606 -8.156 13.176 1.00 40.43 60 CYS A CA 15
ATOM 9129 C C . CYS A 1 60 ? -0.683 -7.580 13.752 1.00 75.00 60 CYS A C 15
ATOM 9130 O O . CYS A 1 60 ? -1.644 -8.308 13.999 1.00 12.31 60 CYS A O 15
ATOM 9137 N N . GLY A 1 61 ? -0.696 -6.268 13.965 1.00 14.43 61 GLY A N 15
ATOM 9138 C CA . GLY A 1 61 ? -1.872 -5.617 14.513 1.00 51.41 61 GLY A CA 15
ATOM 9139 C C . GLY A 1 61 ? -2.121 -5.991 15.960 1.00 30.24 61 GLY A C 15
ATOM 9140 O O . GLY A 1 61 ? -3.153 -5.609 16.509 1.00 54.10 61 GLY A O 15
ATOM 9144 N N . ASP A 1 62 ? -1.186 -6.724 16.548 1.00 53.14 62 ASP A N 15
ATOM 9145 C CA . ASP A 1 62 ? -1.323 -7.141 17.933 1.00 61.43 62 ASP A CA 15
ATOM 9146 C C . ASP A 1 62 ? -1.580 -5.913 18.808 1.00 23.21 62 ASP A C 15
ATOM 9147 O O . ASP A 1 62 ? -0.662 -5.145 19.091 1.00 44.13 62 ASP A O 15
ATOM 9156 N N . LYS A 1 63 ? -2.833 -5.766 19.213 1.00 63.30 63 LYS A N 15
ATOM 9157 C CA . LYS A 1 63 ? -3.222 -4.644 20.050 1.00 21.55 63 LYS A CA 15
ATOM 9158 C C . LYS A 1 63 ? -3.213 -3.363 19.215 1.00 2.32 63 LYS A C 15
ATOM 9159 O O . LYS A 1 63 ? -4.245 -2.878 18.749 1.00 22.32 63 LYS A O 15
ATOM 9178 N N . THR A 1 64 ? -2.013 -2.819 19.034 1.00 14.41 64 THR A N 15
ATOM 9179 C CA . THR A 1 64 ? -1.838 -1.595 18.262 1.00 2.12 64 THR A CA 15
ATOM 9180 C C . THR A 1 64 ? -0.371 -1.185 18.207 1.00 24.14 64 THR A C 15
ATOM 9181 O O . THR A 1 64 ? 0.086 -0.464 19.093 1.00 40.42 64 THR A O 15
ATOM 9192 N N . HIS A 1 65 ? 0.328 -1.647 17.181 1.00 23.31 65 HIS A N 15
ATOM 9193 C CA . HIS A 1 65 ? 1.736 -1.321 17.026 1.00 14.42 65 HIS A CA 15
ATOM 9194 C C . HIS A 1 65 ? 1.887 -0.151 16.051 1.00 33.23 65 HIS A C 15
ATOM 9195 O O . HIS A 1 65 ? 0.912 0.441 15.588 1.00 4.02 65 HIS A O 15
ATOM 9209 N N . GLN A 1 66 ? 3.141 0.169 15.749 1.00 54.41 66 GLN A N 15
ATOM 9210 C CA . GLN A 1 66 ? 3.450 1.262 14.834 1.00 31.12 66 GLN A CA 15
ATOM 9211 C C . GLN A 1 66 ? 3.512 0.765 13.394 1.00 61.23 66 GLN A C 15
ATOM 9212 O O . GLN A 1 66 ? 4.459 1.061 12.664 1.00 22.53 66 GLN A O 15
ATOM 9226 N N . HIS A 1 67 ? 2.497 0.007 12.990 1.00 40.52 67 HIS A N 15
ATOM 9227 C CA . HIS A 1 67 ? 2.436 -0.531 11.636 1.00 44.14 67 HIS A CA 15
ATOM 9228 C C . HIS A 1 67 ? 1.683 0.417 10.707 1.00 31.14 67 HIS A C 15
ATOM 9229 O O . HIS A 1 67 ? 2.058 0.593 9.548 1.00 33.25 67 HIS A O 15
ATOM 9243 N N . GLN A 1 68 ? 0.620 1.023 11.225 1.00 15.41 68 GLN A N 15
ATOM 9244 C CA . GLN A 1 68 ? -0.187 1.952 10.441 1.00 23.33 68 GLN A CA 15
ATOM 9245 C C . GLN A 1 68 ? 0.268 3.390 10.664 1.00 3.23 68 GLN A C 15
ATOM 9246 O O . GLN A 1 68 ? -0.184 4.058 11.593 1.00 22.15 68 GLN A O 15
ATOM 9260 N N . GLY A 1 69 ? 1.167 3.862 9.805 1.00 30.41 69 GLY A N 15
ATOM 9261 C CA . GLY A 1 69 ? 1.669 5.218 9.926 1.00 73.00 69 GLY A CA 15
ATOM 9262 C C . GLY A 1 69 ? 1.967 5.848 8.580 1.00 55.11 69 GLY A C 15
ATOM 9263 O O . GLY A 1 69 ? 1.953 7.074 8.476 1.00 35.41 69 GLY A O 15
ATOM 9271 N N . GLU A 1 26 ? 2.246 0.185 -4.187 1.00 5.42 26 GLU A N 16
ATOM 9272 C CA . GLU A 1 26 ? 3.286 0.570 -5.126 1.00 61.13 26 GLU A CA 16
ATOM 9273 C C . GLU A 1 26 ? 4.637 0.664 -4.414 1.00 71.01 26 GLU A C 16
ATOM 9274 O O . GLU A 1 26 ? 4.769 1.373 -3.418 1.00 22.24 26 GLU A O 16
ATOM 9286 N N . LYS A 1 27 ? 5.606 -0.061 -4.953 1.00 71.12 27 LYS A N 16
ATOM 9287 C CA . LYS A 1 27 ? 6.942 -0.068 -4.382 1.00 32.33 27 LYS A CA 16
ATOM 9288 C C . LYS A 1 27 ? 6.840 -0.192 -2.860 1.00 42.41 27 LYS A C 16
ATOM 9289 O O . LYS A 1 27 ? 5.821 -0.603 -2.305 1.00 52.21 27 LYS A O 16
ATOM 9308 N N . TYR A 1 28 ? 7.928 0.177 -2.193 1.00 63.41 28 TYR A N 16
ATOM 9309 C CA . TYR A 1 28 ? 7.990 0.115 -0.738 1.00 11.24 28 TYR A CA 16
ATOM 9310 C C . TYR A 1 28 ? 6.837 0.892 -0.110 1.00 53.43 28 TYR A C 16
ATOM 9311 O O . TYR A 1 28 ? 6.419 1.930 -0.627 1.00 32.44 28 TYR A O 16
ATOM 9329 N N . CYS A 1 29 ? 6.328 0.384 1.006 1.00 35.32 29 CYS A N 16
ATOM 9330 C CA . CYS A 1 29 ? 5.222 1.029 1.706 1.00 61.13 29 CYS A CA 16
ATOM 9331 C C . CYS A 1 29 ? 5.583 1.297 3.163 1.00 45.30 29 CYS A C 16
ATOM 9332 O O . CYS A 1 29 ? 4.713 1.582 3.987 1.00 71.54 29 CYS A O 16
ATOM 9339 N N . CYS A 1 30 ? 6.871 1.204 3.474 1.00 23.44 30 CYS A N 16
ATOM 9340 C CA . CYS A 1 30 ? 7.348 1.434 4.834 1.00 60.24 30 CYS A CA 16
ATOM 9341 C C . CYS A 1 30 ? 8.055 2.781 4.941 1.00 63.22 30 CYS A C 16
ATOM 9342 O O . CYS A 1 30 ? 8.567 3.274 3.937 1.00 63.31 30 CYS A O 16
ATOM 9349 N N . GLU A 1 31 ? 8.067 3.341 6.141 1.00 1.14 31 GLU A N 16
ATOM 9350 C CA . GLU A 1 31 ? 8.710 4.625 6.362 1.00 44.23 31 GLU A CA 16
ATOM 9351 C C . GLU A 1 31 ? 10.117 4.424 6.928 1.00 23.22 31 GLU A C 16
ATOM 9352 O O . GLU A 1 31 ? 10.448 4.960 7.985 1.00 54.44 31 GLU A O 16
ATOM 9364 N N . GLU A 1 32 ? 10.908 3.649 6.201 1.00 44.13 32 GLU A N 16
ATOM 9365 C CA . GLU A 1 32 ? 12.272 3.370 6.618 1.00 41.25 32 GLU A CA 16
ATOM 9366 C C . GLU A 1 32 ? 13.032 2.652 5.501 1.00 42.03 32 GLU A C 16
ATOM 9367 O O . GLU A 1 32 ? 14.214 2.894 5.255 1.00 14.14 32 GLU A O 16
ATOM 9379 N N . ALA A 1 33 ? 12.322 1.755 4.824 1.00 13.52 33 ALA A N 16
ATOM 9380 C CA . ALA A 1 33 ? 12.903 0.989 3.729 1.00 52.22 33 ALA A CA 16
ATOM 9381 C C . ALA A 1 33 ? 13.322 1.902 2.582 1.00 52.43 33 ALA A C 16
ATOM 9382 O O . ALA A 1 33 ? 14.478 2.315 2.495 1.00 64.33 33 ALA A O 16
ATOM 9389 N N . SER A 1 34 ? 12.374 2.214 1.703 1.00 4.22 34 SER A N 16
ATOM 9390 C CA . SER A 1 34 ? 12.647 3.075 0.558 1.00 11.34 34 SER A CA 16
ATOM 9391 C C . SER A 1 34 ? 13.646 2.419 -0.390 1.00 20.15 34 SER A C 16
ATOM 9392 O O . SER A 1 34 ? 14.175 3.094 -1.271 1.00 54.41 34 SER A O 16
ATOM 9400 N N . GLU A 1 35 ? 13.880 1.130 -0.190 1.00 1.23 35 GLU A N 16
ATOM 9401 C CA . GLU A 1 35 ? 14.813 0.400 -1.031 1.00 31.32 35 GLU A CA 16
ATOM 9402 C C . GLU A 1 35 ? 14.699 -1.103 -0.769 1.00 21.43 35 GLU A C 16
ATOM 9403 O O . GLU A 1 35 ? 13.997 -1.811 -1.489 1.00 31.21 35 GLU A O 16
ATOM 9415 N N . LYS A 1 36 ? 15.400 -1.546 0.264 1.00 25.34 36 LYS A N 16
ATOM 9416 C CA . LYS A 1 36 ? 15.387 -2.952 0.631 1.00 71.45 36 LYS A CA 16
ATOM 9417 C C . LYS A 1 36 ? 15.877 -3.104 2.072 1.00 63.42 36 LYS A C 16
ATOM 9418 O O . LYS A 1 36 ? 16.406 -4.151 2.444 1.00 12.24 36 LYS A O 16
ATOM 9437 N N . LYS A 1 37 ? 15.685 -2.045 2.843 1.00 13.24 37 LYS A N 16
ATOM 9438 C CA . LYS A 1 37 ? 16.101 -2.047 4.236 1.00 72.23 37 LYS A CA 16
ATOM 9439 C C . LYS A 1 37 ? 15.334 -3.135 4.991 1.00 51.33 37 LYS A C 16
ATOM 9440 O O . LYS A 1 37 ? 15.788 -3.670 6.003 1.00 53.11 37 LYS A O 16
ATOM 9459 N N . CYS A 1 38 ? 14.153 -3.451 4.472 1.00 34.24 38 CYS A N 16
ATOM 9460 C CA . CYS A 1 38 ? 13.300 -4.469 5.077 1.00 64.01 38 CYS A CA 16
ATOM 9461 C C . CYS A 1 38 ? 12.557 -5.261 4.007 1.00 74.24 38 CYS A C 16
ATOM 9462 O O . CYS A 1 38 ? 12.427 -6.482 4.102 1.00 72.22 38 CYS A O 16
ATOM 9469 N N . CYS A 1 39 ? 12.069 -4.559 2.990 1.00 1.41 39 CYS A N 16
ATOM 9470 C CA . CYS A 1 39 ? 11.335 -5.196 1.902 1.00 5.03 39 CYS A CA 16
ATOM 9471 C C . CYS A 1 39 ? 11.858 -4.730 0.547 1.00 4.15 39 CYS A C 16
ATOM 9472 O O . CYS A 1 39 ? 11.958 -3.534 0.271 1.00 74.45 39 CYS A O 16
ATOM 9479 N N . PRO A 1 40 ? 12.203 -5.695 -0.318 1.00 23.12 40 PRO A N 16
ATOM 9480 C CA . PRO A 1 40 ? 12.723 -5.408 -1.658 1.00 3.11 40 PRO A CA 16
ATOM 9481 C C . PRO A 1 40 ? 11.658 -4.826 -2.581 1.00 1.44 40 PRO A C 16
ATOM 9482 O O . PRO A 1 40 ? 11.156 -5.508 -3.473 1.00 20.31 40 PRO A O 16
ATOM 9493 N N . ALA A 1 41 ? 11.318 -3.560 -2.360 1.00 2.03 41 ALA A N 16
ATOM 9494 C CA . ALA A 1 41 ? 10.314 -2.885 -3.173 1.00 63.54 41 ALA A CA 16
ATOM 9495 C C . ALA A 1 41 ? 8.964 -3.586 -3.071 1.00 15.54 41 ALA A C 16
ATOM 9496 O O . ALA A 1 41 ? 8.778 -4.679 -3.603 1.00 20.12 41 ALA A O 16
ATOM 9503 N N . GLY A 1 42 ? 8.022 -2.948 -2.381 1.00 42.55 42 GLY A N 16
ATOM 9504 C CA . GLY A 1 42 ? 6.701 -3.525 -2.221 1.00 35.01 42 GLY A CA 16
ATOM 9505 C C . GLY A 1 42 ? 6.739 -4.884 -1.550 1.00 41.05 42 GLY A C 16
ATOM 9506 O O . GLY A 1 42 ? 7.007 -5.896 -2.199 1.00 73.21 42 GLY A O 16
ATOM 9510 N N . CYS A 1 43 ? 6.473 -4.907 -0.249 1.00 62.53 43 CYS A N 16
ATOM 9511 C CA . CYS A 1 43 ? 6.481 -6.153 0.510 1.00 2.34 43 CYS A CA 16
ATOM 9512 C C . CYS A 1 43 ? 5.640 -7.219 -0.184 1.00 41.33 43 CYS A C 16
ATOM 9513 O O . CYS A 1 43 ? 4.415 -7.182 -0.079 1.00 61.14 43 CYS A O 16
ATOM 9520 N N . LYS A 1 44 ? 6.307 -8.134 -0.872 1.00 44.41 44 LYS A N 16
ATOM 9521 C CA . LYS A 1 44 ? 5.610 -9.196 -1.576 1.00 64.52 44 LYS A CA 16
ATOM 9522 C C . LYS A 1 44 ? 4.845 -10.055 -0.567 1.00 10.52 44 LYS A C 16
ATOM 9523 O O . LYS A 1 44 ? 3.813 -10.652 -0.868 1.00 15.10 44 LYS A O 16
ATOM 9542 N N . GLY A 1 45 ? 5.380 -10.102 0.650 1.00 73.43 45 GLY A N 16
ATOM 9543 C CA . GLY A 1 45 ? 4.756 -10.880 1.704 1.00 33.02 45 GLY A CA 16
ATOM 9544 C C . GLY A 1 45 ? 5.761 -11.688 2.501 1.00 12.21 45 GLY A C 16
ATOM 9545 O O . GLY A 1 45 ? 5.631 -11.769 3.721 1.00 32.45 45 GLY A O 16
ATOM 9549 N N . ASP A 1 46 ? 6.732 -12.265 1.810 1.00 63.24 46 ASP A N 16
ATOM 9550 C CA . ASP A 1 46 ? 7.749 -13.065 2.472 1.00 41.43 46 ASP A CA 16
ATOM 9551 C C . ASP A 1 46 ? 8.948 -12.177 2.811 1.00 22.24 46 ASP A C 16
ATOM 9552 O O . ASP A 1 46 ? 10.106 -12.590 2.741 1.00 24.31 46 ASP A O 16
ATOM 9561 N N . CYS A 1 47 ? 8.643 -10.939 3.184 1.00 72.30 47 CYS A N 16
ATOM 9562 C CA . CYS A 1 47 ? 9.674 -9.971 3.540 1.00 65.35 47 CYS A CA 16
ATOM 9563 C C . CYS A 1 47 ? 10.388 -10.384 4.823 1.00 13.41 47 CYS A C 16
ATOM 9564 O O . CYS A 1 47 ? 11.610 -10.267 4.897 1.00 70.11 47 CYS A O 16
ATOM 9571 N N . LYS A 1 48 ? 9.618 -10.850 5.796 1.00 42.23 48 LYS A N 16
ATOM 9572 C CA . LYS A 1 48 ? 10.188 -11.271 7.064 1.00 22.21 48 LYS A CA 16
ATOM 9573 C C . LYS A 1 48 ? 10.687 -10.043 7.827 1.00 1.44 48 LYS A C 16
ATOM 9574 O O . LYS A 1 48 ? 11.662 -10.092 8.578 1.00 23.40 48 LYS A O 16
ATOM 9593 N N . CYS A 1 49 ? 9.992 -8.931 7.617 1.00 15.44 49 CYS A N 16
ATOM 9594 C CA . CYS A 1 49 ? 10.342 -7.675 8.271 1.00 11.42 49 CYS A CA 16
ATOM 9595 C C . CYS A 1 49 ? 10.362 -7.838 9.787 1.00 20.14 49 CYS A C 16
ATOM 9596 O O . CYS A 1 49 ? 9.722 -8.736 10.333 1.00 32.14 49 CYS A O 16
ATOM 9603 N N . ALA A 1 50 ? 11.103 -6.965 10.462 1.00 40.13 50 ALA A N 16
ATOM 9604 C CA . ALA A 1 50 ? 11.207 -7.012 11.915 1.00 75.21 50 ALA A CA 16
ATOM 9605 C C . ALA A 1 50 ? 10.655 -5.738 12.546 1.00 25.23 50 ALA A C 16
ATOM 9606 O O . ALA A 1 50 ? 10.312 -5.718 13.727 1.00 21.14 50 ALA A O 16
ATOM 9613 N N . ASN A 1 51 ? 10.575 -4.676 11.751 1.00 33.31 51 ASN A N 16
ATOM 9614 C CA . ASN A 1 51 ? 10.066 -3.397 12.233 1.00 24.24 51 ASN A CA 16
ATOM 9615 C C . ASN A 1 51 ? 8.549 -3.326 12.090 1.00 21.02 51 ASN A C 16
ATOM 9616 O O . ASN A 1 51 ? 7.857 -2.796 12.961 1.00 64.42 51 ASN A O 16
ATOM 9627 N N . CYS A 1 52 ? 8.039 -3.863 10.988 1.00 52.25 52 CYS A N 16
ATOM 9628 C CA . CYS A 1 52 ? 6.603 -3.860 10.730 1.00 61.33 52 CYS A CA 16
ATOM 9629 C C . CYS A 1 52 ? 5.975 -5.190 11.136 1.00 45.24 52 CYS A C 16
ATOM 9630 O O . CYS A 1 52 ? 4.756 -5.328 11.060 1.00 15.31 52 CYS A O 16
ATOM 9637 N N . HIS A 1 53 ? 6.813 -6.129 11.551 1.00 54.10 53 HIS A N 16
ATOM 9638 C CA . HIS A 1 53 ? 6.327 -7.436 11.961 1.00 5.33 53 HIS A CA 16
ATOM 9639 C C . HIS A 1 53 ? 5.685 -8.143 10.766 1.00 21.03 53 HIS A C 16
ATOM 9640 O O . HIS A 1 53 ? 4.468 -8.312 10.685 1.00 12.20 53 HIS A O 16
ATOM 9654 N N . CYS A 1 54 ? 6.537 -8.556 9.834 1.00 12.33 54 CYS A N 16
ATOM 9655 C CA . CYS A 1 54 ? 6.080 -9.246 8.633 1.00 23.33 54 CYS A CA 16
ATOM 9656 C C . CYS A 1 54 ? 6.672 -10.650 8.555 1.00 43.20 54 CYS A C 16
ATOM 9657 O O . CYS A 1 54 ? 7.776 -10.896 9.040 1.00 61.52 54 CYS A O 16
ATOM 9664 N N . ALA A 1 55 ? 5.930 -11.566 7.943 1.00 73.25 55 ALA A N 16
ATOM 9665 C CA . ALA A 1 55 ? 6.381 -12.945 7.801 1.00 42.25 55 ALA A CA 16
ATOM 9666 C C . ALA A 1 55 ? 5.470 -13.727 6.860 1.00 2.32 55 ALA A C 16
ATOM 9667 O O . ALA A 1 55 ? 4.479 -14.294 7.317 1.00 72.03 55 ALA A O 16
ATOM 9674 N N . GLU A 1 56 ? 5.820 -13.739 5.582 1.00 22.45 56 GLU A N 16
ATOM 9675 C CA . GLU A 1 56 ? 5.026 -14.452 4.596 1.00 41.20 56 GLU A CA 16
ATOM 9676 C C . GLU A 1 56 ? 3.549 -14.074 4.730 1.00 24.32 56 GLU A C 16
ATOM 9677 O O . GLU A 1 56 ? 2.667 -14.925 4.842 1.00 23.02 56 GLU A O 16
ATOM 9689 N N . GLN A 1 57 ? 3.300 -12.769 4.716 1.00 12.02 57 GLN A N 16
ATOM 9690 C CA . GLN A 1 57 ? 1.942 -12.250 4.835 1.00 24.02 57 GLN A CA 16
ATOM 9691 C C . GLN A 1 57 ? 1.367 -12.543 6.217 1.00 11.50 57 GLN A C 16
ATOM 9692 O O . GLN A 1 57 ? 0.312 -13.167 6.310 1.00 75.44 57 GLN A O 16
ATOM 9706 N N . LYS A 1 58 ? 2.064 -12.090 7.249 1.00 64.52 58 LYS A N 16
ATOM 9707 C CA . LYS A 1 58 ? 1.612 -12.311 8.612 1.00 2.20 58 LYS A CA 16
ATOM 9708 C C . LYS A 1 58 ? 1.153 -10.981 9.214 1.00 61.13 58 LYS A C 16
ATOM 9709 O O . LYS A 1 58 ? 1.366 -9.905 8.655 1.00 75.41 58 LYS A O 16
ATOM 9728 N N . GLN A 1 59 ? 0.514 -11.081 10.375 1.00 51.13 59 GLN A N 16
ATOM 9729 C CA . GLN A 1 59 ? 0.013 -9.903 11.074 1.00 24.53 59 GLN A CA 16
ATOM 9730 C C . GLN A 1 59 ? 1.063 -9.354 12.035 1.00 34.55 59 GLN A C 16
ATOM 9731 O O . GLN A 1 59 ? 2.145 -9.924 12.180 1.00 33.52 59 GLN A O 16
ATOM 9745 N N . CYS A 1 60 ? 0.736 -8.245 12.689 1.00 33.43 60 CYS A N 16
ATOM 9746 C CA . CYS A 1 60 ? 1.651 -7.618 13.636 1.00 32.45 60 CYS A CA 16
ATOM 9747 C C . CYS A 1 60 ? 2.104 -8.617 14.697 1.00 50.42 60 CYS A C 16
ATOM 9748 O O . CYS A 1 60 ? 1.439 -9.622 14.942 1.00 13.24 60 CYS A O 16
ATOM 9755 N N . GLY A 1 61 ? 3.243 -8.332 15.322 1.00 73.32 61 GLY A N 16
ATOM 9756 C CA . GLY A 1 61 ? 3.767 -9.216 16.347 1.00 14.42 61 GLY A CA 16
ATOM 9757 C C . GLY A 1 61 ? 2.740 -9.538 17.414 1.00 33.44 61 GLY A C 16
ATOM 9758 O O . GLY A 1 61 ? 2.275 -10.676 17.474 1.00 52.34 61 GLY A O 16
ATOM 9762 N N . ASP A 1 62 ? 2.408 -8.549 18.230 1.00 53.50 62 ASP A N 16
ATOM 9763 C CA . ASP A 1 62 ? 1.434 -8.747 19.290 1.00 24.15 62 ASP A CA 16
ATOM 9764 C C . ASP A 1 62 ? 0.039 -8.883 18.677 1.00 2.15 62 ASP A C 16
ATOM 9765 O O . ASP A 1 62 ? -0.537 -9.969 18.672 1.00 34.43 62 ASP A O 16
ATOM 9774 N N . LYS A 1 63 ? -0.463 -7.764 18.176 1.00 71.45 63 LYS A N 16
ATOM 9775 C CA . LYS A 1 63 ? -1.780 -7.745 17.561 1.00 1.14 63 LYS A CA 16
ATOM 9776 C C . LYS A 1 63 ? -2.059 -6.346 17.007 1.00 64.30 63 LYS A C 16
ATOM 9777 O O . LYS A 1 63 ? -2.586 -6.172 15.908 1.00 13.40 63 LYS A O 16
ATOM 9796 N N . THR A 1 64 ? -1.689 -5.344 17.799 1.00 72.23 64 THR A N 16
ATOM 9797 C CA . THR A 1 64 ? -1.888 -3.953 17.414 1.00 51.33 64 THR A CA 16
ATOM 9798 C C . THR A 1 64 ? -0.920 -3.034 18.151 1.00 32.51 64 THR A C 16
ATOM 9799 O O . THR A 1 64 ? -1.188 -2.673 19.296 1.00 40.21 64 THR A O 16
ATOM 9810 N N . HIS A 1 65 ? 0.171 -2.681 17.488 1.00 11.42 65 HIS A N 16
ATOM 9811 C CA . HIS A 1 65 ? 1.163 -1.808 18.092 1.00 43.41 65 HIS A CA 16
ATOM 9812 C C . HIS A 1 65 ? 1.017 -0.394 17.524 1.00 62.51 65 HIS A C 16
ATOM 9813 O O . HIS A 1 65 ? 0.422 0.494 18.133 1.00 51.13 65 HIS A O 16
ATOM 9827 N N . GLN A 1 66 ? 1.579 -0.207 16.334 1.00 54.21 66 GLN A N 16
ATOM 9828 C CA . GLN A 1 66 ? 1.526 1.085 15.660 1.00 1.44 66 GLN A CA 16
ATOM 9829 C C . GLN A 1 66 ? 1.843 0.939 14.176 1.00 61.42 66 GLN A C 16
ATOM 9830 O O . GLN A 1 66 ? 2.304 1.882 13.532 1.00 14.44 66 GLN A O 16
ATOM 9844 N N . HIS A 1 67 ? 1.594 -0.251 13.637 1.00 1.12 67 HIS A N 16
ATOM 9845 C CA . HIS A 1 67 ? 1.853 -0.521 12.227 1.00 30.14 67 HIS A CA 16
ATOM 9846 C C . HIS A 1 67 ? 0.677 -0.076 11.364 1.00 15.00 67 HIS A C 16
ATOM 9847 O O . HIS A 1 67 ? -0.209 -0.871 11.049 1.00 42.52 67 HIS A O 16
ATOM 9861 N N . GLN A 1 68 ? 0.675 1.198 10.986 1.00 14.44 68 GLN A N 16
ATOM 9862 C CA . GLN A 1 68 ? -0.394 1.748 10.161 1.00 51.41 68 GLN A CA 16
ATOM 9863 C C . GLN A 1 68 ? -0.381 1.127 8.768 1.00 21.12 68 GLN A C 16
ATOM 9864 O O . GLN A 1 68 ? 0.677 0.951 8.166 1.00 3.00 68 GLN A O 16
ATOM 9878 N N . GLY A 1 69 ? -1.565 0.796 8.262 1.00 60.31 69 GLY A N 16
ATOM 9879 C CA . GLY A 1 69 ? -1.667 0.197 6.944 1.00 61.11 69 GLY A CA 16
ATOM 9880 C C . GLY A 1 69 ? -2.754 -0.857 6.869 1.00 64.25 69 GLY A C 16
ATOM 9881 O O . GLY A 1 69 ? -3.585 -0.797 5.964 1.00 44.04 69 GLY A O 16
ATOM 9889 N N . GLU A 1 26 ? 2.248 2.683 -0.931 1.00 74.34 26 GLU A N 17
ATOM 9890 C CA . GLU A 1 26 ? 3.622 2.882 -1.360 1.00 73.22 26 GLU A CA 17
ATOM 9891 C C . GLU A 1 26 ? 4.366 1.546 -1.394 1.00 21.53 26 GLU A C 17
ATOM 9892 O O . GLU A 1 26 ? 3.984 0.601 -0.705 1.00 60.41 26 GLU A O 17
ATOM 9904 N N . LYS A 1 27 ? 5.416 1.509 -2.201 1.00 53.35 27 LYS A N 17
ATOM 9905 C CA . LYS A 1 27 ? 6.217 0.305 -2.334 1.00 21.53 27 LYS A CA 17
ATOM 9906 C C . LYS A 1 27 ? 6.678 -0.151 -0.948 1.00 4.43 27 LYS A C 17
ATOM 9907 O O . LYS A 1 27 ? 6.572 -1.319 -0.576 1.00 22.44 27 LYS A O 17
ATOM 9926 N N . TYR A 1 28 ? 7.197 0.806 -0.187 1.00 2.45 28 TYR A N 17
ATOM 9927 C CA . TYR A 1 28 ? 7.685 0.532 1.160 1.00 70.11 28 TYR A CA 17
ATOM 9928 C C . TYR A 1 28 ? 7.051 1.480 2.173 1.00 53.01 28 TYR A C 17
ATOM 9929 O O . TYR A 1 28 ? 6.769 2.638 1.864 1.00 52.42 28 TYR A O 17
ATOM 9947 N N . CYS A 1 29 ? 6.830 0.980 3.383 1.00 31.15 29 CYS A N 17
ATOM 9948 C CA . CYS A 1 29 ? 6.229 1.781 4.444 1.00 52.22 29 CYS A CA 17
ATOM 9949 C C . CYS A 1 29 ? 7.107 1.780 5.691 1.00 63.13 29 CYS A C 17
ATOM 9950 O O . CYS A 1 29 ? 6.689 2.232 6.757 1.00 1.42 29 CYS A O 17
ATOM 9957 N N . CYS A 1 30 ? 8.325 1.268 5.550 1.00 74.44 30 CYS A N 17
ATOM 9958 C CA . CYS A 1 30 ? 9.262 1.205 6.666 1.00 72.15 30 CYS A CA 17
ATOM 9959 C C . CYS A 1 30 ? 10.313 2.304 6.555 1.00 43.21 30 CYS A C 17
ATOM 9960 O O . CYS A 1 30 ? 10.564 2.789 5.453 1.00 52.14 30 CYS A O 17
ATOM 9967 N N . GLU A 1 31 ? 10.898 2.670 7.686 1.00 12.22 31 GLU A N 17
ATOM 9968 C CA . GLU A 1 31 ? 11.913 3.709 7.702 1.00 43.43 31 GLU A CA 17
ATOM 9969 C C . GLU A 1 31 ? 13.310 3.088 7.640 1.00 31.42 31 GLU A C 17
ATOM 9970 O O . GLU A 1 31 ? 14.164 3.386 8.474 1.00 55.51 31 GLU A O 17
ATOM 9982 N N . GLU A 1 32 ? 13.500 2.234 6.645 1.00 54.23 32 GLU A N 17
ATOM 9983 C CA . GLU A 1 32 ? 14.778 1.568 6.464 1.00 61.24 32 GLU A CA 17
ATOM 9984 C C . GLU A 1 32 ? 14.748 0.694 5.208 1.00 70.00 32 GLU A C 17
ATOM 9985 O O . GLU A 1 32 ? 15.722 0.589 4.463 1.00 32.41 32 GLU A O 17
ATOM 9997 N N . ALA A 1 33 ? 13.598 0.065 4.989 1.00 70.20 33 ALA A N 17
ATOM 9998 C CA . ALA A 1 33 ? 13.410 -0.803 3.833 1.00 23.53 33 ALA A CA 17
ATOM 9999 C C . ALA A 1 33 ? 12.949 -0.007 2.618 1.00 72.15 33 ALA A C 17
ATOM 10000 O O . ALA A 1 33 ? 11.992 -0.386 1.942 1.00 62.11 33 ALA A O 17
ATOM 10007 N N . SER A 1 34 ? 13.634 1.099 2.345 1.00 24.41 34 SER A N 17
ATOM 10008 C CA . SER A 1 34 ? 13.291 1.951 1.213 1.00 45.22 34 SER A CA 17
ATOM 10009 C C . SER A 1 34 ? 14.074 1.543 -0.031 1.00 63.34 34 SER A C 17
ATOM 10010 O O . SER A 1 34 ? 14.412 2.405 -0.842 1.00 32.54 34 SER A O 17
ATOM 10018 N N . GLU A 1 35 ? 14.343 0.251 -0.154 1.00 53.12 35 GLU A N 17
ATOM 10019 C CA . GLU A 1 35 ? 15.082 -0.254 -1.298 1.00 64.12 35 GLU A CA 17
ATOM 10020 C C . GLU A 1 35 ? 15.030 -1.783 -1.331 1.00 41.11 35 GLU A C 17
ATOM 10021 O O . GLU A 1 35 ? 14.264 -2.365 -2.097 1.00 14.01 35 GLU A O 17
ATOM 10033 N N . LYS A 1 36 ? 15.855 -2.390 -0.491 1.00 4.53 36 LYS A N 17
ATOM 10034 C CA . LYS A 1 36 ? 15.913 -3.839 -0.414 1.00 32.41 36 LYS A CA 17
ATOM 10035 C C . LYS A 1 36 ? 16.428 -4.253 0.966 1.00 12.33 36 LYS A C 17
ATOM 10036 O O . LYS A 1 36 ? 16.957 -5.351 1.132 1.00 14.23 36 LYS A O 17
ATOM 10055 N N . LYS A 1 37 ? 16.255 -3.351 1.921 1.00 1.15 37 LYS A N 17
ATOM 10056 C CA . LYS A 1 37 ? 16.696 -3.608 3.282 1.00 72.00 37 LYS A CA 17
ATOM 10057 C C . LYS A 1 37 ? 15.851 -4.734 3.883 1.00 45.41 37 LYS A C 17
ATOM 10058 O O . LYS A 1 37 ? 16.310 -5.523 4.710 1.00 51.03 37 LYS A O 17
ATOM 10077 N N . CYS A 1 38 ? 14.598 -4.790 3.446 1.00 64.03 38 CYS A N 17
ATOM 10078 C CA . CYS A 1 38 ? 13.667 -5.806 3.924 1.00 51.35 38 CYS A CA 17
ATOM 10079 C C . CYS A 1 38 ? 12.843 -6.372 2.772 1.00 31.51 38 CYS A C 17
ATOM 10080 O O . CYS A 1 38 ? 12.620 -7.581 2.691 1.00 63.11 38 CYS A O 17
ATOM 10087 N N . CYS A 1 39 ? 12.392 -5.492 1.885 1.00 34.44 39 CYS A N 17
ATOM 10088 C CA . CYS A 1 39 ? 11.589 -5.905 0.739 1.00 3.41 39 CYS A CA 17
ATOM 10089 C C . CYS A 1 39 ? 11.963 -5.102 -0.503 1.00 23.40 39 CYS A C 17
ATOM 10090 O O . CYS A 1 39 ? 11.947 -3.871 -0.505 1.00 64.30 39 CYS A O 17
ATOM 10097 N N . PRO A 1 40 ? 12.310 -5.815 -1.585 1.00 50.55 40 PRO A N 17
ATOM 10098 C CA . PRO A 1 40 ? 12.696 -5.189 -2.854 1.00 30.40 40 PRO A CA 17
ATOM 10099 C C . PRO A 1 40 ? 11.518 -4.518 -3.552 1.00 32.52 40 PRO A C 17
ATOM 10100 O O . PRO A 1 40 ? 11.001 -5.028 -4.546 1.00 10.14 40 PRO A O 17
ATOM 10111 N N . ALA A 1 41 ? 11.098 -3.373 -3.025 1.00 4.30 41 ALA A N 17
ATOM 10112 C CA . ALA A 1 41 ? 9.983 -2.631 -3.599 1.00 73.03 41 ALA A CA 17
ATOM 10113 C C . ALA A 1 41 ? 8.683 -3.420 -3.486 1.00 14.13 41 ALA A C 17
ATOM 10114 O O . ALA A 1 41 ? 8.572 -4.530 -4.003 1.00 73.35 41 ALA A O 17
ATOM 10121 N N . GLY A 1 42 ? 7.700 -2.838 -2.804 1.00 24.43 42 GLY A N 17
ATOM 10122 C CA . GLY A 1 42 ? 6.421 -3.502 -2.634 1.00 21.10 42 GLY A CA 17
ATOM 10123 C C . GLY A 1 42 ? 6.552 -4.845 -1.943 1.00 12.12 42 GLY A C 17
ATOM 10124 O O . GLY A 1 42 ? 6.874 -5.849 -2.579 1.00 31.21 42 GLY A O 17
ATOM 10128 N N . CYS A 1 43 ? 6.303 -4.863 -0.638 1.00 63.41 43 CYS A N 17
ATOM 10129 C CA . CYS A 1 43 ? 6.397 -6.093 0.141 1.00 64.12 43 CYS A CA 17
ATOM 10130 C C . CYS A 1 43 ? 5.913 -7.290 -0.672 1.00 0.45 43 CYS A C 17
ATOM 10131 O O . CYS A 1 43 ? 4.709 -7.427 -0.882 1.00 51.33 43 CYS A O 17
ATOM 10138 N N . LYS A 1 44 ? 6.850 -8.119 -1.106 1.00 61.32 44 LYS A N 17
ATOM 10139 C CA . LYS A 1 44 ? 6.506 -9.292 -1.891 1.00 75.35 44 LYS A CA 17
ATOM 10140 C C . LYS A 1 44 ? 5.689 -10.256 -1.029 1.00 30.44 44 LYS A C 17
ATOM 10141 O O . LYS A 1 44 ? 4.668 -10.801 -1.446 1.00 13.11 44 LYS A O 17
ATOM 10160 N N . GLY A 1 45 ? 6.167 -10.457 0.196 1.00 12.20 45 GLY A N 17
ATOM 10161 C CA . GLY A 1 45 ? 5.490 -11.348 1.120 1.00 71.33 45 GLY A CA 17
ATOM 10162 C C . GLY A 1 45 ? 6.408 -11.855 2.215 1.00 52.44 45 GLY A C 17
ATOM 10163 O O . GLY A 1 45 ? 6.047 -11.765 3.387 1.00 25.02 45 GLY A O 17
ATOM 10167 N N . ASP A 1 46 ? 7.562 -12.373 1.822 1.00 42.43 46 ASP A N 17
ATOM 10168 C CA . ASP A 1 46 ? 8.517 -12.890 2.787 1.00 45.22 46 ASP A CA 17
ATOM 10169 C C . ASP A 1 46 ? 9.475 -11.770 3.200 1.00 21.42 46 ASP A C 17
ATOM 10170 O O . ASP A 1 46 ? 10.675 -11.975 3.389 1.00 51.30 46 ASP A O 17
ATOM 10179 N N . CYS A 1 47 ? 8.914 -10.574 3.337 1.00 23.15 47 CYS A N 17
ATOM 10180 C CA . CYS A 1 47 ? 9.694 -9.404 3.726 1.00 21.32 47 CYS A CA 17
ATOM 10181 C C . CYS A 1 47 ? 10.504 -9.686 4.987 1.00 4.53 47 CYS A C 17
ATOM 10182 O O . CYS A 1 47 ? 11.689 -9.357 5.028 1.00 41.04 47 CYS A O 17
ATOM 10189 N N . LYS A 1 48 ? 9.856 -10.279 5.979 1.00 62.24 48 LYS A N 17
ATOM 10190 C CA . LYS A 1 48 ? 10.527 -10.594 7.229 1.00 73.54 48 LYS A CA 17
ATOM 10191 C C . LYS A 1 48 ? 10.846 -9.296 7.973 1.00 73.23 48 LYS A C 17
ATOM 10192 O O . LYS A 1 48 ? 11.808 -9.201 8.736 1.00 34.21 48 LYS A O 17
ATOM 10211 N N . CYS A 1 49 ? 10.011 -8.291 7.732 1.00 61.43 49 CYS A N 17
ATOM 10212 C CA . CYS A 1 49 ? 10.181 -6.988 8.364 1.00 12.01 49 CYS A CA 17
ATOM 10213 C C . CYS A 1 49 ? 10.156 -7.114 9.884 1.00 53.41 49 CYS A C 17
ATOM 10214 O O . CYS A 1 49 ? 9.646 -8.093 10.427 1.00 12.03 49 CYS A O 17
ATOM 10221 N N . ALA A 1 50 ? 10.711 -6.116 10.564 1.00 21.21 50 ALA A N 17
ATOM 10222 C CA . ALA A 1 50 ? 10.752 -6.115 12.021 1.00 1.11 50 ALA A CA 17
ATOM 10223 C C . ALA A 1 50 ? 9.982 -4.928 12.591 1.00 60.41 50 ALA A C 17
ATOM 10224 O O . ALA A 1 50 ? 9.506 -4.972 13.724 1.00 31.24 50 ALA A O 17
ATOM 10231 N N . ASN A 1 51 ? 9.864 -3.869 11.797 1.00 4.12 51 ASN A N 17
ATOM 10232 C CA . ASN A 1 51 ? 9.153 -2.669 12.224 1.00 72.52 51 ASN A CA 17
ATOM 10233 C C . ASN A 1 51 ? 7.660 -2.789 11.930 1.00 25.04 51 ASN A C 17
ATOM 10234 O O . ASN A 1 51 ? 6.825 -2.340 12.716 1.00 20.32 51 ASN A O 17
ATOM 10245 N N . CYS A 1 52 ? 7.333 -3.397 10.796 1.00 43.15 52 CYS A N 17
ATOM 10246 C CA . CYS A 1 52 ? 5.941 -3.576 10.398 1.00 44.24 52 CYS A CA 17
ATOM 10247 C C . CYS A 1 52 ? 5.439 -4.963 10.786 1.00 51.53 52 CYS A C 17
ATOM 10248 O O . CYS A 1 52 ? 4.250 -5.237 10.632 1.00 13.11 52 CYS A O 17
ATOM 10255 N N . HIS A 1 53 ? 6.345 -5.797 11.273 1.00 32.42 53 HIS A N 17
ATOM 10256 C CA . HIS A 1 53 ? 5.981 -7.146 11.675 1.00 53.43 53 HIS A CA 17
ATOM 10257 C C . HIS A 1 53 ? 5.365 -7.887 10.486 1.00 43.41 53 HIS A C 17
ATOM 10258 O O . HIS A 1 53 ? 4.149 -8.050 10.377 1.00 4.31 53 HIS A O 17
ATOM 10272 N N . CYS A 1 54 ? 6.239 -8.335 9.591 1.00 54.31 54 CYS A N 17
ATOM 10273 C CA . CYS A 1 54 ? 5.809 -9.060 8.401 1.00 63.34 54 CYS A CA 17
ATOM 10274 C C . CYS A 1 54 ? 6.433 -10.452 8.358 1.00 50.54 54 CYS A C 17
ATOM 10275 O O . CYS A 1 54 ? 7.554 -10.655 8.822 1.00 2.52 54 CYS A O 17
ATOM 10282 N N . ALA A 1 55 ? 5.698 -11.407 7.798 1.00 13.22 55 ALA A N 17
ATOM 10283 C CA . ALA A 1 55 ? 6.179 -12.779 7.694 1.00 14.13 55 ALA A CA 17
ATOM 10284 C C . ALA A 1 55 ? 5.386 -13.561 6.652 1.00 3.12 55 ALA A C 17
ATOM 10285 O O . ALA A 1 55 ? 4.320 -14.083 6.974 1.00 23.34 55 ALA A O 17
ATOM 10292 N N . GLU A 1 56 ? 5.916 -13.624 5.440 1.00 44.34 56 GLU A N 17
ATOM 10293 C CA . GLU A 1 56 ? 5.249 -14.341 4.367 1.00 33.41 56 GLU A CA 17
ATOM 10294 C C . GLU A 1 56 ? 3.788 -13.898 4.261 1.00 61.51 56 GLU A C 17
ATOM 10295 O O . GLU A 1 56 ? 2.858 -14.703 4.312 1.00 41.13 56 GLU A O 17
ATOM 10307 N N . GLN A 1 57 ? 3.607 -12.590 4.111 1.00 22.31 57 GLN A N 17
ATOM 10308 C CA . GLN A 1 57 ? 2.274 -12.012 3.996 1.00 74.22 57 GLN A CA 17
ATOM 10309 C C . GLN A 1 57 ? 1.522 -12.110 5.319 1.00 11.43 57 GLN A C 17
ATOM 10310 O O . GLN A 1 57 ? 0.475 -12.753 5.371 1.00 54.53 57 GLN A O 17
ATOM 10324 N N . LYS A 1 58 ? 2.066 -11.477 6.349 1.00 73.32 58 LYS A N 17
ATOM 10325 C CA . LYS A 1 58 ? 1.437 -11.502 7.659 1.00 43.43 58 LYS A CA 17
ATOM 10326 C C . LYS A 1 58 ? 1.614 -10.138 8.330 1.00 53.14 58 LYS A C 17
ATOM 10327 O O . LYS A 1 58 ? 2.439 -9.317 7.930 1.00 22.31 58 LYS A O 17
ATOM 10346 N N . GLN A 1 59 ? 0.813 -9.914 9.366 1.00 34.12 59 GLN A N 17
ATOM 10347 C CA . GLN A 1 59 ? 0.859 -8.661 10.110 1.00 21.04 59 GLN A CA 17
ATOM 10348 C C . GLN A 1 59 ? 0.395 -8.865 11.549 1.00 52.42 59 GLN A C 17
ATOM 10349 O O . GLN A 1 59 ? -0.335 -9.811 11.848 1.00 51.53 59 GLN A O 17
ATOM 10363 N N . CYS A 1 60 ? 0.822 -7.972 12.435 1.00 25.40 60 CYS A N 17
ATOM 10364 C CA . CYS A 1 60 ? 0.451 -8.055 13.843 1.00 3.12 60 CYS A CA 17
ATOM 10365 C C . CYS A 1 60 ? -1.033 -7.758 14.033 1.00 44.13 60 CYS A C 17
ATOM 10366 O O . CYS A 1 60 ? -1.791 -8.605 14.503 1.00 63.12 60 CYS A O 17
ATOM 10373 N N . GLY A 1 61 ? -1.440 -6.547 13.664 1.00 35.14 61 GLY A N 17
ATOM 10374 C CA . GLY A 1 61 ? -2.832 -6.159 13.803 1.00 1.12 61 GLY A CA 17
ATOM 10375 C C . GLY A 1 61 ? -3.352 -6.359 15.213 1.00 43.10 61 GLY A C 17
ATOM 10376 O O . GLY A 1 61 ? -4.558 -6.523 15.389 1.00 70.02 61 GLY A O 17
ATOM 10380 N N . ASP A 1 62 ? -2.447 -6.344 16.181 1.00 34.11 62 ASP A N 17
ATOM 10381 C CA . ASP A 1 62 ? -2.834 -6.528 17.570 1.00 54.24 62 ASP A CA 17
ATOM 10382 C C . ASP A 1 62 ? -3.644 -5.316 18.033 1.00 14.55 62 ASP A C 17
ATOM 10383 O O . ASP A 1 62 ? -4.317 -5.370 19.062 1.00 70.52 62 ASP A O 17
ATOM 10392 N N . LYS A 1 63 ? -3.553 -4.249 17.253 1.00 72.15 63 LYS A N 17
ATOM 10393 C CA . LYS A 1 63 ? -4.269 -3.025 17.570 1.00 31.33 63 LYS A CA 17
ATOM 10394 C C . LYS A 1 63 ? -3.673 -2.405 18.836 1.00 52.25 63 LYS A C 17
ATOM 10395 O O . LYS A 1 63 ? -4.335 -2.251 19.863 1.00 42.12 63 LYS A O 17
ATOM 10414 N N . THR A 1 64 ? -2.396 -2.048 18.739 1.00 70.45 64 THR A N 17
ATOM 10415 C CA . THR A 1 64 ? -1.684 -1.444 19.858 1.00 60.44 64 THR A CA 17
ATOM 10416 C C . THR A 1 64 ? -0.436 -0.710 19.383 1.00 44.33 64 THR A C 17
ATOM 10417 O O . THR A 1 64 ? -0.123 0.353 19.917 1.00 12.21 64 THR A O 17
ATOM 10428 N N . HIS A 1 65 ? 0.243 -1.284 18.400 1.00 2.43 65 HIS A N 17
ATOM 10429 C CA . HIS A 1 65 ? 1.449 -0.673 17.867 1.00 10.32 65 HIS A CA 17
ATOM 10430 C C . HIS A 1 65 ? 1.072 0.393 16.837 1.00 54.53 65 HIS A C 17
ATOM 10431 O O . HIS A 1 65 ? 1.920 0.981 16.166 1.00 21.32 65 HIS A O 17
ATOM 10445 N N . GLN A 1 66 ? -0.231 0.631 16.726 1.00 74.00 66 GLN A N 17
ATOM 10446 C CA . GLN A 1 66 ? -0.750 1.619 15.787 1.00 32.50 66 GLN A CA 17
ATOM 10447 C C . GLN A 1 66 ? -0.549 1.159 14.347 1.00 62.21 66 GLN A C 17
ATOM 10448 O O . GLN A 1 66 ? -0.422 1.977 13.435 1.00 34.20 66 GLN A O 17
ATOM 10462 N N . HIS A 1 67 ? -0.519 -0.155 14.149 1.00 75.31 67 HIS A N 17
ATOM 10463 C CA . HIS A 1 67 ? -0.333 -0.724 12.819 1.00 75.13 67 HIS A CA 17
ATOM 10464 C C . HIS A 1 67 ? -1.319 -0.117 11.825 1.00 14.44 67 HIS A C 17
ATOM 10465 O O . HIS A 1 67 ? -2.498 0.056 12.134 1.00 1.44 67 HIS A O 17
ATOM 10479 N N . GLN A 1 68 ? -0.828 0.205 10.633 1.00 11.21 68 GLN A N 17
ATOM 10480 C CA . GLN A 1 68 ? -1.666 0.795 9.596 1.00 73.32 68 GLN A CA 17
ATOM 10481 C C . GLN A 1 68 ? -2.617 -0.243 9.009 1.00 34.32 68 GLN A C 17
ATOM 10482 O O . GLN A 1 68 ? -2.189 -1.190 8.351 1.00 73.30 68 GLN A O 17
ATOM 10496 N N . GLY A 1 69 ? -3.911 -0.058 9.253 1.00 33.22 69 GLY A N 17
ATOM 10497 C CA . GLY A 1 69 ? -4.903 -0.987 8.743 1.00 43.15 69 GLY A CA 17
ATOM 10498 C C . GLY A 1 69 ? -5.279 -2.049 9.757 1.00 51.24 69 GLY A C 17
ATOM 10499 O O . GLY A 1 69 ? -5.010 -3.225 9.520 1.00 71.44 69 GLY A O 17
ATOM 10507 N N . GLU A 1 26 ? 0.717 -4.717 -1.819 1.00 54.41 26 GLU A N 18
ATOM 10508 C CA . GLU A 1 26 ? 1.536 -3.768 -2.555 1.00 35.31 26 GLU A CA 18
ATOM 10509 C C . GLU A 1 26 ? 2.993 -3.860 -2.099 1.00 62.22 26 GLU A C 18
ATOM 10510 O O . GLU A 1 26 ? 3.340 -4.715 -1.286 1.00 22.12 26 GLU A O 18
ATOM 10522 N N . LYS A 1 27 ? 3.807 -2.968 -2.643 1.00 43.32 27 LYS A N 18
ATOM 10523 C CA . LYS A 1 27 ? 5.220 -2.937 -2.303 1.00 34.33 27 LYS A CA 18
ATOM 10524 C C . LYS A 1 27 ? 5.372 -2.687 -0.801 1.00 64.40 27 LYS A C 18
ATOM 10525 O O . LYS A 1 27 ? 4.428 -2.808 -0.020 1.00 3.41 27 LYS A O 18
ATOM 10544 N N . TYR A 1 28 ? 6.592 -2.334 -0.412 1.00 63.10 28 TYR A N 18
ATOM 10545 C CA . TYR A 1 28 ? 6.900 -2.063 0.987 1.00 30.43 28 TYR A CA 18
ATOM 10546 C C . TYR A 1 28 ? 5.818 -1.198 1.625 1.00 12.24 28 TYR A C 18
ATOM 10547 O O . TYR A 1 28 ? 5.442 -0.156 1.086 1.00 73.42 28 TYR A O 18
ATOM 10565 N N . CYS A 1 29 ? 5.322 -1.636 2.777 1.00 11.01 29 CYS A N 18
ATOM 10566 C CA . CYS A 1 29 ? 4.282 -0.902 3.491 1.00 64.35 29 CYS A CA 18
ATOM 10567 C C . CYS A 1 29 ? 4.830 -0.298 4.779 1.00 23.34 29 CYS A C 18
ATOM 10568 O O . CYS A 1 29 ? 4.072 0.052 5.684 1.00 55.41 29 CYS A O 18
ATOM 10575 N N . CYS A 1 30 ? 6.151 -0.181 4.857 1.00 62.52 30 CYS A N 18
ATOM 10576 C CA . CYS A 1 30 ? 6.801 0.378 6.037 1.00 65.14 30 CYS A CA 18
ATOM 10577 C C . CYS A 1 30 ? 7.241 1.817 5.785 1.00 75.34 30 CYS A C 18
ATOM 10578 O O . CYS A 1 30 ? 7.423 2.197 4.629 1.00 25.22 30 CYS A O 18
ATOM 10585 N N . GLU A 1 31 ? 7.397 2.577 6.858 1.00 33.14 31 GLU A N 18
ATOM 10586 C CA . GLU A 1 31 ? 7.811 3.965 6.739 1.00 34.31 31 GLU A CA 18
ATOM 10587 C C . GLU A 1 31 ? 9.326 4.083 6.910 1.00 4.12 31 GLU A C 18
ATOM 10588 O O . GLU A 1 31 ? 9.835 5.150 7.250 1.00 52.41 31 GLU A O 18
ATOM 10600 N N . GLU A 1 32 ? 10.006 2.972 6.667 1.00 31.01 32 GLU A N 18
ATOM 10601 C CA . GLU A 1 32 ? 11.453 2.938 6.790 1.00 23.21 32 GLU A CA 18
ATOM 10602 C C . GLU A 1 32 ? 12.005 1.638 6.202 1.00 25.30 32 GLU A C 18
ATOM 10603 O O . GLU A 1 32 ? 13.030 1.110 6.634 1.00 72.22 32 GLU A O 18
ATOM 10615 N N . ALA A 1 33 ? 11.298 1.130 5.198 1.00 14.04 33 ALA A N 18
ATOM 10616 C CA . ALA A 1 33 ? 11.695 -0.103 4.531 1.00 75.51 33 ALA A CA 18
ATOM 10617 C C . ALA A 1 33 ? 12.656 0.179 3.382 1.00 43.22 33 ALA A C 18
ATOM 10618 O O . ALA A 1 33 ? 13.440 -0.685 2.989 1.00 73.14 33 ALA A O 18
ATOM 10625 N N . SER A 1 34 ? 12.591 1.394 2.847 1.00 40.23 34 SER A N 18
ATOM 10626 C CA . SER A 1 34 ? 13.453 1.789 1.739 1.00 4.01 34 SER A CA 18
ATOM 10627 C C . SER A 1 34 ? 13.372 0.777 0.600 1.00 50.41 34 SER A C 18
ATOM 10628 O O . SER A 1 34 ? 14.299 0.699 -0.204 1.00 63.14 34 SER A O 18
ATOM 10636 N N . GLU A 1 35 ? 12.276 0.034 0.557 1.00 63.11 35 GLU A N 18
ATOM 10637 C CA . GLU A 1 35 ? 12.089 -0.963 -0.483 1.00 73.14 35 GLU A CA 18
ATOM 10638 C C . GLU A 1 35 ? 13.401 -1.702 -0.753 1.00 31.30 35 GLU A C 18
ATOM 10639 O O . GLU A 1 35 ? 13.725 -2.001 -1.901 1.00 54.25 35 GLU A O 18
ATOM 10651 N N . LYS A 1 36 ? 14.121 -1.976 0.325 1.00 70.21 36 LYS A N 18
ATOM 10652 C CA . LYS A 1 36 ? 15.391 -2.675 0.219 1.00 13.20 36 LYS A CA 18
ATOM 10653 C C . LYS A 1 36 ? 15.863 -3.080 1.617 1.00 40.12 36 LYS A C 18
ATOM 10654 O O . LYS A 1 36 ? 16.396 -4.173 1.803 1.00 2.53 36 LYS A O 18
ATOM 10673 N N . LYS A 1 37 ? 15.650 -2.177 2.563 1.00 22.41 37 LYS A N 18
ATOM 10674 C CA . LYS A 1 37 ? 16.048 -2.427 3.938 1.00 34.03 37 LYS A CA 18
ATOM 10675 C C . LYS A 1 37 ? 15.536 -3.802 4.371 1.00 72.52 37 LYS A C 18
ATOM 10676 O O . LYS A 1 37 ? 16.274 -4.787 4.422 1.00 41.04 37 LYS A O 18
ATOM 10695 N N . CYS A 1 38 ? 14.246 -3.849 4.684 1.00 53.54 38 CYS A N 18
ATOM 10696 C CA . CYS A 1 38 ? 13.607 -5.087 5.115 1.00 3.14 38 CYS A CA 18
ATOM 10697 C C . CYS A 1 38 ? 13.177 -5.924 3.915 1.00 22.13 38 CYS A C 18
ATOM 10698 O O . CYS A 1 38 ? 13.414 -7.132 3.871 1.00 3.14 38 CYS A O 18
ATOM 10705 N N . CYS A 1 39 ? 12.543 -5.275 2.945 1.00 30.41 39 CYS A N 18
ATOM 10706 C CA . CYS A 1 39 ? 12.077 -5.961 1.745 1.00 40.43 39 CYS A CA 18
ATOM 10707 C C . CYS A 1 39 ? 12.888 -5.534 0.526 1.00 64.24 39 CYS A C 18
ATOM 10708 O O . CYS A 1 39 ? 12.996 -4.351 0.204 1.00 53.33 39 CYS A O 18
ATOM 10715 N N . PRO A 1 40 ? 13.476 -6.520 -0.169 1.00 55.10 40 PRO A N 18
ATOM 10716 C CA . PRO A 1 40 ? 14.289 -6.271 -1.363 1.00 72.20 40 PRO A CA 18
ATOM 10717 C C . PRO A 1 40 ? 13.451 -5.803 -2.548 1.00 0.42 40 PRO A C 18
ATOM 10718 O O . PRO A 1 40 ? 13.222 -6.555 -3.494 1.00 75.10 40 PRO A O 18
ATOM 10729 N N . ALA A 1 41 ? 12.997 -4.555 -2.489 1.00 2.20 41 ALA A N 18
ATOM 10730 C CA . ALA A 1 41 ? 12.187 -3.985 -3.559 1.00 30.55 41 ALA A CA 18
ATOM 10731 C C . ALA A 1 41 ? 10.859 -4.723 -3.694 1.00 24.51 41 ALA A C 18
ATOM 10732 O O . ALA A 1 41 ? 10.817 -5.868 -4.142 1.00 24.51 41 ALA A O 18
ATOM 10739 N N . GLY A 1 42 ? 9.776 -4.060 -3.303 1.00 12.43 42 GLY A N 18
ATOM 10740 C CA . GLY A 1 42 ? 8.461 -4.669 -3.388 1.00 25.13 42 GLY A CA 18
ATOM 10741 C C . GLY A 1 42 ? 8.382 -5.984 -2.637 1.00 44.24 42 GLY A C 18
ATOM 10742 O O . GLY A 1 42 ? 8.719 -7.037 -3.180 1.00 34.10 42 GLY A O 18
ATOM 10746 N N . CYS A 1 43 ? 7.939 -5.923 -1.387 1.00 30.43 43 CYS A N 18
ATOM 10747 C CA . CYS A 1 43 ? 7.819 -7.119 -0.559 1.00 44.33 43 CYS A CA 18
ATOM 10748 C C . CYS A 1 43 ? 7.338 -8.306 -1.386 1.00 72.43 43 CYS A C 18
ATOM 10749 O O . CYS A 1 43 ? 6.167 -8.344 -1.761 1.00 33.23 43 CYS A O 18
ATOM 10756 N N . LYS A 1 44 ? 8.241 -9.239 -1.652 1.00 11.25 44 LYS A N 18
ATOM 10757 C CA . LYS A 1 44 ? 7.896 -10.414 -2.433 1.00 32.33 44 LYS A CA 18
ATOM 10758 C C . LYS A 1 44 ? 6.807 -11.204 -1.704 1.00 31.13 44 LYS A C 18
ATOM 10759 O O . LYS A 1 44 ? 5.949 -11.845 -2.309 1.00 61.14 44 LYS A O 18
ATOM 10778 N N . GLY A 1 45 ? 6.861 -11.143 -0.377 1.00 3.24 45 GLY A N 18
ATOM 10779 C CA . GLY A 1 45 ? 5.889 -11.846 0.439 1.00 15.11 45 GLY A CA 18
ATOM 10780 C C . GLY A 1 45 ? 6.497 -12.415 1.705 1.00 31.43 45 GLY A C 18
ATOM 10781 O O . GLY A 1 45 ? 6.026 -12.091 2.794 1.00 1.13 45 GLY A O 18
ATOM 10785 N N . ASP A 1 46 ? 7.518 -13.245 1.546 1.00 13.21 46 ASP A N 18
ATOM 10786 C CA . ASP A 1 46 ? 8.175 -13.851 2.691 1.00 4.44 46 ASP A CA 18
ATOM 10787 C C . ASP A 1 46 ? 9.353 -12.973 3.121 1.00 70.12 46 ASP A C 18
ATOM 10788 O O . ASP A 1 46 ? 10.415 -13.455 3.517 1.00 42.43 46 ASP A O 18
ATOM 10797 N N . CYS A 1 47 ? 9.140 -11.665 3.033 1.00 54.00 47 CYS A N 18
ATOM 10798 C CA . CYS A 1 47 ? 10.165 -10.696 3.405 1.00 71.44 47 CYS A CA 18
ATOM 10799 C C . CYS A 1 47 ? 10.706 -10.986 4.801 1.00 70.11 47 CYS A C 18
ATOM 10800 O O . CYS A 1 47 ? 11.914 -10.890 5.010 1.00 22.24 47 CYS A O 18
ATOM 10807 N N . LYS A 1 48 ? 9.811 -11.329 5.715 1.00 14.34 48 LYS A N 18
ATOM 10808 C CA . LYS A 1 48 ? 10.211 -11.626 7.080 1.00 10.23 48 LYS A CA 18
ATOM 10809 C C . LYS A 1 48 ? 10.672 -10.337 7.764 1.00 63.12 48 LYS A C 18
ATOM 10810 O O . LYS A 1 48 ? 11.570 -10.331 8.607 1.00 31.02 48 LYS A O 18
ATOM 10829 N N . CYS A 1 49 ? 10.034 -9.238 7.379 1.00 52.23 49 CYS A N 18
ATOM 10830 C CA . CYS A 1 49 ? 10.359 -7.930 7.937 1.00 55.23 49 CYS A CA 18
ATOM 10831 C C . CYS A 1 49 ? 10.284 -7.955 9.460 1.00 52.21 49 CYS A C 18
ATOM 10832 O O . CYS A 1 49 ? 9.525 -8.730 10.041 1.00 3.14 49 CYS A O 18
ATOM 10839 N N . ALA A 1 50 ? 11.077 -7.102 10.100 1.00 25.40 50 ALA A N 18
ATOM 10840 C CA . ALA A 1 50 ? 11.101 -7.026 11.555 1.00 21.45 50 ALA A CA 18
ATOM 10841 C C . ALA A 1 50 ? 10.666 -5.648 12.040 1.00 1.44 50 ALA A C 18
ATOM 10842 O O . ALA A 1 50 ? 10.294 -5.476 13.200 1.00 21.34 50 ALA A O 18
ATOM 10849 N N . ASN A 1 51 ? 10.716 -4.667 11.144 1.00 23.33 51 ASN A N 18
ATOM 10850 C CA . ASN A 1 51 ? 10.328 -3.303 11.482 1.00 3.40 51 ASN A CA 18
ATOM 10851 C C . ASN A 1 51 ? 8.822 -3.112 11.330 1.00 3.22 51 ASN A C 18
ATOM 10852 O O . ASN A 1 51 ? 8.187 -2.434 12.139 1.00 24.23 51 ASN A O 18
ATOM 10863 N N . CYS A 1 52 ? 8.257 -3.714 10.290 1.00 44.25 52 CYS A N 18
ATOM 10864 C CA . CYS A 1 52 ? 6.826 -3.610 10.031 1.00 35.30 52 CYS A CA 18
ATOM 10865 C C . CYS A 1 52 ? 6.100 -4.876 10.476 1.00 11.11 52 CYS A C 18
ATOM 10866 O O . CYS A 1 52 ? 4.874 -4.927 10.395 1.00 34.01 52 CYS A O 18
ATOM 10873 N N . HIS A 1 53 ? 6.864 -5.859 10.930 1.00 54.21 53 HIS A N 18
ATOM 10874 C CA . HIS A 1 53 ? 6.282 -7.112 11.380 1.00 53.01 53 HIS A CA 18
ATOM 10875 C C . HIS A 1 53 ? 5.589 -7.807 10.206 1.00 40.11 53 HIS A C 18
ATOM 10876 O O . HIS A 1 53 ? 4.365 -7.934 10.153 1.00 61.21 53 HIS A O 18
ATOM 10890 N N . CYS A 1 54 ? 6.405 -8.257 9.259 1.00 1.43 54 CYS A N 18
ATOM 10891 C CA . CYS A 1 54 ? 5.899 -8.941 8.075 1.00 35.30 54 CYS A CA 18
ATOM 10892 C C . CYS A 1 54 ? 6.274 -10.419 8.099 1.00 30.33 54 CYS A C 18
ATOM 10893 O O . CYS A 1 54 ? 7.273 -10.806 8.704 1.00 22.25 54 CYS A O 18
ATOM 10900 N N . ALA A 1 55 ? 5.465 -11.241 7.438 1.00 0.13 55 ALA A N 18
ATOM 10901 C CA . ALA A 1 55 ? 5.712 -12.676 7.384 1.00 64.32 55 ALA A CA 18
ATOM 10902 C C . ALA A 1 55 ? 4.820 -13.348 6.346 1.00 34.21 55 ALA A C 18
ATOM 10903 O O . ALA A 1 55 ? 3.651 -13.604 6.633 1.00 41.22 55 ALA A O 18
ATOM 10910 N N . GLU A 1 56 ? 5.381 -13.616 5.176 1.00 0.03 56 GLU A N 18
ATOM 10911 C CA . GLU A 1 56 ? 4.625 -14.254 4.112 1.00 22.30 56 GLU A CA 18
ATOM 10912 C C . GLU A 1 56 ? 3.313 -13.505 3.869 1.00 5.05 56 GLU A C 18
ATOM 10913 O O . GLU A 1 56 ? 2.222 -14.072 3.911 1.00 61.20 56 GLU A O 18
ATOM 10925 N N . GLN A 1 57 ? 3.447 -12.208 3.614 1.00 54.45 57 GLN A N 18
ATOM 10926 C CA . GLN A 1 57 ? 2.290 -11.357 3.361 1.00 12.55 57 GLN A CA 18
ATOM 10927 C C . GLN A 1 57 ? 1.455 -11.184 4.626 1.00 3.43 57 GLN A C 18
ATOM 10928 O O . GLN A 1 57 ? 0.338 -11.694 4.684 1.00 32.25 57 GLN A O 18
ATOM 10942 N N . LYS A 1 58 ? 2.009 -10.476 5.600 1.00 32.32 58 LYS A N 18
ATOM 10943 C CA . LYS A 1 58 ? 1.306 -10.247 6.851 1.00 1.12 58 LYS A CA 18
ATOM 10944 C C . LYS A 1 58 ? 1.190 -8.741 7.097 1.00 31.43 58 LYS A C 18
ATOM 10945 O O . LYS A 1 58 ? 1.706 -7.916 6.344 1.00 22.40 58 LYS A O 18
ATOM 10964 N N . GLN A 1 59 ? 0.495 -8.401 8.178 1.00 54.24 59 GLN A N 18
ATOM 10965 C CA . GLN A 1 59 ? 0.294 -7.005 8.547 1.00 13.24 59 GLN A CA 18
ATOM 10966 C C . GLN A 1 59 ? 0.921 -6.706 9.905 1.00 13.41 59 GLN A C 18
ATOM 10967 O O . GLN A 1 59 ? 1.142 -5.546 10.255 1.00 0.25 59 GLN A O 18
ATOM 10981 N N . CYS A 1 60 ? 1.204 -7.758 10.665 1.00 41.41 60 CYS A N 18
ATOM 10982 C CA . CYS A 1 60 ? 1.805 -7.607 11.986 1.00 71.45 60 CYS A CA 18
ATOM 10983 C C . CYS A 1 60 ? 2.031 -8.967 12.638 1.00 64.43 60 CYS A C 18
ATOM 10984 O O . CYS A 1 60 ? 1.439 -9.967 12.234 1.00 64.42 60 CYS A O 18
ATOM 10991 N N . GLY A 1 61 ? 2.894 -8.997 13.649 1.00 45.02 61 GLY A N 18
ATOM 10992 C CA . GLY A 1 61 ? 3.186 -10.240 14.340 1.00 54.45 61 GLY A CA 18
ATOM 10993 C C . GLY A 1 61 ? 2.591 -10.281 15.733 1.00 32.41 61 GLY A C 18
ATOM 10994 O O . GLY A 1 61 ? 2.257 -11.365 16.209 1.00 32.24 61 GLY A O 18
ATOM 10998 N N . ASP A 1 62 ? 2.471 -9.119 16.357 1.00 52.43 62 ASP A N 18
ATOM 10999 C CA . ASP A 1 62 ? 1.915 -9.042 17.697 1.00 20.11 62 ASP A CA 18
ATOM 11000 C C . ASP A 1 62 ? 0.418 -9.351 17.642 1.00 34.11 62 ASP A C 18
ATOM 11001 O O . ASP A 1 62 ? -0.020 -10.404 18.104 1.00 51.13 62 ASP A O 18
ATOM 11010 N N . LYS A 1 63 ? -0.327 -8.414 17.073 1.00 21.15 63 LYS A N 18
ATOM 11011 C CA . LYS A 1 63 ? -1.766 -8.573 16.952 1.00 31.11 63 LYS A CA 18
ATOM 11012 C C . LYS A 1 63 ? -2.343 -7.384 16.182 1.00 11.51 63 LYS A C 18
ATOM 11013 O O . LYS A 1 63 ? -2.885 -7.516 15.084 1.00 15.13 63 LYS A O 18
ATOM 11032 N N . THR A 1 64 ? -2.214 -6.207 16.787 1.00 45.42 64 THR A N 18
ATOM 11033 C CA . THR A 1 64 ? -2.713 -4.978 16.183 1.00 42.13 64 THR A CA 18
ATOM 11034 C C . THR A 1 64 ? -1.899 -3.772 16.638 1.00 53.45 64 THR A C 18
ATOM 11035 O O . THR A 1 64 ? -2.171 -3.232 17.709 1.00 53.22 64 THR A O 18
ATOM 11046 N N . HIS A 1 65 ? -0.930 -3.379 15.824 1.00 53.41 65 HIS A N 18
ATOM 11047 C CA . HIS A 1 65 ? -0.091 -2.239 16.155 1.00 71.52 65 HIS A CA 18
ATOM 11048 C C . HIS A 1 65 ? -0.441 -1.062 15.243 1.00 52.02 65 HIS A C 18
ATOM 11049 O O . HIS A 1 65 ? -1.382 -1.109 14.451 1.00 42.44 65 HIS A O 18
ATOM 11063 N N . GLN A 1 66 ? 0.344 0.003 15.374 1.00 33.40 66 GLN A N 18
ATOM 11064 C CA . GLN A 1 66 ? 0.139 1.205 14.576 1.00 55.33 66 GLN A CA 18
ATOM 11065 C C . GLN A 1 66 ? 1.009 1.182 13.323 1.00 14.43 66 GLN A C 18
ATOM 11066 O O . GLN A 1 66 ? 1.461 2.225 12.850 1.00 5.32 66 GLN A O 18
ATOM 11080 N N . HIS A 1 67 ? 1.239 -0.013 12.791 1.00 60.55 67 HIS A N 18
ATOM 11081 C CA . HIS A 1 67 ? 2.055 -0.172 11.592 1.00 22.11 67 HIS A CA 18
ATOM 11082 C C . HIS A 1 67 ? 1.574 0.755 10.480 1.00 13.12 67 HIS A C 18
ATOM 11083 O O . HIS A 1 67 ? 0.560 0.490 9.835 1.00 12.30 67 HIS A O 18
ATOM 11097 N N . GLN A 1 68 ? 2.307 1.842 10.264 1.00 64.05 68 GLN A N 18
ATOM 11098 C CA . GLN A 1 68 ? 1.953 2.808 9.231 1.00 44.53 68 GLN A CA 18
ATOM 11099 C C . GLN A 1 68 ? 2.228 2.245 7.840 1.00 22.25 68 GLN A C 18
ATOM 11100 O O . GLN A 1 68 ? 3.234 1.572 7.620 1.00 23.12 68 GLN A O 18
ATOM 11114 N N . GLY A 1 69 ? 1.326 2.524 6.905 1.00 52.23 69 GLY A N 18
ATOM 11115 C CA . GLY A 1 69 ? 1.489 2.037 5.548 1.00 61.24 69 GLY A CA 18
ATOM 11116 C C . GLY A 1 69 ? 0.165 1.869 4.828 1.00 3.35 69 GLY A C 18
ATOM 11117 O O . GLY A 1 69 ? 0.138 1.934 3.600 1.00 5.24 69 GLY A O 18
ATOM 11125 N N . GLU A 1 26 ? 1.250 -3.905 -0.425 1.00 44.30 26 GLU A N 19
ATOM 11126 C CA . GLU A 1 26 ? 1.882 -3.870 -1.733 1.00 44.10 26 GLU A CA 19
ATOM 11127 C C . GLU A 1 26 ? 3.344 -3.437 -1.605 1.00 1.40 26 GLU A C 19
ATOM 11128 O O . GLU A 1 26 ? 3.641 -2.417 -0.984 1.00 30.32 26 GLU A O 19
ATOM 11140 N N . LYS A 1 27 ? 4.219 -4.233 -2.203 1.00 15.44 27 LYS A N 19
ATOM 11141 C CA . LYS A 1 27 ? 5.642 -3.944 -2.163 1.00 61.12 27 LYS A CA 19
ATOM 11142 C C . LYS A 1 27 ? 6.045 -3.579 -0.733 1.00 33.41 27 LYS A C 19
ATOM 11143 O O . LYS A 1 27 ? 5.323 -3.831 0.233 1.00 64.24 27 LYS A O 19
ATOM 11162 N N . TYR A 1 28 ? 7.222 -2.976 -0.618 1.00 4.12 28 TYR A N 19
ATOM 11163 C CA . TYR A 1 28 ? 7.748 -2.567 0.679 1.00 23.33 28 TYR A CA 19
ATOM 11164 C C . TYR A 1 28 ? 6.805 -1.583 1.364 1.00 32.33 28 TYR A C 19
ATOM 11165 O O . TYR A 1 28 ? 6.268 -0.675 0.728 1.00 24.13 28 TYR A O 19
ATOM 11183 N N . CYS A 1 29 ? 6.608 -1.771 2.665 1.00 51.55 29 CYS A N 19
ATOM 11184 C CA . CYS A 1 29 ? 5.729 -0.900 3.438 1.00 61.22 29 CYS A CA 19
ATOM 11185 C C . CYS A 1 29 ? 6.515 -0.141 4.502 1.00 30.32 29 CYS A C 19
ATOM 11186 O O . CYS A 1 29 ? 5.934 0.446 5.416 1.00 43.02 29 CYS A O 19
ATOM 11193 N N . CYS A 1 30 ? 7.837 -0.159 4.379 1.00 64.24 30 CYS A N 19
ATOM 11194 C CA . CYS A 1 30 ? 8.704 0.525 5.332 1.00 53.53 30 CYS A CA 19
ATOM 11195 C C . CYS A 1 30 ? 9.065 1.921 4.833 1.00 33.02 30 CYS A C 19
ATOM 11196 O O . CYS A 1 30 ? 8.994 2.168 3.630 1.00 30.33 30 CYS A O 19
ATOM 11203 N N . GLU A 1 31 ? 9.438 2.794 5.758 1.00 72.34 31 GLU A N 19
ATOM 11204 C CA . GLU A 1 31 ? 9.803 4.154 5.399 1.00 31.40 31 GLU A CA 19
ATOM 11205 C C . GLU A 1 31 ? 11.319 4.269 5.228 1.00 71.44 31 GLU A C 19
ATOM 11206 O O . GLU A 1 31 ? 11.877 5.360 5.326 1.00 3.21 31 GLU A O 19
ATOM 11218 N N . GLU A 1 32 ? 11.942 3.127 4.974 1.00 10.20 32 GLU A N 19
ATOM 11219 C CA . GLU A 1 32 ? 13.382 3.086 4.788 1.00 45.10 32 GLU A CA 19
ATOM 11220 C C . GLU A 1 32 ? 13.810 1.718 4.253 1.00 32.34 32 GLU A C 19
ATOM 11221 O O . GLU A 1 32 ? 14.909 1.230 4.514 1.00 20.33 32 GLU A O 19
ATOM 11233 N N . ALA A 1 33 ? 12.908 1.105 3.493 1.00 43.21 33 ALA A N 19
ATOM 11234 C CA . ALA A 1 33 ? 13.166 -0.204 2.907 1.00 63.22 33 ALA A CA 19
ATOM 11235 C C . ALA A 1 33 ? 13.800 -0.072 1.526 1.00 73.41 33 ALA A C 19
ATOM 11236 O O . ALA A 1 33 ? 14.760 -0.772 1.204 1.00 74.25 33 ALA A O 19
ATOM 11243 N N . SER A 1 34 ? 13.256 0.828 0.714 1.00 53.41 34 SER A N 19
ATOM 11244 C CA . SER A 1 34 ? 13.765 1.048 -0.635 1.00 1.55 34 SER A CA 19
ATOM 11245 C C . SER A 1 34 ? 13.797 -0.257 -1.423 1.00 22.30 34 SER A C 19
ATOM 11246 O O . SER A 1 34 ? 14.556 -0.362 -2.385 1.00 70.34 34 SER A O 19
ATOM 11254 N N . GLU A 1 35 ? 12.982 -1.213 -1.002 1.00 73.15 35 GLU A N 19
ATOM 11255 C CA . GLU A 1 35 ? 12.926 -2.500 -1.676 1.00 4.52 35 GLU A CA 19
ATOM 11256 C C . GLU A 1 35 ? 14.333 -3.082 -1.825 1.00 5.35 35 GLU A C 19
ATOM 11257 O O . GLU A 1 35 ? 14.721 -3.508 -2.911 1.00 71.42 35 GLU A O 19
ATOM 11269 N N . LYS A 1 36 ? 15.060 -3.081 -0.717 1.00 11.55 36 LYS A N 19
ATOM 11270 C CA . LYS A 1 36 ? 16.416 -3.603 -0.710 1.00 73.30 36 LYS A CA 19
ATOM 11271 C C . LYS A 1 36 ? 16.830 -3.915 0.729 1.00 24.33 36 LYS A C 19
ATOM 11272 O O . LYS A 1 36 ? 17.486 -4.924 0.985 1.00 4.13 36 LYS A O 19
ATOM 11291 N N . LYS A 1 37 ? 16.431 -3.031 1.631 1.00 33.13 37 LYS A N 19
ATOM 11292 C CA . LYS A 1 37 ? 16.753 -3.199 3.038 1.00 34.52 37 LYS A CA 19
ATOM 11293 C C . LYS A 1 37 ? 16.567 -4.667 3.427 1.00 34.44 37 LYS A C 19
ATOM 11294 O O . LYS A 1 37 ? 17.517 -5.446 3.509 1.00 61.43 37 LYS A O 19
ATOM 11313 N N . CYS A 1 38 ? 15.311 -5.030 3.668 1.00 44.33 38 CYS A N 19
ATOM 11314 C CA . CYS A 1 38 ? 14.970 -6.395 4.051 1.00 73.14 38 CYS A CA 19
ATOM 11315 C C . CYS A 1 38 ? 14.144 -7.074 2.963 1.00 34.20 38 CYS A C 19
ATOM 11316 O O . CYS A 1 38 ? 14.120 -8.301 2.862 1.00 24.55 38 CYS A O 19
ATOM 11323 N N . CYS A 1 39 ? 13.466 -6.269 2.153 1.00 41.24 39 CYS A N 19
ATOM 11324 C CA . CYS A 1 39 ? 12.636 -6.792 1.073 1.00 20.04 39 CYS A CA 19
ATOM 11325 C C . CYS A 1 39 ? 13.202 -6.399 -0.287 1.00 62.33 39 CYS A C 19
ATOM 11326 O O . CYS A 1 39 ? 13.010 -5.282 -0.768 1.00 72.44 39 CYS A O 19
ATOM 11333 N N . PRO A 1 40 ? 13.919 -7.338 -0.923 1.00 42.33 40 PRO A N 19
ATOM 11334 C CA . PRO A 1 40 ? 14.529 -7.113 -2.237 1.00 44.40 40 PRO A CA 19
ATOM 11335 C C . PRO A 1 40 ? 13.491 -7.013 -3.349 1.00 51.21 40 PRO A C 19
ATOM 11336 O O . PRO A 1 40 ? 13.262 -7.972 -4.085 1.00 72.11 40 PRO A O 19
ATOM 11347 N N . ALA A 1 41 ? 12.866 -5.846 -3.466 1.00 12.22 41 ALA A N 19
ATOM 11348 C CA . ALA A 1 41 ? 11.853 -5.620 -4.490 1.00 65.50 41 ALA A CA 19
ATOM 11349 C C . ALA A 1 41 ? 10.646 -6.527 -4.277 1.00 13.31 41 ALA A C 19
ATOM 11350 O O . ALA A 1 41 ? 10.719 -7.736 -4.493 1.00 14.40 41 ALA A O 19
ATOM 11357 N N . GLY A 1 42 ? 9.534 -5.934 -3.851 1.00 4.24 42 GLY A N 19
ATOM 11358 C CA . GLY A 1 42 ? 8.327 -6.703 -3.615 1.00 31.34 42 GLY A CA 19
ATOM 11359 C C . GLY A 1 42 ? 8.538 -7.821 -2.613 1.00 64.52 42 GLY A C 19
ATOM 11360 O O . GLY A 1 42 ? 8.972 -8.916 -2.977 1.00 14.43 42 GLY A O 19
ATOM 11364 N N . CYS A 1 43 ? 8.234 -7.547 -1.350 1.00 21.13 43 CYS A N 19
ATOM 11365 C CA . CYS A 1 43 ? 8.396 -8.538 -0.292 1.00 31.22 43 CYS A CA 19
ATOM 11366 C C . CYS A 1 43 ? 8.041 -9.934 -0.795 1.00 44.42 43 CYS A C 19
ATOM 11367 O O . CYS A 1 43 ? 6.862 -10.221 -0.992 1.00 72.14 43 CYS A O 19
ATOM 11374 N N . LYS A 1 44 ? 9.058 -10.760 -0.992 1.00 22.25 44 LYS A N 19
ATOM 11375 C CA . LYS A 1 44 ? 8.840 -12.114 -1.471 1.00 60.25 44 LYS A CA 19
ATOM 11376 C C . LYS A 1 44 ? 7.944 -12.863 -0.483 1.00 1.02 44 LYS A C 19
ATOM 11377 O O . LYS A 1 44 ? 7.168 -13.747 -0.845 1.00 4.43 44 LYS A O 19
ATOM 11396 N N . GLY A 1 45 ? 8.070 -12.486 0.786 1.00 31.12 45 GLY A N 19
ATOM 11397 C CA . GLY A 1 45 ? 7.279 -13.114 1.828 1.00 22.34 45 GLY A CA 19
ATOM 11398 C C . GLY A 1 45 ? 8.094 -13.419 3.070 1.00 71.42 45 GLY A C 19
ATOM 11399 O O . GLY A 1 45 ? 7.615 -13.174 4.176 1.00 51.12 45 GLY A O 19
ATOM 11403 N N . ASP A 1 46 ? 9.294 -13.944 2.871 1.00 3.15 46 ASP A N 19
ATOM 11404 C CA . ASP A 1 46 ? 10.159 -14.277 3.990 1.00 25.23 46 ASP A CA 19
ATOM 11405 C C . ASP A 1 46 ? 11.066 -13.085 4.301 1.00 11.44 46 ASP A C 19
ATOM 11406 O O . ASP A 1 46 ? 12.238 -13.230 4.650 1.00 44.54 46 ASP A O 19
ATOM 11415 N N . CYS A 1 47 ? 10.493 -11.894 4.167 1.00 12.22 47 CYS A N 19
ATOM 11416 C CA . CYS A 1 47 ? 11.225 -10.659 4.427 1.00 61.25 47 CYS A CA 19
ATOM 11417 C C . CYS A 1 47 ? 11.742 -10.625 5.861 1.00 44.01 47 CYS A C 19
ATOM 11418 O O . CYS A 1 47 ? 12.902 -10.274 6.075 1.00 72.03 47 CYS A O 19
ATOM 11425 N N . LYS A 1 48 ? 10.882 -10.984 6.802 1.00 75.33 48 LYS A N 19
ATOM 11426 C CA . LYS A 1 48 ? 11.263 -10.988 8.204 1.00 65.23 48 LYS A CA 19
ATOM 11427 C C . LYS A 1 48 ? 11.443 -9.546 8.683 1.00 34.40 48 LYS A C 19
ATOM 11428 O O . LYS A 1 48 ? 12.246 -9.248 9.568 1.00 51.14 48 LYS A O 19
ATOM 11447 N N . CYS A 1 49 ? 10.671 -8.653 8.075 1.00 14.40 49 CYS A N 19
ATOM 11448 C CA . CYS A 1 49 ? 10.724 -7.236 8.419 1.00 31.10 49 CYS A CA 19
ATOM 11449 C C . CYS A 1 49 ? 10.493 -7.030 9.913 1.00 73.35 49 CYS A C 19
ATOM 11450 O O . CYS A 1 49 ? 10.077 -7.948 10.619 1.00 62.53 49 CYS A O 19
ATOM 11457 N N . ALA A 1 50 ? 10.766 -5.819 10.387 1.00 64.40 50 ALA A N 19
ATOM 11458 C CA . ALA A 1 50 ? 10.588 -5.493 11.796 1.00 10.13 50 ALA A CA 19
ATOM 11459 C C . ALA A 1 50 ? 9.589 -4.354 11.974 1.00 65.12 50 ALA A C 19
ATOM 11460 O O . ALA A 1 50 ? 8.944 -4.239 13.014 1.00 34.14 50 ALA A O 19
ATOM 11467 N N . ASN A 1 51 ? 9.469 -3.514 10.951 1.00 61.01 51 ASN A N 19
ATOM 11468 C CA . ASN A 1 51 ? 8.550 -2.383 10.995 1.00 14.21 51 ASN A CA 19
ATOM 11469 C C . ASN A 1 51 ? 7.139 -2.813 10.604 1.00 10.30 51 ASN A C 19
ATOM 11470 O O . ASN A 1 51 ? 6.155 -2.350 11.182 1.00 2.54 51 ASN A O 19
ATOM 11481 N N . CYS A 1 52 ? 7.049 -3.701 9.620 1.00 14.43 52 CYS A N 19
ATOM 11482 C CA . CYS A 1 52 ? 5.758 -4.194 9.151 1.00 3.53 52 CYS A CA 19
ATOM 11483 C C . CYS A 1 52 ? 5.417 -5.530 9.803 1.00 2.40 52 CYS A C 19
ATOM 11484 O O . CYS A 1 52 ? 4.312 -6.032 9.605 1.00 40.35 52 CYS A O 19
ATOM 11491 N N . HIS A 1 53 ? 6.363 -6.071 10.557 1.00 51.21 53 HIS A N 19
ATOM 11492 C CA . HIS A 1 53 ? 6.150 -7.343 11.226 1.00 41.01 53 HIS A CA 19
ATOM 11493 C C . HIS A 1 53 ? 5.887 -8.433 10.185 1.00 51.44 53 HIS A C 19
ATOM 11494 O O . HIS A 1 53 ? 4.859 -9.111 10.195 1.00 20.14 53 HIS A O 19
ATOM 11508 N N . CYS A 1 54 ? 6.846 -8.586 9.278 1.00 33.02 54 CYS A N 19
ATOM 11509 C CA . CYS A 1 54 ? 6.744 -9.583 8.218 1.00 14.03 54 CYS A CA 19
ATOM 11510 C C . CYS A 1 54 ? 7.347 -10.912 8.662 1.00 41.32 54 CYS A C 19
ATOM 11511 O O . C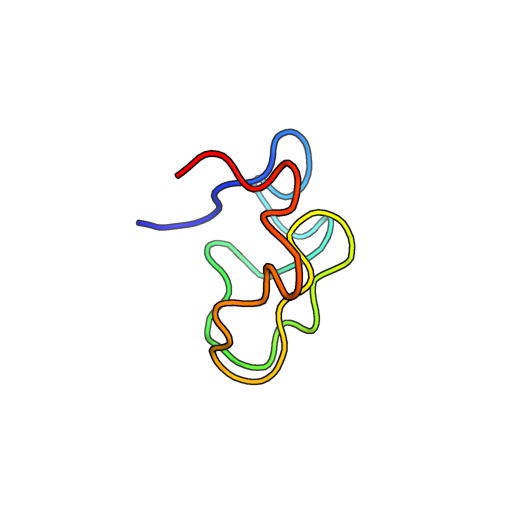YS A 1 54 ? 8.304 -10.943 9.435 1.00 41.23 54 CYS A O 19
ATOM 11518 N N . ALA A 1 55 ? 6.780 -12.007 8.168 1.00 34.42 55 ALA A N 19
ATOM 11519 C CA . ALA A 1 55 ? 7.262 -13.339 8.513 1.00 12.02 55 ALA A CA 19
ATOM 11520 C C . ALA A 1 55 ? 6.678 -14.393 7.579 1.00 63.34 55 ALA A C 19
ATOM 11521 O O . ALA A 1 55 ? 5.624 -14.950 7.883 1.00 43.34 55 ALA A O 19
ATOM 11528 N N . GLU A 1 56 ? 7.367 -14.642 6.474 1.00 13.12 56 GLU A N 19
ATOM 11529 C CA . GLU A 1 56 ? 6.905 -15.626 5.510 1.00 23.54 56 GLU A CA 19
ATOM 11530 C C . GLU A 1 56 ? 5.440 -15.371 5.151 1.00 62.23 56 GLU A C 19
ATOM 11531 O O . GLU A 1 56 ? 4.591 -16.260 5.210 1.00 14.52 56 GLU A O 19
ATOM 11543 N N . GLN A 1 57 ? 5.163 -14.127 4.773 1.00 31.35 57 GLN A N 19
ATOM 11544 C CA . GLN A 1 57 ? 3.812 -13.726 4.400 1.00 72.23 57 GLN A CA 19
ATOM 11545 C C . GLN A 1 57 ? 2.889 -13.725 5.614 1.00 51.42 57 GLN A C 19
ATOM 11546 O O . GLN A 1 57 ? 1.985 -14.555 5.684 1.00 74.53 57 GLN A O 19
ATOM 11560 N N . LYS A 1 58 ? 3.134 -12.803 6.533 1.00 14.34 58 LYS A N 19
ATOM 11561 C CA . LYS A 1 58 ? 2.319 -12.707 7.733 1.00 71.22 58 LYS A CA 19
ATOM 11562 C C . LYS A 1 58 ? 1.708 -11.307 7.819 1.00 22.01 58 LYS A C 19
ATOM 11563 O O . LYS A 1 58 ? 2.093 -10.383 7.103 1.00 24.13 58 LYS A O 19
ATOM 11582 N N . GLN A 1 59 ? 0.740 -11.171 8.719 1.00 33.21 59 GLN A N 19
ATOM 11583 C CA . GLN A 1 59 ? 0.058 -9.898 8.921 1.00 70.13 59 GLN A CA 19
ATOM 11584 C C . GLN A 1 59 ? -0.118 -9.604 10.407 1.00 74.42 59 GLN A C 19
ATOM 11585 O O . GLN A 1 59 ? 0.342 -10.365 11.259 1.00 70.32 59 GLN A O 19
ATOM 11599 N N . CYS A 1 60 ? -0.787 -8.497 10.711 1.00 64.34 60 CYS A N 19
ATOM 11600 C CA . CYS A 1 60 ? -1.023 -8.102 12.095 1.00 62.23 60 CYS A CA 19
ATOM 11601 C C . CYS A 1 60 ? -2.321 -7.312 12.221 1.00 51.15 60 CYS A C 19
ATOM 11602 O O . CYS A 1 60 ? -3.358 -7.857 12.596 1.00 21.25 60 CYS A O 19
ATOM 11609 N N . GLY A 1 61 ? -2.256 -6.022 11.905 1.00 41.14 61 GLY A N 19
ATOM 11610 C CA . GLY A 1 61 ? -3.432 -5.177 11.991 1.00 54.35 61 GLY A CA 19
ATOM 11611 C C . GLY A 1 61 ? -4.172 -5.344 13.303 1.00 3.23 61 GLY A C 19
ATOM 11612 O O . GLY A 1 61 ? -5.379 -5.110 13.345 1.00 64.32 61 GLY A O 19
ATOM 11616 N N . ASP A 1 62 ? -3.448 -5.741 14.340 1.00 71.15 62 ASP A N 19
ATOM 11617 C CA . ASP A 1 62 ? -4.055 -5.935 15.646 1.00 62.45 62 ASP A CA 19
ATOM 11618 C C . ASP A 1 62 ? -4.091 -4.599 16.390 1.00 31.20 62 ASP A C 19
ATOM 11619 O O . ASP A 1 62 ? -3.208 -3.761 16.212 1.00 34.21 62 ASP A O 19
ATOM 11628 N N . LYS A 1 63 ? -5.121 -4.442 17.208 1.00 32.03 63 LYS A N 19
ATOM 11629 C CA . LYS A 1 63 ? -5.284 -3.222 17.981 1.00 71.04 63 LYS A CA 19
ATOM 11630 C C . LYS A 1 63 ? -4.348 -3.261 19.191 1.00 54.35 63 LYS A C 19
ATOM 11631 O O . LYS A 1 63 ? -4.774 -3.301 20.345 1.00 31.25 63 LYS A O 19
ATOM 11650 N N . THR A 1 64 ? -3.051 -3.247 18.898 1.00 35.25 64 THR A N 19
ATOM 11651 C CA . THR A 1 64 ? -2.033 -3.281 19.940 1.00 30.14 64 THR A CA 19
ATOM 11652 C C . THR A 1 64 ? -0.802 -2.479 19.533 1.00 74.24 64 THR A C 19
ATOM 11653 O O . THR A 1 64 ? -0.323 -1.669 20.324 1.00 22.12 64 THR A O 19
ATOM 11664 N N . HIS A 1 65 ? -0.324 -2.718 18.321 1.00 45.14 65 HIS A N 19
ATOM 11665 C CA . HIS A 1 65 ? 0.846 -2.011 17.825 1.00 33.43 65 HIS A CA 19
ATOM 11666 C C . HIS A 1 65 ? 0.441 -0.610 17.363 1.00 71.33 65 HIS A C 19
ATOM 11667 O O . HIS A 1 65 ? -0.673 -0.143 17.599 1.00 43.45 65 HIS A O 19
ATOM 11681 N N . GLN A 1 66 ? 1.378 0.053 16.693 1.00 24.43 66 GLN A N 19
ATOM 11682 C CA . GLN A 1 66 ? 1.146 1.400 16.187 1.00 61.04 66 GLN A CA 19
ATOM 11683 C C . GLN A 1 66 ? 0.672 1.362 14.738 1.00 52.44 66 GLN A C 19
ATOM 11684 O O . GLN A 1 66 ? 0.703 2.374 14.037 1.00 43.43 66 GLN A O 19
ATOM 11698 N N . HIS A 1 67 ? 0.233 0.189 14.294 1.00 32.30 67 HIS A N 19
ATOM 11699 C CA . HIS A 1 67 ? -0.249 0.019 12.928 1.00 44.34 67 HIS A CA 19
ATOM 11700 C C . HIS A 1 67 ? -1.312 1.061 12.593 1.00 32.23 67 HIS A C 19
ATOM 11701 O O . HIS A 1 67 ? -2.450 0.969 13.054 1.00 63.33 67 HIS A O 19
ATOM 11715 N N . GLN A 1 68 ? -0.933 2.050 11.791 1.00 52.14 68 GLN A N 19
ATOM 11716 C CA . GLN A 1 68 ? -1.855 3.109 11.397 1.00 42.13 68 GLN A CA 19
ATOM 11717 C C . GLN A 1 68 ? -2.674 2.693 10.179 1.00 2.12 68 GLN A C 19
ATOM 11718 O O . GLN A 1 68 ? -2.152 2.605 9.069 1.00 73.35 68 GLN A O 19
ATOM 11732 N N . GLY A 1 69 ? -3.961 2.438 10.396 1.00 4.25 69 GLY A N 19
ATOM 11733 C CA . GLY A 1 69 ? -4.831 2.034 9.308 1.00 62.02 69 GLY A CA 19
ATOM 11734 C C . GLY A 1 69 ? -5.891 3.072 8.997 1.00 20.10 69 GLY A C 19
ATOM 11735 O O . GLY A 1 69 ? -5.615 4.264 9.117 1.00 41.50 69 GLY A O 19
ATOM 11743 N N . GLU A 1 26 ? 3.391 -0.102 -5.219 1.00 42.42 26 GLU A N 20
ATOM 11744 C CA . GLU A 1 26 ? 4.456 0.328 -6.110 1.00 31.21 26 GLU A CA 20
ATOM 11745 C C . GLU A 1 26 ? 5.767 0.478 -5.336 1.00 62.10 26 GLU A C 20
ATOM 11746 O O . GLU A 1 26 ? 5.800 1.109 -4.281 1.00 25.23 26 GLU A O 20
ATOM 11758 N N . LYS A 1 27 ? 6.816 -0.113 -5.891 1.00 15.42 27 LYS A N 20
ATOM 11759 C CA . LYS A 1 27 ? 8.126 -0.052 -5.266 1.00 31.52 27 LYS A CA 20
ATOM 11760 C C . LYS A 1 27 ? 7.989 -0.361 -3.773 1.00 40.24 27 LYS A C 20
ATOM 11761 O O . LYS A 1 27 ? 6.981 -0.890 -3.306 1.00 75.41 27 LYS A O 20
ATOM 11780 N N . TYR A 1 28 ? 9.034 -0.015 -3.031 1.00 5.04 28 TYR A N 20
ATOM 11781 C CA . TYR A 1 28 ? 9.059 -0.245 -1.591 1.00 32.00 28 TYR A CA 20
ATOM 11782 C C . TYR A 1 28 ? 8.072 0.673 -0.876 1.00 3.22 28 TYR A C 20
ATOM 11783 O O . TYR A 1 28 ? 7.757 1.761 -1.360 1.00 33.13 28 TYR A O 20
ATOM 11801 N N . CYS A 1 29 ? 7.590 0.227 0.279 1.00 53.34 29 CYS A N 20
ATOM 11802 C CA . CYS A 1 29 ? 6.639 1.008 1.062 1.00 34.32 29 CYS A CA 20
ATOM 11803 C C . CYS A 1 29 ? 7.033 1.026 2.535 1.00 22.33 29 CYS A C 20
ATOM 11804 O O . CYS A 1 29 ? 6.237 1.402 3.397 1.00 64.41 29 CYS A O 20
ATOM 11811 N N . CYS A 1 30 ? 8.265 0.616 2.817 1.00 31.13 30 CYS A N 20
ATOM 11812 C CA . CYS A 1 30 ? 8.765 0.582 4.187 1.00 13.43 30 CYS A CA 20
ATOM 11813 C C . CYS A 1 30 ? 9.714 1.747 4.448 1.00 11.43 30 CYS A C 20
ATOM 11814 O O . CYS A 1 30 ? 10.304 2.267 3.502 1.00 21.24 30 CYS A O 20
ATOM 11821 N N . GLU A 1 31 ? 9.838 2.129 5.711 1.00 53.10 31 GLU A N 20
ATOM 11822 C CA . GLU A 1 31 ? 10.713 3.230 6.078 1.00 72.52 31 GLU A CA 20
ATOM 11823 C C . GLU A 1 31 ? 12.058 2.695 6.574 1.00 41.34 31 GLU A C 20
ATOM 11824 O O . GLU A 1 31 ? 12.489 3.019 7.679 1.00 32.35 31 GLU A O 20
ATOM 11836 N N . GLU A 1 32 ? 12.684 1.887 5.732 1.00 62.55 32 GLU A N 20
ATOM 11837 C CA . GLU A 1 32 ? 13.972 1.304 6.070 1.00 13.44 32 GLU A CA 20
ATOM 11838 C C . GLU A 1 32 ? 14.557 0.571 4.862 1.00 43.20 32 GLU A C 20
ATOM 11839 O O . GLU A 1 32 ? 15.758 0.606 4.597 1.00 45.21 32 GLU A O 20
ATOM 11851 N N . ALA A 1 33 ? 13.674 -0.099 4.130 1.00 70.44 33 ALA A N 20
ATOM 11852 C CA . ALA A 1 33 ? 14.075 -0.847 2.945 1.00 70.44 33 ALA A CA 20
ATOM 11853 C C . ALA A 1 33 ? 14.630 0.082 1.871 1.00 64.23 33 ALA A C 20
ATOM 11854 O O . ALA A 1 33 ? 15.844 0.181 1.690 1.00 51.45 33 ALA A O 20
ATOM 11861 N N . SER A 1 34 ? 13.735 0.760 1.160 1.00 34.04 34 SER A N 20
ATOM 11862 C CA . SER A 1 34 ? 14.136 1.678 0.101 1.00 54.12 34 SER A CA 20
ATOM 11863 C C . SER A 1 34 ? 14.873 0.937 -1.010 1.00 63.30 34 SER A C 20
ATOM 11864 O O . SER A 1 34 ? 15.504 1.579 -1.848 1.00 73.05 34 SER A O 20
ATOM 11872 N N . GLU A 1 35 ? 14.780 -0.385 -0.992 1.00 14.32 35 GLU A N 20
ATOM 11873 C CA . GLU A 1 35 ? 15.441 -1.196 -2.000 1.00 12.20 35 GLU A CA 20
ATOM 11874 C C . GLU A 1 35 ? 15.166 -2.680 -1.751 1.00 71.21 35 GLU A C 20
ATOM 11875 O O . GLU A 1 35 ? 14.308 -3.274 -2.403 1.00 24.20 35 GLU A O 20
ATOM 11887 N N . LYS A 1 36 ? 15.910 -3.237 -0.806 1.00 54.33 36 LYS A N 20
ATOM 11888 C CA . LYS A 1 36 ? 15.757 -4.640 -0.463 1.00 73.43 36 LYS A CA 20
ATOM 11889 C C . LYS A 1 36 ? 16.392 -4.899 0.905 1.00 53.34 36 LYS A C 20
ATOM 11890 O O . LYS A 1 36 ? 16.827 -6.013 1.190 1.00 4.02 36 LYS A O 20
ATOM 11909 N N . LYS A 1 37 ? 16.424 -3.850 1.714 1.00 71.21 37 LYS A N 20
ATOM 11910 C CA . LYS A 1 37 ? 16.998 -3.950 3.045 1.00 42.41 37 LYS A CA 20
ATOM 11911 C C . LYS A 1 37 ? 16.140 -4.886 3.897 1.00 30.44 37 LYS A C 20
ATOM 11912 O O . LYS A 1 37 ? 16.618 -5.558 4.812 1.00 5.34 37 LYS A O 20
ATOM 11931 N N . CYS A 1 38 ? 14.852 -4.917 3.575 1.00 51.24 38 CYS A N 20
ATOM 11932 C CA . CYS A 1 38 ? 13.903 -5.760 4.294 1.00 41.33 38 CYS A CA 20
ATOM 11933 C C . CYS A 1 38 ? 12.971 -6.479 3.324 1.00 51.41 38 CYS A C 20
ATOM 11934 O O . CYS A 1 38 ? 12.664 -7.658 3.501 1.00 23.23 38 CYS A O 20
ATOM 11941 N N . CYS A 1 39 ? 12.523 -5.760 2.300 1.00 34.44 39 CYS A N 20
ATOM 11942 C CA . CYS A 1 39 ? 11.623 -6.329 1.303 1.00 33.13 39 CYS A CA 20
ATOM 11943 C C . CYS A 1 39 ? 12.015 -5.881 -0.101 1.00 74.41 39 CYS A C 20
ATOM 11944 O O . CYS A 1 39 ? 12.227 -4.698 -0.365 1.00 41.13 39 CYS A O 20
ATOM 11951 N N . PRO A 1 40 ? 12.115 -6.849 -1.025 1.00 33.15 40 PRO A N 20
ATOM 11952 C CA . PRO A 1 40 ? 12.483 -6.579 -2.417 1.00 51.15 40 PRO A CA 20
ATOM 11953 C C . PRO A 1 40 ? 11.387 -5.836 -3.173 1.00 53.22 40 PRO A C 20
ATOM 11954 O O . PRO A 1 40 ? 10.669 -6.424 -3.982 1.00 1.13 40 PRO A O 20
ATOM 11965 N N . ALA A 1 41 ? 11.263 -4.540 -2.905 1.00 23.11 41 ALA A N 20
ATOM 11966 C CA . ALA A 1 41 ? 10.256 -3.716 -3.562 1.00 20.42 41 ALA A CA 20
ATOM 11967 C C . ALA A 1 41 ? 8.862 -4.310 -3.387 1.00 2.34 41 ALA A C 20
ATOM 11968 O O . ALA A 1 41 ? 8.441 -5.170 -4.159 1.00 43.52 41 ALA A O 20
ATOM 11975 N N . GLY A 1 42 ? 8.150 -3.845 -2.364 1.00 42.23 42 GLY A N 20
ATOM 11976 C CA . GLY A 1 42 ? 6.811 -4.342 -2.106 1.00 4.21 42 GLY A CA 20
ATOM 11977 C C . GLY A 1 42 ? 6.815 -5.737 -1.513 1.00 43.12 42 GLY A C 20
ATOM 11978 O O . GLY A 1 42 ? 6.863 -6.728 -2.242 1.00 63.34 42 GLY A O 20
ATOM 11982 N N . CYS A 1 43 ? 6.766 -5.815 -0.188 1.00 42.11 43 CYS A N 20
ATOM 11983 C CA . CYS A 1 43 ? 6.767 -7.100 0.503 1.00 52.42 43 CYS A CA 20
ATOM 11984 C C . CYS A 1 43 ? 5.992 -8.145 -0.293 1.00 21.11 43 CYS A C 20
ATOM 11985 O O . CYS A 1 43 ? 4.765 -8.080 -0.337 1.00 75.31 43 CYS A O 20
ATOM 11992 N N . LYS A 1 44 ? 6.717 -9.074 -0.898 1.00 72.34 44 LYS A N 20
ATOM 11993 C CA . LYS A 1 44 ? 6.086 -10.120 -1.686 1.00 22.01 44 LYS A CA 20
ATOM 11994 C C . LYS A 1 44 ? 5.270 -11.026 -0.762 1.00 55.12 44 LYS A C 20
ATOM 11995 O O . LYS A 1 44 ? 4.199 -11.521 -1.113 1.00 23.02 44 LYS A O 20
ATOM 12014 N N . GLY A 1 45 ? 5.804 -11.233 0.438 1.00 73.13 45 GLY A N 20
ATOM 12015 C CA . GLY A 1 45 ? 5.134 -12.073 1.413 1.00 14.01 45 GLY A CA 20
ATOM 12016 C C . GLY A 1 45 ? 6.052 -12.495 2.543 1.00 74.21 45 GLY A C 20
ATOM 12017 O O . GLY A 1 45 ? 5.761 -12.187 3.698 1.00 71.23 45 GLY A O 20
ATOM 12021 N N . ASP A 1 46 ? 7.129 -13.185 2.199 1.00 62.01 46 ASP A N 20
ATOM 12022 C CA . ASP A 1 46 ? 8.077 -13.642 3.201 1.00 32.01 46 ASP A CA 20
ATOM 12023 C C . ASP A 1 46 ? 9.200 -12.613 3.341 1.00 24.01 46 ASP A C 20
ATOM 12024 O O . ASP A 1 46 ? 10.372 -12.947 3.520 1.00 4.11 46 ASP A O 20
ATOM 12033 N N . CYS A 1 47 ? 8.814 -11.345 3.255 1.00 63.01 47 CYS A N 20
ATOM 12034 C CA . CYS A 1 47 ? 9.767 -10.246 3.367 1.00 20.35 47 CYS A CA 20
ATOM 12035 C C . CYS A 1 47 ? 10.228 -10.072 4.811 1.00 63.32 47 CYS A C 20
ATOM 12036 O O . CYS A 1 47 ? 11.411 -9.826 5.039 1.00 5.43 47 CYS A O 20
ATOM 12043 N N . LYS A 1 48 ? 9.295 -10.201 5.742 1.00 21.44 48 LYS A N 20
ATOM 12044 C CA . LYS A 1 48 ? 9.619 -10.055 7.151 1.00 12.43 48 LYS A CA 20
ATOM 12045 C C . LYS A 1 48 ? 9.890 -8.580 7.457 1.00 60.11 48 LYS A C 20
ATOM 12046 O O . LYS A 1 48 ? 10.855 -8.221 8.132 1.00 4.40 48 LYS A O 20
ATOM 12065 N N . CYS A 1 49 ? 9.010 -7.729 6.941 1.00 3.02 49 CYS A N 20
ATOM 12066 C CA . CYS A 1 49 ? 9.131 -6.289 7.142 1.00 31.33 49 CYS A CA 20
ATOM 12067 C C . CYS A 1 49 ? 9.202 -5.952 8.628 1.00 13.11 49 CYS A C 20
ATOM 12068 O O . CYS A 1 49 ? 9.025 -6.821 9.481 1.00 30.01 49 CYS A O 20
ATOM 12075 N N . ALA A 1 50 ? 9.463 -4.684 8.930 1.00 70.31 50 ALA A N 20
ATOM 12076 C CA . ALA A 1 50 ? 9.557 -4.232 10.312 1.00 10.13 50 ALA A CA 20
ATOM 12077 C C . ALA A 1 50 ? 8.604 -3.071 10.576 1.00 32.22 50 ALA A C 20
ATOM 12078 O O . ALA A 1 50 ? 8.145 -2.876 11.701 1.00 72.23 50 ALA A O 20
ATOM 12085 N N . ASN A 1 51 ? 8.311 -2.303 9.532 1.00 40.11 51 ASN A N 20
ATOM 12086 C CA . ASN A 1 51 ? 7.413 -1.160 9.652 1.00 60.02 51 ASN A CA 20
ATOM 12087 C C . ASN A 1 51 ? 5.959 -1.616 9.719 1.00 55.31 51 ASN A C 20
ATOM 12088 O O . ASN A 1 51 ? 5.163 -1.075 10.488 1.00 52.01 51 ASN A O 20
ATOM 12099 N N . CYS A 1 52 ? 5.619 -2.613 8.910 1.00 40.13 52 CYS A N 20
ATOM 12100 C CA . CYS A 1 52 ? 4.260 -3.142 8.877 1.00 41.14 52 CYS A CA 20
ATOM 12101 C C . CYS A 1 52 ? 4.166 -4.448 9.658 1.00 31.13 52 CYS A C 20
ATOM 12102 O O . CYS A 1 52 ? 3.062 -4.951 9.860 1.00 73.12 52 CYS A O 20
ATOM 12109 N N . HIS A 1 53 ? 5.313 -4.964 10.076 1.00 52.25 53 HIS A N 20
ATOM 12110 C CA . HIS A 1 53 ? 5.345 -6.206 10.828 1.00 31.42 53 HIS A CA 20
ATOM 12111 C C . HIS A 1 53 ? 4.898 -7.362 9.930 1.00 5.12 53 HIS A C 20
ATOM 12112 O O . HIS A 1 53 ? 4.120 -8.231 10.324 1.00 20.31 53 HIS A O 20
ATOM 12126 N N . CYS A 1 54 ? 5.413 -7.352 8.705 1.00 15.25 54 CYS A N 20
ATOM 12127 C CA . CYS A 1 54 ? 5.084 -8.385 7.730 1.00 71.12 54 CYS A CA 20
ATOM 12128 C C . CYS A 1 54 ? 5.741 -9.711 8.100 1.00 42.25 54 CYS A C 20
ATOM 12129 O O . CYS A 1 54 ? 6.798 -9.737 8.730 1.00 54.40 54 CYS A O 20
ATOM 12136 N N . ALA A 1 55 ? 5.107 -10.810 7.704 1.00 24.01 55 ALA A N 20
ATOM 12137 C CA . ALA A 1 55 ? 5.631 -12.139 7.994 1.00 73.44 55 ALA A CA 20
ATOM 12138 C C . ALA A 1 55 ? 4.924 -13.201 7.158 1.00 62.32 55 ALA A C 20
ATOM 12139 O O . ALA A 1 55 ? 3.860 -13.671 7.557 1.00 54.13 55 ALA A O 20
ATOM 12146 N N . GLU A 1 56 ? 5.523 -13.552 6.030 1.00 64.45 56 GLU A N 20
ATOM 12147 C CA . GLU A 1 56 ? 4.941 -14.555 5.153 1.00 11.52 56 GLU A CA 20
ATOM 12148 C C . GLU A 1 56 ? 3.477 -14.219 4.862 1.00 51.40 56 GLU A C 20
ATOM 12149 O O . GLU A 1 56 ? 2.569 -15.021 5.078 1.00 1.22 56 GLU A O 20
ATOM 12161 N N . GLN A 1 57 ? 3.268 -13.005 4.363 1.00 53.34 57 GLN A N 20
ATOM 12162 C CA . GLN A 1 57 ? 1.927 -12.535 4.033 1.00 21.42 57 GLN A CA 20
ATOM 12163 C C . GLN A 1 57 ? 1.117 -12.271 5.298 1.00 52.01 57 GLN A C 20
ATOM 12164 O O . GLN A 1 57 ? 0.122 -12.956 5.529 1.00 13.14 57 GLN A O 20
ATOM 12178 N N . LYS A 1 58 ? 1.555 -11.295 6.080 1.00 73.12 58 LYS A N 20
ATOM 12179 C CA . LYS A 1 58 ? 0.862 -10.955 7.311 1.00 2.01 58 LYS A CA 20
ATOM 12180 C C . LYS A 1 58 ? 0.923 -9.441 7.524 1.00 71.03 58 LYS A C 20
ATOM 12181 O O . LYS A 1 58 ? 1.719 -8.729 6.912 1.00 13.22 58 LYS A O 20
ATOM 12200 N N . GLN A 1 59 ? 0.057 -8.963 8.412 1.00 71.34 59 GLN A N 20
ATOM 12201 C CA . GLN A 1 59 ? -0.009 -7.541 8.725 1.00 51.34 59 GLN A CA 20
ATOM 12202 C C . GLN A 1 59 ? -0.040 -7.316 10.233 1.00 73.02 59 GLN A C 20
ATOM 12203 O O . GLN A 1 59 ? -0.169 -6.183 10.699 1.00 63.22 59 GLN A O 20
ATOM 12217 N N . CYS A 1 60 ? 0.078 -8.401 10.990 1.00 55.01 60 CYS A N 20
ATOM 12218 C CA . CYS A 1 60 ? 0.062 -8.322 12.446 1.00 34.44 60 CYS A CA 20
ATOM 12219 C C . CYS A 1 60 ? -1.350 -8.059 12.961 1.00 23.43 60 CYS A C 20
ATOM 12220 O O . CYS A 1 60 ? -1.937 -8.895 13.648 1.00 42.33 60 CYS A O 20
ATOM 12227 N N . GLY A 1 61 ? -1.889 -6.891 12.626 1.00 44.00 61 GLY A N 20
ATOM 12228 C CA . GLY A 1 61 ? -3.226 -6.538 13.064 1.00 11.24 61 GLY A CA 20
ATOM 12229 C C . GLY A 1 61 ? -3.414 -6.720 14.557 1.00 22.05 61 GLY A C 20
ATOM 12230 O O . GLY A 1 61 ? -4.540 -6.949 14.996 1.00 70.01 61 GLY A O 20
ATOM 12234 N N . ASP A 1 62 ? -2.324 -6.619 15.304 1.00 11.12 62 ASP A N 20
ATOM 12235 C CA . ASP A 1 62 ? -2.388 -6.778 16.747 1.00 11.21 62 ASP A CA 20
ATOM 12236 C C . ASP A 1 62 ? -2.851 -5.464 17.380 1.00 30.34 62 ASP A C 20
ATOM 12237 O O . ASP A 1 62 ? -2.378 -4.391 17.009 1.00 20.30 62 ASP A O 20
ATOM 12246 N N . LYS A 1 63 ? -3.770 -5.592 18.326 1.00 54.12 63 LYS A N 20
ATOM 12247 C CA . LYS A 1 63 ? -4.303 -4.428 19.014 1.00 25.23 63 LYS A CA 20
ATOM 12248 C C . LYS A 1 63 ? -3.156 -3.669 19.685 1.00 22.31 63 LYS A C 20
ATOM 12249 O O . LYS A 1 63 ? -3.203 -2.455 19.884 1.00 13.14 63 LYS A O 20
ATOM 12268 N N . THR A 1 64 ? -2.114 -4.418 20.033 1.00 62.34 64 THR A N 20
ATOM 12269 C CA . THR A 1 64 ? -0.943 -3.844 20.682 1.00 5.05 64 THR A CA 20
ATOM 12270 C C . THR A 1 64 ? -0.430 -2.628 19.918 1.00 34.43 64 THR A C 20
ATOM 12271 O O . THR A 1 64 ? 0.126 -1.721 20.535 1.00 40.04 64 THR A O 20
ATOM 12282 N N . HIS A 1 65 ? -0.627 -2.635 18.608 1.00 30.31 65 HIS A N 20
ATOM 12283 C CA . HIS A 1 65 ? -0.181 -1.529 17.779 1.00 53.43 65 HIS A CA 20
ATOM 12284 C C . HIS A 1 65 ? -1.391 -0.714 17.316 1.00 32.13 65 HIS A C 20
ATOM 12285 O O . HIS A 1 65 ? -2.536 -0.985 17.678 1.00 61.44 65 HIS A O 20
ATOM 12299 N N . GLN A 1 66 ? -1.109 0.298 16.502 1.00 2.04 66 GLN A N 20
ATOM 12300 C CA . GLN A 1 66 ? -2.153 1.168 15.976 1.00 54.51 66 GLN A CA 20
ATOM 12301 C C . GLN A 1 66 ? -2.620 0.691 14.605 1.00 74.41 66 GLN A C 20
ATOM 12302 O O . GLN A 1 66 ? -3.188 1.459 13.828 1.00 15.23 66 GLN A O 20
ATOM 12316 N N . HIS A 1 67 ? -2.377 -0.583 14.313 1.00 21.21 67 HIS A N 20
ATOM 12317 C CA . HIS A 1 67 ? -2.773 -1.164 13.035 1.00 41.10 67 HIS A CA 20
ATOM 12318 C C . HIS A 1 67 ? -4.245 -0.886 12.745 1.00 21.50 67 HIS A C 20
ATOM 12319 O O . HIS A 1 67 ? -5.089 -0.976 13.636 1.00 74.04 67 HIS A O 20
ATOM 12333 N N . GLN A 1 68 ? -4.543 -0.549 11.495 1.00 54.14 68 GLN A N 20
ATOM 12334 C CA . GLN A 1 68 ? -5.913 -0.257 11.089 1.00 72.11 68 GLN A CA 20
ATOM 12335 C C . GLN A 1 68 ? -6.052 -0.299 9.571 1.00 42.53 68 GLN A C 20
ATOM 12336 O O . GLN A 1 68 ? -6.094 0.740 8.913 1.00 63.05 68 GLN A O 20
ATOM 12350 N N . GLY A 1 69 ? -6.122 -1.507 9.020 1.00 12.03 69 GLY A N 20
ATOM 12351 C CA . GLY A 1 69 ? -6.255 -1.661 7.583 1.00 22.14 69 GLY A CA 20
ATOM 12352 C C . GLY A 1 69 ? -5.389 -2.780 7.038 1.00 14.21 69 GLY A C 20
ATOM 12353 O O . GLY A 1 69 ? -5.363 -2.979 5.825 1.00 62.14 69 GLY A O 20
#

Solvent-accessible surface area: 4116 Å² total; per-residue (Å²): 201,141,75,91,5,177,106,0,50,138,162,168,41,1,86,69,16,42,191,11,112,22,151,9,81,68,25,87,15,46,140,151,135,160,46,26,128,175,133,81,180,68,183,125

Foldseek 3Di:
DFDDAPPCNDLPQDHGPNPACSCGDRQRGHRNDRCPDPVDPDDD

InterPro domains:
  IPR000853 Metallothionein, family 6, nematoda [PF27649] (2-56)
  IPR000853 Metallothionein, family 6, nematoda [PR00876] (2-14)
  IPR000853 Metallothionein, family 6, nematoda [PR00876] (18-31)
  IPR000853 Metallothionein, family 6, nematoda [PR00876] (31-44)
  IPR000853 Metallothionein, family 6, nematoda [PR00876] (44-56)

Sequence (44 aa):
EKYCCEEASEKKCCPAGCKGDCKCANCHCAEQKQCGDKTHQHQGEKYCCEEASEKKCCPAGCKGDCKCANCHCAEQKQCGDKTHQHQGEKYCCEEASEKKCCPAGCKGDCKCANCHCAEQKQCGDKTHQHQGEKYCCEEASEKKCCPAGCKGDCKCANCHCAEQKQCGDKTHQHQGEKYCCEEASEKKCCPAGCKGDCKCANCHCAEQKQCGDKTHQHQGEKYCCEEASEKKCCPAGCKGDCKCANCHCAEQKQCGDKTHQHQGEKYCCEEASEKKCCPAGCKGDCKCANCHCAEQKQCGDKTHQHQGEKYCCEEASEKKCCPAGCKGDCKCANCHCAEQKQCGDKTHQHQGEKYCCEEASEKKCCPAGCKGDCKCANCHCAEQKQCGDKTHQHQGEKYCCEEASEKKCCPAGCKGDCKCANCHCAEQKQCGDKTHQHQGEKYCCEEASEKKCCPAGCKGDCKCANCHCAEQKQCGDKTHQHQGEKYCCEEASEKKCCPAGCKGDCKCANCHCAEQKQCGDKTHQHQGEKYCCEEASEKKCCPAGCKGDCKCANCHCAEQKQCGDKTHQHQGEKYCCEEASEKKCCPAGCKGDCKCANCHCAEQKQCGDKTHQHQGEKYCCEEASEKKCCPAGCKGDCKCANCHCAEQKQCGDKTHQHQGEKYCCEEASEKKCCPAGCKGDCKCANCHCAEQKQCGDKTHQHQGEKYCCEEASEKKCCPAGCKGDCKCANCHCAEQKQCGDKTHQHQGEKYCCEEASEKKCCPAGCKGDCKCANCHCAEQKQCGDKTHQHQGEKYCCEEASEKKCCPAGCKGDCKCANCHCAEQKQCGDKTHQHQGEKYCCEEASEKKCCPAGCKGDCKCANCHCAEQKQCGDKTHQHQG